Protein AF-A0A2P2CFD2-F1 (afdb_monomer)

Secondary structure (DSSP, 8-state):
----------PPP-PPPEEEEEE--TT---HHHHHT-S-PEEEEE-SSSEEEE-SSPPTT----TTEEEEEEE-THHHH---STTHHHHHHGGGGGHHHHHHHHHHHT-TTTT--SHHHHHHHHHHHHHHHHHHHHHHHHHHIIIIIIIIIITTGGG-B--TTS-GGGGGGGGS-HHHHHHHHHHHHHHHHHHHHHHHHHHHHHHT------PPP-------S---GGG-GGGG--HHHHHHHHHHHHHHHHHHHHHHHHHHHHHH--STTTTHHHHHHHHHHHHHHHHHHHS-TTTTT---S-SS-STTSHHHHHHHHHHHHHHHHHHHHHHHHHH-SSSSS-S-TTSPPTTHHHHHHHHHHHHHHHHHHHHHTTTS-HHHHHHHHHHHHHHHHHHHHHTS-TTSGGGSTT-HHHHHHHHHHHHHHHTT--HHHHHHHHHHHHHHHHHHHHHHHTTTSTTSGGGGTHHHHHHHHHHHHHHHHHHHHHHHHHHHHT-TT--GGG-BSS--GGGGGSSS-S-SEEE--S--EEEEEEEE--TTS--EEEEEEEEESS-EETT----TT--S--BEEESEEEEE-SSSEEEEEEEEEE---TT-PPPSS--TTSTTEEEEEEEE-TTSEEEEE-TT--EEEEETTPPPP--B--HHHHHHHHHHHHHHHHHHHHHHHHHHHHHHHHHHHHHHHHHH-TTS-GGGHHHHHHHHHHHHHHTTHHHHHHHHHHHHHHHHHHHHHHHTTS--HHHHHHHTT-HHHHHHHHHHHHHHHHHHHHHHHHHHHHHHHTTS-HHHHHHHHHHHHHHHSS--SS-TTSPP-SHHHHHHHHHHHHHHHHHS-TT-EEEEEEETHHHHHHHHHHHTS-HHHHTTEEEEEES--IIIIIHHH-HHHHSHHHH-PPPP-SPPPTT--TTTS--TTPPPP-PPPTTSHHHHH-GGGEEEEE-TT-SS---SS-SS--SSEEEPPSS--S-S-SSPPPPP-SS--TTSHHHHHHHHHHHT---PPPPTTGGGGS------

Foldseek 3Di:
DDDDDDDDPPPDPPAFQAEAEEEEAFDFCDQCNRQVHDDWDFPDDDVQKTKTFDPDDGPLFDFDPRYTYIYITNHCLVQDDDDPCSLVVLLCVLVLLLVLLLLLLLLLAPQQLPPDPLLLLLLLLSLVLLLLLLLLVLLLLCCLQQAVPLQACCFLLFGQQPLDDPVCNCSSVFFSLLSNLVSLVRSLVVLVVLLVVLVVQCVPFQPDDLPDDDDDDPDPDDDRAFLLQDLLQLHFNLVLVLQSLLSSLSSLLSSQLQSLQQQVVQDPDPCSSVSNVLSVVLVVLSSVLSSVPRSNVSPDDDPDDQCDCPHPSVCSSVVSSVSSVVSSVVSSCCSRPDPVSRYRGLSLDHRPCQQVSVLVSLLSLVLSLLLSQCRPQPDPVVSVVLSCVSSVLSVVLSVLLDDLPPVPVPPPDVVSVVSVVVCVVCVVVVNQLLNVLLVVLVVSLVVSVVSLVVLCQVQFLFFSSSSLSSLSSLVSSLSSLLVSLLSNQVSLQSSQDPLDFLLLAAQDAPPCSVCSRDQAPFEKEQEPDKEWEQWEWEDEPPDAIETAATEIEGAAIDTPPDDDPPQHRHAGKHQHAKYKYAYPAFKYKYAQYFYDYDDPPDDRDPGRDPPDPRTDRIDIDGHPVRIHIYHYNSSNYIYHHNHHNRRRDHHHLLSLCSLLLVVVLVVVLVVLLVVLLVLLCVQALVVLLVVLVPPPLADPVCSVVLSVLLSVLVSLLQVSVSSSVSSSSSSSSSSSSSSSSSSNTHQLRVCVVVVVVVCNVVSSVSSRVSSVVSNCVSSVSSCLSNVPLPDPVSSVVVSVSVLSSQCGHSSNHSSGHHNNLSPLLSVVLVVLVVQCVVDVSYAYEYEAAENRLVSVLSNLLNDDLSSLQRYAYEYELYQLASHCCNSSVSNRHQQAAFADRDSRRDGSNDNPLLDADPPWDDQDGGHPSHSCNSNDVLRAAYEYESSASRTDQDHTSHDDPRYHYFRQAPDALQDPPGGDGDYRDDPCVGLVVCVSVCVSSVTDRRDDDRNVNPPPPPPPSD

Mean predicted aligned error: 12.22 Å

Solvent-accessible surface area (backbone atoms only — not comparable to full-atom values): 54354 Å² total; per-residue (Å²): 140,82,86,90,80,89,78,79,77,74,74,70,80,84,74,60,42,31,39,37,43,35,28,52,33,74,85,39,64,46,54,33,68,73,54,56,41,94,72,53,46,76,79,45,74,80,81,50,37,33,37,26,36,60,88,66,80,42,69,74,46,65,71,54,96,53,43,46,63,33,24,47,37,52,31,41,74,81,66,64,56,86,62,96,60,34,52,59,60,40,18,52,48,52,75,34,42,31,42,22,29,42,36,45,16,55,56,19,29,86,44,45,75,41,99,42,74,61,21,36,53,49,43,31,40,48,35,52,42,40,48,46,51,45,42,52,57,40,48,44,38,39,44,50,34,27,41,48,50,34,41,60,27,32,35,68,38,15,56,36,32,76,76,55,62,77,85,58,57,65,54,38,79,44,28,68,39,37,30,39,36,58,24,49,48,52,38,51,46,51,53,51,51,55,50,52,55,37,52,56,51,42,71,75,49,38,69,64,75,82,85,82,73,77,78,86,71,94,65,78,90,70,75,86,74,58,55,68,53,42,69,43,52,42,50,44,50,67,60,35,52,47,42,38,34,46,51,51,21,46,39,44,24,46,56,37,26,57,54,16,46,38,38,38,75,65,40,91,53,96,62,58,30,50,45,20,55,51,22,49,54,49,46,51,51,50,54,50,50,51,59,70,45,60,58,44,67,48,70,70,95,72,99,77,68,78,65,46,91,85,25,68,72,59,47,41,42,59,52,48,30,52,50,26,54,52,50,44,52,49,47,39,49,48,34,62,63,46,79,78,47,51,82,69,62,71,52,62,54,70,74,62,58,56,40,54,57,57,51,48,46,52,50,50,45,49,47,36,33,51,45,44,45,31,53,90,73,46,60,70,67,67,34,50,52,54,46,50,54,50,46,49,53,52,48,53,44,52,57,69,39,51,73,75,87,61,59,66,81,52,70,95,43,72,65,54,55,50,50,52,52,51,52,50,57,31,54,78,67,74,43,51,70,51,58,56,42,47,51,54,40,49,52,53,50,52,52,53,51,56,50,51,63,60,36,43,69,82,27,16,50,28,31,72,39,56,30,33,21,22,54,30,35,47,49,14,54,53,51,43,49,48,50,45,29,38,51,51,53,50,49,48,37,57,44,43,42,94,90,47,51,68,52,64,47,33,55,60,82,69,85,71,38,73,69,68,71,52,74,41,86,47,54,31,35,29,44,62,76,37,35,35,35,52,18,34,33,39,46,48,96,95,54,69,38,34,37,42,31,23,33,40,33,20,46,49,26,34,54,75,96,60,88,58,64,102,84,42,78,24,44,46,25,31,49,40,36,34,32,39,36,38,42,74,48,42,69,34,40,33,28,55,17,22,60,41,68,87,51,104,85,62,82,84,78,94,71,65,48,88,87,42,98,44,46,35,71,66,47,78,46,82,34,90,83,25,43,39,37,37,58,14,98,82,35,56,24,32,40,44,33,73,53,41,37,56,63,78,54,67,50,39,38,57,50,69,51,41,30,47,46,50,46,54,48,50,56,50,46,52,50,51,52,51,53,46,51,52,46,26,52,71,58,40,48,63,59,49,48,54,52,49,73,70,35,86,77,51,56,79,89,48,38,68,60,50,49,53,36,30,52,51,12,51,55,48,62,27,46,70,52,52,51,50,54,47,48,53,51,48,52,55,44,50,45,49,48,56,32,51,39,32,64,61,53,41,73,53,60,48,34,60,75,66,69,38,69,85,47,52,83,44,41,45,61,46,42,40,51,14,44,55,49,38,39,51,50,50,50,46,47,24,42,48,51,53,65,46,86,81,42,73,70,61,44,54,59,54,41,52,58,50,50,66,32,20,53,41,61,56,76,46,43,48,66,22,46,66,25,56,40,41,43,52,33,58,54,52,43,51,52,52,52,54,55,47,66,76,35,98,69,22,38,37,38,42,35,13,29,27,56,12,26,49,50,48,51,51,29,57,59,54,52,53,62,84,58,27,68,37,38,34,40,38,32,25,26,24,36,49,43,81,46,45,15,19,38,23,43,57,68,40,12,38,66,46,42,21,33,52,71,55,72,49,81,39,50,55,86,48,57,48,81,82,44,75,54,95,85,47,62,62,63,63,85,43,35,84,84,1,44,36,45,55,40,35,72,91,33,42,41,34,34,25,31,75,36,14,53,59,18,39,58,54,41,29,81,29,84,47,92,42,44,35,80,48,76,43,50,69,74,89,58,43,59,86,75,69,62,71,75,46,42,72,64,73,60,81,76,34,68,70,44,40,54,55,55,22,65,76,69,74,37,70,75,52,76,84,60,88,60,60,57,74,71,62,59,72,74,75,82,127

pLDDT: mean 79.39, std 16.51, range [25.95, 98.38]

InterPro domains:
  IPR029058 Alpha/Beta hydrolase fold [SSF53474] (816-895)

Radius of gyration: 35.43 Å; Cα contacts (8 Å, |Δi|>4): 1747; chains: 1; bounding box: 123×64×116 Å

Sequence (1022 aa):
MGIVMRKRFRAAPVTTPALELRIHGVHGTSPESMLGTSKPDQVAGDGLTGVFRSKDPLPLRRPRPEVAVEAYSWGALTSGVKGVLGWVQRALWMLLLPFALINLAYWARLHAGEDSLKGQRGATAIRWAAVLLTMLFVLTSCVIAMDLVGWQCYRGGTKSCEVLPGVLDFMMRLAPSQRMALTSLAPLAVVGILWSLSRQSLSRYEETKDTEAPRQVKAAAPAPEQLLRQQKFWTGSVRTGRLQRLHVAAGIAVVVAYSGFQVDDLSDQRWAGWSWWAAAALLVVIFASLWGSHPADVEHPGDGTNLSPDGLWWKLDRIVLGAALLLAAADVGWLFGDPLASGGWPQTQGWYGQSSWFVGVFVALTVLNTTVFVAGRMRTVPAVVTIVLFAASAVTIAIMSTDPTRAAKGGEDGLTEFRHRLATWLDERGMASVWWGLAVAAIYFVYLYQWHRRQGKQHASHAWSGGGAAVLLGASAWVALLFTTATVTASAEYLNGPEQSVADLSSTYPAVSGYLESGFDRTIDVGDDVVLVDAVVKVRPGSDPVLLQGRIRSKAPTVEGISLPAHRDALPDSTLRSAELTLDGTEVVLIDSCLYYPTPKRDTPTLCVPESDTYAPRVVLDVPEQRIIVESEAGQVRLDAAEATQATLVIPQVLIWTPIAQLVWLAGAVLVVLLCYRQLRRRLRTALRTQVKWDARVPLDSKRAVLGKRLNAAFAHRAERIVELLGGLTVAVVLVLLVLTSSGEAPAALVERSNWGWLANIARPLATLSLYAVLGLSAGLVMLGSYFRRSESTRKAVGVIWDLTTFWPRAVHPLAPPCYAERVVPEITTRIRWALRQSGRSIVVVSGHSQGSLIAAATLIRLKDEELDRVRFITYGSQIRALYGRVFPRAFGEDVVGYRKTPRAPRFKETFPDLARHSTPAPGRPSVGSLRDRLGTEHWVNLFRRTDPLGYRVFSDADSVWDRPVPEVPDAAAGEPGPPIMTHSGYQHTPVYRQVVGGWLDEKVVPPVPGSIDEFRPLPLP

Organism: NCBI:txid256318

Structure (mmCIF, N/CA/C/O backbone):
data_AF-A0A2P2CFD2-F1
#
_entry.id   AF-A0A2P2CFD2-F1
#
loop_
_atom_site.group_PDB
_atom_site.id
_atom_site.type_symbol
_atom_site.label_atom_id
_atom_site.label_alt_id
_atom_site.label_comp_id
_atom_site.label_asym_id
_atom_site.label_entity_id
_atom_site.label_seq_id
_atom_site.pdbx_PDB_ins_code
_atom_site.Cartn_x
_atom_site.Cartn_y
_atom_site.Cartn_z
_atom_site.occupancy
_atom_site.B_iso_or_equiv
_atom_site.auth_seq_id
_atom_site.auth_comp_id
_atom_site.auth_asym_id
_atom_site.auth_atom_id
_atom_site.pdbx_PDB_model_num
ATOM 1 N N . MET A 1 1 ? -80.575 5.287 46.921 1.00 32.28 1 MET A N 1
ATOM 2 C CA . MET A 1 1 ? -80.634 4.131 45.994 1.00 32.28 1 MET A CA 1
ATOM 3 C C . MET A 1 1 ? -79.578 4.389 44.922 1.00 32.28 1 MET A C 1
ATOM 5 O O . MET A 1 1 ? -79.796 5.267 44.110 1.00 32.28 1 MET A O 1
ATOM 9 N N . GLY A 1 2 ? -78.315 3.980 45.060 1.00 28.89 2 GLY A N 1
ATOM 10 C CA . GLY A 1 2 ? -77.746 2.621 44.965 1.00 28.89 2 GLY A CA 1
ATOM 11 C C . GLY A 1 2 ? -76.668 2.687 43.855 1.00 28.89 2 GLY A C 1
ATOM 12 O O . GLY A 1 2 ? -77.018 2.981 42.724 1.00 28.89 2 GLY A O 1
ATOM 13 N N . ILE A 1 3 ? -75.366 2.815 44.150 1.00 29.66 3 ILE A N 1
ATOM 14 C CA . ILE A 1 3 ? -74.369 1.765 44.467 1.00 29.66 3 ILE A CA 1
ATOM 15 C C . ILE A 1 3 ? -73.913 0.946 43.227 1.00 29.66 3 ILE A C 1
ATOM 17 O O . ILE A 1 3 ? -74.644 0.087 42.758 1.00 29.66 3 ILE A O 1
ATOM 21 N N . VAL A 1 4 ? -72.629 1.167 42.844 1.00 28.91 4 VAL A N 1
ATOM 22 C CA . VAL A 1 4 ? -71.611 0.184 42.348 1.00 28.91 4 VAL A CA 1
ATOM 23 C C . VAL A 1 4 ? -71.699 -0.207 40.848 1.00 28.91 4 VAL A C 1
ATOM 25 O O . VAL A 1 4 ? -72.776 -0.382 40.318 1.00 28.91 4 VAL A O 1
ATOM 28 N N . MET A 1 5 ? -70.636 -0.324 40.029 1.00 26.27 5 MET A N 1
ATOM 29 C CA . MET A 1 5 ? -69.246 -0.748 40.249 1.00 26.27 5 MET A CA 1
ATOM 30 C C . MET A 1 5 ? -68.294 -0.193 39.167 1.00 26.27 5 MET A C 1
ATOM 32 O O . MET A 1 5 ? -68.583 -0.225 37.974 1.00 26.27 5 MET A O 1
ATOM 36 N N . ARG A 1 6 ? -67.089 0.209 39.590 1.00 36.41 6 ARG A N 1
ATOM 37 C CA . ARG A 1 6 ? -65.897 0.379 38.747 1.00 36.41 6 ARG A CA 1
ATOM 38 C C . ARG A 1 6 ? -65.568 -0.932 38.015 1.00 36.41 6 ARG A C 1
ATOM 40 O O . ARG A 1 6 ? -65.282 -1.927 38.678 1.00 36.41 6 ARG A O 1
ATOM 47 N N . LYS A 1 7 ? -65.415 -0.901 36.689 1.00 27.17 7 LYS A N 1
ATOM 48 C CA . LYS A 1 7 ? -64.475 -1.791 35.986 1.00 27.17 7 LYS A CA 1
ATOM 49 C C . LYS A 1 7 ? -63.259 -0.975 35.563 1.00 27.17 7 LYS A C 1
ATOM 51 O O . LYS A 1 7 ? -63.276 -0.243 34.581 1.00 27.17 7 LYS A O 1
ATOM 56 N N . ARG A 1 8 ? -62.193 -1.107 36.359 1.00 27.80 8 ARG A N 1
ATOM 57 C CA . ARG A 1 8 ? -60.818 -0.813 35.951 1.00 27.80 8 ARG A CA 1
ATOM 58 C C . ARG A 1 8 ? -60.538 -1.601 34.668 1.00 27.80 8 ARG A C 1
ATOM 60 O O . ARG A 1 8 ? -60.329 -2.810 34.744 1.00 27.80 8 ARG A O 1
ATOM 67 N N . PHE A 1 9 ? -60.465 -0.933 33.521 1.00 28.73 9 PHE A N 1
ATOM 68 C CA . PHE A 1 9 ? -59.573 -1.413 32.475 1.00 28.73 9 PHE A CA 1
ATOM 69 C C . PHE A 1 9 ? -58.163 -1.289 33.050 1.00 28.73 9 PHE A C 1
ATOM 71 O O . PHE A 1 9 ? -57.631 -0.191 33.212 1.00 28.73 9 PHE A O 1
ATOM 78 N N . ARG A 1 10 ? -57.583 -2.422 33.457 1.00 28.02 10 ARG A N 1
ATOM 79 C CA . ARG A 1 10 ? -56.131 -2.528 33.567 1.00 28.02 10 ARG A CA 1
ATOM 80 C C . ARG A 1 10 ? -55.608 -2.177 32.179 1.00 28.02 10 ARG A C 1
ATOM 82 O O . ARG A 1 10 ? -55.761 -2.976 31.261 1.00 28.02 10 ARG A O 1
ATOM 89 N N . ALA A 1 11 ? -55.037 -0.985 32.027 1.00 29.50 11 ALA A N 1
ATOM 90 C CA . ALA A 1 11 ? -54.089 -0.755 30.955 1.00 29.50 11 ALA A CA 1
ATOM 91 C C . ALA A 1 11 ? -53.086 -1.911 31.035 1.00 29.50 11 ALA A C 1
ATOM 93 O O . ALA A 1 11 ? -52.460 -2.116 32.081 1.00 29.50 11 ALA A O 1
ATOM 94 N N . ALA A 1 12 ? -53.014 -2.724 29.980 1.00 31.16 12 ALA A N 1
ATOM 95 C CA . ALA A 1 12 ? -51.894 -3.630 29.811 1.00 31.16 12 ALA A CA 1
ATOM 96 C C . ALA A 1 12 ? -50.615 -2.792 29.979 1.00 31.16 12 ALA A C 1
ATOM 98 O O . ALA A 1 12 ? -50.601 -1.638 29.531 1.00 31.16 12 ALA A O 1
ATOM 99 N N . PRO A 1 13 ? -49.573 -3.294 30.665 1.00 34.66 13 PRO A N 1
ATOM 100 C CA . PRO A 1 13 ? -48.307 -2.582 30.695 1.00 34.66 13 PRO A CA 1
ATOM 101 C C . PRO A 1 13 ? -47.918 -2.334 29.239 1.00 34.66 13 PRO A C 1
ATOM 103 O O . PRO A 1 13 ? -47.816 -3.282 28.467 1.00 34.66 13 PRO A O 1
ATOM 106 N N . VAL A 1 14 ? -47.807 -1.064 28.842 1.00 42.59 14 VAL A N 1
ATOM 107 C CA . VAL A 1 14 ? -47.326 -0.701 27.509 1.00 42.59 14 VAL A CA 1
ATOM 108 C C . VAL A 1 14 ? -45.870 -1.136 27.484 1.00 42.59 14 VAL A C 1
ATOM 110 O O . VAL A 1 14 ? -44.993 -0.422 27.968 1.00 42.59 14 VAL A O 1
ATOM 113 N N . THR A 1 15 ? -45.637 -2.361 27.032 1.00 58.16 15 THR A N 1
ATOM 114 C CA . THR A 1 15 ? -44.315 -2.937 26.867 1.00 58.16 15 THR A CA 1
ATOM 115 C C . THR A 1 15 ? -43.619 -2.147 25.771 1.00 58.16 15 THR A C 1
ATOM 117 O O . THR A 1 15 ? -44.130 -1.958 24.669 1.00 58.16 15 THR A O 1
ATOM 120 N N . THR A 1 16 ? -42.479 -1.568 26.120 1.00 64.69 16 THR A N 1
ATOM 121 C CA . THR A 1 16 ? -41.688 -0.759 25.202 1.00 64.69 16 THR A CA 1
ATOM 122 C C . THR A 1 16 ? -41.083 -1.669 24.128 1.00 64.69 16 THR A C 1
ATOM 124 O O . THR A 1 16 ? -40.310 -2.554 24.497 1.00 64.69 16 THR A O 1
ATOM 127 N N . PRO A 1 17 ? -41.380 -1.471 22.826 1.00 82.81 17 PRO A N 1
ATOM 128 C CA . PRO A 1 17 ? -40.732 -2.228 21.760 1.00 82.81 17 PRO A CA 1
ATOM 129 C C . PRO A 1 17 ? -39.219 -2.024 21.820 1.00 82.81 17 PRO A C 1
ATOM 131 O O . PRO A 1 17 ? -38.758 -0.892 21.998 1.00 82.81 17 PRO A O 1
ATOM 134 N N . ALA A 1 18 ? -38.436 -3.087 21.670 1.00 87.88 18 ALA A N 1
ATOM 135 C CA . ALA A 1 18 ? -36.986 -2.965 21.675 1.00 87.88 18 ALA A CA 1
ATOM 136 C C . ALA A 1 18 ? -36.325 -3.772 20.561 1.00 87.88 18 ALA A C 1
ATOM 138 O O . ALA A 1 18 ? -36.814 -4.820 20.146 1.00 87.88 18 ALA A O 1
ATOM 139 N N . LEU A 1 19 ? -35.189 -3.273 20.082 1.00 92.56 19 LEU A N 1
ATOM 140 C CA . LEU A 1 19 ? -34.369 -3.939 19.077 1.00 92.56 19 LEU A CA 1
ATOM 141 C C . LEU A 1 19 ? -32.940 -4.075 19.585 1.00 92.56 19 LEU A C 1
ATOM 143 O O . LEU A 1 19 ? -32.293 -3.080 19.887 1.00 92.56 19 LEU A O 1
ATOM 147 N N . GLU A 1 20 ? -32.406 -5.286 19.589 1.00 93.75 20 GLU A N 1
ATOM 148 C CA . GLU A 1 20 ? -30.972 -5.521 19.675 1.00 93.75 20 GLU A CA 1
ATOM 149 C C . GLU A 1 20 ? -30.401 -5.781 18.285 1.00 93.75 20 GLU A C 1
ATOM 151 O O . GLU A 1 20 ? -30.772 -6.752 17.631 1.00 93.75 20 GLU A O 1
ATOM 156 N N . LEU A 1 21 ? -29.466 -4.941 17.850 1.00 95.88 21 LEU A N 1
ATOM 157 C CA . LEU A 1 21 ? -28.770 -5.078 16.577 1.00 95.88 21 LEU A CA 1
ATOM 158 C C . LEU A 1 21 ? -27.320 -5.514 16.817 1.00 95.88 21 LEU A C 1
ATOM 160 O O . LEU A 1 21 ? -26.504 -4.745 17.332 1.00 95.88 21 LEU A O 1
ATOM 164 N N . ARG A 1 22 ? -26.990 -6.750 16.438 1.00 94.69 22 ARG A N 1
ATOM 165 C CA . ARG A 1 22 ? -25.644 -7.330 16.527 1.00 94.69 22 ARG A CA 1
ATOM 166 C C . ARG A 1 22 ? -24.867 -7.095 15.241 1.00 94.69 22 ARG A C 1
ATOM 168 O O . ARG A 1 22 ? -25.336 -7.429 14.158 1.00 94.69 22 ARG A O 1
ATOM 175 N N . ILE A 1 23 ? -23.663 -6.555 15.377 1.00 94.88 23 ILE A N 1
ATOM 176 C CA . ILE A 1 23 ? -22.749 -6.248 14.279 1.00 94.88 23 ILE A CA 1
ATOM 177 C C . ILE A 1 23 ? -21.440 -6.986 14.559 1.00 94.88 23 ILE A C 1
ATOM 179 O O . ILE A 1 23 ? -20.733 -6.692 15.529 1.00 94.88 23 ILE A O 1
ATOM 183 N N . HIS A 1 24 ? -21.128 -7.970 13.717 1.00 89.69 24 HIS A N 1
ATOM 184 C CA . HIS A 1 24 ? -19.891 -8.745 13.825 1.00 89.69 24 HIS A CA 1
ATOM 185 C C . HIS A 1 24 ? -18.657 -7.968 13.339 1.00 89.69 24 HIS A C 1
ATOM 187 O O . HIS A 1 24 ? -18.768 -6.926 12.686 1.00 89.69 24 HIS A O 1
ATOM 193 N N . GLY A 1 25 ? -17.479 -8.484 13.702 1.00 82.81 25 GLY A N 1
ATOM 194 C CA . GLY A 1 25 ? -16.178 -7.957 13.300 1.00 82.81 25 GLY A CA 1
ATOM 195 C C . GLY A 1 25 ? -15.696 -8.445 11.935 1.00 82.81 25 GLY A C 1
ATOM 196 O O . GLY A 1 25 ? -16.474 -8.783 11.053 1.00 82.81 25 GLY A O 1
ATOM 197 N N . VAL A 1 26 ? -14.377 -8.492 11.767 1.00 65.88 26 VAL A N 1
ATOM 198 C CA . VAL A 1 26 ? -13.753 -9.070 10.571 1.00 65.88 26 VAL A CA 1
ATOM 199 C C . VAL A 1 26 ? -14.067 -10.577 10.499 1.00 65.88 26 VAL A C 1
ATOM 201 O O . VAL A 1 26 ? -14.328 -11.187 11.535 1.00 65.88 26 VAL A O 1
ATOM 204 N N . HIS A 1 27 ? -14.015 -11.180 9.302 1.00 62.50 27 HIS A N 1
ATOM 205 C CA . HIS A 1 27 ? -14.172 -12.629 9.004 1.00 62.50 27 HIS A CA 1
ATOM 206 C C . HIS A 1 27 ? -15.564 -13.133 8.633 1.00 62.50 27 HIS A C 1
ATOM 208 O O . HIS A 1 27 ? -15.712 -14.331 8.404 1.00 62.50 27 HIS A O 1
ATOM 214 N N . GLY A 1 28 ? -16.553 -12.249 8.493 1.00 62.53 28 GLY A N 1
ATOM 215 C CA . GLY A 1 28 ? -17.868 -12.654 7.993 1.00 62.53 28 GLY A CA 1
ATOM 216 C C . GLY A 1 28 ? -18.541 -13.670 8.906 1.00 62.53 28 GLY A C 1
ATOM 217 O O . GLY A 1 28 ? -19.042 -14.683 8.423 1.00 62.53 28 GLY A O 1
ATOM 218 N N . THR A 1 29 ? -18.514 -13.402 10.219 1.00 75.31 29 THR A N 1
ATOM 219 C CA . THR A 1 29 ? -19.231 -14.223 11.201 1.00 75.31 29 THR A CA 1
ATOM 220 C C . THR A 1 29 ? -20.661 -14.362 10.719 1.00 75.31 29 THR A C 1
ATOM 222 O O . THR A 1 29 ? -21.340 -13.362 10.473 1.00 75.31 29 THR A O 1
ATOM 225 N N . SER A 1 30 ? -21.091 -15.601 10.523 1.00 81.31 30 SER A N 1
ATOM 226 C CA . SER A 1 30 ? -22.360 -15.847 9.870 1.00 81.31 30 SER A CA 1
ATOM 227 C C . SER A 1 30 ? -23.523 -15.373 10.761 1.00 81.31 30 SER A C 1
ATOM 229 O O . SER A 1 30 ? -23.385 -15.338 11.995 1.00 81.31 30 SER A O 1
ATOM 231 N N . PRO A 1 31 ? -24.671 -14.988 10.177 1.00 86.00 31 PRO A N 1
ATOM 232 C CA . PRO A 1 31 ? -25.888 -14.697 10.933 1.00 86.00 31 PRO A CA 1
ATOM 233 C C . PRO A 1 31 ? -26.242 -15.781 11.958 1.00 86.00 31 PRO A C 1
ATOM 235 O O . PRO A 1 31 ? -26.613 -15.459 13.087 1.00 86.00 31 PRO A O 1
ATOM 238 N N . GLU A 1 32 ? -26.038 -17.049 11.596 1.00 84.19 32 GLU A N 1
ATOM 239 C CA . GLU A 1 32 ? -26.231 -18.233 12.440 1.00 84.19 32 GLU A CA 1
ATOM 240 C C . GLU A 1 32 ? -25.370 -18.149 13.699 1.00 84.19 32 GLU A C 1
ATOM 242 O O . GLU A 1 32 ? -25.864 -18.351 14.802 1.00 84.19 32 GLU A O 1
ATOM 247 N N . SER A 1 33 ? -24.090 -17.793 13.566 1.00 81.00 33 SER A N 1
ATOM 248 C CA . SER A 1 33 ? -23.178 -17.666 14.706 1.00 81.00 33 SER A CA 1
ATOM 249 C C . SER A 1 33 ? -23.480 -16.432 15.565 1.00 81.00 33 SER A C 1
ATOM 251 O O . SER A 1 33 ? -23.403 -16.503 16.794 1.00 81.00 33 SER A O 1
ATOM 253 N N . MET A 1 34 ? -23.860 -15.304 14.951 1.00 84.50 34 MET A N 1
ATOM 254 C CA . MET A 1 34 ? -24.240 -14.089 15.685 1.00 84.50 34 MET A CA 1
ATOM 255 C C . MET A 1 34 ? -25.502 -14.285 16.530 1.00 84.50 34 MET A C 1
ATOM 257 O O . MET A 1 34 ? -25.575 -13.778 17.655 1.00 84.50 34 MET A O 1
ATOM 261 N N . LEU A 1 35 ? -26.499 -14.989 15.990 1.00 85.25 35 LEU A N 1
ATOM 262 C CA . LEU A 1 35 ? -27.772 -15.261 16.662 1.00 85.25 35 LEU A CA 1
ATOM 263 C C . LEU A 1 35 ? -27.713 -16.533 17.518 1.00 85.25 35 LEU A C 1
ATOM 265 O O . LEU A 1 35 ? -28.421 -16.619 18.518 1.00 85.25 35 LEU A O 1
ATOM 269 N N . GLY A 1 36 ? -26.815 -17.462 17.190 1.00 77.94 36 GLY A N 1
ATOM 270 C CA . GLY A 1 36 ? -26.700 -18.777 17.813 1.00 77.94 36 GLY A CA 1
ATOM 271 C C . GLY A 1 36 ? -27.783 -19.754 17.345 1.00 77.94 36 GLY A C 1
ATOM 272 O O . GLY A 1 36 ? -28.240 -20.578 18.127 1.00 77.94 36 GLY A O 1
ATOM 273 N N . THR A 1 37 ? -28.242 -19.634 16.101 1.00 79.88 37 THR A N 1
ATOM 274 C CA . THR A 1 37 ? -29.411 -20.356 15.571 1.00 79.88 37 THR A CA 1
ATOM 275 C C . THR A 1 37 ? -29.082 -21.000 14.233 1.00 79.88 37 THR A C 1
ATOM 277 O O . THR A 1 37 ? -28.212 -20.517 13.516 1.00 79.88 37 THR A O 1
ATOM 280 N N . SER A 1 38 ? -29.773 -22.081 13.870 1.00 77.62 38 SER A N 1
ATOM 281 C CA . SER A 1 38 ? -29.399 -22.871 12.686 1.00 77.62 38 SER A CA 1
ATOM 282 C C . SER A 1 38 ? -29.843 -22.266 11.347 1.00 77.62 38 SER A C 1
ATOM 284 O O . SER A 1 38 ? -29.166 -22.480 10.344 1.00 77.62 38 SER A O 1
ATOM 286 N N . LYS A 1 39 ? -30.962 -21.526 11.315 1.00 82.69 39 LYS A N 1
ATOM 287 C CA . LYS A 1 39 ? -31.563 -20.984 10.081 1.00 82.69 39 LYS A CA 1
ATOM 288 C C . LYS A 1 39 ? -32.213 -19.610 10.311 1.00 82.69 39 LYS A C 1
ATOM 290 O O . LYS A 1 39 ? -33.427 -19.529 10.486 1.00 82.69 39 LYS A O 1
ATOM 295 N N . PRO A 1 40 ? -31.435 -18.520 10.369 1.00 88.62 40 PRO A N 1
ATOM 296 C CA . PRO A 1 40 ? -32.002 -17.184 10.474 1.00 88.62 40 PRO A CA 1
ATOM 297 C C . PRO A 1 40 ? -32.585 -16.715 9.132 1.00 88.62 40 PRO A C 1
ATOM 299 O O . PRO A 1 40 ? -31.988 -16.915 8.077 1.00 88.62 40 PRO A O 1
ATOM 302 N N . ASP A 1 41 ? -33.726 -16.033 9.187 1.00 90.19 41 ASP A N 1
ATOM 303 C CA . ASP A 1 41 ? -34.382 -15.438 8.024 1.00 90.19 41 ASP A CA 1
ATOM 304 C C . ASP A 1 41 ? -33.776 -14.060 7.727 1.00 90.19 41 ASP A C 1
ATOM 306 O O . ASP A 1 41 ? -33.606 -13.232 8.631 1.00 90.19 41 ASP A O 1
ATOM 310 N N . GLN A 1 42 ? -33.484 -13.774 6.457 1.00 91.88 42 GLN A N 1
ATOM 311 C CA . GLN A 1 42 ? -33.112 -12.425 6.035 1.00 91.88 42 GLN A CA 1
ATOM 312 C C . GLN A 1 42 ? -34.364 -11.541 5.972 1.00 91.88 42 GLN A C 1
ATOM 314 O O . GLN A 1 42 ? -35.289 -11.814 5.213 1.00 91.88 42 GLN A O 1
ATOM 319 N N . VAL A 1 43 ? -34.391 -10.468 6.764 1.00 91.62 43 VAL A N 1
ATOM 320 C CA . VAL A 1 43 ? -35.529 -9.534 6.855 1.00 91.62 43 VAL A CA 1
ATOM 321 C C . VAL A 1 43 ? -35.303 -8.229 6.089 1.00 91.62 43 VAL A C 1
ATOM 323 O O . VAL A 1 43 ? -36.257 -7.499 5.837 1.00 91.62 43 VAL A O 1
ATOM 326 N N . ALA A 1 44 ? -34.052 -7.911 5.741 1.00 89.00 44 ALA A N 1
ATOM 327 C CA . ALA A 1 44 ? -33.689 -6.782 4.882 1.00 89.00 44 ALA A CA 1
ATOM 328 C C . ALA A 1 44 ? -32.315 -7.004 4.217 1.00 89.00 44 ALA A C 1
ATOM 330 O O . ALA A 1 44 ? -31.492 -7.769 4.727 1.00 89.00 44 ALA A O 1
ATOM 331 N N . GLY A 1 45 ? -32.042 -6.300 3.115 1.00 86.06 45 GLY A N 1
ATOM 332 C CA . GLY A 1 45 ? -30.767 -6.331 2.381 1.00 86.06 45 GLY A CA 1
ATOM 333 C C . GLY A 1 45 ? -30.855 -7.021 1.018 1.00 86.06 45 GLY A C 1
ATOM 334 O O . GLY A 1 45 ? -31.943 -7.360 0.564 1.00 86.06 45 GLY A O 1
ATOM 335 N N . ASP A 1 46 ? -29.704 -7.215 0.374 1.00 82.19 46 ASP A N 1
ATOM 336 C CA . ASP A 1 46 ? -29.582 -7.645 -1.033 1.00 82.19 46 ASP A CA 1
ATOM 337 C C . ASP A 1 46 ? -28.694 -8.892 -1.231 1.00 82.19 46 ASP A C 1
ATOM 339 O O . ASP A 1 46 ? -28.402 -9.287 -2.357 1.00 82.19 46 ASP A O 1
ATOM 343 N N . GLY A 1 47 ? -28.222 -9.499 -0.138 1.00 75.19 47 GLY A N 1
ATOM 344 C CA . GLY A 1 47 ? -27.356 -10.682 -0.164 1.00 75.19 47 GLY A CA 1
ATOM 345 C C . GLY A 1 47 ? -25.853 -10.372 -0.159 1.00 75.19 47 GLY A C 1
ATOM 346 O O . GLY A 1 47 ? -25.062 -11.267 0.148 1.00 75.19 47 GLY A O 1
ATOM 347 N N . LEU A 1 48 ? -25.442 -9.121 -0.410 1.00 76.88 48 LEU A N 1
ATOM 348 C CA . LEU A 1 48 ? -24.089 -8.623 -0.106 1.00 76.88 48 LEU A CA 1
ATOM 349 C C . LEU A 1 48 ? -24.017 -8.092 1.330 1.00 76.88 48 LEU A C 1
ATOM 351 O O . LEU A 1 48 ? -23.073 -8.382 2.072 1.00 76.88 48 LEU A O 1
ATOM 355 N N . THR A 1 49 ? -25.044 -7.352 1.733 1.00 87.94 49 THR A N 1
ATOM 356 C CA . THR A 1 49 ? -25.325 -7.020 3.131 1.00 87.94 49 THR A CA 1
ATOM 357 C C . THR A 1 49 ? -26.742 -7.458 3.478 1.00 87.94 49 THR A C 1
ATOM 359 O O . THR A 1 49 ? -27.598 -7.638 2.604 1.00 87.94 49 THR A O 1
ATOM 362 N N . GLY A 1 50 ? -27.008 -7.680 4.764 1.00 90.44 50 GLY A N 1
ATOM 363 C CA . GLY A 1 50 ? -28.347 -8.053 5.192 1.00 90.44 50 GLY A CA 1
ATOM 364 C C . GLY A 1 50 ? -28.573 -8.011 6.690 1.00 90.44 50 GLY A C 1
ATOM 365 O O . GLY A 1 50 ? -27.657 -8.203 7.489 1.00 90.44 50 GLY A O 1
ATOM 366 N N . VAL A 1 51 ? -29.830 -7.779 7.055 1.00 93.69 51 VAL A N 1
ATOM 367 C CA . VAL A 1 51 ? -30.338 -7.911 8.419 1.00 93.69 51 VAL A CA 1
ATOM 368 C C . VAL A 1 51 ? -31.035 -9.257 8.524 1.00 93.69 51 VAL A C 1
ATOM 370 O O . VAL A 1 51 ? -31.912 -9.571 7.721 1.00 93.69 51 VAL A O 1
ATOM 373 N N . PHE A 1 52 ? -30.659 -10.030 9.530 1.00 92.88 52 PHE A N 1
ATOM 374 C CA . PHE A 1 52 ? -31.138 -11.381 9.766 1.00 92.88 52 PHE A CA 1
ATOM 375 C C . PHE A 1 52 ? -31.803 -11.475 11.130 1.00 92.88 52 PHE A C 1
ATOM 377 O O . PHE A 1 52 ? -31.357 -10.844 12.091 1.00 92.88 52 PHE A O 1
ATOM 384 N N . ARG A 1 53 ? -32.851 -12.287 11.227 1.00 91.25 53 ARG A N 1
ATOM 385 C CA . ARG A 1 53 ? -33.598 -12.526 12.461 1.00 91.25 53 ARG A CA 1
ATOM 386 C C . ARG A 1 53 ? -33.930 -14.010 12.570 1.00 91.25 53 ARG A C 1
ATOM 388 O O . ARG A 1 53 ? -34.281 -14.638 11.579 1.00 91.25 53 ARG A O 1
ATOM 395 N N . SER A 1 54 ? -33.842 -14.568 13.771 1.00 83.81 54 SER A N 1
ATOM 396 C CA . SER A 1 54 ? -34.257 -15.951 14.018 1.00 83.81 54 SER A CA 1
ATOM 397 C C . SER A 1 54 ? -35.704 -16.018 14.504 1.00 83.81 54 SER A C 1
ATOM 399 O O . SER A 1 54 ? -36.120 -15.182 15.309 1.00 83.81 54 SER A O 1
ATOM 401 N N . LYS A 1 55 ? -36.443 -17.035 14.047 1.00 76.06 55 LYS A N 1
ATOM 402 C CA . LYS A 1 55 ? -37.706 -17.478 14.662 1.00 76.06 55 LYS A CA 1
ATOM 403 C C . LYS A 1 55 ? -37.477 -18.515 15.770 1.00 76.06 55 LYS A C 1
ATOM 405 O O . LYS A 1 55 ? -38.316 -18.641 16.656 1.00 76.06 55 LYS A O 1
ATOM 410 N N . ASP A 1 56 ? -36.342 -19.215 15.737 1.00 75.12 56 ASP A N 1
ATOM 411 C CA . ASP A 1 56 ? -35.943 -20.183 16.761 1.00 75.12 56 ASP A CA 1
ATOM 412 C C . ASP A 1 56 ? -35.568 -19.478 18.079 1.00 75.12 56 ASP A C 1
ATOM 414 O O . ASP A 1 56 ? -35.032 -18.360 18.038 1.00 75.12 56 ASP A O 1
ATOM 418 N N . PRO A 1 57 ? -35.769 -20.131 19.243 1.00 73.19 57 PRO A N 1
ATOM 419 C CA . PRO A 1 57 ? -35.294 -19.630 20.528 1.00 73.19 57 PRO A CA 1
ATOM 420 C C . PRO A 1 57 ? -33.791 -19.325 20.510 1.00 73.19 57 PRO A C 1
ATOM 422 O O . PRO A 1 57 ? -32.981 -20.131 20.055 1.00 73.19 57 PRO A O 1
ATOM 425 N N . LEU A 1 58 ? -33.405 -18.166 21.049 1.00 76.62 58 LEU A N 1
ATOM 426 C CA . LEU A 1 58 ? -31.998 -17.778 21.141 1.00 76.62 58 LEU A CA 1
ATOM 427 C C . LEU A 1 58 ? -31.286 -18.573 22.248 1.00 76.62 58 LEU A C 1
ATOM 429 O O . LEU A 1 58 ? -31.843 -18.737 23.340 1.00 76.62 58 LEU A O 1
ATOM 433 N N . PRO A 1 59 ? -30.027 -19.000 22.050 1.00 69.94 59 PRO A N 1
ATOM 434 C CA . PRO A 1 59 ? -29.294 -19.707 23.089 1.00 69.94 59 PRO A CA 1
ATOM 435 C C . PRO A 1 59 ? -29.166 -18.870 24.354 1.00 69.94 59 PRO A C 1
ATOM 437 O O . PRO A 1 59 ? -28.702 -17.725 24.329 1.00 69.94 59 PRO A O 1
ATOM 440 N N . LEU A 1 60 ? -29.544 -19.474 25.481 1.00 68.00 60 LEU A N 1
ATOM 441 C CA . LEU A 1 60 ? -29.379 -18.904 26.819 1.00 68.00 60 LEU A CA 1
ATOM 442 C C . LEU A 1 60 ? -30.062 -17.530 27.012 1.00 68.00 60 LEU A C 1
ATOM 444 O O . LEU A 1 60 ? -29.718 -16.798 27.947 1.00 68.00 60 LEU A O 1
ATOM 448 N N . ARG A 1 61 ? -31.028 -17.179 26.148 1.00 74.44 61 ARG A N 1
ATOM 449 C CA . ARG A 1 61 ? -31.877 -15.983 26.251 1.00 74.44 61 ARG A CA 1
ATOM 450 C C . ARG A 1 61 ? -33.318 -16.290 25.871 1.00 74.44 61 ARG A C 1
ATOM 452 O O . ARG A 1 61 ? -33.590 -17.061 24.963 1.00 74.44 61 ARG A O 1
ATOM 459 N N . ARG A 1 62 ? -34.250 -15.643 26.565 1.00 76.31 62 ARG A N 1
ATOM 460 C CA . ARG A 1 62 ? -35.687 -15.698 26.277 1.00 76.31 62 ARG A CA 1
ATOM 461 C C . ARG A 1 62 ? -36.206 -14.259 26.192 1.00 76.31 62 ARG A C 1
ATOM 463 O O . ARG A 1 62 ? -36.694 -13.756 27.206 1.00 76.31 62 ARG A O 1
ATOM 470 N N . PRO A 1 63 ? -36.003 -13.572 25.049 1.00 77.75 63 PRO A N 1
ATOM 471 C CA . PRO A 1 63 ? -36.478 -12.203 24.875 1.00 77.75 63 PRO A CA 1
ATOM 472 C C . PRO A 1 63 ? -38.002 -12.145 25.024 1.00 77.75 63 PRO A C 1
ATOM 474 O O . PRO A 1 63 ? -38.703 -13.119 24.741 1.00 77.75 63 PRO A O 1
ATOM 477 N N . ARG A 1 64 ? -38.518 -11.007 25.497 1.00 81.69 64 ARG A N 1
ATOM 478 C CA . ARG A 1 64 ? -39.969 -10.759 25.533 1.00 81.69 64 ARG A CA 1
ATOM 479 C C . ARG A 1 64 ? -40.508 -10.641 24.096 1.00 81.69 64 ARG A C 1
ATOM 481 O O . ARG A 1 64 ? -39.726 -10.305 23.207 1.00 81.69 64 ARG A O 1
ATOM 488 N N . PRO A 1 65 ? -41.811 -10.866 23.847 1.00 80.12 65 PRO A N 1
ATOM 489 C CA . PRO A 1 65 ? -42.390 -10.771 22.502 1.00 80.12 65 PRO A CA 1
ATOM 490 C C . PRO A 1 65 ? -42.131 -9.434 21.788 1.00 80.12 65 PRO A C 1
ATOM 492 O O . PRO A 1 65 ? -42.073 -9.390 20.563 1.00 80.12 65 PRO A O 1
ATOM 495 N N . GLU A 1 66 ? -41.953 -8.348 22.541 1.00 82.38 66 GLU A N 1
ATOM 496 C CA . GLU A 1 66 ? -41.707 -6.999 22.023 1.00 82.38 66 GLU A CA 1
ATOM 497 C C . GLU A 1 66 ? -40.224 -6.696 21.755 1.00 82.38 66 GLU A C 1
ATOM 499 O O . GLU A 1 66 ? -39.898 -5.608 21.272 1.00 82.38 66 GLU A O 1
ATOM 504 N N . VAL A 1 67 ? -39.324 -7.635 22.068 1.00 86.50 67 VAL A N 1
ATOM 505 C CA . VAL A 1 67 ? -37.881 -7.508 21.850 1.00 86.50 67 VAL A CA 1
ATOM 506 C C . VAL A 1 67 ? -37.466 -8.309 20.617 1.00 86.50 67 VAL A C 1
ATOM 508 O O . VAL A 1 67 ? -37.490 -9.539 20.610 1.00 86.50 67 VAL A O 1
ATOM 511 N N . ALA A 1 68 ? -37.014 -7.610 19.580 1.00 88.69 68 ALA A N 1
ATOM 512 C CA . ALA A 1 68 ? -36.393 -8.219 18.411 1.00 88.69 68 ALA A CA 1
ATOM 513 C C . ALA A 1 68 ? -34.870 -8.301 18.587 1.00 88.69 68 ALA A C 1
ATOM 515 O O . ALA A 1 68 ? -34.239 -7.334 19.007 1.00 88.69 68 ALA A O 1
ATOM 516 N N . VAL A 1 69 ? -34.265 -9.428 18.207 1.00 90.81 69 VAL A N 1
ATOM 517 C CA . VAL A 1 69 ? -32.804 -9.575 18.122 1.00 90.81 69 VAL A CA 1
ATOM 518 C C . VAL A 1 69 ? -32.423 -9.837 16.675 1.00 90.81 69 VAL A C 1
ATOM 520 O O . VAL A 1 69 ? -32.875 -10.808 16.066 1.00 90.81 69 VAL A O 1
ATOM 523 N N . GLU A 1 70 ? -31.592 -8.962 16.128 1.00 94.19 70 GLU A N 1
ATOM 524 C CA . GLU A 1 70 ? -31.187 -8.970 14.731 1.00 94.19 70 GLU A CA 1
ATOM 525 C C . GLU A 1 70 ? -29.675 -9.024 14.594 1.00 94.19 70 GLU A C 1
ATOM 527 O O . GLU A 1 70 ? -28.933 -8.438 15.381 1.00 94.19 70 GLU A O 1
ATOM 532 N N . ALA A 1 71 ? -29.216 -9.705 13.555 1.00 93.31 71 ALA A N 1
ATOM 533 C CA . ALA A 1 71 ? -27.825 -9.745 13.154 1.00 93.31 71 ALA A CA 1
ATOM 534 C C . ALA A 1 71 ? -27.659 -9.004 11.830 1.00 93.31 71 ALA A C 1
ATOM 536 O O . ALA A 1 71 ? -28.264 -9.369 10.824 1.00 93.31 71 ALA A O 1
ATOM 537 N N . TYR A 1 72 ? -26.825 -7.973 11.822 1.00 94.44 72 TYR A N 1
ATOM 538 C CA . TYR A 1 72 ? -26.419 -7.294 10.603 1.00 94.44 72 TYR A CA 1
ATOM 539 C C . TYR A 1 72 ? -25.143 -7.940 10.060 1.00 94.44 72 TYR A C 1
ATOM 541 O O . TYR A 1 72 ? -24.069 -7.862 10.668 1.00 94.44 72 TYR A O 1
ATOM 549 N N . SER A 1 73 ? -25.265 -8.593 8.908 1.00 90.81 73 SER A N 1
ATOM 550 C CA . SER A 1 73 ? -24.164 -9.241 8.207 1.00 90.81 73 SER A CA 1
ATOM 551 C C . SER A 1 73 ? -23.696 -8.391 7.035 1.00 90.81 73 SER A C 1
ATOM 553 O O . SER A 1 73 ? -24.474 -7.972 6.185 1.00 90.81 73 SER A O 1
ATOM 555 N N . TRP A 1 74 ? -22.387 -8.175 6.992 1.00 87.88 74 TRP A N 1
ATOM 556 C CA . TRP A 1 74 ? -21.677 -7.429 5.950 1.00 87.88 74 TRP A CA 1
ATOM 557 C C . TRP A 1 74 ? -20.455 -8.191 5.424 1.00 87.88 74 TRP A C 1
ATOM 559 O O . TRP A 1 74 ? -19.685 -7.676 4.617 1.00 87.88 74 TRP A O 1
ATOM 569 N N . GLY A 1 75 ? -20.263 -9.434 5.880 1.00 75.06 75 GLY A N 1
ATOM 570 C CA . GLY A 1 75 ? -19.062 -10.221 5.605 1.00 75.06 75 GLY A CA 1
ATOM 571 C C . GLY A 1 75 ? -18.815 -10.490 4.123 1.00 75.06 75 GLY A C 1
ATOM 572 O O . GLY A 1 75 ? -17.666 -10.661 3.720 1.00 75.06 75 GLY A O 1
ATOM 573 N N . ALA A 1 76 ? -19.859 -10.504 3.290 1.00 75.25 76 ALA A N 1
ATOM 574 C CA . ALA A 1 76 ? -19.703 -10.712 1.854 1.00 75.25 76 ALA A CA 1
ATOM 575 C C . ALA A 1 76 ? -19.015 -9.524 1.154 1.00 75.25 76 ALA A C 1
ATOM 577 O O . ALA A 1 76 ? -18.407 -9.730 0.110 1.00 75.25 76 ALA A O 1
ATOM 578 N N . LEU A 1 77 ? -18.990 -8.321 1.744 1.00 73.19 77 LEU A N 1
ATOM 579 C CA . LEU A 1 77 ? -18.253 -7.182 1.180 1.00 73.19 77 LEU A CA 1
ATOM 580 C C . LEU A 1 77 ? -16.730 -7.384 1.214 1.00 73.19 77 LEU A C 1
ATOM 582 O O . LEU A 1 77 ? -16.038 -6.895 0.322 1.00 73.19 77 LEU A O 1
ATOM 586 N N . THR A 1 78 ? -16.215 -8.128 2.200 1.00 62.78 78 THR A N 1
ATOM 587 C CA . THR A 1 78 ? -14.774 -8.394 2.376 1.00 62.78 78 THR A CA 1
ATOM 588 C C . THR A 1 78 ? -14.360 -9.813 1.979 1.00 62.78 78 THR A C 1
ATOM 590 O O . THR A 1 78 ? -13.195 -10.047 1.663 1.00 62.78 78 THR A O 1
ATOM 593 N N . SER A 1 79 ? -15.299 -10.764 1.946 1.00 57.22 79 SER A N 1
ATOM 594 C CA . SER A 1 79 ? -15.051 -12.173 1.581 1.00 57.22 79 SER A CA 1
ATOM 595 C C . SER A 1 79 ? -15.597 -12.582 0.202 1.00 57.22 79 SER A C 1
ATOM 597 O O . SER A 1 79 ? -15.277 -13.667 -0.299 1.00 57.22 79 SER A O 1
ATOM 599 N N . GLY A 1 80 ? -16.421 -11.734 -0.421 1.00 49.56 80 GLY A N 1
ATOM 600 C CA . GLY A 1 80 ? -17.245 -12.059 -1.582 1.00 49.56 80 GLY A CA 1
ATOM 601 C C . GLY A 1 80 ? -16.556 -11.865 -2.925 1.00 49.56 80 GLY A C 1
ATOM 602 O O . GLY A 1 80 ? -16.841 -10.924 -3.654 1.00 49.56 80 GLY A O 1
ATOM 603 N N . VAL A 1 81 ? -15.747 -12.846 -3.316 1.00 48.00 81 VAL A N 1
ATOM 604 C CA . VAL A 1 81 ? -15.699 -13.249 -4.730 1.00 48.00 81 VAL A CA 1
ATOM 605 C C . VAL A 1 81 ? -15.892 -14.758 -4.771 1.00 48.00 81 VAL A C 1
ATOM 607 O O . VAL A 1 81 ? -14.982 -15.510 -4.414 1.00 48.00 81 VAL A O 1
ATOM 610 N N . LYS A 1 82 ? -17.101 -15.201 -5.130 1.00 44.66 82 LYS A N 1
ATOM 611 C CA . LYS A 1 82 ? -17.403 -16.599 -5.470 1.00 44.66 82 LYS A CA 1
ATOM 612 C C . LYS A 1 82 ? -17.156 -16.775 -6.978 1.00 44.66 82 LYS A C 1
ATOM 614 O O . LYS A 1 82 ? -17.596 -15.934 -7.753 1.00 44.66 82 LYS A O 1
ATOM 619 N N . GLY A 1 83 ? -16.432 -17.823 -7.379 1.00 46.31 83 GLY A N 1
ATOM 620 C CA . GLY A 1 83 ? -16.119 -18.133 -8.786 1.00 46.31 83 GLY A CA 1
ATOM 621 C C . GLY A 1 83 ? -14.716 -18.726 -8.993 1.00 46.31 83 GLY A C 1
ATOM 622 O O . GLY A 1 83 ? -13.862 -18.623 -8.111 1.00 46.31 83 GLY A O 1
ATOM 623 N N . VAL A 1 84 ? -14.471 -19.324 -10.168 1.00 42.75 84 VAL A N 1
ATOM 624 C CA . VAL A 1 84 ? -13.221 -20.036 -10.536 1.00 42.75 84 VAL A CA 1
ATOM 625 C C . VAL A 1 84 ? -11.979 -19.124 -10.496 1.00 42.75 84 VAL A C 1
ATOM 627 O O . VAL A 1 84 ? -10.895 -19.578 -10.148 1.00 42.75 84 VAL A O 1
ATOM 630 N N . LEU A 1 85 ? -12.146 -17.817 -10.734 1.00 42.72 85 LEU A N 1
ATOM 631 C CA . LEU A 1 85 ? -11.092 -16.786 -10.667 1.00 42.72 85 LEU A CA 1
ATOM 632 C C . LEU A 1 85 ? -10.983 -16.080 -9.300 1.00 42.72 85 LEU A C 1
ATOM 634 O O . LEU A 1 85 ? -10.108 -15.236 -9.099 1.00 42.72 85 LEU A O 1
ATOM 638 N N . GLY A 1 86 ? -11.836 -16.423 -8.327 1.00 49.81 86 GLY A N 1
ATOM 639 C CA . GLY A 1 86 ? -11.888 -15.743 -7.027 1.00 49.81 86 GLY A CA 1
ATOM 640 C C . GLY A 1 86 ? -10.618 -15.899 -6.183 1.00 49.81 86 GLY A C 1
ATOM 641 O O . GLY A 1 86 ? -10.372 -15.088 -5.292 1.00 49.81 86 GLY A O 1
ATOM 642 N N . TRP A 1 87 ? -9.790 -16.911 -6.463 1.00 47.88 87 TRP A N 1
ATOM 643 C CA . TRP A 1 87 ? -8.487 -17.092 -5.817 1.00 47.88 87 TRP A CA 1
ATOM 644 C C . TRP A 1 87 ? -7.398 -16.205 -6.437 1.00 47.88 87 TRP A C 1
ATOM 646 O O . TRP A 1 87 ? -6.590 -15.666 -5.687 1.00 47.88 87 TRP A O 1
ATOM 656 N N . VAL A 1 88 ? -7.417 -15.991 -7.760 1.00 50.28 88 VAL A N 1
ATOM 657 C CA . VAL A 1 88 ? -6.490 -15.090 -8.472 1.00 50.28 88 VAL A CA 1
ATOM 658 C C . VAL A 1 88 ? -6.731 -13.653 -8.027 1.00 50.28 88 VAL A C 1
ATOM 660 O O . VAL A 1 88 ? -5.797 -12.942 -7.672 1.00 50.28 88 VAL A O 1
ATOM 663 N N . GLN A 1 89 ? -8.001 -13.250 -7.937 1.00 54.25 89 GLN A N 1
ATOM 664 C CA . GLN A 1 89 ? -8.367 -11.906 -7.498 1.00 54.25 89 GLN A CA 1
ATOM 665 C C . GLN A 1 89 ? -7.927 -11.633 -6.049 1.00 54.25 89 GLN A C 1
ATOM 667 O O . GLN A 1 89 ? -7.433 -10.548 -5.770 1.00 54.25 89 GLN A O 1
ATOM 672 N N . ARG A 1 90 ? -8.019 -12.622 -5.145 1.00 58.47 90 ARG A N 1
ATOM 673 C CA . ARG A 1 90 ? -7.540 -12.505 -3.751 1.00 58.47 90 ARG A CA 1
ATOM 674 C C . ARG A 1 90 ? -6.018 -12.593 -3.617 1.00 58.47 90 ARG A C 1
ATOM 676 O O . ARG A 1 90 ? -5.462 -11.937 -2.743 1.00 58.47 90 ARG A O 1
ATOM 683 N N . ALA A 1 91 ? -5.347 -13.372 -4.466 1.00 56.28 91 ALA A N 1
ATOM 684 C CA . ALA A 1 91 ? -3.885 -13.425 -4.519 1.00 56.28 91 ALA A CA 1
ATOM 685 C C . ALA A 1 91 ? -3.304 -12.073 -4.975 1.00 56.28 91 ALA A C 1
ATOM 687 O O . ALA A 1 91 ? -2.367 -11.554 -4.371 1.00 56.28 91 ALA A O 1
ATOM 688 N N . LEU A 1 92 ? -3.936 -11.439 -5.967 1.00 64.38 92 LEU A N 1
ATOM 689 C CA . LEU A 1 92 ? -3.558 -10.115 -6.468 1.00 64.38 92 LEU A CA 1
ATOM 690 C C . LEU A 1 92 ? -3.885 -8.963 -5.499 1.00 64.38 92 LEU A C 1
ATOM 692 O O . LEU A 1 92 ? -3.398 -7.855 -5.694 1.00 64.38 92 LEU A O 1
ATOM 696 N N . TRP A 1 93 ? -4.652 -9.172 -4.422 1.00 69.06 93 TRP A N 1
ATOM 697 C CA . TRP A 1 93 ? -4.946 -8.096 -3.459 1.00 69.06 93 TRP A CA 1
ATOM 698 C C . TRP A 1 93 ? -3.727 -7.629 -2.671 1.00 69.06 93 TRP A C 1
ATOM 700 O O . TRP A 1 93 ? -3.664 -6.462 -2.287 1.00 69.06 93 TRP A O 1
ATOM 710 N N . MET A 1 94 ? -2.738 -8.498 -2.459 1.00 77.00 94 MET A N 1
ATOM 711 C CA . MET A 1 94 ? -1.505 -8.096 -1.778 1.00 77.00 94 MET A CA 1
ATOM 712 C C . MET A 1 94 ? -0.622 -7.210 -2.667 1.00 77.00 94 MET A C 1
ATOM 714 O O . MET A 1 94 ? 0.109 -6.379 -2.135 1.00 77.00 94 MET A O 1
ATOM 718 N N . LEU A 1 95 ? -0.787 -7.269 -3.996 1.00 80.56 95 LEU A N 1
ATOM 719 C CA . LEU A 1 95 ? -0.209 -6.289 -4.925 1.00 80.56 95 LEU A CA 1
ATOM 720 C C . LEU A 1 95 ? -0.801 -4.883 -4.712 1.00 80.56 95 LEU A C 1
ATOM 722 O O . LEU A 1 95 ? -0.132 -3.885 -4.960 1.00 80.56 95 LEU A O 1
ATOM 726 N N . LEU A 1 96 ? -2.038 -4.788 -4.205 1.00 85.81 96 LEU A N 1
ATOM 727 C CA . LEU A 1 96 ? -2.706 -3.514 -3.911 1.00 85.81 96 LEU A CA 1
ATOM 728 C C . LEU A 1 96 ? -2.348 -2.937 -2.532 1.00 85.81 96 LEU A C 1
ATOM 730 O O . LEU A 1 96 ? -2.761 -1.820 -2.205 1.00 85.81 96 LEU A O 1
ATOM 734 N N . LEU A 1 97 ? -1.578 -3.667 -1.716 1.00 88.94 97 LEU A N 1
ATOM 735 C CA . LEU A 1 97 ? -1.209 -3.256 -0.361 1.00 88.94 97 LEU A CA 1
ATOM 736 C C . LEU A 1 97 ? -0.530 -1.872 -0.295 1.00 88.94 97 LEU A C 1
ATOM 738 O O . LEU A 1 97 ? -0.894 -1.105 0.599 1.00 88.94 97 LEU A O 1
ATOM 742 N N . PRO A 1 98 ? 0.378 -1.480 -1.215 1.00 94.06 98 PRO A N 1
ATOM 743 C CA . PRO A 1 98 ? 0.911 -0.117 -1.239 1.00 94.06 98 PRO A CA 1
ATOM 744 C C . PRO A 1 98 ? -0.194 0.946 -1.318 1.00 94.06 98 PRO A C 1
ATOM 746 O O . PRO A 1 98 ? -0.252 1.860 -0.496 1.00 94.06 98 PRO A O 1
ATOM 749 N N . PHE A 1 99 ? -1.156 0.776 -2.230 1.00 93.56 99 PHE A N 1
ATOM 750 C CA . PHE A 1 99 ? -2.268 1.715 -2.405 1.00 93.56 99 PHE A CA 1
ATOM 751 C C . PHE A 1 99 ? -3.201 1.759 -1.184 1.00 93.56 99 PHE A C 1
ATOM 753 O O . PHE A 1 99 ? -3.737 2.815 -0.840 1.00 93.56 99 PHE A O 1
ATOM 760 N N . ALA A 1 100 ? -3.361 0.632 -0.491 1.00 91.75 100 ALA A N 1
ATOM 761 C CA . ALA A 1 100 ? -4.101 0.553 0.764 1.00 91.75 100 ALA A CA 1
ATOM 762 C C . ALA A 1 100 ? -3.413 1.347 1.891 1.00 91.75 100 ALA A C 1
ATOM 764 O O . ALA A 1 100 ? -4.053 2.138 2.591 1.00 91.75 100 ALA A O 1
ATOM 765 N N . LEU A 1 101 ? -2.097 1.179 2.040 1.00 95.19 101 LEU A N 1
ATOM 766 C CA . LEU A 1 101 ? -1.298 1.830 3.080 1.00 95.19 101 LEU A CA 1
ATOM 767 C C . LEU A 1 101 ? -1.180 3.341 2.868 1.00 95.19 101 LEU A C 1
ATOM 769 O O . LEU A 1 101 ? -1.308 4.097 3.832 1.00 95.19 101 LEU A O 1
ATOM 773 N N . ILE A 1 102 ? -0.989 3.803 1.630 1.00 95.94 102 ILE A N 1
ATOM 774 C CA . ILE A 1 102 ? -0.934 5.243 1.345 1.00 95.94 102 ILE A CA 1
ATOM 775 C C . ILE A 1 102 ? -2.295 5.927 1.540 1.00 95.94 102 ILE A C 1
ATOM 777 O O . ILE A 1 102 ? -2.350 7.059 2.024 1.00 95.94 102 ILE A O 1
ATOM 781 N N . ASN A 1 103 ? -3.406 5.231 1.266 1.00 94.38 103 ASN A N 1
ATOM 782 C CA . ASN A 1 103 ? -4.738 5.733 1.611 1.00 94.38 103 ASN A CA 1
ATOM 783 C C . ASN A 1 103 ? -4.919 5.844 3.128 1.00 94.38 103 ASN A C 1
ATOM 785 O O . ASN A 1 103 ? -5.432 6.843 3.628 1.00 94.38 103 ASN A O 1
ATOM 789 N N . LEU A 1 104 ? -4.419 4.864 3.879 1.00 94.44 104 LEU A N 1
ATOM 790 C CA . LEU A 1 104 ? -4.435 4.906 5.336 1.00 94.44 104 LEU A CA 1
ATOM 791 C C . LEU A 1 104 ? -3.574 6.051 5.893 1.00 94.44 104 LEU A C 1
ATOM 793 O O . LEU A 1 104 ? -3.973 6.722 6.847 1.00 94.44 104 LEU A O 1
ATOM 797 N N . ALA A 1 105 ? -2.424 6.317 5.266 1.00 95.12 105 ALA A N 1
ATOM 798 C CA . ALA A 1 105 ? -1.547 7.428 5.620 1.00 95.12 105 ALA A CA 1
ATOM 799 C C . ALA A 1 105 ? -2.275 8.780 5.545 1.00 95.12 105 ALA A C 1
ATOM 801 O O . ALA A 1 105 ? -2.067 9.631 6.413 1.00 95.12 105 ALA A O 1
ATOM 802 N N . TYR A 1 106 ? -3.164 8.965 4.559 1.00 93.25 106 TYR A N 1
ATOM 803 C CA . TYR A 1 106 ? -3.968 10.182 4.412 1.00 93.25 106 TYR A CA 1
ATOM 804 C C . TYR A 1 106 ? -4.850 10.459 5.631 1.00 93.25 106 TYR A C 1
ATOM 806 O O . TYR A 1 106 ? -4.914 11.599 6.104 1.00 93.25 106 TYR A O 1
ATOM 814 N N . TRP A 1 107 ? -5.501 9.423 6.158 1.00 92.44 107 TRP A N 1
ATOM 815 C CA . TRP A 1 107 ? -6.405 9.529 7.303 1.00 92.44 107 TRP A CA 1
ATOM 816 C C . TRP A 1 107 ? -5.671 9.535 8.648 1.00 92.44 107 TRP A C 1
ATOM 818 O O . TRP A 1 107 ? -6.165 10.112 9.615 1.00 92.44 107 TRP A O 1
ATOM 828 N N . ALA A 1 108 ? -4.464 8.967 8.710 1.00 93.81 108 ALA A N 1
ATOM 829 C CA . ALA A 1 108 ? -3.618 8.953 9.907 1.00 93.81 108 ALA A CA 1
ATOM 830 C C . ALA A 1 108 ? -2.924 10.301 10.207 1.00 93.81 108 ALA A C 1
ATOM 832 O O . ALA A 1 108 ? -2.131 10.413 11.148 1.00 93.81 108 ALA A O 1
ATOM 833 N N . ARG A 1 109 ? -3.178 11.343 9.404 1.00 92.62 109 ARG A N 1
ATOM 834 C CA . ARG A 1 109 ? -2.631 12.687 9.629 1.00 92.62 109 ARG A CA 1
ATOM 835 C C . ARG A 1 109 ? -3.209 13.309 10.901 1.00 92.62 109 ARG A C 1
ATOM 837 O O . ARG A 1 109 ? -4.409 13.260 11.150 1.00 92.62 109 ARG A O 1
ATOM 844 N N . LEU A 1 110 ? -2.357 14.011 11.651 1.00 89.56 110 LEU A N 1
ATOM 845 C CA . LEU A 1 110 ? -2.762 14.731 12.867 1.00 89.56 110 LEU A CA 1
ATOM 846 C C . LEU A 1 110 ? -3.819 15.817 12.608 1.00 89.56 110 LEU A C 1
ATOM 848 O O . LEU A 1 110 ? -4.660 16.049 13.465 1.00 89.56 110 LEU A O 1
ATOM 852 N N . HIS A 1 111 ? -3.782 16.432 11.424 1.00 86.38 111 HIS A N 1
ATOM 853 C CA . HIS A 1 111 ? -4.638 17.557 11.025 1.00 86.38 111 HIS A CA 1
ATOM 854 C C . HIS A 1 111 ? -5.610 17.135 9.900 1.00 86.38 111 HIS A C 1
ATOM 856 O O . HIS A 1 111 ? -5.892 17.900 8.978 1.00 86.38 111 HIS A O 1
ATOM 862 N N . ALA A 1 112 ? -6.048 15.868 9.895 1.00 85.69 112 ALA A N 1
ATOM 863 C CA . ALA A 1 112 ? -7.033 15.375 8.931 1.00 85.69 112 ALA A CA 1
ATOM 864 C C . ALA A 1 112 ? -8.391 16.079 9.122 1.00 85.69 112 ALA A C 1
ATOM 866 O O . ALA A 1 112 ? -8.886 16.196 10.245 1.00 85.69 112 ALA A O 1
ATOM 867 N N . GLY A 1 113 ? -8.986 16.544 8.018 1.00 75.50 113 GLY A N 1
ATOM 868 C CA . GLY A 1 113 ? -10.266 17.262 8.017 1.00 75.50 113 GLY A CA 1
ATOM 869 C C . GLY A 1 113 ? -10.211 18.697 8.558 1.00 75.50 113 GLY A C 1
ATOM 870 O O . GLY A 1 113 ? -11.257 19.320 8.690 1.00 75.50 113 GLY A O 1
ATOM 871 N N . GLU A 1 114 ? -9.029 19.226 8.885 1.00 76.75 114 GLU A N 1
ATOM 872 C CA . GLU A 1 114 ? -8.870 20.621 9.305 1.00 76.75 114 GLU A CA 1
ATOM 873 C C . GLU A 1 114 ? -8.638 21.535 8.102 1.00 76.75 114 GLU A C 1
ATOM 875 O O . GLU A 1 114 ? -7.748 21.278 7.283 1.00 76.75 114 GLU A O 1
ATOM 880 N N . ASP A 1 115 ? -9.377 22.641 8.039 1.00 73.38 115 ASP A N 1
ATOM 881 C CA . ASP A 1 115 ? -9.152 23.693 7.051 1.00 73.38 115 ASP A CA 1
ATOM 882 C C . ASP A 1 115 ? -8.020 24.634 7.494 1.00 73.38 115 ASP A C 1
ATOM 884 O O . ASP A 1 115 ? -8.216 25.772 7.913 1.00 73.38 115 ASP A O 1
ATOM 888 N N . SER A 1 116 ? -6.798 24.101 7.512 1.00 77.38 116 SER A N 1
ATOM 889 C CA . SER A 1 116 ? -5.587 24.831 7.893 1.00 77.38 116 SER A CA 1
ATOM 890 C C . SER A 1 116 ? -4.456 24.529 6.922 1.00 77.38 116 SER A C 1
ATOM 892 O O . SER A 1 116 ? -4.326 23.390 6.478 1.00 77.38 116 SER A O 1
ATOM 894 N N . LEU A 1 117 ? -3.561 25.492 6.652 1.00 79.38 117 LEU A N 1
ATOM 895 C CA . LEU A 1 117 ? -2.391 25.305 5.766 1.00 79.38 117 LEU A CA 1
ATOM 896 C C . LEU A 1 117 ? -1.568 24.044 6.093 1.00 79.38 117 LEU A C 1
ATOM 898 O O . LEU A 1 117 ? -1.000 23.416 5.200 1.00 79.38 117 LEU A O 1
ATOM 902 N N . LYS A 1 118 ? -1.508 23.647 7.371 1.00 81.06 118 LYS A N 1
ATOM 903 C CA . LYS A 1 118 ? -0.847 22.408 7.812 1.00 81.06 118 LYS A CA 1
ATOM 904 C C . LYS A 1 118 ? -1.612 21.161 7.361 1.00 81.06 118 LYS A C 1
ATOM 906 O O . LYS A 1 118 ? -0.994 20.236 6.831 1.00 81.06 118 LYS A O 1
ATOM 911 N N . GLY A 1 119 ? -2.933 21.148 7.546 1.00 80.44 119 GLY A N 1
ATOM 912 C CA . GLY A 1 119 ? -3.824 20.124 7.000 1.00 80.44 119 GLY A CA 1
ATOM 913 C C . GLY A 1 119 ? -3.734 20.057 5.474 1.00 80.44 119 GLY A C 1
ATOM 914 O O . GLY A 1 119 ? -3.635 18.964 4.919 1.00 80.44 119 GLY A O 1
ATOM 915 N N . GLN A 1 120 ? -3.646 21.207 4.804 1.00 80.19 120 GLN A N 1
ATOM 916 C CA . GLN A 1 120 ? -3.521 21.303 3.350 1.00 80.19 120 GLN A CA 1
ATOM 917 C C . GLN A 1 120 ? -2.247 20.640 2.827 1.00 80.19 120 GLN A C 1
ATOM 919 O O . GLN A 1 120 ? -2.303 19.651 2.098 1.00 80.19 120 GLN A O 1
ATOM 924 N N . ARG A 1 121 ? -1.089 21.100 3.305 1.00 84.00 121 ARG A N 1
ATOM 925 C CA . ARG A 1 121 ? 0.222 20.586 2.884 1.00 84.00 121 ARG A CA 1
ATOM 926 C C . ARG A 1 121 ? 0.372 19.085 3.121 1.00 84.00 121 ARG A C 1
ATOM 928 O O . ARG A 1 121 ? 0.898 18.382 2.266 1.00 84.00 121 ARG A O 1
ATOM 935 N N . GLY A 1 122 ? -0.108 18.583 4.262 1.00 86.62 122 GLY A N 1
ATOM 936 C CA . GLY A 1 122 ? -0.048 17.154 4.571 1.00 86.62 122 GLY A CA 1
ATOM 937 C C . GLY A 1 122 ? -0.929 16.298 3.655 1.00 86.62 122 GLY A C 1
ATOM 938 O O . GLY A 1 122 ? -0.527 15.197 3.294 1.00 86.62 122 GLY A O 1
ATOM 939 N N . ALA A 1 123 ? -2.116 16.785 3.272 1.00 87.62 123 ALA A N 1
ATOM 940 C CA . ALA A 1 123 ? -2.992 16.092 2.322 1.00 87.62 123 ALA A CA 1
ATOM 941 C C . ALA A 1 123 ? -2.329 16.010 0.944 1.00 87.62 123 ALA A C 1
ATOM 943 O O . ALA A 1 123 ? -2.250 14.932 0.350 1.00 87.62 123 ALA A O 1
ATOM 944 N N . THR A 1 124 ? -1.814 17.145 0.473 1.00 89.31 124 THR A N 1
ATOM 945 C CA . THR A 1 124 ? -1.190 17.250 -0.841 1.00 89.31 124 THR A CA 1
ATOM 946 C C . THR A 1 124 ? 0.079 16.417 -0.941 1.00 89.31 124 THR A C 1
ATOM 948 O O . THR A 1 124 ? 0.233 15.683 -1.909 1.00 89.31 124 THR A O 1
ATOM 951 N N . ALA A 1 125 ? 0.942 16.433 0.080 1.00 92.12 125 ALA A N 1
ATOM 952 C CA . ALA A 1 125 ? 2.162 15.627 0.084 1.00 92.12 125 ALA A CA 1
ATOM 953 C C . ALA A 1 125 ? 1.875 14.122 -0.080 1.00 92.12 125 ALA A C 1
ATOM 955 O O . ALA A 1 125 ? 2.590 13.434 -0.803 1.00 92.12 125 ALA A O 1
ATOM 956 N N . ILE A 1 126 ? 0.805 13.606 0.536 1.00 94.38 126 ILE A N 1
ATOM 957 C CA . ILE A 1 126 ? 0.428 12.189 0.404 1.00 94.38 126 ILE A CA 1
ATOM 958 C C . ILE A 1 126 ? -0.189 11.904 -0.973 1.00 94.38 126 ILE A C 1
ATOM 960 O O . ILE A 1 126 ? 0.087 10.856 -1.551 1.00 94.38 126 ILE A O 1
ATOM 964 N N . ARG A 1 127 ? -0.971 12.831 -1.541 1.00 93.38 127 ARG A N 1
ATOM 965 C CA . ARG A 1 127 ? -1.494 12.705 -2.916 1.00 93.38 127 ARG A CA 1
ATOM 966 C C . ARG A 1 127 ? -0.379 12.714 -3.958 1.00 93.38 127 ARG A C 1
ATOM 968 O O . ARG A 1 127 ? -0.375 11.883 -4.857 1.00 93.38 127 ARG A O 1
ATOM 975 N N . TRP A 1 128 ? 0.598 13.603 -3.804 1.00 95.75 128 TRP A N 1
ATOM 976 C CA . TRP A 1 128 ? 1.803 13.624 -4.631 1.00 95.75 128 TRP A CA 1
ATOM 977 C C . TRP A 1 128 ? 2.578 12.313 -4.517 1.00 95.75 128 TRP A C 1
ATOM 979 O O . TRP A 1 128 ? 2.965 11.742 -5.532 1.00 95.75 128 TRP A O 1
ATOM 989 N N . ALA A 1 129 ? 2.717 11.772 -3.305 1.00 97.12 129 ALA A N 1
ATOM 990 C CA . ALA A 1 129 ? 3.351 10.473 -3.116 1.00 97.12 129 ALA A CA 1
ATOM 991 C C . ALA A 1 129 ? 2.555 9.329 -3.772 1.00 97.12 129 ALA A C 1
ATOM 993 O O . ALA A 1 129 ? 3.152 8.382 -4.273 1.00 97.12 129 ALA A O 1
ATOM 994 N N . ALA A 1 130 ? 1.223 9.421 -3.828 1.00 96.56 130 ALA A N 1
ATOM 995 C CA . ALA A 1 130 ? 0.386 8.447 -4.527 1.00 96.56 130 ALA A CA 1
ATOM 996 C C . ALA A 1 130 ? 0.559 8.508 -6.051 1.00 96.56 130 ALA A C 1
ATOM 998 O O . ALA A 1 130 ? 0.541 7.463 -6.704 1.00 96.56 130 ALA A O 1
ATOM 999 N N . VAL A 1 131 ? 0.767 9.697 -6.625 1.00 96.81 131 VAL A N 1
ATOM 1000 C CA . VAL A 1 131 ? 1.139 9.827 -8.043 1.00 96.81 131 VAL A CA 1
ATOM 1001 C C . VAL A 1 131 ? 2.527 9.256 -8.288 1.00 96.81 131 VAL A C 1
ATOM 1003 O O . VAL A 1 131 ? 2.674 8.451 -9.196 1.00 96.81 131 VAL A O 1
ATOM 1006 N N . LEU A 1 132 ? 3.522 9.563 -7.451 1.00 97.50 132 LEU A N 1
ATOM 1007 C CA . LEU A 1 132 ? 4.857 8.957 -7.568 1.00 97.50 132 LEU A CA 1
ATOM 1008 C C . LEU A 1 132 ? 4.814 7.426 -7.472 1.00 97.50 132 LEU A C 1
ATOM 1010 O O . LEU A 1 132 ? 5.560 6.742 -8.165 1.00 97.50 132 LEU A O 1
ATOM 1014 N N . LEU A 1 133 ? 3.909 6.876 -6.660 1.00 96.44 133 LEU A N 1
ATOM 1015 C CA . LEU A 1 133 ? 3.660 5.438 -6.610 1.00 96.44 133 LEU A CA 1
ATOM 1016 C C . LEU A 1 133 ? 3.102 4.914 -7.941 1.00 96.44 133 LEU A C 1
ATOM 1018 O O . LEU A 1 133 ? 3.537 3.872 -8.414 1.00 96.44 133 LEU A O 1
ATOM 1022 N N . THR A 1 134 ? 2.186 5.652 -8.577 1.00 96.25 134 THR A N 1
ATOM 1023 C CA . THR A 1 134 ? 1.709 5.333 -9.937 1.00 96.25 134 THR A CA 1
ATOM 1024 C C . THR A 1 134 ? 2.862 5.359 -10.934 1.00 96.25 134 THR A C 1
ATOM 1026 O O . THR A 1 134 ? 3.017 4.413 -11.700 1.00 96.25 134 THR A O 1
ATOM 1029 N N . MET A 1 135 ? 3.704 6.396 -10.876 1.00 96.38 135 MET A N 1
ATOM 1030 C CA . MET A 1 135 ? 4.885 6.514 -11.730 1.00 96.38 135 MET A CA 1
ATOM 1031 C C . MET A 1 135 ? 5.816 5.315 -11.545 1.00 96.38 135 MET A C 1
ATOM 1033 O O . MET A 1 135 ? 6.213 4.722 -12.535 1.00 96.38 135 MET A O 1
ATOM 1037 N N . LEU A 1 136 ? 6.102 4.895 -10.308 1.00 95.25 136 LEU A N 1
ATOM 1038 C CA . LEU A 1 136 ? 6.959 3.739 -10.023 1.00 95.25 136 LEU A CA 1
ATOM 1039 C C . LEU A 1 136 ? 6.434 2.443 -10.665 1.00 95.25 136 LEU A C 1
ATOM 1041 O O . LEU A 1 136 ? 7.192 1.716 -11.308 1.00 95.25 136 LEU A O 1
ATOM 1045 N N . PHE A 1 137 ? 5.138 2.154 -10.515 1.00 94.19 137 PHE A N 1
ATOM 1046 C CA . PHE A 1 137 ? 4.529 0.953 -11.097 1.00 94.19 137 PHE A CA 1
ATOM 1047 C C . PHE A 1 137 ? 4.493 1.004 -12.630 1.00 94.19 137 PHE A C 1
ATOM 1049 O O . PHE A 1 137 ? 4.757 -0.007 -13.273 1.00 94.19 137 PHE A O 1
ATOM 1056 N N . VAL A 1 138 ? 4.219 2.167 -13.228 1.00 96.88 138 VAL A N 1
ATOM 1057 C CA . VAL A 1 138 ? 4.232 2.314 -14.693 1.00 96.88 138 VAL A CA 1
ATOM 1058 C C . VAL A 1 138 ? 5.657 2.234 -15.240 1.00 96.88 138 VAL A C 1
ATOM 1060 O O . VAL A 1 138 ? 5.890 1.493 -16.191 1.00 96.88 138 VAL A O 1
ATOM 1063 N N . LEU A 1 139 ? 6.629 2.879 -14.589 1.00 95.88 139 LEU A N 1
ATOM 1064 C CA . LEU A 1 139 ? 8.052 2.753 -14.919 1.00 95.88 139 LEU A CA 1
ATOM 1065 C C . LEU A 1 139 ? 8.521 1.297 -14.855 1.00 95.88 139 LEU A C 1
ATOM 1067 O O . LEU A 1 139 ? 9.311 0.888 -15.694 1.00 95.88 139 LEU A O 1
ATOM 1071 N N . THR A 1 140 ? 8.007 0.499 -13.912 1.00 95.38 140 THR A N 1
ATOM 1072 C CA . THR A 1 140 ? 8.287 -0.948 -13.841 1.00 95.38 140 THR A CA 1
ATOM 1073 C C . THR A 1 140 ? 7.907 -1.634 -15.159 1.00 95.38 140 THR A C 1
ATOM 1075 O O . THR A 1 140 ? 8.720 -2.351 -15.736 1.00 95.38 140 THR A O 1
ATOM 1078 N N . SER A 1 141 ? 6.697 -1.381 -15.675 1.00 96.06 141 SER A N 1
ATOM 1079 C CA . SER A 1 141 ? 6.269 -1.926 -16.971 1.00 96.06 141 SER A CA 1
ATOM 1080 C C . SER A 1 141 ? 7.001 -1.310 -18.165 1.00 96.06 141 SER A C 1
ATOM 1082 O O . SER A 1 141 ? 7.254 -2.027 -19.128 1.00 96.06 141 SER A O 1
ATOM 1084 N N . CYS A 1 142 ? 7.377 -0.027 -18.108 1.00 96.38 142 CYS A N 1
ATOM 1085 C CA . CYS A 1 142 ? 8.161 0.614 -19.162 1.00 96.38 142 CYS A CA 1
ATOM 1086 C C . CYS A 1 142 ? 9.565 0.008 -19.267 1.00 96.38 142 CYS A C 1
ATOM 1088 O O . CYS A 1 142 ? 9.983 -0.331 -20.367 1.00 96.38 142 CYS A O 1
ATOM 1090 N N . VAL A 1 143 ? 10.255 -0.206 -18.139 1.00 95.00 143 VAL A N 1
ATOM 1091 C CA . VAL A 1 143 ? 11.571 -0.863 -18.132 1.00 95.00 143 VAL A CA 1
ATOM 1092 C C . VAL A 1 143 ? 11.476 -2.251 -18.740 1.00 95.00 143 VAL A C 1
ATOM 1094 O O . VAL A 1 143 ? 12.274 -2.602 -19.592 1.00 95.00 143 VAL A O 1
ATOM 1097 N N . ILE A 1 144 ? 10.485 -3.048 -18.349 1.00 95.25 144 ILE A N 1
ATOM 1098 C CA . ILE A 1 144 ? 10.379 -4.419 -18.858 1.00 95.25 144 ILE A CA 1
ATOM 1099 C C . ILE A 1 144 ? 10.036 -4.422 -20.351 1.00 95.25 144 ILE A C 1
ATOM 1101 O O . ILE A 1 144 ? 10.698 -5.096 -21.132 1.00 95.25 144 ILE A O 1
ATOM 1105 N N . ALA A 1 145 ? 9.003 -3.684 -20.759 1.00 96.25 145 ALA A N 1
ATOM 1106 C CA . ALA A 1 145 ? 8.501 -3.760 -22.125 1.00 96.25 145 ALA A CA 1
ATOM 1107 C C . ALA A 1 145 ? 9.358 -2.969 -23.120 1.00 96.25 145 ALA A C 1
ATOM 1109 O O . ALA A 1 145 ? 9.691 -3.491 -24.179 1.00 96.25 145 ALA A O 1
ATOM 1110 N N . MET A 1 146 ? 9.690 -1.718 -22.805 1.00 94.56 146 MET A N 1
ATOM 1111 C CA . MET A 1 146 ? 10.325 -0.797 -23.752 1.00 94.56 146 MET A CA 1
ATOM 1112 C C . MET A 1 146 ? 11.848 -0.905 -23.714 1.00 94.56 146 MET A C 1
ATOM 1114 O O . MET A 1 146 ? 12.466 -0.974 -24.769 1.00 94.56 146 MET A O 1
ATOM 1118 N N . ASP A 1 147 ? 12.441 -0.963 -22.522 1.00 92.88 147 ASP A N 1
ATOM 1119 C CA . ASP A 1 147 ? 13.897 -1.012 -22.350 1.00 92.88 147 ASP A CA 1
ATOM 1120 C C . ASP A 1 147 ? 14.437 -2.447 -22.476 1.00 92.88 147 ASP A C 1
ATOM 1122 O O . ASP A 1 147 ? 15.121 -2.756 -23.446 1.00 92.88 147 ASP A O 1
ATOM 1126 N N . LEU A 1 148 ? 14.063 -3.374 -21.590 1.00 91.69 148 LEU A N 1
ATOM 1127 C CA . LEU A 1 148 ? 14.568 -4.752 -21.640 1.00 91.69 148 LEU A CA 1
ATOM 1128 C C . LEU A 1 148 ? 14.137 -5.468 -22.926 1.00 91.69 148 LEU A C 1
ATOM 1130 O O . LEU A 1 148 ? 14.984 -5.906 -23.701 1.00 91.69 148 LEU A O 1
ATOM 1134 N N . VAL A 1 149 ? 12.829 -5.564 -23.184 1.00 92.19 149 VAL A N 1
ATOM 1135 C CA . VAL A 1 149 ? 12.317 -6.298 -24.351 1.00 92.19 149 VAL A CA 1
ATOM 1136 C C . VAL A 1 149 ? 12.483 -5.493 -25.639 1.00 92.19 149 VAL A C 1
ATOM 1138 O O . VAL A 1 149 ? 13.035 -6.011 -26.600 1.00 92.19 149 VAL A O 1
ATOM 1141 N N . GLY A 1 150 ? 12.004 -4.250 -25.694 1.00 90.00 150 GLY A N 1
ATOM 1142 C CA . GLY A 1 150 ? 11.979 -3.457 -26.928 1.00 90.00 150 GLY A CA 1
ATOM 1143 C C . GLY A 1 150 ? 13.345 -2.974 -27.412 1.00 90.00 150 GLY A C 1
ATOM 1144 O O . GLY A 1 150 ? 13.572 -2.942 -28.625 1.00 90.00 150 GLY A O 1
ATOM 1145 N N . TRP A 1 151 ? 14.237 -2.615 -26.485 1.00 88.12 151 TRP A N 1
ATOM 1146 C CA . TRP A 1 151 ? 15.523 -1.986 -26.786 1.00 88.12 151 TRP A CA 1
ATOM 1147 C C . TRP A 1 151 ? 16.697 -2.963 -26.672 1.00 88.12 151 TRP A C 1
ATOM 1149 O O . TRP A 1 151 ? 17.423 -3.161 -27.645 1.00 88.12 151 TRP A O 1
ATOM 1159 N N . GLN A 1 152 ? 16.882 -3.605 -25.515 1.00 87.00 152 GLN A N 1
ATOM 1160 C CA . GLN A 1 152 ? 18.070 -4.421 -25.237 1.00 87.00 152 GLN A CA 1
ATOM 1161 C C . GLN A 1 152 ? 18.021 -5.805 -25.901 1.00 87.00 152 GLN A C 1
ATOM 1163 O O . GLN A 1 152 ? 19.011 -6.207 -26.517 1.00 87.00 152 GLN A O 1
ATOM 1168 N N . CYS A 1 153 ? 16.878 -6.502 -25.847 1.00 85.12 153 CYS A N 1
ATOM 1169 C CA . CYS A 1 153 ? 16.726 -7.824 -26.467 1.00 85.12 153 CYS A CA 1
ATOM 1170 C C . CYS A 1 153 ? 16.758 -7.795 -28.004 1.00 85.12 153 CYS A C 1
ATOM 1172 O O . CYS A 1 153 ? 17.041 -8.829 -28.604 1.00 85.12 153 CYS A O 1
ATOM 1174 N N . TYR A 1 154 ? 16.462 -6.644 -28.633 1.00 82.06 154 TYR A N 1
ATOM 1175 C CA . TYR A 1 154 ? 16.449 -6.488 -30.098 1.00 82.06 154 TYR A CA 1
ATOM 1176 C C . TYR A 1 154 ? 17.574 -5.601 -30.667 1.00 82.06 154 TYR A C 1
ATOM 1178 O O . TYR A 1 154 ? 17.516 -5.134 -31.810 1.00 82.06 154 TYR A O 1
ATOM 1186 N N . ARG A 1 155 ? 18.581 -5.276 -29.855 1.00 76.06 155 ARG A N 1
ATOM 1187 C CA . ARG A 1 155 ? 19.631 -4.304 -30.189 1.00 76.06 155 ARG A CA 1
ATOM 1188 C C . ARG A 1 155 ? 20.282 -4.582 -31.548 1.00 76.06 155 ARG A C 1
ATOM 1190 O O . ARG A 1 155 ? 20.637 -5.703 -31.852 1.00 76.06 155 ARG A O 1
ATOM 1197 N N . GLY A 1 156 ? 20.505 -3.554 -32.363 1.00 68.50 156 GLY A N 1
ATOM 1198 C CA . GLY A 1 156 ? 21.209 -3.711 -33.645 1.00 68.50 156 GLY A CA 1
ATOM 1199 C C . GLY A 1 156 ? 20.456 -4.568 -34.671 1.00 68.50 156 GLY A C 1
ATOM 1200 O O . GLY A 1 156 ? 21.060 -5.025 -35.631 1.00 68.50 156 GLY A O 1
ATOM 1201 N N . GLY A 1 157 ? 19.152 -4.801 -34.468 1.00 68.38 157 GLY A N 1
ATOM 1202 C CA . GLY A 1 157 ? 18.365 -5.712 -35.308 1.00 68.38 157 GLY A CA 1
ATOM 1203 C C . GLY A 1 157 ? 18.596 -7.191 -34.993 1.00 68.38 157 GLY A C 1
ATOM 1204 O O . GLY A 1 157 ? 18.119 -8.038 -35.740 1.00 68.38 157 GLY A O 1
ATOM 1205 N N . THR A 1 158 ? 19.302 -7.495 -33.900 1.00 68.81 158 THR A N 1
ATOM 1206 C CA . THR A 1 158 ? 19.607 -8.854 -33.443 1.00 68.81 158 THR A CA 1
ATOM 1207 C C . THR A 1 158 ? 18.552 -9.356 -32.463 1.00 68.81 158 THR A C 1
ATOM 1209 O O . THR A 1 158 ? 17.775 -8.546 -31.969 1.00 68.81 158 THR A O 1
ATOM 1212 N N . LYS A 1 159 ? 18.491 -10.655 -32.151 1.00 76.94 159 LYS A N 1
ATOM 1213 C CA . LYS A 1 159 ? 17.703 -11.168 -31.013 1.00 76.94 159 LYS A CA 1
ATOM 1214 C C . LYS A 1 159 ? 18.641 -11.787 -29.982 1.00 76.94 159 LYS A C 1
ATOM 1216 O O . LYS A 1 159 ? 19.093 -12.909 -30.147 1.00 76.94 159 LYS A O 1
ATOM 1221 N N . SER A 1 160 ? 18.913 -11.064 -28.898 1.00 75.00 160 SER A N 1
ATOM 1222 C CA . SER A 1 160 ? 19.873 -11.490 -27.866 1.00 75.00 160 SER A CA 1
ATOM 1223 C C . SER A 1 160 ? 19.250 -12.274 -26.704 1.00 75.00 160 SER A C 1
ATOM 1225 O O . SER A 1 160 ? 19.970 -12.932 -25.961 1.00 75.00 160 SER A O 1
ATOM 1227 N N . CYS A 1 161 ? 17.923 -12.212 -26.544 1.00 81.00 161 CYS A N 1
ATOM 1228 C CA . CYS A 1 161 ? 17.182 -12.918 -25.496 1.00 81.00 161 CYS A CA 1
ATOM 1229 C C . CYS A 1 161 ? 16.486 -14.158 -26.082 1.00 81.00 161 CYS A C 1
ATOM 1231 O O . CYS A 1 161 ? 15.359 -14.068 -26.586 1.00 81.00 161 CYS A O 1
ATOM 1233 N N . GLU A 1 162 ? 17.136 -15.319 -26.012 1.00 75.75 162 GLU A N 1
ATOM 1234 C CA . GLU A 1 162 ? 16.657 -16.577 -26.619 1.00 75.75 162 GLU A CA 1
ATOM 1235 C C . GLU A 1 162 ? 15.321 -17.062 -26.045 1.00 75.75 162 GLU A C 1
ATOM 1237 O O . GLU A 1 162 ? 14.502 -17.655 -26.745 1.00 75.75 162 GLU A O 1
ATOM 1242 N N . VAL A 1 163 ? 15.062 -16.752 -24.771 1.00 83.19 163 VAL A N 1
ATOM 1243 C CA . VAL A 1 163 ? 13.851 -17.157 -24.040 1.00 83.19 163 VAL A CA 1
ATOM 1244 C C . VAL A 1 163 ? 12.575 -16.526 -24.628 1.00 83.19 163 VAL A C 1
ATOM 1246 O O . VAL A 1 163 ? 11.457 -16.987 -24.370 1.00 83.19 163 VAL A O 1
ATOM 1249 N N . LEU A 1 164 ? 12.705 -15.470 -25.440 1.00 86.12 164 LEU A N 1
ATOM 1250 C CA . LEU A 1 164 ? 11.566 -14.850 -26.110 1.00 86.12 164 LEU A CA 1
ATOM 1251 C C . LEU A 1 164 ? 10.993 -15.768 -27.206 1.00 86.12 164 LEU A C 1
ATOM 1253 O O . LEU A 1 164 ? 11.733 -16.259 -28.061 1.00 86.12 164 LEU A O 1
ATOM 1257 N N . PRO A 1 165 ? 9.660 -15.951 -27.267 1.00 86.56 165 PRO A N 1
ATOM 1258 C CA . PRO A 1 165 ? 9.039 -16.831 -28.253 1.00 86.56 165 PRO A CA 1
ATOM 1259 C C . PRO A 1 165 ? 9.284 -16.340 -29.686 1.00 86.56 165 PRO A C 1
ATOM 1261 O O . PRO A 1 165 ? 9.256 -15.137 -29.943 1.00 86.56 165 PRO A O 1
ATOM 1264 N N . GLY A 1 166 ? 9.431 -17.271 -30.638 1.00 79.69 166 GLY A N 1
ATOM 1265 C CA . GLY A 1 166 ? 9.686 -16.966 -32.059 1.00 79.69 166 GLY A CA 1
ATOM 1266 C C . GLY A 1 166 ? 8.614 -16.101 -32.740 1.00 79.69 166 GLY A C 1
ATOM 1267 O O . GLY A 1 166 ? 8.881 -15.450 -33.743 1.00 79.69 166 GLY A O 1
ATOM 1268 N N . VAL A 1 167 ? 7.409 -16.006 -32.161 1.00 86.31 167 VAL A N 1
ATOM 1269 C CA . VAL A 1 167 ? 6.375 -15.041 -32.583 1.00 86.31 167 VAL A CA 1
ATOM 1270 C C . VAL A 1 167 ? 6.868 -13.597 -32.516 1.00 86.31 167 VAL A C 1
ATOM 1272 O O . VAL A 1 167 ? 6.364 -12.776 -33.269 1.00 86.31 167 VAL A O 1
ATOM 1275 N N . LEU A 1 168 ? 7.826 -13.264 -31.649 1.00 89.69 168 LEU A N 1
ATOM 1276 C CA . LEU A 1 168 ? 8.350 -11.903 -31.523 1.00 89.69 168 LEU A CA 1
ATOM 1277 C C . LEU A 1 168 ? 9.493 -11.595 -32.503 1.00 89.69 168 LEU A C 1
ATOM 1279 O O . LEU A 1 168 ? 9.934 -10.452 -32.565 1.00 89.69 168 LEU A O 1
ATOM 1283 N N . ASP A 1 169 ? 9.917 -12.549 -33.338 1.00 83.81 169 ASP A N 1
ATOM 1284 C CA . ASP A 1 169 ? 11.020 -12.359 -34.289 1.00 83.81 169 ASP A CA 1
ATOM 1285 C C . ASP A 1 169 ? 10.735 -11.278 -35.352 1.00 83.81 169 ASP A C 1
ATOM 1287 O O . ASP A 1 169 ? 11.655 -10.730 -35.958 1.00 83.81 169 ASP A O 1
ATOM 1291 N N . PHE A 1 170 ? 9.470 -10.899 -35.577 1.00 85.19 170 PHE A N 1
ATOM 1292 C CA . PHE A 1 170 ? 9.157 -9.758 -36.449 1.00 85.19 170 PHE A CA 1
ATOM 1293 C C . PHE A 1 170 ? 9.741 -8.434 -35.928 1.00 85.19 170 PHE A C 1
ATOM 1295 O O . PHE A 1 170 ? 9.946 -7.525 -36.728 1.00 85.19 170 PHE A O 1
ATOM 1302 N N . MET A 1 171 ? 10.043 -8.325 -34.629 1.00 86.88 171 MET A N 1
ATOM 1303 C CA . MET A 1 171 ? 10.631 -7.131 -34.014 1.00 86.88 171 MET A CA 1
ATOM 1304 C C . MET A 1 171 ? 12.002 -6.775 -34.598 1.00 86.88 171 MET A C 1
ATOM 1306 O O . MET A 1 171 ? 12.309 -5.590 -34.703 1.00 86.88 171 MET A O 1
ATOM 1310 N N . MET A 1 172 ? 12.792 -7.760 -35.043 1.00 80.50 172 MET A N 1
ATOM 1311 C CA . MET A 1 172 ? 14.081 -7.513 -35.713 1.00 80.50 172 MET A CA 1
ATOM 1312 C C . MET A 1 172 ? 13.916 -6.718 -37.013 1.00 80.50 172 MET A C 1
ATOM 1314 O O . MET A 1 172 ? 14.783 -5.926 -37.368 1.00 80.50 172 MET A O 1
ATOM 1318 N N . ARG A 1 173 ? 12.772 -6.878 -37.694 1.00 79.06 173 ARG A N 1
ATOM 1319 C CA . ARG A 1 173 ? 12.449 -6.184 -38.952 1.00 79.06 173 ARG A CA 1
ATOM 1320 C C . ARG A 1 173 ? 11.903 -4.771 -38.745 1.00 79.06 173 ARG A C 1
ATOM 1322 O O . ARG A 1 173 ? 11.768 -4.029 -39.712 1.00 79.06 173 ARG A O 1
ATOM 1329 N N . LEU A 1 174 ? 11.549 -4.410 -37.514 1.00 83.31 174 LEU A N 1
ATOM 1330 C CA . LEU A 1 174 ? 11.053 -3.079 -37.191 1.00 83.31 174 LEU A CA 1
ATOM 1331 C C . LEU A 1 174 ? 12.214 -2.118 -36.943 1.00 83.31 174 LEU A C 1
ATOM 1333 O O . LEU A 1 174 ? 13.231 -2.483 -36.340 1.00 83.31 174 LEU A O 1
ATOM 1337 N N . ALA A 1 175 ? 12.016 -0.860 -37.328 1.00 81.56 175 ALA A N 1
ATOM 1338 C CA . ALA A 1 175 ? 12.899 0.222 -36.922 1.00 81.56 175 ALA A CA 1
ATOM 1339 C C . ALA A 1 175 ? 12.912 0.386 -35.388 1.00 81.56 175 ALA A C 1
ATOM 1341 O O . ALA A 1 175 ? 11.915 0.068 -34.730 1.00 81.56 175 ALA A O 1
ATOM 1342 N N . PRO A 1 176 ? 13.985 0.937 -34.791 1.00 82.75 176 PRO A N 1
ATOM 1343 C CA . PRO A 1 176 ? 14.059 1.156 -33.341 1.00 82.75 176 PRO A CA 1
ATOM 1344 C C . PRO A 1 176 ? 12.884 1.973 -32.793 1.00 82.75 176 PRO A C 1
ATOM 1346 O O . PRO A 1 176 ? 12.286 1.602 -31.782 1.00 82.75 176 PRO A O 1
ATOM 1349 N N . SER A 1 177 ? 12.491 3.030 -33.507 1.00 85.38 177 SER A N 1
ATOM 1350 C CA . SER A 1 177 ? 11.334 3.862 -33.164 1.00 85.38 177 SER A CA 1
ATOM 1351 C C . SER A 1 177 ? 10.024 3.064 -33.166 1.00 85.38 177 SER A C 1
ATOM 1353 O O . SER A 1 177 ? 9.243 3.145 -32.219 1.00 85.38 177 SER A O 1
ATOM 1355 N N . GLN A 1 178 ? 9.817 2.205 -34.166 1.00 89.00 178 GLN A N 1
ATOM 1356 C CA . GLN A 1 178 ? 8.636 1.344 -34.283 1.00 89.00 178 GLN A CA 1
ATOM 1357 C C . GLN A 1 178 ? 8.582 0.279 -33.180 1.00 89.00 178 GLN A C 1
ATOM 1359 O O . GLN A 1 178 ? 7.504 -0.012 -32.656 1.00 89.00 178 GLN A O 1
ATOM 1364 N N . ARG A 1 179 ? 9.731 -0.281 -32.774 1.00 90.00 179 ARG A N 1
ATOM 1365 C CA . ARG A 1 179 ? 9.807 -1.207 -31.629 1.00 90.00 179 ARG A CA 1
ATOM 1366 C C . ARG A 1 179 ? 9.423 -0.516 -30.330 1.00 90.00 179 ARG A C 1
ATOM 1368 O O . ARG A 1 179 ? 8.652 -1.080 -29.555 1.00 90.00 179 ARG A O 1
ATOM 1375 N N . MET A 1 180 ? 9.905 0.706 -30.104 1.00 89.56 180 MET A N 1
ATOM 1376 C CA . MET A 1 180 ? 9.504 1.516 -28.949 1.00 89.56 180 MET A CA 1
ATOM 1377 C C . MET A 1 180 ? 8.005 1.837 -28.980 1.00 89.56 180 MET A C 1
ATOM 1379 O O . MET A 1 180 ? 7.331 1.706 -27.959 1.00 89.56 180 MET A O 1
ATOM 1383 N N . ALA A 1 181 ? 7.462 2.189 -30.148 1.00 92.19 181 ALA A N 1
ATOM 1384 C CA . ALA A 1 181 ? 6.037 2.465 -30.319 1.00 92.19 181 ALA A CA 1
ATOM 1385 C C . ALA A 1 181 ? 5.167 1.239 -30.009 1.00 92.19 181 ALA A C 1
ATOM 1387 O O . ALA A 1 181 ? 4.155 1.347 -29.322 1.00 92.19 181 ALA A O 1
ATOM 1388 N N . LEU A 1 182 ? 5.566 0.057 -30.485 1.00 94.75 182 LEU A N 1
ATOM 1389 C CA . LEU A 1 182 ? 4.831 -1.176 -30.231 1.00 94.75 182 LEU A CA 1
ATOM 1390 C C . LEU A 1 182 ? 4.926 -1.602 -28.762 1.00 94.75 182 LEU A C 1
ATOM 1392 O O . LEU A 1 182 ? 3.928 -1.986 -28.153 1.00 94.75 182 LEU A O 1
ATOM 1396 N N . THR A 1 183 ? 6.119 -1.527 -28.177 1.00 95.25 183 THR A N 1
ATOM 1397 C CA . THR A 1 183 ? 6.343 -1.947 -26.788 1.00 95.25 183 THR A CA 1
ATOM 1398 C C . THR A 1 183 ? 5.760 -0.982 -25.764 1.00 95.25 183 THR A C 1
ATOM 1400 O O . THR A 1 183 ? 5.410 -1.430 -24.672 1.00 95.25 183 THR A O 1
ATOM 1403 N N . SER A 1 184 ? 5.542 0.293 -26.106 1.00 95.75 184 SER A N 1
ATOM 1404 C CA . SER A 1 184 ? 4.806 1.247 -25.261 1.00 95.75 184 SER A CA 1
ATOM 1405 C C . SER A 1 184 ? 3.311 0.912 -25.133 1.00 95.75 184 SER A C 1
ATOM 1407 O O . SER A 1 184 ? 2.667 1.293 -24.151 1.00 95.75 184 SER A O 1
ATOM 1409 N N . LEU A 1 185 ? 2.751 0.107 -26.047 1.00 96.12 185 LEU A N 1
ATOM 1410 C CA . LEU A 1 185 ? 1.373 -0.377 -25.928 1.00 96.12 185 LEU A CA 1
ATOM 1411 C C . LEU A 1 185 ? 1.185 -1.297 -24.716 1.00 96.12 185 LEU A C 1
ATOM 1413 O O . LEU A 1 185 ? 0.098 -1.324 -24.143 1.00 96.12 185 LEU A O 1
ATOM 1417 N N . ALA A 1 186 ? 2.224 -2.020 -24.286 1.00 96.06 186 ALA A N 1
ATOM 1418 C CA . ALA A 1 186 ? 2.152 -2.896 -23.119 1.00 96.06 186 ALA A CA 1
ATOM 1419 C C . ALA A 1 186 ? 1.913 -2.127 -21.797 1.00 96.06 186 ALA A C 1
ATOM 1421 O O . ALA A 1 186 ? 0.923 -2.428 -21.122 1.00 96.06 186 ALA A O 1
ATOM 1422 N N . PRO A 1 187 ? 2.717 -1.113 -21.405 1.00 97.19 187 PRO A N 1
ATOM 1423 C CA . PRO A 1 187 ? 2.425 -0.311 -20.218 1.00 97.19 187 PRO A CA 1
ATOM 1424 C C . PRO A 1 187 ? 1.111 0.480 -20.349 1.00 97.19 187 PRO A C 1
ATOM 1426 O O . PRO A 1 187 ? 0.372 0.586 -19.366 1.00 97.19 187 PRO A O 1
ATOM 1429 N N . LEU A 1 188 ? 0.737 0.959 -21.546 1.00 97.44 188 LEU A N 1
ATOM 1430 C CA . LEU A 1 188 ? -0.576 1.587 -21.772 1.00 97.44 188 LEU A CA 1
ATOM 1431 C C . LEU A 1 188 ? -1.737 0.604 -21.546 1.00 97.44 188 LEU A C 1
ATOM 1433 O O . LEU A 1 188 ? -2.734 0.956 -20.907 1.00 97.44 188 LEU A O 1
ATOM 1437 N N . ALA A 1 189 ? -1.600 -0.644 -22.001 1.00 96.44 189 ALA A N 1
ATOM 1438 C CA . ALA A 1 189 ? -2.573 -1.703 -21.756 1.00 96.44 189 ALA A CA 1
ATOM 1439 C C . ALA A 1 189 ? -2.682 -2.031 -20.260 1.00 96.44 189 ALA A C 1
ATOM 1441 O O . ALA A 1 189 ? -3.795 -2.160 -19.748 1.00 96.44 189 ALA A O 1
ATOM 1442 N N . VAL A 1 190 ? -1.561 -2.085 -19.530 1.00 93.38 190 VAL A N 1
ATOM 1443 C CA . VAL A 1 190 ? -1.559 -2.252 -18.065 1.00 93.38 190 VAL A CA 1
ATOM 1444 C C . VAL A 1 190 ? -2.341 -1.123 -17.386 1.00 93.38 190 VAL A C 1
ATOM 1446 O O . VAL A 1 190 ? -3.213 -1.399 -16.557 1.00 93.38 190 VAL A O 1
ATOM 1449 N N . VAL A 1 191 ? -2.108 0.138 -17.769 1.00 95.25 191 VAL A N 1
ATOM 1450 C CA . VAL A 1 191 ? -2.875 1.290 -17.255 1.00 95.25 191 VAL A CA 1
ATOM 1451 C C . VAL A 1 191 ? -4.372 1.143 -17.567 1.00 95.25 191 VAL A C 1
ATOM 1453 O O . VAL A 1 191 ? -5.205 1.342 -16.677 1.00 95.25 191 VAL A O 1
ATOM 1456 N N . GLY A 1 192 ? -4.729 0.735 -18.788 1.00 94.38 192 GLY A N 1
ATOM 1457 C CA . GLY A 1 192 ? -6.116 0.492 -19.203 1.00 94.38 192 GLY A CA 1
ATOM 1458 C C . GLY A 1 192 ? -6.809 -0.635 -18.424 1.00 94.38 192 GLY A C 1
ATOM 1459 O O . GLY A 1 192 ? -7.956 -0.482 -17.991 1.00 94.38 192 GLY A O 1
ATOM 1460 N N . ILE A 1 193 ? -6.108 -1.744 -18.169 1.00 90.50 193 ILE A N 1
ATOM 1461 C CA . ILE A 1 193 ? -6.606 -2.870 -17.364 1.00 90.50 193 ILE A CA 1
ATOM 1462 C C . ILE A 1 193 ? -6.852 -2.421 -15.919 1.00 90.50 193 ILE A C 1
ATOM 1464 O O . ILE A 1 193 ? -7.934 -2.658 -15.374 1.00 90.50 193 ILE A O 1
ATOM 1468 N N . LEU A 1 194 ? -5.892 -1.725 -15.302 1.00 89.19 194 LEU A N 1
ATOM 1469 C CA . LEU A 1 194 ? -6.028 -1.212 -13.934 1.00 89.19 194 LEU A CA 1
ATOM 1470 C C . LEU A 1 194 ? -7.174 -0.198 -13.813 1.00 89.19 194 LEU A C 1
ATOM 1472 O O . LEU A 1 194 ? -7.929 -0.225 -12.835 1.00 89.19 194 LEU A O 1
ATOM 1476 N N . TRP A 1 195 ? -7.356 0.657 -14.822 1.00 90.81 195 TRP A N 1
ATOM 1477 C CA . TRP A 1 195 ? -8.503 1.558 -14.910 1.00 90.81 195 TRP A CA 1
ATOM 1478 C C . TRP A 1 195 ? -9.832 0.796 -14.951 1.00 90.81 195 TRP A C 1
ATOM 1480 O O . TRP A 1 195 ? -10.744 1.129 -14.187 1.00 90.81 195 TRP A O 1
ATOM 1490 N N . SER A 1 196 ? -9.931 -0.238 -15.790 1.00 86.19 196 SER A N 1
ATOM 1491 C CA . SER A 1 196 ? -11.129 -1.077 -15.915 1.00 86.19 196 SER A CA 1
ATOM 1492 C C . SER A 1 196 ? -11.473 -1.767 -14.590 1.00 86.19 196 SER A C 1
ATOM 1494 O O . SER A 1 196 ? -12.608 -1.673 -14.114 1.00 86.19 196 SER A O 1
ATOM 1496 N N . LEU A 1 197 ? -10.478 -2.363 -13.923 1.00 81.44 197 LEU A N 1
ATOM 1497 C CA . LEU A 1 197 ? -10.645 -2.997 -12.611 1.00 81.44 197 LEU A CA 1
ATOM 1498 C C . LEU A 1 197 ? -11.110 -1.999 -11.537 1.00 81.44 197 LEU A C 1
ATOM 1500 O O . LEU A 1 197 ? -12.023 -2.298 -10.761 1.00 81.44 197 LEU A O 1
ATOM 1504 N N . SER A 1 198 ? -10.533 -0.794 -11.513 1.00 81.88 198 SER A N 1
ATOM 1505 C CA . SER A 1 198 ? -10.957 0.278 -10.601 1.00 81.88 198 SER A CA 1
ATOM 1506 C C . SER A 1 198 ? -12.407 0.712 -10.864 1.00 81.88 198 SER A C 1
ATOM 1508 O O . SER A 1 198 ? -13.196 0.847 -9.926 1.00 81.88 198 SER A O 1
ATOM 1510 N N . ARG A 1 199 ? -12.804 0.840 -12.139 1.00 82.06 199 ARG A N 1
ATOM 1511 C CA . ARG A 1 199 ? -14.169 1.218 -12.538 1.00 82.06 199 ARG A CA 1
ATOM 1512 C C . ARG A 1 199 ? -15.209 0.165 -12.151 1.00 82.06 199 ARG A C 1
ATOM 1514 O O . ARG A 1 199 ? -16.278 0.517 -11.658 1.00 82.06 199 ARG A O 1
ATOM 1521 N N . GLN A 1 200 ? -14.891 -1.118 -12.312 1.00 74.94 200 GLN A N 1
ATOM 1522 C CA . GLN A 1 200 ? -15.767 -2.202 -11.856 1.00 74.94 200 GLN A CA 1
ATOM 1523 C C . GLN A 1 200 ? -15.958 -2.163 -10.333 1.00 74.94 200 GLN A C 1
ATOM 1525 O O . GLN A 1 200 ? -17.079 -2.312 -9.845 1.00 74.94 200 GLN A O 1
ATOM 1530 N N . SER A 1 201 ? -14.886 -1.900 -9.576 1.00 70.56 201 SER A N 1
ATOM 1531 C CA . SER A 1 201 ? -14.962 -1.753 -8.118 1.00 70.56 201 SER A CA 1
ATOM 1532 C C . SER A 1 201 ? -15.849 -0.582 -7.685 1.00 70.56 201 SER A C 1
ATOM 1534 O O . SER A 1 201 ? -16.544 -0.717 -6.681 1.00 70.56 201 SER A O 1
ATOM 1536 N N . LEU A 1 202 ? -15.843 0.537 -8.414 1.00 70.19 202 LEU A N 1
ATOM 1537 C CA . LEU A 1 202 ? -16.684 1.701 -8.118 1.00 70.19 202 LEU A CA 1
ATOM 1538 C C . LEU A 1 202 ? -18.177 1.368 -8.178 1.00 70.19 202 LEU A C 1
ATOM 1540 O O . LEU A 1 202 ? -18.891 1.587 -7.200 1.00 70.19 202 LEU A O 1
ATOM 1544 N N . SER A 1 203 ? -18.611 0.755 -9.283 1.00 62.78 203 SER A N 1
ATOM 1545 C CA . SER A 1 203 ? -20.024 0.418 -9.520 1.00 62.78 203 SER A CA 1
ATOM 1546 C C . SER A 1 203 ? -20.632 -0.512 -8.460 1.00 62.78 203 SER A C 1
ATOM 1548 O O . SER A 1 203 ? -21.827 -0.462 -8.199 1.00 62.78 203 SER A O 1
ATOM 1550 N N . ARG A 1 204 ? -19.815 -1.358 -7.812 1.00 64.12 204 ARG A N 1
ATOM 1551 C CA . ARG A 1 204 ? -20.294 -2.343 -6.825 1.00 64.12 204 ARG A CA 1
ATOM 1552 C C . ARG A 1 204 ? -20.368 -1.833 -5.386 1.00 64.12 204 ARG A C 1
ATOM 1554 O O . ARG A 1 204 ? -21.143 -2.383 -4.609 1.00 64.12 204 ARG A O 1
ATOM 1561 N N . TYR A 1 205 ? -19.542 -0.856 -5.009 1.00 60.22 205 TYR A N 1
ATOM 1562 C CA . TYR A 1 205 ? -19.358 -0.469 -3.602 1.00 60.22 205 TYR A CA 1
ATOM 1563 C C . TYR A 1 205 ? -19.717 0.995 -3.308 1.00 60.22 205 TYR A C 1
ATOM 1565 O O . TYR A 1 205 ? -20.173 1.283 -2.205 1.00 60.22 205 TYR A O 1
ATOM 1573 N N . GLU A 1 206 ? -19.532 1.912 -4.265 1.00 63.41 206 GLU A N 1
ATOM 1574 C CA . GLU A 1 206 ? -19.518 3.364 -4.001 1.00 63.41 206 GLU A CA 1
ATOM 1575 C C . GLU A 1 206 ? -20.700 4.127 -4.644 1.00 63.41 206 GLU A C 1
ATOM 1577 O O . GLU A 1 206 ? -20.831 5.333 -4.441 1.00 63.41 206 GLU A O 1
ATOM 1582 N N . GLU A 1 207 ? -21.590 3.458 -5.391 1.00 59.12 207 GLU A N 1
ATOM 1583 C CA . GLU A 1 207 ? -22.782 4.076 -6.017 1.00 59.12 207 GLU A CA 1
ATOM 1584 C C . GLU A 1 207 ? -24.007 4.196 -5.086 1.00 59.12 207 GLU A C 1
ATOM 1586 O O . GLU A 1 207 ? -25.055 4.710 -5.487 1.00 59.12 207 GLU A O 1
ATOM 1591 N N . THR A 1 208 ? -23.895 3.772 -3.826 1.00 55.31 208 THR A N 1
ATOM 1592 C CA . THR A 1 208 ? -24.991 3.864 -2.851 1.00 55.31 208 THR A CA 1
ATOM 1593 C C . THR A 1 208 ? -25.288 5.326 -2.494 1.00 55.31 208 THR A C 1
ATOM 1595 O O . THR A 1 208 ? -24.431 6.038 -1.973 1.00 55.31 208 THR A O 1
ATOM 1598 N N . LYS A 1 209 ? -26.515 5.793 -2.760 1.00 54.47 209 LYS A N 1
ATOM 1599 C CA . LYS A 1 209 ? -26.967 7.146 -2.397 1.00 54.47 209 LYS A CA 1
ATOM 1600 C C . LYS A 1 209 ? -27.564 7.150 -0.989 1.00 54.47 209 LYS A C 1
ATOM 1602 O O . LYS A 1 209 ? -28.514 6.421 -0.724 1.00 54.47 209 LYS A O 1
ATOM 1607 N N . ASP A 1 210 ? -27.049 8.010 -0.111 1.00 53.06 210 ASP A N 1
ATOM 1608 C CA . ASP A 1 210 ? -27.681 8.306 1.181 1.00 53.06 210 ASP A CA 1
ATOM 1609 C C . ASP A 1 210 ? -28.929 9.181 0.939 1.00 53.06 210 ASP A C 1
ATOM 1611 O O . ASP A 1 210 ? -28.817 10.341 0.536 1.00 53.06 210 ASP A O 1
ATOM 1615 N N . THR A 1 211 ? -30.124 8.603 1.094 1.00 47.34 211 THR A N 1
ATOM 1616 C CA . THR A 1 211 ? -31.414 9.215 0.716 1.00 47.34 211 THR A CA 1
ATOM 1617 C C . THR A 1 211 ? -31.969 10.219 1.731 1.00 47.34 211 THR A C 1
ATOM 1619 O O . THR A 1 211 ? -32.905 10.946 1.402 1.00 47.34 211 THR A O 1
ATOM 1622 N N . GLU A 1 212 ? -31.427 10.302 2.950 1.00 50.47 212 GLU A N 1
ATOM 1623 C CA . GLU A 1 212 ? -31.897 11.245 3.978 1.00 50.47 212 GLU A CA 1
ATOM 1624 C C . GLU A 1 212 ? -30.966 12.468 4.079 1.00 50.47 212 GLU A C 1
ATOM 1626 O O . GLU A 1 212 ? -30.206 12.616 5.035 1.00 50.47 212 GLU A O 1
ATOM 1631 N N . ALA A 1 213 ? -31.034 13.375 3.099 1.00 44.91 213 ALA A N 1
ATOM 1632 C CA . ALA A 1 213 ? -30.401 14.690 3.200 1.00 44.91 213 ALA A CA 1
ATOM 1633 C C . ALA A 1 213 ? -31.155 15.568 4.224 1.00 44.91 213 ALA A C 1
ATOM 1635 O O . ALA A 1 213 ? -32.348 15.833 4.035 1.00 44.91 213 ALA A O 1
ATOM 1636 N N . PRO A 1 214 ? -30.515 16.085 5.289 1.00 43.38 214 PRO A N 1
ATOM 1637 C CA . PRO A 1 214 ? -31.084 17.201 6.028 1.00 43.38 214 PRO A CA 1
ATOM 1638 C C . PRO A 1 214 ? -31.145 18.412 5.088 1.00 43.38 214 PRO A C 1
ATOM 1640 O O . PRO A 1 214 ? -30.140 18.767 4.472 1.00 43.38 214 PRO A O 1
ATOM 1643 N N . ARG A 1 215 ? -32.304 19.077 4.985 1.00 38.78 215 ARG A N 1
ATOM 1644 C CA . ARG A 1 215 ? -32.369 20.440 4.431 1.00 38.78 215 ARG A CA 1
ATOM 1645 C C . ARG A 1 215 ? -31.310 21.274 5.156 1.00 38.78 215 ARG A C 1
ATOM 1647 O O . ARG A 1 215 ? -31.338 21.321 6.383 1.00 38.78 215 ARG A O 1
ATOM 1654 N N . GLN A 1 216 ? -30.390 21.894 4.414 1.00 39.06 216 GLN A N 1
ATOM 1655 C CA . GLN A 1 216 ? -29.402 22.822 4.963 1.00 39.06 216 GLN A CA 1
ATOM 1656 C C . GLN A 1 216 ? -30.136 23.933 5.722 1.00 39.06 216 GLN A C 1
ATOM 1658 O O . GLN A 1 216 ? -30.667 24.871 5.129 1.00 39.06 216 GLN A O 1
ATOM 1663 N N . VAL A 1 217 ? -30.207 23.813 7.044 1.00 35.44 217 VAL A N 1
ATOM 1664 C CA . VAL A 1 217 ? -30.600 24.923 7.903 1.00 35.44 217 VAL A CA 1
ATOM 1665 C C . VAL A 1 217 ? -29.346 25.767 8.069 1.00 35.44 217 VAL A C 1
ATOM 1667 O O . VAL A 1 217 ? -28.338 25.274 8.573 1.00 35.44 217 VAL A O 1
ATOM 1670 N N . LYS A 1 218 ? -29.399 27.027 7.623 1.00 33.06 218 LYS A N 1
ATOM 1671 C CA . LYS A 1 218 ? -28.391 28.051 7.923 1.00 33.06 218 LYS A CA 1
ATOM 1672 C C . LYS A 1 218 ? -28.359 28.275 9.439 1.00 33.06 218 LYS A C 1
ATOM 1674 O O . LYS A 1 218 ? -29.040 29.157 9.949 1.00 33.06 218 LYS A O 1
ATOM 1679 N N . ALA A 1 219 ? -27.627 27.441 10.166 1.00 35.31 219 ALA A N 1
ATOM 1680 C CA . ALA A 1 219 ? -27.345 27.641 11.579 1.00 35.31 219 ALA A CA 1
ATOM 1681 C C . ALA A 1 219 ? -25.958 28.276 11.733 1.00 35.31 219 ALA A C 1
ATOM 1683 O O . ALA A 1 219 ? -25.024 27.935 11.007 1.00 35.31 219 ALA A O 1
ATOM 1684 N N . ALA A 1 220 ? -25.857 29.230 12.662 1.00 35.00 220 ALA A N 1
ATOM 1685 C CA . ALA A 1 220 ? -24.643 29.968 12.992 1.00 35.00 220 ALA A CA 1
ATOM 1686 C C . ALA A 1 220 ? -23.444 29.038 13.266 1.00 35.00 220 ALA A C 1
ATOM 1688 O O . ALA A 1 220 ? -23.616 27.934 13.782 1.00 35.00 220 ALA A O 1
ATOM 1689 N N . ALA A 1 221 ? -22.244 29.506 12.902 1.00 36.88 221 ALA A N 1
ATOM 1690 C CA . ALA A 1 221 ? -20.995 28.742 12.844 1.00 36.88 221 ALA A CA 1
ATOM 1691 C C . ALA A 1 221 ? -20.781 27.802 14.055 1.00 36.88 221 ALA A C 1
ATOM 1693 O O . ALA A 1 221 ? -20.513 28.286 15.159 1.00 36.88 221 ALA A O 1
ATOM 1694 N N . PRO A 1 222 ? -20.855 26.468 13.875 1.00 40.94 222 PRO A N 1
ATOM 1695 C CA . PRO A 1 222 ? -20.537 25.526 14.934 1.00 40.94 222 PRO A CA 1
ATOM 1696 C C . PRO A 1 222 ? -19.024 25.269 15.002 1.00 40.94 222 PRO A C 1
ATOM 1698 O O . PRO A 1 222 ? -18.284 25.489 14.042 1.00 40.94 222 PRO A O 1
ATOM 1701 N N . ALA A 1 223 ? -18.565 24.749 16.144 1.00 43.28 223 ALA A N 1
ATOM 1702 C CA . ALA A 1 223 ? -17.260 24.098 16.276 1.00 43.28 223 ALA A CA 1
ATOM 1703 C C . ALA A 1 223 ? -17.008 23.130 15.095 1.00 43.28 223 ALA A C 1
ATOM 1705 O O . ALA A 1 223 ? -17.975 22.555 14.590 1.00 43.28 223 ALA A O 1
ATOM 1706 N N . PRO A 1 224 ? -15.749 22.922 14.652 1.00 51.72 224 PRO A N 1
ATOM 1707 C CA . PRO A 1 224 ? -15.460 22.134 13.455 1.00 51.72 224 PRO A CA 1
ATOM 1708 C C . PRO A 1 224 ? -16.141 20.764 13.536 1.00 51.72 224 PRO A C 1
ATOM 1710 O O . PRO A 1 224 ? -15.852 19.967 14.431 1.00 51.72 224 PRO A O 1
ATOM 1713 N N . GLU A 1 225 ? -17.081 20.526 12.620 1.00 62.44 225 GLU A N 1
ATOM 1714 C CA . GLU A 1 225 ? -17.928 19.339 12.607 1.00 62.44 225 GLU A CA 1
ATOM 1715 C C . GLU A 1 225 ? -17.063 18.069 12.588 1.00 62.44 225 GLU A C 1
ATOM 1717 O O . GLU A 1 225 ? -16.135 17.942 11.784 1.00 62.44 225 GLU A O 1
ATOM 1722 N N . GLN A 1 226 ? -17.346 17.128 13.498 1.00 76.12 226 GLN A N 1
ATOM 1723 C CA . GLN A 1 226 ? -16.632 15.851 13.591 1.00 76.12 226 GLN A CA 1
ATOM 1724 C C . GLN A 1 226 ? -16.637 15.143 12.226 1.00 76.12 226 GLN A C 1
ATOM 1726 O O . GLN A 1 226 ? -17.695 14.966 11.629 1.00 76.12 226 GLN A O 1
ATOM 1731 N N . LEU A 1 227 ? -15.466 14.681 11.766 1.00 83.94 227 LEU A N 1
ATOM 1732 C CA . LEU A 1 227 ? -15.253 14.102 10.429 1.00 83.94 227 LEU A CA 1
ATOM 1733 C C . LEU A 1 227 ? -16.320 13.063 10.035 1.00 83.94 227 LEU A C 1
ATOM 1735 O O . LEU A 1 227 ? -16.852 13.105 8.935 1.00 83.94 227 LEU A O 1
ATOM 1739 N N . LEU A 1 228 ? -16.657 12.158 10.960 1.00 87.06 228 LEU A N 1
ATOM 1740 C CA . LEU A 1 228 ? -17.586 11.047 10.724 1.00 87.06 228 LEU A CA 1
ATOM 1741 C C . LEU A 1 228 ? -19.065 11.470 10.653 1.00 87.06 228 LEU A C 1
ATOM 1743 O O . LEU A 1 228 ? -19.893 10.680 10.196 1.00 87.06 228 LEU A O 1
ATOM 1747 N N . ARG A 1 229 ? -19.415 12.688 11.096 1.00 83.25 229 ARG A N 1
ATOM 1748 C CA . ARG A 1 229 ? -20.779 13.234 10.966 1.00 83.25 229 ARG A CA 1
ATOM 1749 C C . ARG A 1 229 ? -21.061 13.764 9.566 1.00 83.25 229 ARG A C 1
ATOM 1751 O O . ARG A 1 229 ? -22.210 13.722 9.133 1.00 83.25 229 ARG A O 1
ATOM 1758 N N . GLN A 1 230 ? -20.021 14.200 8.858 1.00 77.62 230 GLN A N 1
ATOM 1759 C CA . GLN A 1 230 ? -20.145 14.784 7.530 1.00 77.62 230 GLN A CA 1
ATOM 1760 C C . GLN A 1 230 ? -20.706 13.741 6.560 1.00 77.62 230 GLN A C 1
ATOM 1762 O O . GLN A 1 230 ? -20.084 12.709 6.318 1.00 77.62 230 GLN A O 1
ATOM 1767 N N . GLN A 1 231 ? -21.875 14.005 5.972 1.00 72.25 231 GLN A N 1
ATOM 1768 C CA . GLN A 1 231 ? -22.518 13.075 5.034 1.00 72.25 231 GLN A CA 1
ATOM 1769 C C . GLN A 1 231 ? -21.599 12.732 3.858 1.00 72.25 231 GLN A C 1
ATOM 1771 O O . GLN A 1 231 ? -21.481 11.569 3.483 1.00 72.25 231 GLN A O 1
ATOM 1776 N N . LYS A 1 232 ? -20.888 13.738 3.338 1.00 74.56 232 LYS A N 1
ATOM 1777 C CA . LYS A 1 232 ? -20.001 13.583 2.186 1.00 74.56 232 LYS A CA 1
ATOM 1778 C C . LYS A 1 232 ? -18.800 12.660 2.459 1.00 74.56 232 LYS A C 1
ATOM 1780 O O . LYS A 1 232 ? -18.209 12.108 1.537 1.00 74.56 232 LYS A O 1
ATOM 1785 N N . PHE A 1 233 ? -18.491 12.398 3.735 1.00 80.44 233 PHE A N 1
ATOM 1786 C CA . PHE A 1 233 ? -17.488 11.400 4.119 1.00 80.44 233 PHE A CA 1
ATOM 1787 C C . PHE A 1 233 ? -17.869 10.001 3.669 1.00 80.44 233 PHE A C 1
ATOM 1789 O O . PHE A 1 233 ? -16.991 9.211 3.337 1.00 80.44 233 PHE A O 1
ATOM 1796 N N . TRP A 1 234 ? -19.169 9.728 3.618 1.00 80.88 234 TRP A N 1
ATOM 1797 C CA . TRP A 1 234 ? -19.715 8.429 3.266 1.00 80.88 234 TRP A CA 1
ATOM 1798 C C . TRP A 1 234 ? -20.136 8.338 1.790 1.00 80.88 234 TRP A C 1
ATOM 1800 O O . TRP A 1 234 ? -20.737 7.343 1.401 1.00 80.88 234 TRP A O 1
ATOM 1810 N N . THR A 1 235 ? -19.834 9.354 0.968 1.00 75.00 235 THR A N 1
ATOM 1811 C CA . THR A 1 235 ? -20.133 9.377 -0.474 1.00 75.00 235 THR A CA 1
ATOM 1812 C C . THR A 1 235 ? -18.868 9.679 -1.284 1.00 75.00 235 THR A C 1
ATOM 1814 O O . THR A 1 235 ? -18.465 10.836 -1.406 1.00 75.00 235 THR A O 1
ATOM 1817 N N . GLY A 1 236 ? -18.224 8.646 -1.833 1.00 75.31 236 GLY A N 1
ATOM 1818 C CA . GLY A 1 236 ? -16.908 8.760 -2.475 1.00 75.31 236 GLY A CA 1
ATOM 1819 C C . GLY A 1 236 ? -16.873 8.734 -4.004 1.00 75.31 236 GLY A C 1
ATOM 1820 O O . GLY A 1 236 ? -15.817 9.003 -4.575 1.00 75.31 236 GLY A O 1
ATOM 1821 N N . SER A 1 237 ? -17.984 8.438 -4.685 1.00 76.00 237 SER A N 1
ATOM 1822 C CA . SER A 1 237 ? -17.980 8.122 -6.126 1.00 76.00 237 SER A CA 1
ATOM 1823 C C . SER A 1 237 ? -17.417 9.236 -7.020 1.00 76.00 237 SER A C 1
ATOM 1825 O O . SER A 1 237 ? -16.646 8.962 -7.946 1.00 76.00 237 SER A O 1
ATOM 1827 N N . VAL A 1 238 ? -17.745 10.499 -6.734 1.00 77.50 238 VAL A N 1
ATOM 1828 C CA . VAL A 1 238 ? -17.262 11.659 -7.500 1.00 77.50 238 VAL A CA 1
ATOM 1829 C C . VAL A 1 238 ? -15.756 11.847 -7.302 1.00 77.50 238 VAL A C 1
ATOM 1831 O O . VAL A 1 238 ? -15.005 11.866 -8.286 1.00 77.50 238 VAL A O 1
ATOM 1834 N N . ARG A 1 239 ? -15.295 11.896 -6.048 1.00 80.50 239 ARG A N 1
ATOM 1835 C CA . ARG A 1 239 ? -13.877 11.939 -5.668 1.00 80.50 239 ARG A CA 1
ATOM 1836 C C . ARG A 1 239 ? -13.067 10.824 -6.308 1.00 80.50 239 ARG A C 1
ATOM 1838 O O . ARG A 1 239 ? -12.039 11.108 -6.928 1.00 80.50 239 ARG A O 1
ATOM 1845 N N . THR A 1 240 ? -13.509 9.573 -6.193 1.00 83.62 240 THR A N 1
ATOM 1846 C CA . THR A 1 240 ? -12.773 8.442 -6.766 1.00 83.62 240 THR A CA 1
ATOM 1847 C C . THR A 1 240 ? -12.705 8.555 -8.289 1.00 83.62 240 THR A C 1
ATOM 1849 O O . THR A 1 240 ? -11.640 8.331 -8.861 1.00 83.62 240 THR A O 1
ATOM 1852 N N . GLY A 1 241 ? -13.780 8.996 -8.952 1.00 85.44 241 GLY A N 1
ATOM 1853 C CA . GLY A 1 241 ? -13.777 9.245 -10.396 1.00 85.44 241 GLY A CA 1
ATOM 1854 C C . GLY A 1 241 ? -12.783 10.330 -10.836 1.00 85.44 241 GLY A C 1
ATOM 1855 O O . GLY A 1 241 ? -12.141 10.184 -11.877 1.00 85.44 241 GLY A O 1
ATOM 1856 N N . ARG A 1 242 ? -12.612 11.404 -10.051 1.00 86.25 242 ARG A N 1
ATOM 1857 C CA . ARG A 1 242 ? -11.607 12.456 -10.322 1.00 86.25 242 ARG A CA 1
ATOM 1858 C C . ARG A 1 242 ? -10.182 11.931 -10.139 1.00 86.25 242 ARG A C 1
ATOM 1860 O O . ARG A 1 242 ? -9.347 12.108 -11.024 1.00 86.25 242 ARG A O 1
ATOM 1867 N N . LEU A 1 243 ? -9.922 11.227 -9.033 1.00 88.25 243 LEU A N 1
ATOM 1868 C CA . LEU A 1 243 ? -8.631 10.577 -8.783 1.00 88.25 243 LEU A CA 1
ATOM 1869 C C . LEU A 1 243 ? -8.288 9.583 -9.897 1.00 88.25 243 LEU A C 1
ATOM 1871 O O . LEU A 1 243 ? -7.165 9.574 -10.389 1.00 88.25 243 LEU A O 1
ATOM 1875 N N . GLN A 1 244 ? -9.259 8.791 -10.350 1.00 90.75 244 GLN A N 1
ATOM 1876 C CA . GLN A 1 244 ? -9.070 7.844 -11.443 1.00 90.75 244 GLN A CA 1
ATOM 1877 C C . GLN A 1 244 ? -8.568 8.536 -12.716 1.00 90.75 244 GLN A C 1
ATOM 1879 O O . GLN A 1 244 ? -7.592 8.078 -13.304 1.00 90.75 244 GLN A O 1
ATOM 1884 N N . ARG A 1 245 ? -9.183 9.655 -13.120 1.00 92.88 245 ARG A N 1
ATOM 1885 C CA . ARG A 1 245 ? -8.772 10.395 -14.325 1.00 92.88 245 ARG A CA 1
ATOM 1886 C C . ARG A 1 245 ? -7.360 10.969 -14.202 1.00 92.88 245 ARG A C 1
ATOM 1888 O O . ARG A 1 245 ? -6.572 10.804 -15.127 1.00 92.88 245 ARG A O 1
ATOM 1895 N N . LEU A 1 246 ? -7.020 11.563 -13.057 1.00 93.56 246 LEU A N 1
ATOM 1896 C CA . LEU A 1 246 ? -5.685 12.128 -12.820 1.00 93.56 246 LEU A CA 1
ATOM 1897 C C . LEU A 1 246 ? -4.584 11.058 -12.782 1.00 93.56 246 LEU A C 1
ATOM 1899 O O . LEU A 1 246 ? -3.519 11.265 -13.353 1.00 93.56 246 LEU A O 1
ATOM 1903 N N . HIS A 1 247 ? -4.832 9.905 -12.154 1.00 95.56 247 HIS A N 1
ATOM 1904 C CA . HIS A 1 247 ? -3.849 8.818 -12.089 1.00 95.56 247 HIS A CA 1
ATOM 1905 C C . HIS A 1 247 ? -3.671 8.095 -13.429 1.00 95.56 247 HIS A C 1
ATOM 1907 O O . HIS A 1 247 ? -2.547 7.735 -13.770 1.00 95.56 247 HIS A O 1
ATOM 1913 N N . VAL A 1 248 ? -4.741 7.919 -14.214 1.00 97.12 248 VAL A N 1
ATOM 1914 C CA . VAL A 1 248 ? -4.626 7.399 -15.588 1.00 97.12 248 VAL A CA 1
ATOM 1915 C C . VAL A 1 248 ? -3.837 8.368 -16.458 1.00 97.12 248 VAL A C 1
ATOM 1917 O O . VAL A 1 248 ? -2.911 7.942 -17.141 1.00 97.12 248 VAL A O 1
ATOM 1920 N N . ALA A 1 249 ? -4.144 9.666 -16.386 1.00 97.81 249 ALA A N 1
ATOM 1921 C CA . ALA A 1 249 ? -3.389 10.684 -17.104 1.00 97.81 249 ALA A CA 1
ATOM 1922 C C . ALA A 1 249 ? -1.906 10.674 -16.708 1.00 97.81 249 ALA A C 1
ATOM 1924 O O . ALA A 1 249 ? -1.054 10.698 -17.586 1.00 97.81 249 ALA A O 1
ATOM 1925 N N . ALA A 1 250 ? -1.594 10.559 -15.411 1.00 97.69 250 ALA A N 1
ATOM 1926 C CA . ALA A 1 250 ? -0.218 10.448 -14.927 1.00 97.69 250 ALA A CA 1
ATOM 1927 C C . ALA A 1 250 ? 0.487 9.195 -15.458 1.00 97.69 250 ALA A C 1
ATOM 1929 O O . ALA A 1 250 ? 1.630 9.285 -15.891 1.00 97.69 250 ALA A O 1
ATOM 1930 N N . GLY A 1 251 ? -0.186 8.039 -15.458 1.00 97.88 251 GLY A N 1
ATOM 1931 C CA . GLY A 1 251 ? 0.371 6.804 -16.007 1.00 97.88 251 GLY A CA 1
ATOM 1932 C C . GLY A 1 251 ? 0.686 6.925 -17.497 1.00 97.88 251 GLY A C 1
ATOM 1933 O O . GLY A 1 251 ? 1.783 6.583 -17.916 1.00 97.88 251 GLY A O 1
ATOM 1934 N N . ILE A 1 252 ? -0.231 7.494 -18.281 1.00 98.38 252 ILE A N 1
ATOM 1935 C CA . ILE A 1 252 ? -0.007 7.756 -19.707 1.00 98.38 252 ILE A CA 1
ATOM 1936 C C . ILE A 1 252 ? 1.158 8.738 -19.909 1.00 98.38 252 ILE A C 1
ATOM 1938 O O . ILE A 1 252 ? 2.045 8.471 -20.715 1.00 98.38 252 ILE A O 1
ATOM 1942 N N . ALA A 1 253 ? 1.199 9.835 -19.143 1.00 98.06 253 ALA A N 1
ATOM 1943 C CA . ALA A 1 253 ? 2.285 10.811 -19.229 1.00 98.06 253 ALA A CA 1
ATOM 1944 C C . ALA A 1 253 ? 3.645 10.180 -18.907 1.00 98.06 253 ALA A C 1
ATOM 1946 O O . ALA A 1 253 ? 4.627 10.537 -19.535 1.00 98.06 253 ALA A O 1
ATOM 1947 N N . VAL A 1 254 ? 3.722 9.231 -17.967 1.00 97.50 254 VAL A N 1
ATOM 1948 C CA . VAL A 1 254 ? 4.972 8.513 -17.659 1.00 97.50 254 VAL A CA 1
ATOM 1949 C C . VAL A 1 254 ? 5.440 7.666 -18.834 1.00 97.50 254 VAL A C 1
ATOM 1951 O O . VAL A 1 254 ? 6.633 7.671 -19.111 1.00 97.50 254 VAL A O 1
ATOM 1954 N N . VAL A 1 255 ? 4.536 6.963 -19.526 1.00 97.31 255 VAL A N 1
ATOM 1955 C CA . VAL A 1 255 ? 4.907 6.179 -20.718 1.00 97.31 255 VAL A CA 1
ATOM 1956 C C . VAL A 1 255 ? 5.497 7.096 -21.787 1.00 97.31 255 VAL A C 1
ATOM 1958 O O . VAL A 1 255 ? 6.599 6.832 -22.255 1.00 97.31 255 VAL A O 1
ATOM 1961 N N . VAL A 1 256 ? 4.807 8.202 -22.092 1.00 96.75 256 VAL A N 1
ATOM 1962 C CA . VAL A 1 256 ? 5.259 9.182 -23.093 1.00 96.75 256 VAL A CA 1
ATOM 1963 C C . VAL A 1 256 ? 6.549 9.880 -22.668 1.00 96.75 256 VAL A C 1
ATOM 1965 O O . VAL A 1 256 ? 7.446 10.091 -23.473 1.00 96.75 256 VAL A O 1
ATOM 1968 N N . ALA A 1 257 ? 6.675 10.241 -21.392 1.00 94.56 257 ALA A N 1
ATOM 1969 C CA . ALA A 1 257 ? 7.885 10.867 -20.886 1.00 94.56 257 ALA A CA 1
ATOM 1970 C C . ALA A 1 257 ? 9.073 9.897 -20.958 1.00 94.56 257 ALA A C 1
ATOM 1972 O O . ALA A 1 257 ? 10.180 10.324 -21.255 1.00 94.56 257 ALA A O 1
ATOM 1973 N N . TYR A 1 258 ? 8.850 8.602 -20.714 1.00 93.62 258 TYR A N 1
ATOM 1974 C CA . TYR A 1 258 ? 9.891 7.580 -20.772 1.00 93.62 258 TYR A CA 1
ATOM 1975 C C . TYR A 1 258 ? 10.399 7.355 -22.205 1.00 93.62 258 TYR A C 1
ATOM 1977 O O . TYR A 1 258 ? 11.612 7.384 -22.403 1.00 93.62 258 TYR A O 1
ATOM 1985 N N . SER A 1 259 ? 9.511 7.209 -23.203 1.00 91.50 259 SER A N 1
ATOM 1986 C CA . SER A 1 259 ? 9.908 7.165 -24.625 1.00 91.50 259 SER A CA 1
ATOM 1987 C C . SER A 1 259 ? 10.538 8.479 -25.078 1.00 91.50 259 SER A C 1
ATOM 1989 O O . SER A 1 259 ? 11.629 8.467 -25.641 1.00 91.50 259 SER A O 1
ATOM 1991 N N . GLY A 1 260 ? 9.884 9.608 -24.807 1.00 89.38 260 GLY A N 1
ATOM 1992 C CA . GLY A 1 260 ? 10.325 10.932 -25.243 1.00 89.38 260 GLY A CA 1
ATOM 1993 C C . GLY A 1 260 ? 11.695 11.329 -24.699 1.00 89.38 260 GLY A C 1
ATOM 1994 O O . GLY A 1 260 ? 12.457 11.994 -25.391 1.00 89.38 260 GLY A O 1
ATOM 1995 N N . PHE A 1 261 ? 12.041 10.892 -23.486 1.00 86.69 261 PHE A N 1
ATOM 1996 C CA . PHE A 1 261 ? 13.353 11.154 -22.893 1.00 86.69 261 PHE A CA 1
ATOM 1997 C C . PHE A 1 261 ? 14.475 10.374 -23.586 1.00 86.69 261 PHE A C 1
ATOM 1999 O O . PHE A 1 261 ? 15.574 10.895 -23.738 1.00 86.69 261 PHE A O 1
ATOM 2006 N N . GLN A 1 262 ? 14.193 9.150 -24.045 1.00 86.62 262 GLN A N 1
ATOM 2007 C CA . GLN A 1 262 ? 15.126 8.389 -24.880 1.00 86.62 262 GLN A CA 1
ATOM 2008 C C . GLN A 1 262 ? 15.298 9.053 -26.249 1.00 86.62 262 GLN A C 1
ATOM 2010 O O . GLN A 1 262 ? 16.406 9.163 -26.761 1.00 86.62 262 GLN A O 1
ATOM 2015 N N . VAL A 1 263 ? 14.196 9.512 -26.837 1.00 85.06 263 VAL A N 1
ATOM 2016 C CA . VAL A 1 263 ? 14.192 10.190 -28.137 1.00 85.06 263 VAL A CA 1
ATOM 2017 C C . VAL A 1 263 ? 15.009 11.482 -28.111 1.00 85.06 263 VAL A C 1
ATOM 2019 O O . VAL A 1 263 ? 15.760 11.735 -29.050 1.00 85.06 263 VAL A O 1
ATOM 2022 N N . ASP A 1 264 ? 14.863 12.291 -27.059 1.00 82.56 264 ASP A N 1
ATOM 2023 C CA . ASP A 1 264 ? 15.579 13.564 -26.901 1.00 82.56 264 ASP A CA 1
ATOM 2024 C C . ASP A 1 264 ? 17.105 13.370 -26.866 1.00 82.56 264 ASP A C 1
ATOM 2026 O O . ASP A 1 264 ? 17.832 14.167 -27.448 1.00 82.56 264 ASP A O 1
ATOM 2030 N N . ASP A 1 265 ? 17.592 12.282 -26.256 1.00 78.94 265 ASP A N 1
ATOM 2031 C CA . ASP A 1 265 ? 19.029 11.952 -26.216 1.00 78.94 265 ASP A CA 1
ATOM 2032 C C . ASP A 1 265 ? 19.557 11.407 -27.555 1.00 78.94 265 ASP A C 1
ATOM 2034 O O . ASP A 1 265 ? 20.706 11.656 -27.931 1.00 78.94 265 ASP A O 1
ATOM 2038 N N . LEU A 1 266 ? 18.723 10.664 -28.289 1.00 78.06 266 LEU A N 1
ATOM 2039 C CA . LEU A 1 266 ? 19.113 10.014 -29.543 1.00 78.06 266 LEU A CA 1
ATOM 2040 C C . LEU A 1 266 ? 19.030 10.924 -30.772 1.00 78.06 266 LEU A C 1
ATOM 2042 O O . LEU A 1 266 ? 19.691 10.643 -31.771 1.00 78.06 266 LEU A O 1
ATOM 2046 N N . SER A 1 267 ? 18.184 11.953 -30.747 1.00 74.88 267 SER A N 1
ATOM 2047 C CA . SER A 1 267 ? 17.902 12.778 -31.919 1.00 74.88 267 SER A CA 1
ATOM 2048 C C . SER A 1 267 ? 18.647 14.109 -31.886 1.00 74.88 267 SER A C 1
ATOM 2050 O O . SER A 1 267 ? 18.408 14.946 -31.024 1.00 74.88 267 SER A O 1
ATOM 2052 N N . ASP A 1 268 ? 19.415 14.388 -32.940 1.00 67.88 268 ASP A N 1
ATOM 2053 C CA . ASP A 1 268 ? 20.058 15.694 -33.143 1.00 67.88 268 ASP A CA 1
ATOM 2054 C C . ASP A 1 268 ? 19.061 16.809 -33.540 1.00 67.88 268 ASP A C 1
ATOM 2056 O O . ASP A 1 268 ? 19.408 17.992 -33.613 1.00 67.88 268 ASP A O 1
ATOM 2060 N N . GLN A 1 269 ? 17.794 16.465 -33.802 1.00 68.19 269 GLN A N 1
ATOM 2061 C CA . GLN A 1 269 ? 16.755 17.449 -34.096 1.00 68.19 269 GLN A CA 1
ATOM 2062 C C . GLN A 1 269 ? 16.262 18.154 -32.831 1.00 68.19 269 GLN A C 1
ATOM 2064 O O . GLN A 1 269 ? 15.712 17.540 -31.919 1.00 68.19 269 GLN A O 1
ATOM 2069 N N . ARG A 1 270 ? 16.309 19.488 -32.866 1.00 60.31 270 ARG A N 1
ATOM 2070 C CA . ARG A 1 270 ? 15.969 20.412 -31.768 1.00 60.31 270 ARG A CA 1
ATOM 2071 C C . ARG A 1 270 ? 14.536 20.289 -31.203 1.00 60.31 270 ARG A C 1
ATOM 2073 O O . ARG A 1 270 ? 14.231 20.948 -30.216 1.00 60.31 270 ARG A O 1
ATOM 2080 N N . TRP A 1 271 ? 13.654 19.518 -31.847 1.00 64.38 271 TRP A N 1
ATOM 2081 C CA . TRP A 1 271 ? 12.236 19.353 -31.487 1.00 64.38 271 TRP A CA 1
ATOM 2082 C C . TRP A 1 271 ? 11.837 17.894 -31.234 1.00 64.38 271 TRP A C 1
ATOM 2084 O O . TRP A 1 271 ? 10.679 17.647 -30.913 1.00 64.38 271 TRP A O 1
ATOM 2094 N N . ALA A 1 272 ? 12.746 16.924 -31.358 1.00 69.44 272 ALA A N 1
ATOM 2095 C CA . ALA A 1 272 ? 12.392 15.510 -31.220 1.00 69.44 272 ALA A CA 1
ATOM 2096 C C . ALA A 1 272 ? 11.955 15.131 -29.793 1.00 69.44 272 ALA A C 1
ATOM 2098 O O . ALA A 1 272 ? 11.044 14.326 -29.633 1.00 69.44 272 ALA A O 1
ATOM 2099 N N . GLY A 1 273 ? 12.490 15.789 -28.759 1.00 72.62 273 GLY A N 1
ATOM 2100 C CA . GLY A 1 273 ? 12.049 15.630 -27.368 1.00 72.62 273 GLY A CA 1
ATOM 2101 C C . GLY A 1 273 ? 10.759 16.368 -26.990 1.00 72.62 273 GLY A C 1
ATOM 2102 O O . GLY A 1 273 ? 10.493 16.572 -25.802 1.00 72.62 273 GLY A O 1
ATOM 2103 N N . TRP A 1 274 ? 9.941 16.813 -27.954 1.00 87.62 274 TRP A N 1
ATOM 2104 C CA . TRP A 1 274 ? 8.681 17.512 -27.662 1.00 87.62 274 TRP A CA 1
ATOM 2105 C C . TRP A 1 274 ? 7.764 16.695 -26.740 1.00 87.62 274 TRP A C 1
ATOM 2107 O O . TRP A 1 274 ? 7.106 17.268 -25.868 1.00 87.62 274 TRP A O 1
ATOM 2117 N N . SER A 1 275 ? 7.741 15.366 -26.901 1.00 89.25 275 SER A N 1
ATOM 2118 C CA . SER A 1 275 ? 6.872 14.480 -26.127 1.00 89.25 275 SER A CA 1
ATOM 2119 C C . SER A 1 275 ? 7.317 14.378 -24.665 1.00 89.25 275 SER A C 1
ATOM 2121 O O . SER A 1 275 ? 6.463 14.390 -23.775 1.00 89.25 275 SER A O 1
ATOM 2123 N N . TRP A 1 276 ? 8.628 14.436 -24.388 1.00 89.88 276 TRP A N 1
ATOM 2124 C CA . TRP A 1 276 ? 9.171 14.580 -23.032 1.00 89.88 276 TRP A CA 1
ATOM 2125 C C . TRP A 1 276 ? 8.703 15.878 -22.369 1.00 89.88 276 TRP A C 1
ATOM 2127 O O . TRP A 1 276 ? 8.102 15.838 -21.292 1.00 89.88 276 TRP A O 1
ATOM 2137 N N . TRP A 1 277 ? 8.917 17.029 -23.012 1.00 91.31 277 TRP A N 1
ATOM 2138 C CA . TRP A 1 277 ? 8.543 18.327 -22.438 1.00 91.31 277 TRP A CA 1
ATOM 2139 C C . TRP A 1 277 ? 7.029 18.465 -22.254 1.00 91.31 277 TRP A C 1
ATOM 2141 O O . TRP A 1 277 ? 6.574 18.954 -21.216 1.00 91.31 277 TRP A O 1
ATOM 2151 N N . ALA A 1 278 ? 6.239 17.986 -23.217 1.00 95.31 278 ALA A N 1
ATOM 2152 C CA . ALA A 1 278 ? 4.783 17.964 -23.123 1.00 95.31 278 ALA A CA 1
ATOM 2153 C C . ALA A 1 278 ? 4.302 17.063 -21.975 1.00 95.31 278 ALA A C 1
ATOM 2155 O O . ALA A 1 278 ? 3.433 17.466 -21.195 1.00 95.31 278 ALA A O 1
ATOM 2156 N N . ALA A 1 279 ? 4.889 15.874 -21.817 1.00 95.50 279 ALA A N 1
ATOM 2157 C CA . ALA A 1 279 ? 4.558 14.970 -20.723 1.00 95.50 279 ALA A CA 1
ATOM 2158 C C . ALA A 1 279 ? 4.991 15.526 -19.357 1.00 95.50 279 ALA A C 1
ATOM 2160 O O . ALA A 1 279 ? 4.231 15.439 -18.390 1.00 95.50 279 ALA A O 1
ATOM 2161 N N . ALA A 1 280 ? 6.160 16.166 -19.270 1.00 93.56 280 ALA A N 1
ATOM 2162 C CA . ALA A 1 280 ? 6.631 16.838 -18.063 1.00 93.56 280 ALA A CA 1
ATOM 2163 C C . ALA A 1 280 ? 5.704 17.999 -17.664 1.00 93.56 280 ALA A C 1
ATOM 2165 O O . ALA A 1 280 ? 5.297 18.095 -16.503 1.00 93.56 280 ALA A O 1
ATOM 2166 N N . ALA A 1 281 ? 5.295 18.836 -18.622 1.00 96.19 281 ALA A N 1
ATOM 2167 C CA . ALA A 1 281 ? 4.321 19.900 -18.391 1.00 96.19 281 ALA A CA 1
ATOM 2168 C C . ALA A 1 281 ? 2.971 19.337 -17.917 1.00 96.19 281 ALA A C 1
ATOM 2170 O O . ALA A 1 281 ? 2.383 19.847 -16.958 1.00 96.19 281 ALA A O 1
ATOM 2171 N N . LEU A 1 282 ? 2.503 18.243 -18.523 1.00 96.75 282 LEU A N 1
ATOM 2172 C CA . LEU A 1 282 ? 1.277 17.562 -18.114 1.00 96.75 282 LEU A CA 1
ATOM 2173 C C . LEU A 1 282 ? 1.373 17.007 -16.685 1.00 96.75 282 LEU A C 1
ATOM 2175 O O . LEU A 1 282 ? 0.438 17.180 -15.900 1.00 96.75 282 LEU A O 1
ATOM 2179 N N . LEU A 1 283 ? 2.505 16.402 -16.309 1.00 96.12 283 LEU A N 1
ATOM 2180 C CA . LEU A 1 283 ? 2.761 15.967 -14.935 1.00 96.12 283 LEU A CA 1
ATOM 2181 C C . LEU A 1 283 ? 2.720 17.154 -13.969 1.00 96.12 283 LEU A C 1
ATOM 2183 O O . LEU A 1 283 ? 2.033 17.071 -12.951 1.00 96.12 283 LEU A O 1
ATOM 2187 N N . VAL A 1 284 ? 3.361 18.282 -14.291 1.00 95.56 284 VAL A N 1
ATOM 2188 C CA . VAL A 1 284 ? 3.295 19.507 -13.470 1.00 95.56 284 VAL A CA 1
ATOM 2189 C C . VAL A 1 284 ? 1.848 19.968 -13.279 1.00 95.56 284 VAL A C 1
ATOM 2191 O O . VAL A 1 284 ? 1.446 20.258 -12.149 1.00 95.56 284 VAL A O 1
ATOM 2194 N N . VAL A 1 285 ? 1.034 19.965 -14.339 1.00 94.19 285 VAL A N 1
ATOM 2195 C CA . VAL A 1 285 ? -0.398 20.293 -14.251 1.00 94.19 285 VAL A CA 1
ATOM 2196 C C . VAL A 1 285 ? -1.146 19.293 -13.365 1.00 94.19 285 VAL A C 1
ATOM 2198 O O . VAL A 1 285 ? -1.989 19.710 -12.570 1.00 94.19 285 VAL A O 1
ATOM 2201 N N . ILE A 1 286 ? -0.834 17.995 -13.421 1.00 94.06 286 ILE A N 1
ATOM 2202 C CA . ILE A 1 286 ? -1.422 16.974 -12.534 1.00 94.06 286 ILE A CA 1
ATOM 2203 C C . ILE A 1 286 ? -1.045 17.236 -11.067 1.00 94.06 286 ILE A C 1
ATOM 2205 O O . ILE A 1 286 ? -1.926 17.266 -10.201 1.00 94.06 286 ILE A O 1
ATOM 2209 N N . PHE A 1 287 ? 0.235 17.478 -10.772 1.00 92.81 287 PHE A N 1
ATOM 2210 C CA . PHE A 1 287 ? 0.706 17.809 -9.422 1.00 92.81 287 PHE A CA 1
ATOM 2211 C C . PHE A 1 287 ? 0.046 19.096 -8.898 1.00 92.81 287 PHE A C 1
ATOM 2213 O O . PHE A 1 287 ? -0.423 19.121 -7.753 1.00 92.81 287 PHE A O 1
ATOM 2220 N N . ALA A 1 288 ? -0.072 20.129 -9.736 1.00 89.25 288 ALA A N 1
ATOM 2221 C CA . ALA A 1 288 ? -0.765 21.375 -9.414 1.00 89.25 288 ALA A CA 1
ATOM 2222 C C . ALA A 1 288 ? -2.275 21.165 -9.201 1.00 89.25 288 ALA A C 1
ATOM 2224 O O . ALA A 1 288 ? -2.848 21.708 -8.256 1.00 89.25 288 ALA A O 1
ATOM 2225 N N . SER A 1 289 ? -2.915 20.315 -10.009 1.00 85.69 289 SER A N 1
ATOM 2226 C CA . SER A 1 289 ? -4.332 19.950 -9.864 1.00 85.69 289 SER A CA 1
ATOM 2227 C C . SER A 1 289 ? -4.598 19.271 -8.522 1.00 85.69 289 SER A C 1
ATOM 2229 O O . SER A 1 289 ? -5.575 19.587 -7.844 1.00 85.69 289 SER A O 1
ATOM 2231 N N . LEU A 1 290 ? -3.710 18.369 -8.092 1.00 85.00 290 LEU A N 1
ATOM 2232 C CA . LEU A 1 290 ? -3.803 17.697 -6.791 1.00 85.00 290 LEU A CA 1
ATOM 2233 C C . LEU A 1 290 ? -3.514 18.627 -5.612 1.00 85.00 290 LEU A C 1
ATOM 2235 O O . LEU A 1 290 ? -4.049 18.404 -4.524 1.00 85.00 290 LEU A O 1
ATOM 2239 N N . TRP A 1 291 ? -2.696 19.660 -5.825 1.00 81.25 291 TRP A N 1
ATOM 2240 C CA . TRP A 1 291 ? -2.480 20.728 -4.852 1.00 81.25 291 TRP A CA 1
ATOM 2241 C C . TRP A 1 291 ? -3.708 21.626 -4.702 1.00 81.25 291 TRP A C 1
ATOM 2243 O O . TRP A 1 291 ? -4.103 21.924 -3.577 1.00 81.25 291 TRP A O 1
ATOM 2253 N N . GLY A 1 292 ? -4.330 22.015 -5.818 1.00 67.44 292 GLY A N 1
ATOM 2254 C CA . GLY A 1 292 ? -5.574 22.791 -5.841 1.00 67.44 292 GLY A CA 1
ATOM 2255 C C . GLY A 1 292 ? -6.817 21.993 -5.430 1.00 67.44 292 GLY A C 1
ATOM 2256 O O . GLY A 1 292 ? -7.853 22.579 -5.123 1.00 67.44 292 GLY A O 1
ATOM 2257 N N . SER A 1 293 ? -6.729 20.660 -5.390 1.00 65.19 293 SER A N 1
ATOM 2258 C CA . SER A 1 293 ? -7.793 19.788 -4.881 1.00 65.19 293 SER A CA 1
ATOM 2259 C C . SER A 1 293 ? -7.927 19.979 -3.369 1.00 65.19 293 SER A C 1
ATOM 2261 O O . SER A 1 293 ? -6.968 19.742 -2.631 1.00 65.19 293 SER A O 1
ATOM 2263 N N . HIS A 1 294 ? -9.101 20.399 -2.883 1.00 57.62 294 HIS A N 1
ATOM 2264 C CA . HIS A 1 294 ? -9.225 20.857 -1.501 1.00 57.62 294 HIS A CA 1
ATOM 2265 C C . HIS A 1 294 ? -8.804 19.765 -0.493 1.00 57.62 294 HIS A C 1
ATOM 2267 O O . HIS A 1 294 ? -9.204 18.604 -0.608 1.00 57.62 294 HIS A O 1
ATOM 2273 N N . PRO A 1 295 ? -8.071 20.108 0.576 1.00 50.38 295 PRO A N 1
ATOM 2274 C CA . PRO A 1 295 ? -7.710 19.186 1.665 1.00 50.38 295 PRO A CA 1
ATOM 2275 C C . PRO A 1 295 ? -8.886 18.595 2.447 1.00 50.38 295 PRO A C 1
ATOM 2277 O O . PRO A 1 295 ? -8.688 17.704 3.273 1.00 50.38 295 PRO A O 1
ATOM 2280 N N . ALA A 1 296 ? -10.085 19.106 2.171 1.00 49.91 296 ALA A N 1
ATOM 2281 C CA . ALA A 1 296 ? -11.374 18.689 2.702 1.00 49.91 296 ALA A CA 1
ATOM 2282 C C . ALA A 1 296 ? -12.247 18.078 1.593 1.00 49.91 296 ALA A C 1
ATOM 2284 O O . ALA A 1 296 ? -13.472 18.104 1.696 1.00 49.91 296 ALA A O 1
ATOM 2285 N N . ASP A 1 297 ? -11.639 17.476 0.563 1.00 53.72 297 ASP A N 1
ATOM 2286 C CA . ASP A 1 297 ? -12.233 16.479 -0.356 1.00 53.72 297 ASP A CA 1
ATOM 2287 C C . ASP A 1 297 ? -12.725 15.216 0.388 1.00 53.72 297 ASP A C 1
ATOM 2289 O O . ASP A 1 297 ? -12.623 14.075 -0.041 1.00 53.72 297 ASP A O 1
ATOM 2293 N N . VAL A 1 298 ? -13.296 15.414 1.559 1.00 55.84 298 VAL A N 1
ATOM 2294 C CA . VAL A 1 298 ? -14.518 14.747 1.954 1.00 55.84 298 VAL A CA 1
ATOM 2295 C C . VAL A 1 298 ? -15.700 15.288 1.106 1.00 55.84 298 VAL A C 1
ATOM 2297 O O . VAL A 1 298 ? -16.730 14.653 1.077 1.00 55.84 298 VAL A O 1
ATOM 2300 N N . GLU A 1 299 ? -15.490 16.376 0.337 1.00 50.72 299 GLU A N 1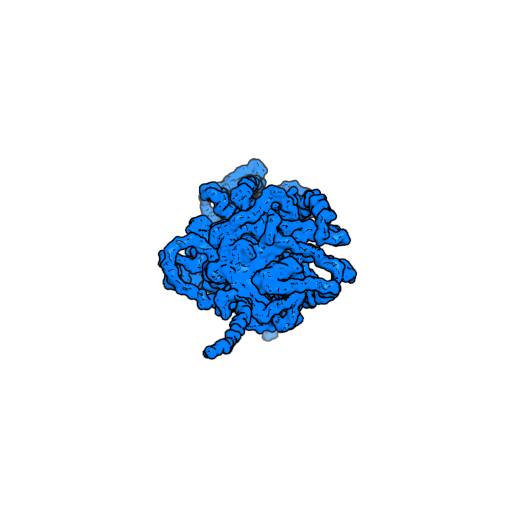
ATOM 2301 C CA . GLU A 1 299 ? -16.333 17.070 -0.673 1.00 50.72 299 GLU A CA 1
ATOM 2302 C C . GLU A 1 299 ? -17.074 18.351 -0.214 1.00 50.72 299 GLU A C 1
ATOM 2304 O O . GLU A 1 299 ? -18.072 18.757 -0.800 1.00 50.72 299 GLU A O 1
ATOM 2309 N N . HIS A 1 300 ? -16.498 19.077 0.750 1.00 51.41 300 HIS A N 1
ATOM 2310 C CA . HIS A 1 300 ? -16.678 20.525 1.009 1.00 51.41 300 HIS A CA 1
ATOM 2311 C C . HIS A 1 300 ? -17.956 21.063 1.720 1.00 51.41 300 HIS A C 1
ATOM 2313 O O . HIS A 1 300 ? -19.061 20.852 1.222 1.00 51.41 300 HIS A O 1
ATOM 2319 N N . PRO A 1 301 ? -17.824 21.835 2.832 1.00 45.50 301 PRO A N 1
ATOM 2320 C CA . PRO A 1 301 ? -18.923 22.547 3.509 1.00 45.50 301 PRO A CA 1
ATOM 2321 C C . PRO A 1 301 ? -18.997 24.077 3.258 1.00 45.50 301 PRO A C 1
ATOM 2323 O O . PRO A 1 301 ? -19.761 24.749 3.940 1.00 45.50 301 PRO A O 1
ATOM 2326 N N . GLY A 1 302 ? -18.217 24.656 2.334 1.00 45.22 302 GLY A N 1
ATOM 2327 C CA . GLY A 1 302 ? -18.157 26.117 2.136 1.00 45.22 302 GLY A CA 1
ATOM 2328 C C . GLY A 1 302 ? -18.820 26.614 0.845 1.00 45.22 302 GLY A C 1
ATOM 2329 O O . GLY A 1 302 ? -18.417 26.205 -0.240 1.00 45.22 302 GLY A O 1
ATOM 2330 N N . ASP A 1 303 ? -19.757 27.558 0.962 1.00 42.44 303 ASP A N 1
ATOM 2331 C CA . ASP A 1 303 ? -20.525 28.186 -0.134 1.00 42.44 303 ASP A CA 1
ATOM 2332 C C . ASP A 1 303 ? -19.724 29.199 -1.002 1.00 42.44 303 ASP A C 1
ATOM 2334 O O . ASP A 1 303 ? -20.316 30.053 -1.656 1.00 42.44 303 ASP A O 1
ATOM 2338 N N . GLY A 1 304 ? -18.381 29.174 -1.007 1.00 46.00 304 GLY A N 1
ATOM 2339 C CA . GLY A 1 304 ? -17.606 30.397 -1.298 1.00 46.00 304 GLY A CA 1
ATOM 2340 C C . GLY A 1 304 ? -16.407 30.369 -2.255 1.00 46.00 304 GLY A C 1
ATOM 2341 O O . GLY A 1 304 ? -15.762 31.407 -2.366 1.00 46.00 304 GLY A O 1
ATOM 2342 N N . THR A 1 305 ? -16.038 29.276 -2.937 1.00 46.72 305 THR A N 1
ATOM 2343 C CA . THR A 1 305 ? -14.864 29.310 -3.853 1.00 46.72 305 THR A CA 1
ATOM 2344 C C . THR A 1 305 ? -15.089 28.607 -5.199 1.00 46.72 305 THR A C 1
ATOM 2346 O O . THR A 1 305 ? -15.979 27.771 -5.318 1.00 46.72 305 THR A O 1
ATOM 2349 N N . ASN A 1 306 ? -14.273 28.987 -6.201 1.00 42.84 306 ASN A N 1
ATOM 2350 C CA . ASN A 1 306 ? -14.238 28.708 -7.662 1.00 42.84 306 ASN A CA 1
ATOM 2351 C C . ASN A 1 306 ? -14.379 27.240 -8.167 1.00 42.84 306 ASN A C 1
ATOM 2353 O O . ASN A 1 306 ? -13.950 26.918 -9.277 1.00 42.84 306 ASN A O 1
ATOM 2357 N N . LEU A 1 307 ? -14.952 26.335 -7.378 1.00 49.75 307 LEU A N 1
ATOM 2358 C CA . LEU A 1 307 ? -15.130 24.903 -7.646 1.00 49.75 307 LEU A CA 1
ATOM 2359 C C . LEU A 1 307 ? -16.614 24.535 -7.832 1.00 49.75 307 LEU A C 1
ATOM 2361 O O . LEU A 1 307 ? -17.021 23.419 -7.509 1.00 49.75 307 LEU A O 1
ATOM 2365 N N . SER A 1 308 ? -17.435 25.460 -8.349 1.00 55.69 308 SER A N 1
ATOM 2366 C CA . SER A 1 308 ? -18.775 25.108 -8.831 1.00 55.69 308 SER A CA 1
ATOM 2367 C C . SER A 1 308 ? -18.667 24.013 -9.907 1.00 55.69 308 SER A C 1
ATOM 2369 O O . SER A 1 308 ? -17.638 23.938 -10.590 1.00 55.69 308 SER A O 1
ATOM 2371 N N . PRO A 1 309 ? -19.703 23.174 -10.108 1.00 58.38 309 PRO A N 1
ATOM 2372 C CA . PRO A 1 309 ? -19.719 22.169 -11.179 1.00 58.38 309 PRO A CA 1
ATOM 2373 C C . PRO A 1 309 ? -19.400 22.735 -12.577 1.00 58.38 309 PRO A C 1
ATOM 2375 O O . PRO A 1 309 ? -18.970 22.000 -13.467 1.00 58.38 309 PRO A O 1
ATOM 2378 N N . ASP A 1 310 ? -19.559 24.047 -12.755 1.00 60.12 310 ASP A N 1
ATOM 2379 C CA . ASP A 1 310 ? -19.301 24.765 -14.001 1.00 60.12 310 ASP A CA 1
ATOM 2380 C C . ASP A 1 310 ? -17.891 25.380 -14.097 1.00 60.12 310 ASP A C 1
ATOM 2382 O O . ASP A 1 310 ? -17.472 25.782 -15.187 1.00 60.12 310 ASP A O 1
ATOM 2386 N N . GLY A 1 311 ? -17.133 25.418 -12.996 1.00 66.62 311 GLY A N 1
ATOM 2387 C CA . GLY A 1 311 ? -15.799 26.017 -12.913 1.00 66.62 311 GLY A CA 1
ATOM 2388 C C . GLY A 1 311 ? -14.705 25.231 -13.650 1.00 66.62 311 GLY A C 1
ATOM 2389 O O . GLY A 1 311 ? -14.737 24.002 -13.743 1.00 66.62 311 GLY A O 1
ATOM 2390 N N . LEU A 1 312 ? -13.677 25.939 -14.138 1.00 69.81 312 LEU A N 1
ATOM 2391 C CA . LEU A 1 312 ? -12.535 25.355 -14.867 1.00 69.81 312 LEU A CA 1
ATOM 2392 C C . LEU A 1 312 ? -11.847 24.225 -14.078 1.00 69.81 312 LEU A C 1
ATOM 2394 O O . LEU A 1 312 ? -11.545 23.172 -14.635 1.00 69.81 312 LEU A O 1
ATOM 2398 N N . TRP A 1 313 ? -11.672 24.402 -12.766 1.00 67.19 313 TRP A N 1
ATOM 2399 C CA . TRP A 1 313 ? -11.059 23.412 -11.872 1.00 67.19 313 TRP A CA 1
ATOM 2400 C C . TRP A 1 313 ? -11.858 22.107 -11.744 1.00 67.19 313 TRP A C 1
ATOM 2402 O O . TRP A 1 313 ? -11.278 21.056 -11.465 1.00 67.19 313 TRP A O 1
ATOM 2412 N N . TRP A 1 314 ? -13.175 22.154 -11.965 1.00 69.50 314 TRP A N 1
ATOM 2413 C CA . TRP A 1 314 ? -14.035 20.969 -11.972 1.00 69.50 314 TRP A CA 1
ATOM 2414 C C . TRP A 1 314 ? -13.912 20.159 -13.268 1.00 69.50 314 TRP A C 1
ATOM 2416 O O . TRP A 1 314 ? -14.131 18.951 -13.264 1.00 69.50 314 TRP A O 1
ATOM 2426 N N . LYS A 1 315 ? -13.550 20.819 -14.376 1.00 81.50 315 LYS A N 1
ATOM 242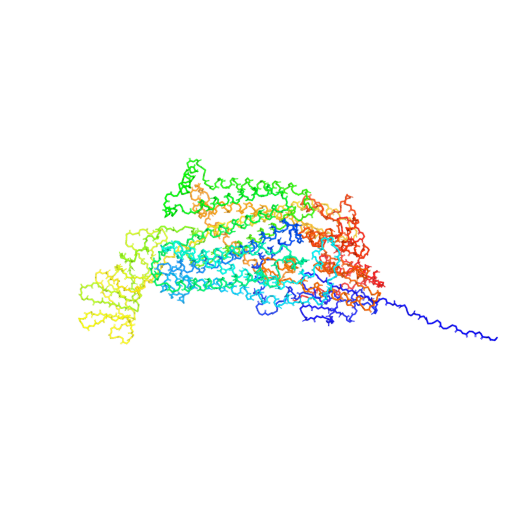7 C CA . LYS A 1 315 ? -13.344 20.193 -15.694 1.00 81.50 315 LYS A CA 1
ATOM 2428 C C . LYS A 1 315 ? -11.885 19.784 -15.934 1.00 81.50 315 LYS A C 1
ATOM 2430 O O . LYS A 1 315 ? -11.625 18.992 -16.840 1.00 81.50 315 LYS A O 1
ATOM 2435 N N . LEU A 1 316 ? -10.949 20.307 -15.138 1.00 84.88 316 LEU A N 1
ATOM 2436 C CA . LEU A 1 316 ? -9.505 20.161 -15.329 1.00 84.88 316 LEU A CA 1
ATOM 2437 C C . LEU A 1 316 ? -9.046 18.700 -15.401 1.00 84.88 316 LEU A C 1
ATOM 2439 O O . LEU A 1 316 ? -8.236 18.363 -16.252 1.00 84.88 316 LEU A O 1
ATOM 2443 N N . ASP A 1 317 ? -9.597 17.808 -14.583 1.00 87.25 317 ASP A N 1
ATOM 2444 C CA . ASP A 1 317 ? -9.260 16.379 -14.595 1.00 87.25 317 ASP A CA 1
ATOM 2445 C C . ASP A 1 317 ? -9.675 15.670 -15.898 1.00 87.25 317 ASP A C 1
ATOM 2447 O O . ASP A 1 317 ? -8.984 14.758 -16.354 1.00 87.25 317 ASP A O 1
ATOM 2451 N N . ARG A 1 318 ? -10.777 16.097 -16.529 1.00 91.25 318 ARG A N 1
ATOM 2452 C CA . ARG A 1 318 ? -11.189 15.597 -17.853 1.00 91.25 318 ARG A CA 1
ATOM 2453 C C . ARG A 1 318 ? -10.306 16.157 -18.963 1.00 91.25 318 ARG A C 1
ATOM 2455 O O . ARG A 1 318 ? -9.930 15.404 -19.855 1.00 91.25 318 ARG A O 1
ATOM 2462 N N . ILE A 1 319 ? -9.965 17.446 -18.889 1.00 93.12 319 ILE A N 1
ATOM 2463 C CA . ILE A 1 319 ? -9.063 18.109 -19.845 1.00 93.12 319 ILE A CA 1
ATOM 2464 C C . ILE A 1 319 ? -7.683 17.447 -19.803 1.00 93.12 319 ILE A C 1
ATOM 2466 O O . ILE A 1 319 ? -7.154 17.074 -20.842 1.00 93.12 319 ILE A O 1
ATOM 2470 N N . VAL A 1 320 ? -7.141 17.232 -18.604 1.00 94.69 320 VAL A N 1
ATOM 2471 C CA . VAL A 1 320 ? -5.852 16.569 -18.371 1.00 94.69 320 VAL A CA 1
ATOM 2472 C C . VAL A 1 320 ? -5.842 15.143 -18.922 1.00 94.69 320 VAL A C 1
ATOM 2474 O O . VAL A 1 320 ? -4.883 14.757 -19.582 1.00 94.69 320 VAL A O 1
ATOM 2477 N N . LEU A 1 321 ? -6.911 14.364 -18.718 1.00 96.25 321 LEU A N 1
ATOM 2478 C CA . LEU A 1 321 ? -7.013 13.027 -19.310 1.00 96.25 321 LEU A CA 1
ATOM 2479 C C . LEU A 1 321 ? -7.098 13.072 -20.842 1.00 96.25 321 LEU A C 1
ATOM 2481 O O . LEU A 1 321 ? -6.432 12.284 -21.507 1.00 96.25 321 LEU A O 1
ATOM 2485 N N . GLY A 1 322 ? -7.892 13.990 -21.402 1.00 97.31 322 GLY A N 1
ATOM 2486 C CA . GLY A 1 322 ? -7.972 14.189 -22.851 1.00 97.31 322 GLY A CA 1
ATOM 2487 C C . GLY A 1 322 ? -6.614 14.556 -23.454 1.00 97.31 322 GLY A C 1
ATOM 2488 O O . GLY A 1 322 ? -6.201 13.950 -24.437 1.00 97.31 322 GLY A O 1
ATOM 2489 N N . ALA A 1 323 ? -5.886 15.473 -22.812 1.00 97.25 323 ALA A N 1
ATOM 2490 C CA . ALA A 1 323 ? -4.533 15.856 -23.203 1.00 97.25 323 ALA A CA 1
ATOM 2491 C C . ALA A 1 323 ? -3.554 14.674 -23.128 1.00 97.25 323 ALA A C 1
ATOM 2493 O O . ALA A 1 323 ? -2.778 14.487 -24.056 1.00 97.25 323 ALA A O 1
ATOM 2494 N N . ALA A 1 324 ? -3.625 13.843 -22.082 1.00 97.88 324 ALA A N 1
ATOM 2495 C CA . ALA A 1 324 ? -2.789 12.648 -21.956 1.00 97.88 324 ALA A CA 1
ATOM 2496 C C . ALA A 1 324 ? -3.021 11.650 -23.102 1.00 97.88 324 ALA A C 1
ATOM 2498 O O . ALA A 1 324 ? -2.067 11.140 -23.681 1.00 97.88 324 ALA A O 1
ATOM 2499 N N . LEU A 1 325 ? -4.287 11.386 -23.444 1.00 97.75 325 LEU A N 1
ATOM 2500 C CA . LEU A 1 325 ? -4.654 10.466 -24.525 1.00 97.75 325 LEU A CA 1
ATOM 2501 C C . LEU A 1 325 ? -4.200 10.983 -25.894 1.00 97.75 325 LEU A C 1
ATOM 2503 O O . LEU A 1 325 ? -3.648 10.216 -26.679 1.00 97.75 325 LEU A O 1
ATOM 2507 N N . LEU A 1 326 ? -4.402 12.276 -26.164 1.00 97.50 326 LEU A N 1
ATOM 2508 C CA . LEU A 1 326 ? -3.925 12.915 -27.392 1.00 97.50 326 LEU A CA 1
ATOM 2509 C C . LEU A 1 326 ? -2.398 12.885 -27.479 1.00 97.50 326 LEU A C 1
ATOM 2511 O O . LEU A 1 326 ? -1.857 12.554 -28.528 1.00 97.50 326 LEU A O 1
ATOM 2515 N N . LEU A 1 327 ? -1.717 13.178 -26.371 1.00 96.12 327 LEU A N 1
ATOM 2516 C CA . LEU A 1 327 ? -0.263 13.151 -26.281 1.00 96.12 327 LEU A CA 1
ATOM 2517 C C . LEU A 1 327 ? 0.294 11.745 -26.550 1.00 96.12 327 LEU A C 1
ATOM 2519 O O . LEU A 1 327 ? 1.233 11.614 -27.323 1.00 96.12 327 LEU A O 1
ATOM 2523 N N . ALA A 1 328 ? -0.308 10.693 -25.988 1.00 96.50 328 ALA A N 1
ATOM 2524 C CA . ALA A 1 328 ? 0.108 9.317 -26.261 1.00 96.50 328 ALA A CA 1
ATOM 2525 C C . ALA A 1 328 ? -0.163 8.880 -27.703 1.00 96.50 328 ALA A C 1
ATOM 2527 O O . ALA A 1 328 ? 0.679 8.223 -28.305 1.00 96.50 328 ALA A O 1
ATOM 2528 N N . ALA A 1 329 ? -1.308 9.260 -28.277 1.00 95.88 329 ALA A N 1
ATOM 2529 C CA . ALA A 1 329 ? -1.595 8.984 -29.683 1.00 95.88 329 ALA A CA 1
ATOM 2530 C C . ALA A 1 329 ? -0.599 9.695 -30.614 1.00 95.88 329 ALA A C 1
ATOM 2532 O O . ALA A 1 329 ? -0.152 9.105 -31.594 1.00 95.88 329 ALA A O 1
ATOM 2533 N N . ALA A 1 330 ? -0.228 10.936 -30.287 1.00 93.75 330 ALA A N 1
ATOM 2534 C CA . ALA A 1 330 ? 0.763 11.703 -31.029 1.00 93.75 330 ALA A CA 1
ATOM 2535 C C . ALA A 1 330 ? 2.183 11.126 -30.878 1.00 93.75 330 ALA A C 1
ATOM 2537 O O . ALA A 1 330 ? 2.873 11.011 -31.882 1.00 93.75 330 ALA A O 1
ATOM 2538 N N . ASP A 1 331 ? 2.597 10.708 -29.675 1.00 91.69 331 ASP A N 1
ATOM 2539 C CA . ASP A 1 331 ? 3.899 10.057 -29.437 1.00 91.69 331 ASP A CA 1
ATOM 2540 C C . ASP A 1 331 ? 4.008 8.731 -30.203 1.00 91.69 331 ASP A C 1
ATOM 2542 O O . ASP A 1 331 ? 4.936 8.537 -30.984 1.00 91.69 331 ASP A O 1
ATOM 2546 N N . VAL A 1 332 ? 3.005 7.853 -30.078 1.00 92.06 332 VAL A N 1
ATOM 2547 C CA . VAL A 1 332 ? 2.956 6.575 -30.807 1.00 92.06 332 VAL A CA 1
ATOM 2548 C C . VAL A 1 332 ? 2.929 6.809 -32.319 1.00 92.06 332 VAL A C 1
ATOM 2550 O O . VAL A 1 332 ? 3.686 6.173 -33.049 1.00 92.06 332 VAL A O 1
ATOM 2553 N N . GLY A 1 333 ? 2.094 7.733 -32.801 1.00 90.25 333 GLY A N 1
ATOM 2554 C CA . GLY A 1 333 ? 2.013 8.073 -34.222 1.00 90.25 333 GLY A CA 1
ATOM 2555 C C . GLY A 1 333 ? 3.324 8.636 -34.775 1.00 90.25 333 GLY A C 1
ATOM 2556 O O . GLY A 1 333 ? 3.727 8.262 -35.873 1.00 90.25 333 GLY A O 1
ATOM 2557 N N . TRP A 1 334 ? 4.013 9.477 -34.002 1.00 86.88 334 TRP A N 1
ATOM 2558 C CA . TRP A 1 334 ? 5.315 10.034 -34.365 1.00 86.88 334 TRP A CA 1
ATOM 2559 C C . TRP A 1 334 ? 6.397 8.946 -34.429 1.00 86.88 334 TRP A C 1
ATOM 2561 O O . TRP A 1 334 ? 7.091 8.837 -35.437 1.00 86.88 334 TRP A O 1
ATOM 2571 N N . LEU A 1 335 ? 6.464 8.065 -33.424 1.00 87.38 335 LEU A N 1
ATOM 2572 C CA . LEU A 1 335 ? 7.406 6.941 -33.398 1.00 87.38 335 LEU A CA 1
ATOM 2573 C C . LEU A 1 335 ? 7.180 5.936 -34.547 1.00 87.38 335 LEU A C 1
ATOM 2575 O O . LEU A 1 335 ? 8.143 5.360 -35.053 1.00 87.38 335 LEU A O 1
ATOM 2579 N N . PHE A 1 336 ? 5.929 5.721 -34.973 1.00 86.06 336 PHE A N 1
ATOM 2580 C CA . PHE A 1 336 ? 5.610 4.863 -36.124 1.00 86.06 336 PHE A CA 1
ATOM 2581 C C . PHE A 1 336 ? 5.858 5.535 -37.478 1.00 86.06 336 PHE A C 1
ATOM 2583 O O . PHE A 1 336 ? 6.220 4.846 -38.434 1.00 86.06 336 PHE A O 1
ATOM 2590 N N . GLY A 1 337 ? 5.587 6.838 -37.573 1.00 76.75 337 GLY A N 1
ATOM 2591 C CA . GLY A 1 337 ? 5.478 7.562 -38.836 1.00 76.75 337 GLY A CA 1
ATOM 2592 C C . GLY A 1 337 ? 6.756 8.233 -39.329 1.00 76.75 337 GLY A C 1
ATOM 2593 O O . GLY A 1 337 ? 6.790 8.589 -40.502 1.00 76.75 337 GLY A O 1
ATOM 2594 N N . ASP A 1 338 ? 7.775 8.429 -38.486 1.00 65.69 338 ASP A N 1
ATOM 2595 C CA . ASP A 1 338 ? 8.978 9.177 -38.873 1.00 65.69 338 ASP A CA 1
ATOM 2596 C C . ASP A 1 338 ? 9.879 8.389 -39.858 1.00 65.69 338 ASP A C 1
ATOM 2598 O O . ASP A 1 338 ? 10.516 7.404 -39.462 1.00 65.69 338 ASP A O 1
ATOM 2602 N N . PRO A 1 339 ? 9.996 8.819 -41.133 1.00 49.28 339 PRO A N 1
ATOM 2603 C CA . PRO A 1 339 ? 10.853 8.172 -42.124 1.00 49.28 339 PRO A CA 1
ATOM 2604 C C . PRO A 1 339 ? 12.349 8.336 -41.809 1.00 49.28 339 PRO A C 1
ATOM 2606 O O . PRO A 1 339 ? 13.143 7.477 -42.196 1.00 49.28 339 PRO A O 1
ATOM 2609 N N . LEU A 1 340 ? 12.741 9.393 -41.080 1.00 51.44 340 LEU A N 1
ATOM 2610 C CA . LEU A 1 340 ? 14.136 9.693 -40.720 1.00 51.44 340 LEU A CA 1
ATOM 2611 C C . LEU A 1 340 ? 14.637 8.843 -39.535 1.00 51.44 340 LEU A C 1
ATOM 2613 O O . LEU A 1 340 ? 15.837 8.605 -39.413 1.00 51.44 340 LEU A O 1
ATOM 2617 N N . ALA A 1 341 ? 13.730 8.327 -38.697 1.00 54.78 341 ALA A N 1
ATOM 2618 C CA . ALA A 1 341 ? 14.042 7.467 -37.548 1.00 54.78 341 ALA A CA 1
ATOM 2619 C C . ALA A 1 341 ? 14.189 5.973 -37.908 1.00 54.78 341 ALA A C 1
ATOM 2621 O O . ALA A 1 341 ? 14.637 5.171 -37.084 1.00 54.78 341 ALA A O 1
ATOM 2622 N N . SER A 1 342 ? 13.838 5.582 -39.139 1.00 52.22 342 SER A N 1
ATOM 2623 C CA . SER A 1 342 ? 13.682 4.175 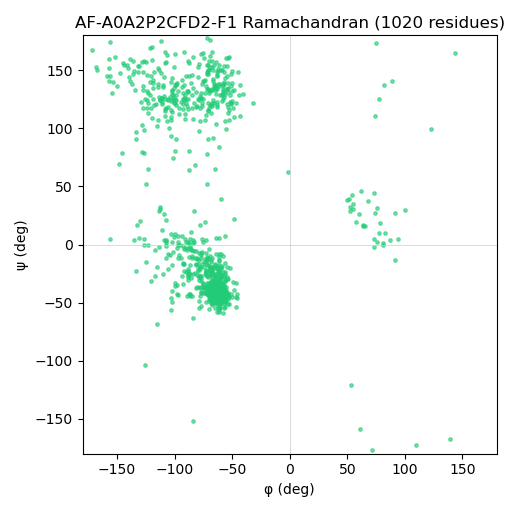-39.529 1.00 52.22 342 SER A CA 1
ATOM 2624 C C . SER A 1 342 ? 14.985 3.348 -39.567 1.00 52.22 342 SER A C 1
ATOM 2626 O O . SER A 1 342 ? 14.928 2.118 -39.564 1.00 52.22 342 SER A O 1
ATOM 2628 N N . GLY A 1 343 ? 16.164 3.986 -39.515 1.00 52.44 343 GLY A N 1
ATOM 2629 C CA . GLY A 1 343 ? 17.453 3.277 -39.501 1.00 52.44 343 GLY A CA 1
ATOM 2630 C C . GLY A 1 343 ? 18.654 4.009 -38.889 1.00 52.44 343 GLY A C 1
ATOM 2631 O O . GLY A 1 343 ? 19.753 3.473 -38.965 1.00 52.44 343 GLY A O 1
ATOM 2632 N N . GLY A 1 344 ? 18.474 5.205 -38.308 1.00 61.28 344 GLY A N 1
ATOM 2633 C CA . GLY A 1 344 ? 19.585 6.087 -37.909 1.00 61.28 344 GLY A CA 1
ATOM 2634 C C . GLY A 1 344 ? 19.896 6.177 -36.409 1.00 61.28 344 GLY A C 1
ATOM 2635 O O . GLY A 1 344 ? 20.889 6.798 -36.045 1.00 61.28 344 GLY A O 1
ATOM 2636 N N . TRP A 1 345 ? 19.074 5.605 -35.519 1.00 75.38 345 TRP A N 1
ATOM 2637 C CA . TRP A 1 345 ? 19.333 5.707 -34.077 1.00 75.38 345 TRP A CA 1
ATOM 2638 C C . TRP A 1 345 ? 20.443 4.745 -33.632 1.00 75.38 345 TRP A C 1
ATOM 2640 O O . TRP A 1 345 ? 20.352 3.547 -33.925 1.00 75.38 345 TRP A O 1
ATOM 2650 N N . PRO A 1 346 ? 21.456 5.220 -32.882 1.00 69.12 346 PRO A N 1
ATOM 2651 C CA . PRO A 1 346 ? 22.553 4.384 -32.405 1.00 69.12 346 PRO A CA 1
ATOM 2652 C C . PRO A 1 346 ? 22.066 3.421 -31.307 1.00 69.12 346 PRO A C 1
ATOM 2654 O O . PRO A 1 346 ? 22.073 3.730 -30.117 1.00 69.12 346 PRO A O 1
ATOM 2657 N N . GLN A 1 347 ? 21.631 2.224 -31.713 1.00 67.12 347 GLN A N 1
ATOM 2658 C CA . GLN A 1 347 ? 21.083 1.173 -30.832 1.00 67.12 347 GLN A CA 1
ATOM 2659 C C . GLN A 1 347 ? 22.119 0.564 -29.868 1.00 67.12 347 GLN A C 1
ATOM 2661 O O . GLN A 1 347 ? 21.778 -0.170 -28.937 1.00 67.12 347 GLN A O 1
ATOM 2666 N N . THR A 1 348 ? 23.394 0.860 -30.094 1.00 63.03 348 THR A N 1
ATOM 2667 C CA . THR A 1 348 ? 24.521 0.540 -29.212 1.00 63.03 348 THR A CA 1
ATOM 2668 C C . THR A 1 348 ? 24.465 1.328 -27.909 1.00 63.03 348 THR A C 1
ATOM 2670 O O . THR A 1 348 ? 24.995 0.876 -26.892 1.00 63.03 348 THR A O 1
ATOM 2673 N N . GLN A 1 349 ? 23.778 2.473 -27.910 1.00 71.06 349 GLN A N 1
ATOM 2674 C CA . GLN A 1 349 ? 23.588 3.270 -26.715 1.00 71.06 349 GLN A CA 1
ATOM 2675 C C . GLN A 1 349 ? 22.614 2.600 -25.750 1.00 71.06 349 GLN A C 1
ATOM 2677 O O . GLN A 1 349 ? 21.668 1.890 -26.114 1.00 71.06 349 GLN A O 1
ATOM 2682 N N . GLY A 1 350 ? 22.891 2.824 -24.474 1.00 73.50 350 GLY A N 1
ATOM 2683 C CA . GLY A 1 350 ? 21.997 2.427 -23.414 1.00 73.50 350 GLY A CA 1
ATOM 2684 C C . GLY A 1 350 ? 20.693 3.199 -23.414 1.00 73.50 350 GLY A C 1
ATOM 2685 O O . GLY A 1 350 ? 20.586 4.265 -24.018 1.00 73.50 350 GLY A O 1
ATOM 2686 N N . TRP A 1 351 ? 19.719 2.683 -22.670 1.00 81.88 351 TRP A N 1
ATOM 2687 C CA . TRP A 1 351 ? 18.562 3.489 -22.322 1.00 81.88 351 TRP A CA 1
ATOM 2688 C C . TRP A 1 351 ? 18.993 4.689 -21.464 1.00 81.88 351 TRP A C 1
ATOM 2690 O O . TRP A 1 351 ? 19.549 4.550 -20.370 1.00 81.88 351 TRP A O 1
ATOM 2700 N N . TYR A 1 352 ? 18.734 5.888 -21.961 1.00 76.25 352 TYR A N 1
ATOM 2701 C CA . TYR A 1 352 ? 19.078 7.152 -21.350 1.00 76.25 352 TYR A CA 1
ATOM 2702 C C . TYR A 1 352 ? 18.255 7.403 -20.084 1.00 76.25 352 TYR A C 1
ATOM 2704 O O . TYR A 1 352 ? 17.038 7.211 -20.015 1.00 76.25 352 TYR A O 1
ATOM 2712 N N . GLY A 1 353 ? 18.949 7.805 -19.018 1.00 70.31 353 GLY A N 1
ATOM 2713 C CA . GLY A 1 353 ? 18.342 8.056 -17.711 1.00 70.31 353 GLY A CA 1
ATOM 2714 C C . GLY A 1 353 ? 17.716 6.838 -17.037 1.00 70.31 353 GLY A C 1
ATOM 2715 O O . GLY A 1 353 ? 16.965 7.025 -16.080 1.00 70.31 353 GLY A O 1
ATOM 2716 N N . GLN A 1 354 ? 18.029 5.613 -17.476 1.00 73.44 354 GLN A N 1
ATOM 2717 C CA . GLN A 1 354 ? 17.483 4.365 -16.927 1.00 73.44 354 GLN A CA 1
ATOM 2718 C C . GLN A 1 354 ? 17.501 4.335 -15.385 1.00 73.44 354 GLN A C 1
ATOM 2720 O O . GLN A 1 354 ? 16.509 3.985 -14.745 1.00 73.44 354 GLN A O 1
ATOM 2725 N N . SER A 1 355 ? 18.594 4.801 -14.771 1.00 77.50 355 SER A N 1
ATOM 2726 C CA . SER A 1 355 ? 18.708 4.936 -13.311 1.00 77.50 355 SER A CA 1
ATOM 2727 C C . SER A 1 355 ? 18.049 6.205 -12.753 1.00 77.50 355 SER A C 1
ATOM 2729 O O . SER A 1 355 ? 17.417 6.153 -11.695 1.00 77.50 355 SER A O 1
ATOM 2731 N N . SER A 1 356 ? 18.134 7.331 -13.465 1.00 79.31 356 SER A N 1
ATOM 2732 C CA . SER A 1 356 ? 17.617 8.640 -13.042 1.00 79.31 356 SER A CA 1
ATOM 2733 C C . SER A 1 356 ? 16.116 8.627 -12.751 1.00 79.31 356 SER A C 1
ATOM 2735 O O . SER A 1 356 ? 15.678 9.257 -11.789 1.00 79.31 356 SER A O 1
ATOM 2737 N N . TRP A 1 357 ? 15.329 7.866 -13.517 1.00 85.06 357 TRP A N 1
ATOM 2738 C CA . TRP A 1 357 ? 13.887 7.725 -13.296 1.00 85.06 357 TRP A CA 1
ATOM 2739 C C . TRP A 1 357 ? 13.555 7.140 -11.922 1.00 85.06 357 TRP A C 1
ATOM 2741 O O . TRP A 1 357 ? 12.810 7.737 -11.141 1.00 85.06 357 TRP A O 1
ATOM 2751 N N . PHE A 1 358 ? 14.133 5.983 -11.596 1.00 87.00 358 PHE A N 1
ATOM 2752 C CA . PHE A 1 358 ? 13.836 5.287 -10.345 1.00 87.00 358 PHE A CA 1
ATOM 2753 C C . PHE A 1 358 ? 14.490 5.969 -9.148 1.00 87.00 358 PHE A C 1
ATOM 2755 O O . PHE A 1 358 ? 13.852 6.099 -8.102 1.00 87.00 358 PHE A O 1
ATOM 2762 N N . VAL A 1 359 ? 15.725 6.459 -9.304 1.00 83.50 359 VAL A N 1
ATOM 2763 C CA . VAL A 1 359 ? 16.402 7.258 -8.275 1.00 83.50 359 VAL A CA 1
ATOM 2764 C C . VAL A 1 359 ? 15.602 8.525 -7.989 1.00 83.50 359 VAL A C 1
ATOM 2766 O O . VAL A 1 359 ? 15.310 8.804 -6.829 1.00 83.50 359 VAL A O 1
ATOM 2769 N N . GLY A 1 360 ? 15.164 9.248 -9.022 1.00 86.00 360 GLY A N 1
ATOM 2770 C CA . GLY A 1 360 ? 14.367 10.466 -8.894 1.00 86.00 360 GLY A CA 1
ATOM 2771 C C . GLY A 1 360 ? 13.033 10.227 -8.187 1.00 86.00 360 GLY A C 1
ATOM 2772 O O . GLY A 1 360 ? 12.717 10.922 -7.219 1.00 86.00 360 GLY A O 1
ATOM 2773 N N . VAL A 1 361 ? 12.278 9.201 -8.597 1.00 91.00 361 VAL A N 1
ATOM 2774 C CA . VAL A 1 361 ? 11.016 8.821 -7.936 1.00 91.00 361 VAL A CA 1
ATOM 2775 C C . VAL A 1 361 ? 11.251 8.418 -6.480 1.00 91.00 361 VAL A C 1
ATOM 2777 O O . VAL A 1 361 ? 10.500 8.838 -5.597 1.00 91.00 361 VAL A O 1
ATOM 2780 N N . PHE A 1 362 ? 12.299 7.646 -6.194 1.00 88.44 362 PHE A N 1
ATOM 2781 C CA . PHE A 1 362 ? 12.594 7.180 -4.841 1.00 88.44 362 PHE A CA 1
ATOM 2782 C C . PHE A 1 362 ? 13.084 8.305 -3.916 1.00 88.44 362 PHE A C 1
ATOM 2784 O O . PHE A 1 362 ? 12.638 8.410 -2.766 1.00 88.44 362 PHE A O 1
ATOM 2791 N N . VAL A 1 363 ? 13.929 9.205 -4.423 1.00 88.81 363 VAL A N 1
ATOM 2792 C CA . VAL A 1 363 ? 14.322 10.442 -3.736 1.00 88.81 363 VAL A CA 1
ATOM 2793 C C . VAL A 1 363 ? 13.090 11.298 -3.462 1.00 88.81 363 VAL A C 1
ATOM 2795 O O . VAL A 1 363 ? 12.875 11.687 -2.315 1.00 88.81 363 VAL A O 1
ATOM 2798 N N . ALA A 1 364 ? 12.232 11.527 -4.458 1.00 93.25 364 ALA A N 1
ATOM 2799 C CA . ALA A 1 364 ? 11.012 12.312 -4.297 1.00 93.25 364 ALA A CA 1
ATOM 2800 C C . ALA A 1 364 ? 10.050 11.687 -3.269 1.00 93.25 364 ALA A C 1
ATOM 2802 O O . ALA A 1 364 ? 9.551 12.390 -2.387 1.00 93.25 364 ALA A O 1
ATOM 2803 N N . LEU A 1 365 ? 9.850 10.364 -3.289 1.00 94.44 365 LEU A N 1
ATOM 2804 C CA . LEU A 1 365 ? 9.074 9.647 -2.270 1.00 94.44 365 LEU A CA 1
ATOM 2805 C C . LEU A 1 365 ? 9.677 9.814 -0.871 1.00 94.44 365 LEU A C 1
ATOM 2807 O O . LEU A 1 365 ? 8.938 10.005 0.097 1.00 94.44 365 LEU A O 1
ATOM 2811 N N . THR A 1 366 ? 11.004 9.792 -0.751 1.00 92.50 366 THR A N 1
ATOM 2812 C CA . THR A 1 366 ? 11.691 9.973 0.534 1.00 92.50 366 THR A CA 1
ATOM 2813 C C . THR A 1 366 ? 11.594 11.420 1.025 1.00 92.50 366 THR A C 1
ATOM 2815 O O . THR A 1 366 ? 11.321 11.645 2.205 1.00 92.50 366 THR A O 1
ATOM 2818 N N . VAL A 1 367 ? 11.706 12.410 0.133 1.00 93.56 367 VAL A N 1
ATOM 2819 C CA . VAL A 1 367 ? 11.461 13.833 0.430 1.00 93.56 367 VAL A CA 1
ATOM 2820 C C . VAL A 1 367 ? 10.021 14.042 0.907 1.00 93.56 367 VAL A C 1
ATOM 2822 O O . VAL A 1 367 ? 9.799 14.714 1.918 1.00 93.56 367 VAL A O 1
ATOM 2825 N N . LEU A 1 368 ? 9.031 13.446 0.235 1.00 95.50 368 LEU A N 1
ATOM 2826 C CA . LEU A 1 368 ? 7.625 13.540 0.640 1.00 95.50 368 LEU A CA 1
ATOM 2827 C C . LEU A 1 368 ? 7.362 12.823 1.963 1.00 95.50 368 LEU A C 1
ATOM 2829 O O . LEU A 1 368 ? 6.652 13.362 2.811 1.00 95.50 368 LEU A O 1
ATOM 2833 N N . ASN A 1 369 ? 7.971 11.660 2.193 1.00 95.25 369 ASN A N 1
ATOM 2834 C CA . ASN A 1 369 ? 7.863 10.964 3.470 1.00 95.25 369 ASN A CA 1
ATOM 2835 C C . ASN A 1 369 ? 8.461 11.791 4.616 1.00 95.25 369 ASN A C 1
ATOM 2837 O O . ASN A 1 369 ? 7.819 11.973 5.651 1.00 95.25 369 ASN A O 1
ATOM 2841 N N . THR A 1 370 ? 9.639 12.383 4.409 1.00 93.12 370 THR A N 1
ATOM 2842 C CA . THR A 1 370 ? 10.250 13.337 5.343 1.00 93.12 370 THR A CA 1
ATOM 2843 C C . THR A 1 370 ? 9.337 14.538 5.574 1.00 93.12 370 THR A C 1
ATOM 2845 O O . THR A 1 370 ? 9.105 14.919 6.721 1.00 93.12 370 THR A O 1
ATOM 2848 N N . THR A 1 371 ? 8.749 15.092 4.512 1.00 93.38 371 THR A N 1
ATOM 2849 C CA . THR A 1 371 ? 7.797 16.208 4.591 1.00 93.38 371 THR A CA 1
ATOM 2850 C C . THR A 1 371 ? 6.600 15.846 5.465 1.00 93.38 371 THR A C 1
ATOM 2852 O O . THR A 1 371 ? 6.269 16.588 6.387 1.00 93.38 371 THR A O 1
ATOM 2855 N N . VAL A 1 372 ? 5.990 14.678 5.251 1.00 93.88 372 VAL A N 1
ATOM 2856 C CA . VAL A 1 372 ? 4.877 14.163 6.066 1.00 93.88 372 VAL A CA 1
ATOM 2857 C C . VAL A 1 372 ? 5.323 13.869 7.503 1.00 93.88 372 VAL A C 1
ATOM 2859 O O . VAL A 1 372 ? 4.567 14.114 8.444 1.00 93.88 372 VAL A O 1
ATOM 2862 N N . PHE A 1 373 ? 6.554 13.397 7.705 1.00 93.12 373 PHE A N 1
ATOM 2863 C CA . PHE A 1 373 ? 7.113 13.102 9.024 1.00 93.12 373 PHE A CA 1
ATOM 2864 C C . PHE A 1 373 ? 7.324 14.355 9.875 1.00 93.12 373 PHE A C 1
ATOM 2866 O O . PHE A 1 373 ? 7.134 14.294 11.095 1.00 93.12 373 PHE A O 1
ATOM 2873 N N . VAL A 1 374 ? 7.731 15.471 9.267 1.00 91.00 374 VAL A N 1
ATOM 2874 C CA . VAL A 1 374 ? 7.922 16.749 9.970 1.00 91.00 374 VAL A CA 1
ATOM 2875 C C . VAL A 1 374 ? 6.640 17.585 10.016 1.00 91.00 374 VAL A C 1
ATOM 2877 O O . VAL A 1 374 ? 6.458 18.378 10.949 1.00 91.00 374 VAL A O 1
ATOM 2880 N N . ALA A 1 375 ? 5.724 17.391 9.061 1.00 84.38 375 ALA A N 1
ATOM 2881 C CA . ALA A 1 375 ? 4.462 18.117 8.965 1.00 84.38 375 ALA A CA 1
ATOM 2882 C C . ALA A 1 375 ? 3.617 17.952 10.234 1.00 84.38 375 ALA A C 1
ATOM 2884 O O . ALA A 1 375 ? 3.319 16.852 10.692 1.00 84.38 375 ALA A O 1
ATOM 2885 N N . GLY A 1 376 ? 3.232 19.082 10.832 1.00 79.50 376 GLY A N 1
ATOM 2886 C CA . GLY A 1 376 ? 2.439 19.100 12.062 1.00 79.50 376 GLY A CA 1
ATOM 2887 C C . GLY A 1 376 ? 3.202 18.709 13.335 1.00 79.50 376 GLY A C 1
ATOM 2888 O O . GLY A 1 376 ? 2.614 18.785 14.408 1.00 79.50 376 GLY A O 1
ATOM 2889 N N . ARG A 1 377 ? 4.489 18.337 13.242 1.00 88.94 377 ARG A N 1
ATOM 2890 C CA . ARG A 1 377 ? 5.334 17.901 14.377 1.00 88.94 377 ARG A CA 1
ATOM 2891 C C . ARG A 1 377 ? 6.523 18.827 14.634 1.00 88.94 377 ARG A C 1
ATOM 2893 O O . ARG A 1 377 ? 6.997 18.924 15.763 1.00 88.94 377 ARG A O 1
ATOM 2900 N N . MET A 1 378 ? 7.004 19.514 13.600 1.00 89.88 378 MET A N 1
ATOM 2901 C CA . MET A 1 378 ? 8.027 20.559 13.683 1.00 89.88 378 MET A CA 1
ATOM 2902 C C . MET A 1 378 ? 7.420 21.946 13.434 1.00 89.88 378 MET A C 1
ATOM 2904 O O . MET A 1 378 ? 6.382 22.090 12.784 1.00 89.88 378 MET A O 1
ATOM 2908 N N . ARG A 1 379 ? 8.089 22.992 13.939 1.00 87.81 379 ARG A N 1
ATOM 2909 C CA . ARG A 1 379 ? 7.810 24.375 13.518 1.00 87.81 379 ARG A CA 1
ATOM 2910 C C . ARG A 1 379 ? 8.192 24.548 12.042 1.00 87.81 379 ARG A C 1
ATOM 2912 O O . ARG A 1 379 ? 9.063 23.840 11.548 1.00 87.81 379 ARG A O 1
ATOM 2919 N N . THR A 1 380 ? 7.568 25.503 11.354 1.00 87.00 380 THR A N 1
ATOM 2920 C CA . THR A 1 380 ? 7.695 25.668 9.896 1.00 87.00 380 THR A CA 1
ATOM 2921 C C . THR A 1 380 ? 9.143 25.827 9.428 1.00 87.00 380 THR A C 1
ATOM 2923 O O . THR A 1 380 ? 9.563 25.097 8.543 1.00 87.00 380 THR A O 1
ATOM 2926 N N . VAL A 1 381 ? 9.923 26.720 10.048 1.00 89.81 381 VAL A N 1
ATOM 2927 C CA . VAL A 1 381 ? 11.320 26.982 9.651 1.00 89.81 381 VAL A CA 1
ATOM 2928 C C . VAL A 1 381 ? 12.217 25.739 9.776 1.00 89.81 381 VAL A C 1
ATOM 2930 O O . VAL A 1 381 ? 12.766 25.322 8.759 1.00 89.81 381 VAL A O 1
ATOM 2933 N N . PRO A 1 382 ? 12.346 25.075 10.947 1.00 90.19 382 PRO A N 1
ATOM 2934 C CA . PRO A 1 382 ? 13.188 23.881 11.050 1.00 90.19 382 PRO A CA 1
ATOM 2935 C C . PRO A 1 382 ? 12.682 22.715 10.190 1.00 90.19 382 PRO A C 1
ATOM 2937 O O . PRO A 1 382 ? 13.494 21.925 9.715 1.00 90.19 382 PRO A O 1
ATOM 2940 N N . ALA A 1 383 ? 11.368 22.618 9.947 1.00 89.75 383 ALA A N 1
ATOM 2941 C CA . ALA A 1 383 ? 10.818 21.642 9.009 1.00 89.75 383 ALA A CA 1
ATOM 2942 C C . ALA A 1 383 ? 11.324 21.893 7.582 1.00 89.75 383 ALA A C 1
ATOM 2944 O O . ALA A 1 383 ? 11.837 20.973 6.954 1.00 89.75 383 ALA A O 1
ATOM 2945 N N . VAL A 1 384 ? 11.225 23.136 7.095 1.00 91.12 384 VAL A N 1
ATOM 2946 C CA . VAL A 1 384 ? 11.706 23.525 5.760 1.00 91.12 384 VAL A CA 1
ATOM 2947 C C . VAL A 1 384 ? 13.206 23.284 5.639 1.00 91.12 384 VAL A C 1
ATOM 2949 O O . VAL A 1 384 ? 13.620 22.643 4.684 1.00 91.12 384 VAL A O 1
ATOM 2952 N N . VAL A 1 385 ? 14.007 23.694 6.627 1.00 92.31 385 VAL A N 1
ATOM 2953 C CA . VAL A 1 385 ? 15.459 23.441 6.633 1.00 92.31 385 VAL A CA 1
ATOM 2954 C C . VAL A 1 385 ? 15.759 21.942 6.557 1.00 92.31 385 VAL A C 1
ATOM 2956 O O . VAL A 1 385 ? 16.562 21.521 5.736 1.00 92.31 385 VAL A O 1
ATOM 2959 N N . THR A 1 386 ? 15.073 21.116 7.352 1.00 91.69 386 THR A N 1
ATOM 2960 C CA . THR A 1 386 ? 15.261 19.653 7.345 1.00 91.69 386 THR A CA 1
ATOM 2961 C C . THR A 1 386 ? 14.922 19.025 5.990 1.00 91.69 386 THR A C 1
ATOM 2963 O O . THR A 1 386 ? 15.618 18.110 5.549 1.00 91.69 386 THR A O 1
ATOM 2966 N N . ILE A 1 387 ? 13.853 19.498 5.340 1.00 91.81 387 ILE A N 1
ATOM 2967 C CA . ILE A 1 387 ? 13.422 19.021 4.019 1.00 91.81 387 ILE A CA 1
ATOM 2968 C C . ILE A 1 387 ? 14.407 19.478 2.942 1.00 91.81 387 ILE A C 1
ATOM 2970 O O . ILE A 1 387 ? 14.836 18.657 2.141 1.00 91.81 387 ILE A O 1
ATOM 2974 N N . VAL A 1 388 ? 14.780 20.761 2.933 1.00 92.69 388 VAL A N 1
ATOM 2975 C CA . VAL A 1 388 ? 15.687 21.349 1.936 1.00 92.69 388 VAL A CA 1
ATOM 2976 C C . VAL A 1 388 ? 17.075 20.737 2.038 1.00 92.69 388 VAL A C 1
ATOM 2978 O O . VAL A 1 388 ? 17.626 20.375 1.010 1.00 92.69 388 VAL A O 1
ATOM 2981 N N . LEU A 1 389 ? 17.619 20.551 3.245 1.00 89.50 389 LEU A N 1
ATOM 2982 C CA . LEU A 1 389 ? 18.913 19.886 3.424 1.00 89.50 389 LEU A CA 1
ATOM 2983 C C . LEU A 1 389 ? 18.879 18.453 2.886 1.00 89.50 389 LEU A C 1
ATOM 2985 O O . LEU A 1 389 ? 19.773 18.066 2.146 1.00 89.50 389 LEU A O 1
ATOM 2989 N N . PHE A 1 390 ? 17.828 17.687 3.198 1.00 88.38 390 PHE A N 1
ATOM 2990 C CA . PHE A 1 390 ? 17.683 16.329 2.674 1.00 88.38 390 PHE A CA 1
ATOM 2991 C C . PHE A 1 390 ? 17.543 16.309 1.149 1.00 88.38 390 PHE A C 1
ATOM 2993 O O . PHE A 1 390 ? 18.237 15.548 0.482 1.00 88.38 390 PHE A O 1
ATOM 3000 N N . ALA A 1 391 ? 16.667 17.154 0.598 1.00 88.44 391 ALA A N 1
ATOM 3001 C CA . ALA A 1 391 ? 16.441 17.250 -0.837 1.00 88.44 391 ALA A CA 1
ATOM 3002 C C . ALA A 1 391 ? 17.714 17.686 -1.571 1.00 88.44 391 ALA A C 1
ATOM 3004 O O . ALA A 1 391 ? 18.076 17.056 -2.554 1.00 88.44 391 ALA A O 1
ATOM 3005 N N . ALA A 1 392 ? 18.425 18.697 -1.067 1.00 84.25 392 ALA A N 1
ATOM 3006 C CA . ALA A 1 392 ? 19.687 19.157 -1.631 1.00 84.25 392 ALA A CA 1
ATOM 3007 C C . ALA A 1 392 ? 20.742 18.047 -1.602 1.00 84.25 392 ALA A C 1
ATOM 3009 O O . ALA A 1 392 ? 21.322 17.755 -2.637 1.00 84.25 392 ALA A O 1
ATOM 3010 N N . SER A 1 393 ? 20.937 17.362 -0.467 1.00 79.31 393 SER A N 1
ATOM 3011 C CA . SER A 1 393 ? 21.871 16.231 -0.394 1.00 79.31 393 SER A CA 1
ATOM 3012 C C . SER A 1 393 ? 21.499 15.115 -1.369 1.00 79.31 393 SER A C 1
ATOM 3014 O O . SER A 1 393 ? 22.365 14.625 -2.083 1.00 79.31 393 SER A O 1
ATOM 3016 N N . ALA A 1 394 ? 20.222 14.734 -1.439 1.00 77.44 394 ALA A N 1
ATOM 3017 C CA . ALA A 1 394 ? 19.762 13.678 -2.334 1.00 77.44 394 ALA A CA 1
ATOM 3018 C C . ALA A 1 394 ? 19.885 14.064 -3.819 1.00 77.44 394 ALA A C 1
ATOM 3020 O O . ALA A 1 394 ? 20.269 13.227 -4.629 1.00 77.44 394 ALA A O 1
ATOM 3021 N N . VAL A 1 395 ? 19.607 15.324 -4.173 1.00 74.19 395 VAL A N 1
ATOM 3022 C CA . VAL A 1 395 ? 19.784 15.855 -5.533 1.00 74.19 395 VAL A CA 1
ATOM 3023 C C . VAL A 1 395 ? 21.260 15.922 -5.899 1.00 74.19 395 VAL A C 1
ATOM 3025 O O . VAL A 1 395 ? 21.617 15.462 -6.974 1.00 74.19 395 VAL A O 1
ATOM 3028 N N . THR A 1 396 ? 22.132 16.419 -5.019 1.00 72.38 396 THR A N 1
ATOM 3029 C CA . THR A 1 396 ? 23.582 16.424 -5.260 1.00 72.38 396 THR A CA 1
ATOM 3030 C C . THR A 1 396 ? 24.093 15.006 -5.498 1.00 72.38 396 THR A C 1
ATOM 3032 O O . THR A 1 396 ? 24.790 14.767 -6.475 1.00 72.38 396 THR A O 1
ATOM 3035 N N . ILE A 1 397 ? 23.685 14.054 -4.657 1.00 67.88 397 ILE A N 1
ATOM 3036 C CA . ILE A 1 397 ? 24.025 12.635 -4.794 1.00 67.88 397 ILE A CA 1
ATOM 3037 C C . ILE A 1 397 ? 23.518 12.066 -6.136 1.00 67.88 397 ILE A C 1
ATOM 3039 O O . ILE A 1 397 ? 24.273 11.411 -6.850 1.00 67.88 397 ILE A O 1
ATOM 3043 N N . ALA A 1 398 ? 22.270 12.354 -6.520 1.00 66.81 398 ALA A N 1
ATOM 3044 C CA . ALA A 1 398 ? 21.702 11.911 -7.794 1.00 66.81 398 ALA A CA 1
ATOM 3045 C C . ALA A 1 398 ? 22.414 12.540 -9.004 1.00 66.81 398 ALA A C 1
ATOM 3047 O O . ALA A 1 398 ? 22.709 11.840 -9.971 1.00 66.81 398 ALA A O 1
ATOM 3048 N N . ILE A 1 399 ? 22.751 13.833 -8.944 1.00 64.38 399 ILE A N 1
ATOM 3049 C CA . ILE A 1 399 ? 23.536 14.509 -9.984 1.00 64.38 399 ILE A CA 1
ATOM 3050 C C . ILE A 1 399 ? 24.896 13.830 -10.108 1.00 64.38 399 ILE A C 1
ATOM 3052 O O . ILE A 1 399 ? 25.268 13.469 -11.216 1.00 64.38 399 ILE A O 1
ATOM 3056 N N . MET A 1 400 ? 25.601 13.581 -9.001 1.00 59.16 400 MET A N 1
ATOM 3057 C CA . MET A 1 400 ? 26.913 12.920 -9.015 1.00 59.16 400 MET A CA 1
ATOM 3058 C C . MET A 1 400 ? 26.874 11.495 -9.586 1.00 59.16 400 MET A C 1
ATOM 3060 O O . MET A 1 400 ? 27.887 11.046 -10.106 1.00 59.16 400 MET A O 1
ATOM 3064 N N . SER A 1 401 ? 25.719 10.824 -9.554 1.00 55.88 401 SER A N 1
ATOM 3065 C CA . SER A 1 401 ? 25.537 9.475 -10.111 1.00 55.88 401 SER A CA 1
ATOM 3066 C C . SER A 1 401 ? 25.301 9.416 -11.629 1.00 55.88 401 SER A C 1
ATOM 3068 O O . SER A 1 401 ? 25.229 8.324 -12.187 1.00 55.88 401 SER A O 1
ATOM 3070 N N . THR A 1 402 ? 25.159 10.559 -12.316 1.00 56.09 402 THR A N 1
ATOM 3071 C CA . THR A 1 402 ? 25.019 10.580 -13.788 1.00 56.09 402 THR A CA 1
ATOM 3072 C C . THR A 1 402 ? 26.387 10.569 -14.478 1.00 56.09 402 THR A C 1
ATOM 3074 O O . THR A 1 402 ? 27.304 11.248 -14.019 1.00 56.09 402 THR A O 1
ATOM 3077 N N . ASP A 1 403 ? 26.516 9.799 -15.565 1.00 51.06 403 ASP A N 1
ATOM 3078 C CA . ASP A 1 403 ? 27.777 9.537 -16.277 1.00 51.06 403 ASP A CA 1
ATOM 3079 C C . ASP A 1 403 ? 28.495 10.841 -16.706 1.00 51.06 403 ASP A C 1
ATOM 3081 O O . ASP A 1 403 ? 27.914 11.653 -17.438 1.00 51.06 403 ASP A O 1
ATOM 3085 N N . PRO A 1 404 ? 29.741 11.079 -16.252 1.00 42.97 404 PRO A N 1
ATOM 3086 C CA . PRO A 1 404 ? 30.492 12.295 -16.555 1.00 42.97 404 PRO A CA 1
ATOM 3087 C C . PRO A 1 404 ? 30.912 12.421 -18.028 1.00 42.97 404 PRO A C 1
ATOM 3089 O O . PRO A 1 404 ? 31.168 13.536 -18.479 1.00 42.97 404 PRO A O 1
ATOM 3092 N N . THR A 1 405 ? 30.958 11.328 -18.797 1.00 43.81 405 THR A N 1
ATOM 3093 C CA . THR A 1 405 ? 31.529 11.322 -20.160 1.00 43.81 405 THR A CA 1
ATOM 3094 C C . THR A 1 405 ? 30.668 12.027 -21.215 1.00 43.81 405 THR A C 1
ATOM 3096 O O . THR A 1 405 ? 31.175 12.387 -22.275 1.00 43.81 405 THR A O 1
ATOM 3099 N N . ARG A 1 406 ? 29.381 12.284 -20.942 1.00 46.38 406 ARG A N 1
ATOM 3100 C CA . ARG A 1 406 ? 28.447 12.894 -21.914 1.00 46.38 406 ARG A CA 1
ATOM 3101 C C . ARG A 1 406 ? 27.869 14.252 -21.521 1.00 46.38 406 ARG A C 1
ATOM 3103 O O . ARG A 1 406 ? 27.254 14.900 -22.363 1.00 46.38 406 ARG A O 1
ATOM 3110 N N . ALA A 1 407 ? 28.159 14.752 -20.316 1.00 40.50 407 ALA A N 1
ATOM 3111 C CA . ALA A 1 407 ? 27.934 16.164 -19.974 1.00 40.50 407 ALA A CA 1
ATOM 3112 C C . ALA A 1 407 ? 28.767 17.128 -20.854 1.00 40.50 407 ALA A C 1
ATOM 3114 O O . ALA A 1 407 ? 28.515 18.324 -20.860 1.00 40.50 407 ALA A O 1
ATOM 3115 N N . ALA A 1 408 ? 29.719 16.593 -21.629 1.00 38.56 408 ALA A N 1
ATOM 3116 C CA . ALA A 1 408 ? 30.534 17.303 -22.610 1.00 38.56 408 ALA A CA 1
ATOM 3117 C C . ALA A 1 408 ? 29.820 17.619 -23.946 1.00 38.56 408 ALA A C 1
ATOM 3119 O O . ALA A 1 408 ? 30.393 18.326 -24.771 1.00 38.56 408 ALA A O 1
ATOM 3120 N N . LYS A 1 409 ? 28.591 17.122 -24.194 1.00 41.75 409 LYS A N 1
ATOM 3121 C CA . LYS A 1 409 ? 27.812 17.499 -25.399 1.00 41.75 409 LYS A CA 1
ATOM 3122 C C . LYS A 1 409 ? 27.211 18.914 -25.318 1.00 41.75 409 LYS A C 1
ATOM 3124 O O . LYS A 1 409 ? 26.898 19.491 -26.355 1.00 41.75 409 LYS A O 1
ATOM 3129 N N . GLY A 1 410 ? 27.080 19.487 -24.120 1.00 39.66 410 GLY A N 1
ATOM 3130 C CA . GLY A 1 410 ? 26.892 20.927 -23.923 1.00 39.66 410 GLY A CA 1
ATOM 3131 C C . GLY A 1 410 ? 28.257 21.534 -23.623 1.00 39.66 410 GLY A C 1
ATOM 3132 O O . GLY A 1 410 ? 28.897 21.108 -22.664 1.00 39.66 410 GLY A O 1
ATOM 3133 N N . GLY A 1 411 ? 28.746 22.431 -24.484 1.00 43.12 411 GLY A N 1
ATOM 3134 C CA . GLY A 1 411 ? 30.090 23.011 -24.365 1.00 43.12 411 GLY A CA 1
ATOM 3135 C C . GLY A 1 411 ? 30.381 23.546 -22.961 1.00 43.12 411 GLY A C 1
ATOM 3136 O O . GLY A 1 411 ? 29.450 23.956 -22.291 1.00 43.12 411 GLY A O 1
ATOM 3137 N N . GLU A 1 412 ? 31.654 23.501 -22.548 1.00 46.50 412 GLU A N 1
ATOM 3138 C CA . GLU A 1 412 ? 32.257 23.996 -21.289 1.00 46.50 412 GLU A CA 1
ATOM 3139 C C . GLU A 1 412 ? 31.318 24.705 -20.286 1.00 46.50 412 GLU A C 1
ATOM 3141 O O . GLU A 1 412 ? 31.488 25.874 -19.938 1.00 46.50 412 GLU A O 1
ATOM 3146 N N . ASP A 1 413 ? 30.321 23.986 -19.773 1.00 52.91 413 ASP A N 1
ATOM 3147 C CA . ASP A 1 413 ? 29.396 24.529 -18.792 1.00 52.91 413 ASP A CA 1
ATOM 3148 C C . ASP A 1 413 ? 30.066 24.460 -17.416 1.00 52.91 413 ASP A C 1
ATOM 3150 O O . ASP A 1 413 ? 30.556 23.410 -16.988 1.00 52.91 413 ASP A O 1
ATOM 3154 N N . GLY A 1 414 ? 30.046 25.565 -16.663 1.00 52.59 414 GLY A N 1
ATOM 3155 C CA . GLY A 1 414 ? 30.676 25.652 -15.335 1.00 52.59 414 GLY A CA 1
ATOM 3156 C C . GLY A 1 414 ? 30.203 24.592 -14.322 1.00 52.59 414 GLY A C 1
ATOM 3157 O O . GLY A 1 414 ? 30.872 24.348 -13.319 1.00 52.59 414 GLY A O 1
ATOM 3158 N N . LEU A 1 415 ? 29.077 23.922 -14.588 1.00 49.06 415 LEU A N 1
ATOM 3159 C CA . LEU A 1 415 ? 28.554 22.792 -13.815 1.00 49.06 415 LEU A CA 1
ATOM 3160 C C . LEU A 1 415 ? 29.329 21.486 -14.066 1.00 49.06 415 LEU A C 1
ATOM 3162 O O . LEU A 1 415 ? 29.531 20.715 -13.127 1.00 49.06 415 LEU A O 1
ATOM 3166 N N . THR A 1 416 ? 29.786 21.244 -15.294 1.00 55.44 416 THR A N 1
ATOM 3167 C CA . THR A 1 416 ? 30.585 20.068 -15.677 1.00 55.44 416 THR A CA 1
ATOM 3168 C C . THR A 1 416 ? 31.997 20.179 -15.101 1.00 55.44 416 THR A C 1
ATOM 3170 O O . THR A 1 416 ? 32.483 19.238 -14.472 1.00 55.44 416 THR A O 1
ATOM 3173 N N . GLU A 1 417 ? 32.589 21.373 -15.179 1.00 59.41 417 GLU A N 1
ATOM 3174 C CA . GLU A 1 417 ? 33.876 21.700 -14.551 1.00 59.41 417 GLU A CA 1
ATOM 3175 C C . GLU A 1 417 ? 33.809 21.596 -13.017 1.00 59.41 417 GLU A C 1
ATOM 3177 O O . GLU A 1 417 ? 34.671 20.984 -12.384 1.00 59.41 417 GLU A O 1
ATOM 3182 N N . PHE A 1 418 ? 32.745 22.119 -12.391 1.00 60.16 418 PHE A N 1
ATOM 3183 C CA . PHE A 1 418 ? 32.529 21.971 -10.947 1.00 60.16 418 PHE A CA 1
ATOM 3184 C C . PHE A 1 418 ? 32.411 20.499 -10.522 1.00 60.16 418 PHE A C 1
ATOM 3186 O O . PHE A 1 418 ? 32.985 20.104 -9.506 1.00 60.16 418 PHE A O 1
ATOM 3193 N N . ARG A 1 419 ? 31.694 19.672 -11.297 1.00 60.16 419 ARG A N 1
ATOM 3194 C CA . ARG A 1 419 ? 31.543 18.233 -11.027 1.00 60.16 419 ARG A CA 1
ATOM 3195 C C . ARG A 1 419 ? 32.867 17.490 -11.146 1.00 60.16 419 ARG A C 1
ATOM 3197 O O . ARG A 1 419 ? 33.171 16.698 -10.255 1.00 60.16 419 ARG A O 1
ATOM 3204 N N . HIS A 1 420 ? 33.643 17.756 -12.197 1.00 62.53 420 HIS A N 1
ATOM 3205 C CA . HIS A 1 420 ? 34.950 17.134 -12.388 1.00 62.53 420 HIS A CA 1
ATOM 3206 C C . HIS A 1 420 ? 35.903 17.508 -11.246 1.00 62.53 420 HIS A C 1
ATOM 3208 O O . HIS A 1 420 ? 36.440 16.611 -10.602 1.00 62.53 420 HIS A O 1
ATOM 3214 N N . ARG A 1 421 ? 35.994 18.802 -10.890 1.00 63.12 421 ARG A N 1
ATOM 3215 C CA . ARG A 1 421 ? 36.800 19.289 -9.753 1.00 63.12 421 ARG A CA 1
ATOM 3216 C C . ARG A 1 421 ? 36.382 18.707 -8.410 1.00 63.12 421 ARG A C 1
ATOM 3218 O O . ARG A 1 421 ? 37.233 18.438 -7.571 1.00 63.12 421 ARG A O 1
ATOM 3225 N N . LEU A 1 422 ? 35.082 18.552 -8.164 1.00 59.66 422 LEU A N 1
ATOM 3226 C CA . LEU A 1 422 ? 34.597 17.979 -6.910 1.00 59.66 422 LEU A CA 1
ATOM 3227 C C . LEU A 1 422 ? 34.880 16.473 -6.838 1.00 59.66 422 LEU A C 1
ATOM 3229 O O . LEU A 1 422 ? 35.243 15.981 -5.772 1.00 59.66 422 LEU A O 1
ATOM 3233 N N . ALA A 1 423 ? 34.721 15.751 -7.951 1.00 59.97 423 ALA A N 1
ATOM 3234 C CA . ALA A 1 423 ? 35.014 14.323 -8.032 1.00 59.97 423 ALA A CA 1
ATOM 3235 C C . ALA A 1 423 ? 36.510 14.043 -7.824 1.00 59.97 423 ALA A C 1
ATOM 3237 O O . ALA A 1 423 ? 36.847 13.215 -6.981 1.00 59.97 423 ALA A O 1
ATOM 3238 N N . THR A 1 424 ? 37.393 14.780 -8.503 1.00 62.81 424 THR A N 1
ATOM 3239 C CA . THR A 1 424 ? 38.849 14.661 -8.321 1.00 62.81 424 THR A CA 1
ATOM 3240 C C . THR A 1 424 ? 39.284 15.078 -6.916 1.00 62.81 424 THR A C 1
ATOM 3242 O O . THR A 1 424 ? 40.023 14.345 -6.270 1.00 62.81 424 THR A O 1
ATOM 3245 N N . TRP A 1 425 ? 38.743 16.173 -6.368 1.00 60.19 425 TRP A N 1
ATOM 3246 C CA . TRP A 1 425 ? 39.034 16.611 -4.994 1.00 60.19 425 TRP A CA 1
ATOM 3247 C C . TRP A 1 425 ? 38.632 15.585 -3.917 1.00 60.19 425 TRP A C 1
ATOM 3249 O O . TRP A 1 425 ? 39.287 15.488 -2.876 1.00 60.19 425 TRP A O 1
ATOM 3259 N N . LEU A 1 426 ? 37.543 14.835 -4.131 1.00 56.03 426 LEU A N 1
ATOM 3260 C CA . LEU A 1 426 ? 37.106 13.765 -3.224 1.00 56.03 426 LEU A CA 1
ATOM 3261 C C . LEU A 1 426 ? 38.014 12.532 -3.318 1.00 56.03 426 LEU A C 1
ATOM 3263 O O . LEU A 1 426 ? 38.377 11.964 -2.283 1.00 56.03 426 LEU A O 1
ATOM 3267 N N . ASP A 1 427 ? 38.398 12.158 -4.538 1.00 60.44 427 ASP A N 1
ATOM 3268 C CA . ASP A 1 427 ? 39.259 11.007 -4.820 1.00 60.44 427 ASP A CA 1
ATOM 3269 C C . ASP A 1 427 ? 40.687 11.223 -4.278 1.00 60.44 427 ASP A C 1
ATOM 3271 O O . ASP A 1 427 ? 41.209 10.394 -3.529 1.00 60.44 427 ASP A O 1
ATOM 3275 N N . GLU A 1 428 ? 41.264 12.411 -4.498 1.00 57.25 428 GLU A N 1
ATOM 3276 C CA . GLU A 1 428 ? 42.596 12.816 -4.009 1.00 57.25 428 GLU A CA 1
ATOM 3277 C C . GLU A 1 428 ? 42.734 12.792 -2.476 1.00 57.25 428 GLU A C 1
ATOM 3279 O O . GLU A 1 428 ? 43.835 12.643 -1.943 1.00 57.25 428 GLU A O 1
ATOM 3284 N N . ARG A 1 429 ? 41.629 12.933 -1.732 1.00 53.81 429 ARG A N 1
ATOM 3285 C CA . ARG A 1 429 ? 41.623 12.916 -0.256 1.00 53.81 429 ARG A CA 1
ATOM 3286 C C . ARG A 1 429 ? 41.340 11.538 0.341 1.00 53.81 429 ARG A C 1
ATOM 3288 O O . ARG A 1 429 ? 41.138 11.440 1.553 1.00 53.81 429 ARG A O 1
ATOM 3295 N N . GLY A 1 430 ? 41.283 10.488 -0.482 1.00 48.88 430 GLY A N 1
ATOM 3296 C CA . GLY A 1 430 ? 40.949 9.129 -0.043 1.00 48.88 430 GLY A CA 1
ATOM 3297 C C . GLY A 1 430 ? 39.528 9.006 0.522 1.00 48.88 430 GLY A C 1
ATOM 3298 O O . GLY A 1 430 ? 39.211 8.043 1.222 1.00 48.88 430 GLY A O 1
ATOM 3299 N N . MET A 1 431 ? 38.664 9.989 0.251 1.00 52.00 431 MET A N 1
ATOM 3300 C CA . MET A 1 431 ? 37.268 9.997 0.671 1.00 52.00 431 MET A CA 1
ATOM 3301 C C . MET A 1 431 ? 36.412 9.556 -0.510 1.00 52.00 431 MET A C 1
ATOM 3303 O O . MET A 1 431 ? 35.815 10.390 -1.188 1.00 52.00 431 MET A O 1
ATOM 3307 N N . ALA A 1 432 ? 36.322 8.243 -0.745 1.00 61.31 432 ALA A N 1
ATOM 3308 C CA . ALA A 1 432 ? 35.398 7.730 -1.755 1.00 61.31 432 ALA A CA 1
ATOM 3309 C C . ALA A 1 432 ? 34.001 8.341 -1.520 1.00 61.31 432 ALA A C 1
ATOM 3311 O O . ALA A 1 432 ? 33.513 8.356 -0.383 1.00 61.31 432 ALA A O 1
ATOM 3312 N N . SER A 1 433 ? 33.370 8.857 -2.579 1.00 66.06 433 SER A N 1
ATOM 3313 C CA . SER A 1 433 ? 32.074 9.566 -2.551 1.00 66.06 433 SER A CA 1
ATOM 3314 C C . SER A 1 433 ? 31.000 8.843 -1.718 1.00 66.06 433 SER A C 1
ATOM 3316 O O . SER A 1 433 ? 30.196 9.470 -1.021 1.00 66.06 433 SER A O 1
ATOM 3318 N N . VAL A 1 434 ? 31.058 7.510 -1.710 1.00 71.69 434 VAL A N 1
ATOM 3319 C CA . VAL A 1 434 ? 30.224 6.606 -0.914 1.00 71.69 434 VAL A CA 1
ATOM 3320 C C . VAL A 1 434 ? 30.381 6.831 0.598 1.00 71.69 434 VAL A C 1
ATOM 3322 O O . VAL A 1 434 ? 29.378 6.945 1.299 1.00 71.69 434 VAL A O 1
ATOM 3325 N N . TRP A 1 435 ? 31.600 6.946 1.135 1.00 76.12 435 TRP A N 1
ATOM 3326 C CA . TRP A 1 435 ? 31.832 7.098 2.582 1.00 76.12 435 TRP A CA 1
ATOM 3327 C C . TRP A 1 435 ? 31.306 8.420 3.125 1.00 76.12 435 TRP A C 1
ATOM 3329 O O . TRP A 1 435 ? 30.698 8.459 4.198 1.00 76.12 435 TRP A O 1
ATOM 3339 N N . TRP A 1 436 ? 31.487 9.495 2.361 1.00 76.50 436 TRP A N 1
ATOM 3340 C CA . TRP A 1 436 ? 30.909 10.790 2.693 1.00 76.50 436 TRP A CA 1
ATOM 3341 C C . TRP A 1 436 ? 29.377 10.730 2.693 1.00 76.50 436 TRP A C 1
ATOM 3343 O O . TRP A 1 436 ? 28.740 11.153 3.662 1.00 76.50 436 TRP A O 1
ATOM 3353 N N . GLY A 1 437 ? 28.780 10.125 1.659 1.00 79.56 437 GLY A N 1
ATOM 3354 C CA . GLY A 1 437 ? 27.336 9.899 1.590 1.00 79.56 437 GLY A CA 1
ATOM 3355 C C . GLY A 1 437 ? 26.808 9.109 2.791 1.00 79.56 437 GLY A C 1
ATOM 3356 O O . GLY A 1 437 ? 25.812 9.507 3.402 1.00 79.56 437 GLY A O 1
ATOM 3357 N N . LEU A 1 438 ? 27.506 8.040 3.193 1.00 84.75 438 LEU A N 1
ATOM 3358 C CA . LEU A 1 438 ? 27.155 7.223 4.359 1.00 84.75 438 LEU A CA 1
ATOM 3359 C C . LEU A 1 438 ? 27.246 8.019 5.668 1.00 84.75 438 LEU A C 1
ATOM 3361 O O . LEU A 1 438 ? 26.363 7.893 6.521 1.00 84.75 438 LEU A O 1
ATOM 3365 N N . ALA A 1 439 ? 28.263 8.868 5.830 1.00 85.69 439 ALA A N 1
ATOM 3366 C CA . ALA A 1 439 ? 28.400 9.732 7.000 1.00 85.69 439 ALA A CA 1
ATOM 3367 C C . ALA A 1 439 ? 27.256 10.759 7.087 1.00 85.69 439 ALA A C 1
ATOM 3369 O O . ALA A 1 439 ? 26.630 10.898 8.142 1.00 85.69 439 ALA A O 1
ATOM 3370 N N . VAL A 1 440 ? 26.921 11.426 5.976 1.00 84.69 440 VAL A N 1
ATOM 3371 C CA . VAL A 1 440 ? 25.797 12.378 5.900 1.00 84.69 440 VAL A CA 1
ATOM 3372 C C . VAL A 1 440 ? 24.469 11.682 6.206 1.00 84.69 440 VAL A C 1
ATOM 3374 O O . VAL A 1 440 ? 23.693 12.166 7.035 1.00 84.69 440 VAL A O 1
ATOM 3377 N N . ALA A 1 441 ? 24.230 10.514 5.607 1.00 87.94 441 ALA A N 1
ATOM 3378 C CA . ALA A 1 441 ? 23.069 9.673 5.883 1.00 87.94 441 ALA A CA 1
ATOM 3379 C C . ALA A 1 441 ? 22.961 9.303 7.372 1.00 87.94 441 ALA A C 1
ATOM 3381 O O . ALA A 1 441 ? 21.890 9.443 7.974 1.00 87.94 441 ALA A O 1
ATOM 3382 N N . ALA A 1 442 ? 24.064 8.876 7.992 1.00 91.56 442 ALA A N 1
ATOM 3383 C CA . ALA A 1 442 ? 24.105 8.519 9.406 1.00 91.56 442 ALA A CA 1
ATOM 3384 C C . ALA A 1 442 ? 23.806 9.724 10.313 1.00 91.56 442 ALA A C 1
ATOM 3386 O O . ALA A 1 442 ? 22.987 9.614 11.230 1.00 91.56 442 ALA A O 1
ATOM 3387 N N . ILE A 1 443 ? 24.403 10.887 10.036 1.00 92.06 443 ILE A N 1
ATOM 3388 C CA . ILE A 1 443 ? 24.147 12.132 10.779 1.00 92.06 443 ILE A CA 1
ATOM 3389 C C . ILE A 1 443 ? 22.670 12.526 10.664 1.00 92.06 443 ILE A C 1
ATOM 3391 O O . ILE A 1 443 ? 22.024 12.809 11.679 1.00 92.06 443 ILE A O 1
ATOM 3395 N N . TYR A 1 444 ? 22.112 12.486 9.453 1.00 90.88 444 TYR A N 1
ATOM 3396 C CA . TYR A 1 444 ? 20.710 12.812 9.199 1.00 90.88 444 TYR A CA 1
ATOM 3397 C C . TYR A 1 444 ? 19.754 11.864 9.940 1.00 90.88 444 TYR A C 1
ATOM 3399 O O . TYR A 1 444 ? 18.818 12.311 10.615 1.00 90.88 444 TYR A O 1
ATOM 3407 N N . PHE A 1 445 ? 20.023 10.554 9.893 1.00 92.38 445 PHE A N 1
ATOM 3408 C CA . PHE A 1 445 ? 19.260 9.549 10.632 1.00 92.38 445 PHE A CA 1
ATOM 3409 C C . PHE A 1 445 ? 19.306 9.794 12.142 1.00 92.38 445 PHE A C 1
ATOM 3411 O O . PHE A 1 445 ? 18.263 9.815 12.802 1.00 92.38 445 PHE A O 1
ATOM 3418 N N . VAL A 1 446 ? 20.500 10.015 12.699 1.00 94.75 446 VAL A N 1
ATOM 3419 C CA . VAL A 1 446 ? 20.682 10.268 14.133 1.00 94.75 446 VAL A CA 1
ATOM 3420 C C . VAL A 1 446 ? 19.945 11.540 14.554 1.00 94.75 446 VAL A C 1
ATOM 3422 O O . VAL A 1 446 ? 19.250 11.518 15.574 1.00 94.75 446 VAL A O 1
ATOM 3425 N N . TYR A 1 447 ? 20.021 12.615 13.764 1.00 93.50 447 TYR A N 1
ATOM 3426 C CA . TYR A 1 447 ? 19.283 13.858 14.000 1.00 93.50 447 TYR A CA 1
ATOM 3427 C C . TYR A 1 447 ? 17.766 13.619 14.078 1.00 93.50 447 TYR A C 1
ATOM 3429 O O . TYR A 1 447 ? 17.135 13.939 15.096 1.00 93.50 447 TYR A O 1
ATOM 3437 N N . LEU A 1 448 ? 17.179 12.997 13.049 1.00 92.06 448 LEU A N 1
ATOM 3438 C CA . LEU A 1 448 ? 15.740 12.720 13.008 1.00 92.06 448 LEU A CA 1
ATOM 3439 C C . LEU A 1 448 ? 15.303 11.755 14.113 1.00 92.06 448 LEU A C 1
ATOM 3441 O O . LEU A 1 448 ? 14.247 11.954 14.722 1.00 92.06 448 LEU A O 1
ATOM 3445 N N . TYR A 1 449 ? 16.106 10.735 14.412 1.00 91.94 449 TYR A N 1
ATOM 3446 C CA . TYR A 1 449 ? 15.817 9.774 15.472 1.00 91.94 449 TYR A CA 1
ATOM 3447 C C . TYR A 1 449 ? 15.831 10.439 16.853 1.00 91.94 449 TYR A C 1
ATOM 3449 O O . TYR A 1 449 ? 14.893 10.265 17.639 1.00 91.94 449 TYR A O 1
ATOM 3457 N N . GLN A 1 450 ? 16.846 11.253 17.157 1.00 91.81 450 GLN A N 1
ATOM 3458 C CA . GLN A 1 450 ? 16.896 12.004 18.412 1.00 91.81 450 GLN A CA 1
ATOM 3459 C C . GLN A 1 450 ? 15.708 12.965 18.537 1.00 91.81 450 GLN A C 1
ATOM 3461 O O . GLN A 1 450 ? 15.079 13.027 19.601 1.00 91.81 450 GLN A O 1
ATOM 3466 N N . TRP A 1 451 ? 15.350 13.661 17.454 1.00 92.12 451 TRP A N 1
ATOM 3467 C CA . TRP A 1 451 ? 14.163 14.512 17.417 1.00 92.12 451 TRP A CA 1
ATOM 3468 C C . TRP A 1 451 ? 12.876 13.718 17.677 1.00 92.12 451 TRP A C 1
ATOM 3470 O O . TRP A 1 451 ? 12.090 14.085 18.554 1.00 92.12 451 TRP A O 1
ATOM 3480 N N . HIS A 1 452 ? 12.682 12.591 16.986 1.00 91.56 452 HIS A N 1
ATOM 3481 C CA . HIS A 1 452 ? 11.533 11.701 17.170 1.00 91.56 452 HIS A CA 1
ATOM 3482 C C . HIS A 1 452 ? 11.369 11.283 18.634 1.00 91.56 452 HIS A C 1
ATOM 3484 O O . HIS A 1 452 ? 10.269 11.334 19.189 1.00 91.56 452 HIS A O 1
ATOM 3490 N N . ARG A 1 453 ? 12.472 10.925 19.303 1.00 88.38 453 ARG A N 1
ATOM 3491 C CA . ARG A 1 453 ? 12.440 10.542 20.721 1.00 88.38 453 ARG A CA 1
ATOM 3492 C C . ARG A 1 453 ? 12.009 11.689 21.634 1.00 88.38 453 ARG A C 1
ATOM 3494 O O . ARG A 1 453 ? 11.317 11.430 22.619 1.00 88.38 453 ARG A O 1
ATOM 3501 N N . ARG A 1 454 ? 12.378 12.936 21.320 1.00 88.88 454 ARG A N 1
ATOM 3502 C CA . ARG A 1 454 ? 11.924 14.130 22.061 1.00 88.88 454 ARG A CA 1
ATOM 3503 C C . ARG A 1 454 ? 10.429 14.393 21.840 1.00 88.88 454 ARG A C 1
ATOM 3505 O O . ARG A 1 454 ? 9.720 14.696 22.799 1.00 88.88 454 ARG A O 1
ATOM 3512 N N . GLN A 1 455 ? 9.937 14.183 20.617 1.00 85.00 455 GLN A N 1
ATOM 3513 C CA . GLN A 1 455 ? 8.515 14.307 20.258 1.00 85.00 455 GLN A CA 1
ATOM 3514 C C . GLN A 1 455 ? 7.602 13.321 20.998 1.00 85.00 455 GLN A C 1
ATOM 3516 O O . GLN A 1 455 ? 6.421 13.609 21.202 1.00 85.00 455 GLN A O 1
ATOM 3521 N N . GLY A 1 456 ? 8.152 12.204 21.481 1.00 78.88 456 GLY A N 1
ATOM 3522 C CA . GLY A 1 456 ? 7.436 11.228 22.305 1.00 78.88 456 GLY A CA 1
ATOM 3523 C C . GLY A 1 456 ? 6.876 11.766 23.626 1.00 78.88 456 GLY A C 1
ATOM 3524 O O . GLY A 1 456 ? 6.127 11.048 24.280 1.00 78.88 456 GLY A O 1
ATOM 3525 N N . LYS A 1 457 ? 7.207 13.003 24.028 1.00 82.50 457 LYS A N 1
ATOM 3526 C CA . LYS A 1 457 ? 6.544 13.699 25.146 1.00 82.50 457 LYS A CA 1
ATOM 3527 C C . LYS A 1 457 ? 5.284 14.451 24.707 1.00 82.50 457 LYS A C 1
ATOM 3529 O O . LYS A 1 457 ? 4.268 14.361 25.381 1.00 82.50 457 LYS A O 1
ATOM 3534 N N . GLN A 1 458 ? 5.349 15.171 23.587 1.00 87.00 458 GLN A N 1
ATOM 3535 C CA . GLN A 1 458 ? 4.265 16.039 23.114 1.00 87.00 458 GLN A CA 1
ATOM 3536 C C . GLN A 1 458 ? 3.125 15.243 22.471 1.00 87.00 458 GLN A C 1
ATOM 3538 O O . GLN A 1 458 ? 1.957 15.512 22.725 1.00 87.00 458 GLN A O 1
ATOM 3543 N N . HIS A 1 459 ? 3.463 14.233 21.670 1.00 89.31 459 HIS A N 1
ATOM 3544 C CA . HIS A 1 459 ? 2.498 13.457 20.889 1.00 89.31 459 HIS A CA 1
ATOM 3545 C C . HIS A 1 459 ? 2.324 12.034 21.433 1.00 89.31 459 HIS A C 1
ATOM 3547 O O . HIS A 1 459 ? 2.001 11.113 20.687 1.00 89.31 459 HIS A O 1
ATOM 3553 N N . ALA A 1 460 ? 2.570 11.835 22.729 1.00 87.56 460 ALA A N 1
ATOM 3554 C CA . ALA A 1 460 ? 2.609 10.518 23.361 1.00 87.56 460 ALA A CA 1
ATOM 3555 C C . ALA A 1 460 ? 1.286 9.737 23.185 1.00 87.56 460 ALA A C 1
ATOM 3557 O O . ALA A 1 460 ? 1.275 8.527 22.938 1.00 87.56 460 ALA A O 1
ATOM 3558 N N . SER A 1 461 ? 0.160 10.450 23.216 1.00 88.50 461 SER A N 1
ATOM 3559 C CA . SER A 1 461 ? -1.188 9.911 23.020 1.00 88.50 461 SER A CA 1
ATOM 3560 C C . SER A 1 461 ? -1.514 9.487 21.587 1.00 88.50 461 SER A C 1
ATOM 3562 O O . SER A 1 461 ? -2.483 8.757 21.391 1.00 88.50 461 SER A O 1
ATOM 3564 N N . HIS A 1 462 ? -0.702 9.879 20.607 1.00 92.75 462 HIS A N 1
ATOM 3565 C CA . HIS A 1 462 ? -0.869 9.531 19.199 1.00 92.75 462 HIS A CA 1
ATOM 3566 C C . HIS A 1 462 ? 0.064 8.384 18.806 1.00 92.75 462 HIS A C 1
ATOM 3568 O O . HIS A 1 462 ? 1.138 8.208 19.395 1.00 92.75 462 HIS A O 1
ATOM 3574 N N . ALA A 1 463 ? -0.333 7.605 17.800 1.00 92.38 463 ALA A N 1
ATOM 3575 C CA . ALA A 1 463 ? 0.474 6.494 17.316 1.00 92.38 463 ALA A CA 1
ATOM 3576 C C . ALA A 1 463 ? 1.830 6.988 16.782 1.00 92.38 463 ALA A C 1
ATOM 3578 O O . ALA A 1 463 ? 1.905 8.016 16.098 1.00 92.38 463 ALA A O 1
ATOM 3579 N N . TRP A 1 464 ? 2.908 6.279 17.125 1.00 93.19 464 TRP A N 1
ATOM 3580 C CA . TRP A 1 464 ? 4.289 6.593 16.731 1.00 93.19 464 TRP A CA 1
ATOM 3581 C C . TRP A 1 464 ? 4.696 8.041 17.029 1.00 93.19 464 TRP A C 1
ATOM 3583 O O . TRP A 1 464 ? 5.357 8.704 16.226 1.00 93.19 464 TRP A O 1
ATOM 3593 N N . SER A 1 465 ? 4.264 8.569 18.178 1.00 92.12 465 SER A N 1
ATOM 3594 C CA . SER A 1 465 ? 4.526 9.958 18.582 1.00 92.12 465 SER A CA 1
ATOM 3595 C C . SER A 1 465 ? 4.084 10.970 17.511 1.00 92.12 465 SER A C 1
ATOM 3597 O O . SER A 1 465 ? 4.827 11.898 17.162 1.00 92.12 465 SER A O 1
ATOM 3599 N N . GLY A 1 466 ? 2.901 10.733 16.936 1.00 92.06 466 GLY A N 1
ATOM 3600 C CA . GLY A 1 466 ? 2.293 11.540 15.876 1.00 92.06 466 GLY A CA 1
ATOM 3601 C C . GLY A 1 466 ? 2.811 11.258 14.462 1.00 92.06 466 GLY A C 1
ATOM 3602 O O . GLY A 1 466 ? 2.375 11.912 13.524 1.00 92.06 466 GLY A O 1
ATOM 3603 N N . GLY A 1 467 ? 3.731 10.304 14.287 1.00 92.94 467 GLY A N 1
ATOM 3604 C CA . GLY A 1 467 ? 4.344 9.965 12.997 1.00 92.94 467 GLY A CA 1
ATOM 3605 C C . GLY A 1 467 ? 3.564 8.966 12.134 1.00 92.94 467 GLY A C 1
ATOM 3606 O O . GLY A 1 467 ? 4.125 8.471 11.162 1.00 92.94 467 GLY A O 1
ATOM 3607 N N . GLY A 1 468 ? 2.313 8.634 12.475 1.00 93.12 468 GLY A N 1
ATOM 3608 C CA . GLY A 1 468 ? 1.582 7.530 11.837 1.00 93.12 468 GLY A CA 1
ATOM 3609 C C . GLY A 1 468 ? 1.420 7.639 10.325 1.00 93.12 468 GLY A C 1
ATOM 3610 O O . GLY A 1 468 ? 1.656 6.656 9.628 1.00 93.12 468 GLY A O 1
ATOM 3611 N N . ALA A 1 469 ? 1.127 8.831 9.802 1.00 94.62 469 ALA A N 1
ATOM 3612 C CA . ALA A 1 469 ? 1.053 9.050 8.358 1.00 94.62 469 ALA A CA 1
ATOM 3613 C C . ALA A 1 469 ? 2.379 8.721 7.640 1.00 94.62 469 ALA A C 1
ATOM 3615 O O . ALA A 1 469 ? 2.370 8.040 6.621 1.00 94.62 469 ALA A O 1
ATOM 3616 N N . ALA A 1 470 ? 3.522 9.133 8.198 1.00 95.38 470 ALA A N 1
ATOM 3617 C CA . ALA A 1 470 ? 4.840 8.863 7.617 1.00 95.38 470 ALA A CA 1
ATOM 3618 C C . ALA A 1 470 ? 5.242 7.383 7.725 1.00 95.38 470 ALA A C 1
ATOM 3620 O O . ALA A 1 470 ? 5.826 6.824 6.805 1.00 95.38 470 ALA A O 1
ATOM 3621 N N . VAL A 1 471 ? 4.893 6.713 8.829 1.00 95.19 471 VAL A N 1
ATOM 3622 C CA . VAL A 1 471 ? 5.135 5.268 8.981 1.00 95.19 471 VAL A CA 1
ATOM 3623 C C . VAL A 1 471 ? 4.371 4.476 7.917 1.00 95.19 471 VAL A C 1
ATOM 3625 O O . VAL A 1 471 ? 4.945 3.596 7.280 1.00 95.19 471 VAL A O 1
ATOM 3628 N N . LEU A 1 472 ? 3.098 4.810 7.691 1.00 95.75 472 LEU A N 1
ATOM 3629 C CA . LEU A 1 472 ? 2.257 4.148 6.691 1.00 95.75 472 LEU A CA 1
ATOM 3630 C C . LEU A 1 472 ? 2.694 4.469 5.255 1.00 95.75 472 LEU A C 1
ATOM 3632 O O . LEU A 1 472 ? 2.745 3.567 4.422 1.00 95.75 472 LEU A O 1
ATOM 3636 N N . LEU A 1 473 ? 3.069 5.721 4.977 1.00 96.50 473 LEU A N 1
ATOM 3637 C CA . LEU A 1 473 ? 3.622 6.125 3.684 1.00 96.50 473 LEU A CA 1
ATOM 3638 C C . LEU A 1 473 ? 4.966 5.433 3.399 1.00 96.50 473 LEU A C 1
ATOM 3640 O O . LEU A 1 473 ? 5.164 4.896 2.311 1.00 96.50 473 LEU A O 1
ATOM 3644 N N . GLY A 1 474 ? 5.868 5.383 4.381 1.00 95.81 474 GLY A N 1
ATOM 3645 C CA . GLY A 1 474 ? 7.137 4.665 4.271 1.00 95.81 474 GLY A CA 1
ATOM 3646 C C . GLY A 1 474 ? 6.940 3.165 4.041 1.00 95.81 474 GLY A C 1
ATOM 3647 O O . GLY A 1 474 ? 7.595 2.591 3.177 1.00 95.81 474 GLY A O 1
ATOM 3648 N N . ALA A 1 475 ? 5.991 2.539 4.746 1.00 95.19 475 ALA A N 1
ATOM 3649 C CA . ALA A 1 475 ? 5.627 1.141 4.517 1.00 95.19 475 ALA A CA 1
ATOM 3650 C C . ALA A 1 475 ? 5.056 0.918 3.106 1.00 95.19 475 ALA A C 1
ATOM 3652 O O . ALA A 1 475 ? 5.435 -0.046 2.447 1.00 95.19 475 ALA A O 1
ATOM 3653 N N . SER A 1 476 ? 4.205 1.827 2.614 1.00 96.19 476 SER A N 1
ATOM 3654 C CA . SER A 1 476 ? 3.701 1.797 1.236 1.00 96.19 476 SER A CA 1
ATOM 3655 C C . SER A 1 476 ? 4.838 1.824 0.214 1.00 96.19 476 SER A C 1
ATOM 3657 O O . SER A 1 476 ? 4.872 0.983 -0.681 1.00 96.19 476 SER A O 1
ATOM 3659 N N . ALA A 1 477 ? 5.769 2.773 0.345 1.00 96.06 477 ALA A N 1
ATOM 3660 C CA . ALA A 1 477 ? 6.903 2.905 -0.569 1.00 96.06 477 ALA A CA 1
ATOM 3661 C C . ALA A 1 477 ? 7.829 1.678 -0.512 1.00 96.06 477 ALA A C 1
ATOM 3663 O O . ALA A 1 477 ? 8.264 1.193 -1.550 1.00 96.06 477 ALA A O 1
ATOM 3664 N N . TRP A 1 478 ? 8.075 1.133 0.684 1.00 95.69 478 TRP A N 1
ATOM 3665 C CA . TRP A 1 478 ? 8.911 -0.055 0.874 1.00 95.69 478 TRP A CA 1
ATOM 3666 C C . TRP A 1 478 ? 8.314 -1.314 0.231 1.00 95.69 478 TRP A C 1
ATOM 3668 O O . TRP A 1 478 ? 9.022 -2.064 -0.436 1.00 95.69 478 TRP A O 1
ATOM 3678 N N . VAL A 1 479 ? 7.003 -1.532 0.387 1.00 94.00 479 VAL A N 1
ATOM 3679 C CA . VAL A 1 479 ? 6.299 -2.665 -0.240 1.00 94.00 479 VAL A CA 1
ATOM 3680 C C . VAL A 1 479 ? 6.215 -2.497 -1.760 1.00 94.00 479 VAL A C 1
ATOM 3682 O O . VAL A 1 479 ? 6.351 -3.471 -2.491 1.00 94.00 479 VAL A O 1
ATOM 3685 N N . ALA A 1 480 ? 6.023 -1.277 -2.261 1.00 95.06 480 ALA A N 1
ATOM 3686 C CA . ALA A 1 480 ? 6.050 -1.035 -3.702 1.00 95.06 480 ALA A CA 1
ATOM 3687 C C . ALA A 1 480 ? 7.433 -1.287 -4.301 1.00 95.06 480 ALA A C 1
ATOM 3689 O O . ALA A 1 480 ? 7.543 -1.957 -5.320 1.00 95.06 480 ALA A O 1
ATOM 3690 N N . LEU A 1 481 ? 8.484 -0.831 -3.618 1.00 93.88 481 LEU A N 1
ATOM 3691 C CA . LEU A 1 481 ? 9.861 -1.091 -4.012 1.00 93.88 481 LEU A CA 1
ATOM 3692 C C . LEU A 1 481 ? 10.170 -2.599 -4.035 1.00 93.88 481 LEU A C 1
ATOM 3694 O O . LEU A 1 481 ? 10.849 -3.055 -4.949 1.00 93.88 481 LEU A O 1
ATOM 3698 N N . LEU A 1 482 ? 9.640 -3.380 -3.083 1.00 94.06 482 LEU A N 1
ATOM 3699 C CA . LEU A 1 482 ? 9.705 -4.849 -3.093 1.00 94.06 482 LEU A CA 1
ATOM 3700 C C . LEU A 1 482 ? 9.111 -5.442 -4.373 1.00 94.06 482 LEU A C 1
ATOM 3702 O O . LEU A 1 482 ? 9.806 -6.186 -5.059 1.00 94.06 482 LEU A O 1
ATOM 3706 N N . PHE A 1 483 ? 7.874 -5.086 -4.727 1.00 93.50 483 PHE A N 1
ATOM 3707 C CA . PHE A 1 483 ? 7.234 -5.621 -5.931 1.00 93.50 483 PHE A CA 1
ATOM 3708 C C . PHE A 1 483 ? 7.915 -5.161 -7.222 1.00 93.50 483 PHE A C 1
ATOM 3710 O O . PHE A 1 483 ? 8.142 -5.984 -8.107 1.00 93.50 483 PHE A O 1
ATOM 3717 N N . THR A 1 484 ? 8.275 -3.880 -7.333 1.00 94.00 484 THR A N 1
ATOM 3718 C CA . THR A 1 484 ? 8.989 -3.346 -8.502 1.00 94.00 484 THR A CA 1
ATOM 3719 C C . THR A 1 484 ? 10.322 -4.054 -8.698 1.00 94.00 484 THR A C 1
ATOM 3721 O O . THR A 1 484 ? 10.607 -4.523 -9.795 1.00 94.00 484 THR A O 1
ATOM 3724 N N . THR A 1 485 ? 11.103 -4.192 -7.627 1.00 93.25 485 THR A N 1
ATOM 3725 C CA . THR A 1 485 ? 12.403 -4.866 -7.677 1.00 93.25 485 THR A CA 1
ATOM 3726 C C . THR A 1 485 ? 12.237 -6.320 -8.068 1.00 93.25 485 THR A C 1
ATOM 3728 O O . THR A 1 485 ? 12.798 -6.720 -9.076 1.00 93.25 485 THR A O 1
ATOM 3731 N N . ALA A 1 486 ? 11.398 -7.072 -7.346 1.00 92.75 486 ALA A N 1
ATOM 3732 C CA . ALA A 1 486 ? 11.106 -8.470 -7.646 1.00 92.75 486 ALA A CA 1
ATOM 3733 C C . ALA A 1 486 ? 10.719 -8.677 -9.116 1.00 92.75 486 ALA A C 1
ATOM 3735 O O . ALA A 1 486 ? 11.217 -9.593 -9.759 1.00 92.75 486 ALA A O 1
ATOM 3736 N N . THR A 1 487 ? 9.851 -7.815 -9.652 1.00 93.06 487 THR A N 1
ATOM 3737 C CA . THR A 1 487 ? 9.354 -7.945 -11.026 1.00 93.06 487 THR A CA 1
ATOM 3738 C C . THR A 1 487 ? 10.446 -7.643 -12.049 1.00 93.06 487 THR A C 1
ATOM 3740 O O . THR A 1 487 ? 10.623 -8.426 -12.978 1.00 93.06 487 THR A O 1
ATOM 3743 N N . VAL A 1 488 ? 11.198 -6.548 -11.888 1.00 93.12 488 VAL A N 1
ATOM 3744 C CA . VAL A 1 488 ? 12.254 -6.171 -12.846 1.00 93.12 488 VAL A CA 1
ATOM 3745 C C . VAL A 1 488 ? 13.417 -7.151 -12.792 1.00 93.12 488 VAL A C 1
ATOM 3747 O O . VAL A 1 488 ? 13.833 -7.630 -13.840 1.00 93.12 488 VAL A O 1
ATOM 3750 N N . THR A 1 489 ? 13.913 -7.497 -11.602 1.00 89.44 489 THR A N 1
ATOM 3751 C CA . THR A 1 489 ? 15.064 -8.400 -11.476 1.00 89.44 489 THR A CA 1
ATOM 3752 C C . THR A 1 489 ? 14.718 -9.820 -11.906 1.00 89.44 489 THR A C 1
ATOM 3754 O O . THR A 1 489 ? 15.544 -10.451 -12.547 1.00 89.44 489 THR A O 1
ATOM 3757 N N . ALA A 1 490 ? 13.502 -10.320 -11.634 1.00 89.50 490 ALA A N 1
ATOM 3758 C CA . ALA A 1 490 ? 13.074 -11.609 -12.187 1.00 89.50 490 ALA A CA 1
ATOM 3759 C C . ALA A 1 490 ? 12.883 -11.571 -13.700 1.00 89.50 490 ALA A C 1
ATOM 3761 O O . ALA A 1 490 ? 13.186 -12.557 -14.357 1.00 89.50 490 ALA A O 1
ATOM 3762 N N . SER A 1 491 ? 12.367 -10.468 -14.252 1.00 92.00 491 SER A N 1
ATOM 3763 C CA . SER A 1 491 ? 12.218 -10.345 -15.705 1.00 92.00 491 SER A CA 1
ATOM 3764 C C . SER A 1 491 ? 13.585 -10.313 -16.381 1.00 92.00 491 SER A C 1
ATOM 3766 O O . SER A 1 491 ? 13.776 -11.008 -17.367 1.00 92.00 491 SER A O 1
ATOM 3768 N N . ALA A 1 492 ? 14.540 -9.562 -15.828 1.00 88.94 492 ALA A N 1
ATOM 3769 C CA . ALA A 1 492 ? 15.908 -9.519 -16.332 1.00 88.94 492 ALA A CA 1
ATOM 3770 C C . ALA A 1 492 ? 16.601 -10.885 -16.215 1.00 88.94 492 ALA A C 1
ATOM 3772 O O . ALA A 1 492 ? 17.138 -11.360 -17.203 1.00 88.94 492 ALA A O 1
ATOM 3773 N N . GLU A 1 493 ? 16.506 -11.558 -15.062 1.00 85.50 493 GLU A N 1
ATOM 3774 C CA . GLU A 1 493 ? 17.037 -12.920 -14.882 1.00 85.50 493 GLU A CA 1
ATOM 3775 C C . GLU A 1 493 ? 16.430 -13.905 -15.886 1.00 85.50 493 GLU A C 1
ATOM 3777 O O . GLU A 1 493 ? 17.134 -14.675 -16.524 1.00 85.50 493 GLU A O 1
ATOM 3782 N N . TYR A 1 494 ? 15.108 -13.857 -16.064 1.00 87.94 494 TYR A N 1
ATOM 3783 C CA . TYR A 1 494 ? 14.410 -14.728 -17.004 1.00 87.94 494 TYR A CA 1
ATOM 3784 C C . TYR A 1 494 ? 14.834 -14.480 -18.457 1.00 87.94 494 TYR A C 1
ATOM 3786 O O . TYR A 1 494 ? 14.924 -15.423 -19.236 1.00 87.94 494 TYR A O 1
ATOM 3794 N N . LEU A 1 495 ? 15.082 -13.222 -18.828 1.00 87.31 495 LEU A N 1
ATOM 3795 C CA . LEU A 1 495 ? 15.507 -12.848 -20.177 1.00 87.31 495 LEU A CA 1
ATOM 3796 C C . LEU A 1 495 ? 16.997 -13.134 -20.443 1.00 87.31 495 LEU A C 1
ATOM 3798 O O . LEU A 1 495 ? 17.328 -13.375 -21.597 1.00 87.31 495 LEU A O 1
ATOM 3802 N N . ASN A 1 496 ? 17.840 -13.137 -19.401 1.00 79.19 496 ASN A N 1
ATOM 3803 C CA . ASN A 1 496 ? 19.282 -13.442 -19.429 1.00 79.19 496 ASN A CA 1
ATOM 3804 C C . ASN A 1 496 ? 19.625 -14.943 -19.545 1.00 79.19 496 ASN A C 1
ATOM 3806 O O . ASN A 1 496 ? 20.800 -15.295 -19.674 1.00 79.19 496 ASN A O 1
ATOM 3810 N N . GLY A 1 497 ? 18.629 -15.833 -19.483 1.00 75.06 497 GLY A N 1
ATOM 3811 C CA . GLY A 1 497 ? 18.834 -17.267 -19.685 1.00 75.06 497 GLY A CA 1
ATOM 3812 C C . GLY A 1 497 ? 19.582 -17.977 -18.541 1.00 75.06 497 GLY A C 1
ATOM 3813 O O . GLY A 1 497 ? 19.868 -17.386 -17.505 1.00 75.06 497 GLY A O 1
ATOM 3814 N N . PRO A 1 498 ? 19.862 -19.286 -18.684 1.00 71.06 498 PRO A N 1
ATOM 3815 C CA . PRO A 1 498 ? 20.434 -20.115 -17.614 1.00 71.06 498 PRO A CA 1
ATOM 3816 C C . PRO A 1 498 ? 21.938 -19.892 -17.368 1.00 71.06 498 PRO A C 1
ATOM 3818 O O . PRO A 1 498 ? 22.447 -20.304 -16.329 1.00 71.06 498 PRO A O 1
ATOM 3821 N N . GLU A 1 499 ? 22.636 -19.269 -18.319 1.00 66.25 499 GLU A N 1
ATOM 3822 C CA . GLU A 1 499 ? 24.090 -19.038 -18.310 1.00 66.25 499 GLU A CA 1
ATOM 3823 C C . GLU A 1 499 ? 24.498 -17.814 -17.462 1.00 66.25 499 GLU A C 1
ATOM 3825 O O . GLU A 1 499 ? 25.665 -17.662 -17.106 1.00 66.25 499 GLU A O 1
ATOM 3830 N N . GLN A 1 500 ? 23.552 -16.928 -17.128 1.00 69.19 500 GLN A N 1
ATOM 3831 C CA . GLN A 1 500 ? 23.796 -15.692 -16.378 1.00 69.19 500 GLN A CA 1
ATOM 3832 C C . GLN A 1 500 ? 22.870 -15.596 -15.164 1.00 69.19 500 GLN A C 1
ATOM 3834 O O . GLN A 1 500 ? 21.741 -16.080 -15.183 1.00 69.19 500 GLN A O 1
ATOM 3839 N N . SER A 1 501 ? 23.353 -14.957 -14.098 1.00 72.38 501 SER A N 1
ATOM 3840 C CA . SER A 1 501 ? 22.598 -14.760 -12.858 1.00 72.38 501 SER A CA 1
ATOM 3841 C C . SER A 1 501 ? 22.409 -13.283 -12.516 1.00 72.38 501 SER A C 1
ATOM 3843 O O . SER A 1 501 ? 23.088 -12.401 -13.045 1.00 72.38 501 SER A O 1
ATOM 3845 N N . VAL A 1 502 ? 21.568 -12.990 -11.520 1.00 75.00 502 VAL A N 1
ATOM 3846 C CA . VAL A 1 502 ? 21.376 -11.617 -11.012 1.00 75.00 502 VAL A CA 1
ATOM 3847 C C . VAL A 1 502 ? 22.669 -10.981 -10.505 1.00 75.00 502 VAL A C 1
ATOM 3849 O O . VAL A 1 502 ? 22.778 -9.755 -10.475 1.00 75.00 502 VAL A O 1
ATOM 3852 N N . ALA A 1 503 ? 23.662 -11.782 -10.115 1.00 73.75 503 ALA A N 1
ATOM 3853 C CA . ALA A 1 503 ? 24.972 -11.270 -9.731 1.00 73.75 503 ALA A CA 1
ATOM 3854 C C . ALA A 1 503 ? 25.779 -10.704 -10.914 1.00 73.75 503 ALA A C 1
ATOM 3856 O O . ALA A 1 503 ? 26.710 -9.932 -10.687 1.00 73.75 503 ALA A O 1
ATOM 3857 N N . ASP A 1 504 ? 25.405 -11.071 -12.139 1.00 74.69 504 ASP A N 1
ATOM 3858 C CA . ASP A 1 504 ? 26.047 -10.669 -13.390 1.00 74.69 504 ASP A CA 1
ATOM 3859 C C . ASP A 1 504 ? 25.318 -9.486 -14.057 1.00 74.69 504 ASP A C 1
ATOM 3861 O O . ASP A 1 504 ? 25.788 -8.952 -15.060 1.00 74.69 504 ASP A O 1
ATOM 3865 N N . LEU A 1 505 ? 24.194 -9.028 -13.482 1.00 76.25 505 LEU A N 1
ATOM 3866 C CA . LEU A 1 505 ? 23.491 -7.829 -13.938 1.00 76.25 505 LEU A CA 1
ATOM 3867 C C . LEU A 1 505 ? 24.357 -6.583 -13.761 1.00 76.25 505 LEU A C 1
ATOM 3869 O O . LEU A 1 505 ? 24.923 -6.328 -12.694 1.00 76.25 505 LEU A O 1
ATOM 3873 N N . SER A 1 506 ? 24.377 -5.758 -14.803 1.00 75.06 506 SER A N 1
ATOM 3874 C CA . SER A 1 506 ? 25.088 -4.486 -14.799 1.00 75.06 506 SER A CA 1
ATOM 3875 C C . SER A 1 506 ? 24.120 -3.310 -14.720 1.00 75.06 506 SER A C 1
ATOM 3877 O O . SER A 1 506 ? 22.950 -3.388 -15.089 1.00 75.06 506 SER A O 1
ATOM 3879 N N . SER A 1 507 ? 24.626 -2.182 -14.243 1.00 71.75 507 SER A N 1
ATOM 3880 C CA . SER A 1 507 ? 23.958 -0.881 -14.284 1.00 71.75 507 SER A CA 1
ATOM 3881 C C . SER A 1 507 ? 24.578 0.077 -15.302 1.00 71.75 507 SER A C 1
ATOM 3883 O O . SER A 1 507 ? 24.119 1.212 -15.444 1.00 71.75 507 SER A O 1
ATOM 3885 N N . THR A 1 508 ? 25.633 -0.368 -15.981 1.00 68.12 508 THR A N 1
ATOM 3886 C CA . THR A 1 508 ? 26.352 0.350 -17.033 1.00 68.12 508 THR A CA 1
ATOM 3887 C C . THR A 1 508 ? 26.554 -0.571 -18.230 1.00 68.12 508 THR A C 1
ATOM 3889 O O . THR A 1 508 ? 26.681 -1.790 -18.096 1.00 68.12 508 THR A O 1
ATOM 3892 N N . TYR A 1 509 ? 26.574 0.008 -19.424 1.00 63.25 509 TYR A N 1
ATOM 3893 C CA . TYR A 1 509 ? 26.825 -0.763 -20.633 1.00 63.25 509 TYR A CA 1
ATOM 3894 C C . TYR A 1 509 ? 28.329 -1.043 -20.751 1.00 63.25 509 TYR A C 1
ATOM 3896 O O . TYR A 1 509 ? 29.119 -0.101 -20.667 1.00 63.25 509 TYR A O 1
ATOM 3904 N N . PRO A 1 510 ? 28.755 -2.307 -20.929 1.00 52.59 510 PRO A N 1
ATOM 3905 C CA . PRO A 1 510 ? 30.154 -2.607 -21.201 1.00 52.59 510 PRO A CA 1
ATOM 3906 C C . PRO A 1 510 ? 30.557 -2.056 -22.578 1.00 52.59 510 PRO A C 1
ATOM 3908 O O . PRO A 1 510 ? 29.739 -2.014 -23.497 1.00 52.59 510 PRO A O 1
ATOM 3911 N N . ALA A 1 511 ? 31.834 -1.693 -22.741 1.00 44.88 511 ALA A N 1
ATOM 3912 C CA . ALA A 1 511 ? 32.413 -1.048 -23.933 1.00 44.88 511 ALA A CA 1
ATOM 3913 C C . ALA A 1 511 ? 32.338 -1.861 -25.252 1.00 44.88 511 ALA A C 1
ATOM 3915 O O . ALA A 1 511 ? 32.846 -1.428 -26.281 1.00 44.88 511 ALA A O 1
ATOM 3916 N N . VAL A 1 512 ? 31.660 -3.015 -25.251 1.00 45.44 512 VAL A N 1
ATOM 3917 C CA . VAL A 1 512 ? 31.369 -3.856 -26.430 1.00 45.44 512 VAL A CA 1
ATOM 3918 C C . VAL A 1 512 ? 30.464 -3.123 -27.449 1.00 45.44 512 VAL A C 1
ATOM 3920 O O . VAL A 1 512 ? 30.263 -3.587 -28.566 1.00 45.44 512 VAL A O 1
ATOM 3923 N N . SER A 1 513 ? 29.935 -1.945 -27.100 1.00 43.97 513 SER A N 1
ATOM 3924 C CA . SER A 1 513 ? 29.107 -1.096 -27.966 1.00 43.97 513 SER A CA 1
ATOM 3925 C C . SER A 1 513 ? 29.797 -0.650 -29.262 1.00 43.97 513 SER A C 1
ATOM 3927 O O . SER A 1 513 ? 29.103 -0.444 -30.250 1.00 43.97 513 SER A O 1
ATOM 3929 N N . GLY A 1 514 ? 31.131 -0.552 -29.298 1.00 44.88 514 GLY A N 1
ATOM 3930 C CA . GLY A 1 514 ? 31.861 -0.122 -30.499 1.00 44.88 514 GLY A CA 1
ATOM 3931 C C . GLY A 1 514 ? 31.812 -1.109 -31.677 1.00 44.88 514 GLY A C 1
ATOM 3932 O O . GLY A 1 514 ? 32.125 -0.725 -32.799 1.00 44.88 514 GLY A O 1
ATOM 3933 N N . TYR A 1 515 ? 31.413 -2.367 -31.450 1.00 49.44 515 TYR A N 1
ATOM 3934 C CA . TYR A 1 515 ? 31.472 -3.430 -32.465 1.00 49.44 515 TYR A CA 1
ATOM 3935 C C . TYR A 1 515 ? 30.203 -3.563 -33.322 1.00 49.44 515 TYR A C 1
ATOM 3937 O O . TYR A 1 515 ? 30.275 -4.067 -34.435 1.00 49.44 515 TYR A O 1
ATOM 3945 N N . LEU A 1 516 ? 29.052 -3.102 -32.818 1.00 49.88 516 LEU A N 1
ATOM 3946 C CA . LEU A 1 516 ? 27.742 -3.185 -33.492 1.00 49.88 516 LEU A CA 1
ATOM 3947 C C . LEU A 1 516 ? 27.365 -1.886 -34.237 1.00 49.88 516 LEU A C 1
ATOM 3949 O O . LEU A 1 516 ? 26.267 -1.778 -34.779 1.00 49.88 516 LEU A O 1
ATOM 3953 N N . GLU A 1 517 ? 28.232 -0.871 -34.188 1.00 43.97 517 GLU A N 1
ATOM 3954 C CA . GLU A 1 517 ? 27.971 0.499 -34.655 1.00 43.97 517 GLU A CA 1
ATOM 3955 C C . GLU A 1 517 ? 28.254 0.690 -36.153 1.00 43.97 517 GLU A C 1
ATOM 3957 O O . GLU A 1 517 ? 27.599 1.491 -36.818 1.00 43.97 517 GLU A O 1
ATOM 3962 N N . SER A 1 518 ? 29.185 -0.086 -36.706 1.00 43.75 518 SER A N 1
ATOM 3963 C CA . SER A 1 518 ? 29.388 -0.210 -38.145 1.00 43.75 518 SER A CA 1
ATOM 3964 C C . SER A 1 518 ? 28.565 -1.396 -38.628 1.00 43.75 518 SER A C 1
ATOM 3966 O O . SER A 1 518 ? 28.774 -2.499 -38.125 1.00 43.75 518 SER A O 1
ATOM 3968 N N . GLY A 1 519 ? 27.681 -1.222 -39.619 1.00 49.50 519 GLY A N 1
ATOM 3969 C CA . GLY A 1 519 ? 27.264 -2.369 -40.438 1.00 49.50 519 GLY A CA 1
ATOM 3970 C C . GLY A 1 519 ? 28.506 -3.202 -40.773 1.00 49.50 519 GLY A C 1
ATOM 3971 O O . GLY A 1 519 ? 29.568 -2.611 -40.954 1.00 49.50 519 GLY A O 1
ATOM 3972 N N . PHE A 1 520 ? 28.405 -4.529 -40.694 1.00 52.66 520 PHE A N 1
ATOM 3973 C CA . PHE A 1 520 ? 29.554 -5.434 -40.609 1.00 52.66 520 PHE A CA 1
ATOM 3974 C C . PHE A 1 520 ? 30.445 -5.437 -41.874 1.00 52.66 520 PHE A C 1
ATOM 3976 O O . PHE A 1 520 ? 30.613 -6.464 -42.496 1.00 52.66 520 PHE A O 1
ATOM 3983 N N . ASP A 1 521 ? 31.118 -4.342 -42.227 1.00 55.03 521 ASP A N 1
ATOM 3984 C CA . ASP A 1 521 ? 32.276 -4.324 -43.139 1.00 55.03 521 ASP A CA 1
ATOM 3985 C C . ASP A 1 521 ? 33.498 -4.946 -42.428 1.00 55.03 521 ASP A C 1
ATOM 3987 O O . ASP A 1 521 ? 34.553 -4.332 -42.261 1.00 55.03 521 ASP A O 1
ATOM 3991 N N . ARG A 1 522 ? 33.326 -6.150 -41.881 1.00 64.62 522 ARG A N 1
ATOM 3992 C CA . ARG A 1 522 ? 34.339 -6.912 -41.151 1.00 64.62 522 ARG A CA 1
ATOM 3993 C C . ARG A 1 522 ? 34.166 -8.400 -41.421 1.00 64.62 522 ARG A C 1
ATOM 3995 O O . ARG A 1 522 ? 33.067 -8.857 -41.730 1.00 64.62 522 ARG A O 1
ATOM 4002 N N . THR A 1 523 ? 35.261 -9.125 -41.249 1.00 76.88 523 THR A N 1
ATOM 4003 C CA . THR A 1 523 ? 35.333 -10.575 -41.398 1.00 76.88 523 THR A CA 1
ATOM 4004 C C . THR A 1 523 ? 34.713 -11.273 -40.186 1.00 76.88 523 THR A C 1
ATOM 4006 O O . THR A 1 523 ? 35.112 -11.023 -39.043 1.00 76.88 523 THR A O 1
ATOM 4009 N N . ILE A 1 524 ? 33.705 -12.105 -40.437 1.00 81.44 524 ILE A N 1
ATOM 4010 C CA . ILE A 1 524 ? 33.013 -12.933 -39.450 1.00 81.44 524 ILE A CA 1
ATOM 4011 C C . ILE A 1 524 ? 33.433 -14.377 -39.686 1.00 81.44 524 ILE A C 1
ATOM 4013 O O . ILE A 1 524 ? 33.137 -14.952 -40.730 1.00 81.44 524 ILE A O 1
ATOM 4017 N N . ASP A 1 525 ? 34.070 -14.970 -38.694 1.00 83.00 525 ASP A N 1
ATOM 4018 C CA . ASP A 1 525 ? 34.381 -16.387 -38.689 1.00 83.00 525 ASP A CA 1
ATOM 4019 C C . ASP A 1 525 ? 33.141 -17.165 -38.258 1.00 83.00 525 ASP A C 1
ATOM 4021 O O . ASP A 1 525 ? 32.604 -16.932 -37.182 1.00 83.00 525 ASP A O 1
ATOM 4025 N N . VAL A 1 526 ? 32.630 -18.041 -39.114 1.00 81.06 526 VAL A N 1
ATOM 4026 C CA . VAL A 1 526 ? 31.416 -18.829 -38.851 1.00 81.06 526 VAL A CA 1
ATOM 4027 C C . VAL A 1 526 ? 31.728 -20.306 -38.570 1.00 81.06 526 VAL A C 1
ATOM 4029 O O . VAL A 1 526 ? 30.785 -21.067 -38.327 1.00 81.06 526 VAL A O 1
ATOM 4032 N N . GLY A 1 527 ? 33.009 -20.691 -38.539 1.00 78.31 527 GLY A N 1
ATOM 4033 C CA . GLY A 1 527 ? 33.486 -22.043 -38.240 1.00 78.31 527 GLY A CA 1
ATOM 4034 C C . GLY A 1 527 ? 33.014 -23.133 -39.214 1.00 78.31 527 GLY A C 1
ATOM 4035 O O . GLY A 1 527 ? 32.614 -22.856 -40.349 1.00 78.31 527 GLY A O 1
ATOM 4036 N N . ASP A 1 528 ? 33.048 -24.387 -38.753 1.00 68.06 528 ASP A N 1
ATOM 4037 C CA . ASP A 1 528 ? 32.469 -25.554 -39.435 1.00 68.06 528 ASP A CA 1
ATOM 4038 C C . ASP A 1 528 ? 30.931 -25.635 -39.243 1.00 68.06 528 ASP A C 1
ATOM 4040 O O . ASP A 1 528 ? 30.379 -25.135 -38.261 1.00 68.06 528 ASP A O 1
ATOM 4044 N N . ASP A 1 529 ? 30.226 -26.304 -40.168 1.00 76.44 529 ASP A N 1
ATOM 4045 C CA . ASP A 1 529 ? 28.762 -26.533 -40.162 1.00 76.44 529 ASP A CA 1
ATOM 4046 C C . ASP A 1 529 ? 27.863 -25.318 -40.496 1.00 76.44 529 ASP A C 1
ATOM 4048 O O . ASP A 1 529 ? 26.811 -25.096 -39.883 1.00 76.44 529 ASP A O 1
ATOM 4052 N N . VAL A 1 530 ? 28.218 -24.549 -41.529 1.00 86.12 530 VAL A N 1
ATOM 4053 C CA . VAL A 1 530 ? 27.391 -23.429 -42.011 1.00 86.12 530 VAL A CA 1
ATOM 4054 C C . VAL A 1 530 ? 26.229 -23.911 -42.884 1.00 86.12 530 VAL A C 1
ATOM 4056 O O . VAL A 1 530 ? 26.415 -24.579 -43.907 1.00 86.12 530 VAL A O 1
ATOM 4059 N N . VAL A 1 531 ? 25.006 -23.516 -42.515 1.00 89.19 531 VAL A N 1
ATOM 4060 C CA . VAL A 1 531 ? 23.782 -23.840 -43.262 1.00 89.19 531 VAL A CA 1
ATOM 4061 C C . VAL A 1 531 ? 23.063 -22.571 -43.710 1.00 89.19 531 VAL A C 1
ATOM 4063 O O . VAL A 1 531 ? 22.566 -21.807 -42.887 1.00 89.19 531 VAL A O 1
ATOM 4066 N N . LEU A 1 532 ? 22.934 -22.366 -45.018 1.00 90.00 532 LEU A N 1
ATOM 4067 C CA . LEU A 1 532 ? 22.120 -21.304 -45.603 1.00 90.00 532 LEU A CA 1
ATOM 4068 C C . LEU A 1 532 ? 20.679 -21.797 -45.808 1.00 90.00 532 LEU A C 1
ATOM 4070 O O . LEU A 1 532 ? 20.465 -22.874 -46.353 1.00 90.00 532 LEU A O 1
ATOM 4074 N N . VAL A 1 533 ? 19.679 -21.031 -45.382 1.00 88.31 533 VAL A N 1
ATOM 4075 C CA . VAL A 1 533 ? 18.253 -21.395 -45.458 1.00 88.31 533 VAL A CA 1
ATOM 4076 C C . VAL A 1 533 ? 17.466 -20.278 -46.134 1.00 88.31 533 VAL A C 1
ATOM 4078 O O . VAL A 1 533 ? 17.679 -19.108 -45.810 1.00 88.31 533 VAL A O 1
ATOM 4081 N N . ASP A 1 534 ? 16.545 -20.620 -47.039 1.00 87.12 534 ASP A N 1
ATOM 4082 C CA . ASP A 1 534 ? 15.744 -19.657 -47.818 1.00 87.12 534 ASP A CA 1
ATOM 4083 C C . ASP A 1 534 ? 16.610 -18.607 -48.540 1.00 87.12 534 ASP A C 1
ATOM 4085 O O . ASP A 1 534 ? 16.244 -17.433 -48.662 1.00 87.12 534 ASP A O 1
ATOM 4089 N N . ALA A 1 535 ? 17.818 -19.003 -48.944 1.00 88.00 535 ALA A N 1
ATOM 4090 C CA . ALA A 1 535 ? 18.846 -18.084 -49.392 1.00 88.00 535 ALA A CA 1
ATOM 4091 C C . ALA A 1 535 ? 18.785 -17.816 -50.896 1.00 88.00 535 ALA A C 1
ATOM 4093 O O . ALA A 1 535 ? 18.513 -18.711 -51.691 1.00 88.00 535 ALA A O 1
ATOM 4094 N N . VAL A 1 536 ? 19.100 -16.587 -51.302 1.00 89.00 536 VAL A N 1
ATOM 4095 C CA . VAL A 1 536 ? 19.363 -16.216 -52.697 1.00 89.00 536 VAL A CA 1
ATOM 4096 C C . VAL A 1 536 ? 20.862 -15.985 -52.833 1.00 89.00 536 VAL A C 1
ATOM 4098 O O . VAL A 1 536 ? 21.387 -14.978 -52.350 1.00 89.00 536 VAL A O 1
ATOM 4101 N N . VAL A 1 537 ? 21.551 -16.927 -53.478 1.00 89.00 537 VAL A N 1
ATOM 4102 C CA . VAL A 1 537 ? 23.013 -16.908 -53.629 1.00 89.00 537 VAL A CA 1
ATOM 4103 C C . VAL A 1 537 ? 23.379 -16.697 -55.089 1.00 89.00 537 VAL A C 1
ATOM 4105 O O . VAL A 1 537 ? 22.971 -17.454 -55.967 1.00 89.00 537 VAL A O 1
ATOM 4108 N N . LYS A 1 538 ? 24.175 -15.667 -55.357 1.00 88.69 538 LYS A N 1
ATOM 4109 C CA . LYS A 1 538 ? 24.733 -15.361 -56.670 1.00 88.69 538 LYS A CA 1
ATOM 4110 C C . LYS A 1 538 ? 26.107 -16.010 -56.794 1.00 88.69 538 LYS A C 1
ATOM 4112 O O . LYS A 1 538 ? 27.039 -15.635 -56.089 1.00 88.69 538 LYS A O 1
ATOM 4117 N N . VAL A 1 539 ? 26.242 -16.948 -57.725 1.00 85.25 539 VAL A N 1
ATOM 4118 C CA . VAL A 1 539 ? 27.477 -17.708 -57.956 1.00 85.25 539 VAL A CA 1
ATOM 4119 C C . VAL A 1 539 ? 28.056 -17.337 -59.317 1.00 85.25 539 VAL A C 1
ATOM 4121 O O . VAL A 1 539 ? 27.379 -17.432 -60.343 1.00 85.25 539 VAL A O 1
ATOM 4124 N N . ARG A 1 540 ? 29.318 -16.903 -59.344 1.00 82.25 540 ARG A N 1
ATOM 4125 C CA . ARG A 1 540 ? 30.087 -16.671 -60.575 1.00 82.25 540 ARG A CA 1
ATOM 4126 C C . ARG A 1 540 ? 31.254 -17.668 -60.629 1.00 82.25 540 ARG A C 1
ATOM 4128 O O . ARG A 1 540 ? 31.902 -17.869 -59.607 1.00 82.25 540 ARG A O 1
ATOM 4135 N N . PRO A 1 541 ? 31.527 -18.306 -61.782 1.00 72.38 541 PRO A N 1
ATOM 4136 C CA . PRO A 1 541 ? 32.647 -19.239 -61.895 1.00 72.38 541 PRO A CA 1
ATOM 4137 C C . PRO A 1 541 ? 33.979 -18.552 -61.554 1.00 72.38 541 PRO A C 1
ATOM 4139 O O . PRO A 1 541 ? 34.318 -17.549 -62.181 1.00 72.38 541 PRO A O 1
ATOM 4142 N N . GLY A 1 542 ? 34.721 -19.092 -60.581 1.00 70.38 542 GLY A N 1
ATOM 4143 C CA . GLY A 1 542 ? 36.030 -18.574 -60.161 1.00 70.38 542 GLY A CA 1
ATOM 4144 C C . GLY A 1 542 ? 36.001 -17.331 -59.260 1.00 70.38 542 GLY A C 1
ATOM 4145 O O . GLY A 1 542 ? 37.004 -16.630 -59.194 1.00 70.38 542 GLY A O 1
ATOM 4146 N N . SER A 1 543 ? 34.875 -17.024 -58.607 1.00 81.00 543 SER A N 1
ATOM 4147 C CA . SER A 1 543 ? 34.764 -15.929 -57.629 1.00 81.00 543 SER A CA 1
ATOM 4148 C C . SER A 1 543 ? 33.926 -16.337 -56.419 1.00 81.00 543 SER A C 1
ATOM 4150 O O . SER A 1 543 ? 33.073 -17.217 -56.552 1.00 81.00 543 SER A O 1
ATOM 4152 N N . ASP A 1 544 ? 34.086 -15.626 -55.305 1.00 84.69 544 ASP A N 1
ATOM 4153 C CA . ASP A 1 544 ? 33.338 -15.877 -54.070 1.00 84.69 544 ASP A CA 1
ATOM 4154 C C . ASP A 1 544 ? 31.811 -15.802 -54.281 1.00 84.69 544 ASP A C 1
ATOM 4156 O O . ASP A 1 544 ? 31.315 -14.915 -54.995 1.00 84.69 544 ASP A O 1
ATOM 4160 N N . PRO A 1 545 ? 31.034 -16.724 -53.686 1.00 89.44 545 PRO A N 1
ATOM 4161 C CA . PRO A 1 545 ? 29.580 -16.658 -53.701 1.00 89.44 545 PRO A CA 1
ATOM 4162 C C . PRO A 1 545 ? 29.086 -15.416 -52.952 1.00 89.44 545 PRO A C 1
ATOM 4164 O O . PRO A 1 545 ? 29.547 -15.105 -51.854 1.00 89.44 545 PRO A O 1
ATOM 4167 N N . VAL A 1 546 ? 28.104 -14.728 -53.542 1.00 88.88 546 VAL A N 1
ATOM 4168 C CA . VAL A 1 546 ? 27.497 -13.523 -52.963 1.00 88.88 546 VAL A CA 1
ATOM 4169 C C . VAL A 1 546 ? 26.085 -13.833 -52.475 1.00 88.88 546 VAL A C 1
ATOM 4171 O O . VAL A 1 546 ? 25.204 -14.171 -53.267 1.00 88.88 546 VAL A O 1
ATOM 4174 N N . LEU A 1 547 ? 25.853 -13.708 -51.175 1.00 89.12 547 LEU A N 1
ATOM 4175 C CA . LEU A 1 547 ? 24.566 -13.906 -50.521 1.00 89.12 547 LEU A CA 1
ATOM 4176 C C . LEU A 1 547 ? 23.779 -12.589 -50.484 1.00 89.12 547 LEU A C 1
ATOM 4178 O O . LEU A 1 547 ? 24.213 -11.612 -49.876 1.00 89.12 547 LEU A O 1
ATOM 4182 N N . LEU A 1 548 ? 22.601 -12.576 -51.111 1.00 86.19 548 LEU A N 1
ATOM 4183 C CA . LEU A 1 548 ? 21.771 -11.369 -51.250 1.00 86.19 548 LEU A CA 1
ATOM 4184 C C . LEU A 1 548 ? 20.629 -11.314 -50.221 1.00 86.19 548 LEU A C 1
ATOM 4186 O O . LEU A 1 548 ? 20.227 -10.243 -49.754 1.00 86.19 548 LEU A O 1
ATOM 4190 N N . GLN A 1 549 ? 20.109 -12.487 -49.859 1.00 86.56 549 GLN A N 1
ATOM 4191 C CA . GLN A 1 549 ? 18.993 -12.686 -48.935 1.00 86.56 549 GLN A CA 1
ATOM 4192 C C . GLN A 1 549 ? 19.066 -14.099 -48.350 1.00 86.56 549 GLN A C 1
ATOM 4194 O O . GLN A 1 549 ? 19.573 -14.993 -49.021 1.00 86.56 549 GLN A O 1
ATOM 4199 N N . GLY A 1 550 ? 18.548 -14.318 -47.139 1.00 85.69 550 GLY A N 1
ATOM 4200 C CA . GLY A 1 550 ? 18.412 -15.657 -46.554 1.00 85.69 550 GLY A CA 1
ATOM 4201 C C . GLY A 1 550 ? 18.754 -15.703 -45.073 1.00 85.69 550 GLY A C 1
ATOM 4202 O O . GLY A 1 550 ? 18.899 -14.670 -44.420 1.00 85.69 550 GLY A O 1
ATOM 4203 N N . ARG A 1 551 ? 18.901 -16.911 -44.535 1.00 86.19 551 ARG A N 1
ATOM 4204 C CA . ARG A 1 551 ? 19.377 -17.148 -43.168 1.00 86.19 551 ARG A CA 1
ATOM 4205 C C . ARG A 1 551 ? 20.667 -17.955 -43.188 1.00 86.19 551 ARG A C 1
ATOM 4207 O O . ARG A 1 551 ? 20.732 -18.938 -43.907 1.00 86.19 551 ARG A O 1
ATOM 4214 N N . ILE A 1 552 ? 21.659 -17.568 -42.401 1.00 88.00 552 ILE A N 1
ATOM 4215 C CA . ILE A 1 552 ? 22.917 -18.278 -42.179 1.00 88.00 552 ILE A CA 1
ATOM 4216 C C . ILE A 1 552 ? 22.824 -18.898 -40.794 1.00 88.00 552 ILE A C 1
ATOM 4218 O O . ILE A 1 552 ? 22.709 -18.165 -39.825 1.00 88.00 552 ILE A O 1
ATOM 4222 N N . ARG A 1 553 ? 22.879 -20.217 -40.671 1.00 86.00 553 ARG A N 1
ATOM 4223 C CA . ARG A 1 553 ? 22.997 -20.904 -39.384 1.00 86.00 553 ARG A CA 1
ATOM 4224 C C . ARG A 1 553 ? 24.435 -21.336 -39.181 1.00 86.00 553 ARG A C 1
ATOM 4226 O O . ARG A 1 553 ? 24.976 -22.023 -40.040 1.00 86.00 553 ARG A O 1
ATOM 4233 N N . SER A 1 554 ? 25.020 -20.943 -38.059 1.00 84.75 554 SER A N 1
ATOM 4234 C CA . SER A 1 554 ? 26.382 -21.304 -37.651 1.00 84.75 554 SER A CA 1
ATOM 4235 C C . SER A 1 554 ? 26.399 -21.572 -36.150 1.00 84.75 554 SER A C 1
ATOM 4237 O O . SER A 1 554 ? 25.564 -21.043 -35.416 1.00 84.75 554 SER A O 1
ATOM 4239 N N . LYS A 1 555 ? 27.313 -22.421 -35.675 1.00 76.38 555 LYS A N 1
ATOM 4240 C CA . LYS A 1 555 ? 27.328 -22.835 -34.273 1.00 76.38 555 LYS A CA 1
ATOM 4241 C C . LYS A 1 555 ? 27.805 -21.729 -33.325 1.00 76.38 555 LYS A C 1
ATOM 4243 O O . LYS A 1 555 ? 27.101 -21.439 -32.365 1.00 76.38 555 LYS A O 1
ATOM 4248 N N . ALA A 1 556 ? 28.936 -21.086 -33.614 1.00 72.44 556 ALA A N 1
ATOM 4249 C CA . ALA A 1 556 ? 29.552 -20.084 -32.739 1.00 72.44 556 ALA A CA 1
ATOM 4250 C C . ALA A 1 556 ? 30.307 -19.006 -33.546 1.00 72.44 556 ALA A C 1
ATOM 4252 O O . ALA A 1 556 ? 31.535 -18.974 -33.529 1.00 72.44 556 ALA A O 1
ATOM 4253 N N . PRO A 1 557 ? 29.602 -18.132 -34.286 1.00 75.38 557 PRO A N 1
ATOM 4254 C CA . PRO A 1 557 ? 30.260 -17.172 -35.162 1.00 75.38 557 PRO A CA 1
ATOM 4255 C C . PRO A 1 557 ? 31.045 -16.109 -34.376 1.00 75.38 557 PRO A C 1
ATOM 4257 O O . PRO A 1 557 ? 30.505 -15.522 -33.443 1.00 75.38 557 PRO A O 1
ATOM 4260 N N . THR A 1 558 ? 32.288 -15.809 -34.748 1.00 72.69 558 THR A N 1
ATOM 4261 C CA . THR A 1 558 ? 33.181 -14.841 -34.085 1.00 72.69 558 THR A CA 1
ATOM 4262 C C . THR A 1 558 ? 33.631 -13.731 -35.041 1.00 72.69 558 THR A C 1
ATOM 4264 O O . THR A 1 558 ? 33.364 -13.782 -36.237 1.00 72.69 558 THR A O 1
ATOM 4267 N N . VAL A 1 559 ? 34.264 -12.670 -34.530 1.00 71.25 559 VAL A N 1
ATOM 4268 C CA . VAL A 1 559 ? 34.814 -11.587 -35.370 1.00 71.25 559 VAL A CA 1
ATOM 4269 C C . VAL A 1 559 ? 36.328 -11.598 -35.260 1.00 71.25 559 VAL A C 1
ATOM 4271 O O . VAL A 1 559 ? 36.873 -11.510 -34.155 1.00 71.25 559 VAL A O 1
ATOM 4274 N N . GLU A 1 560 ? 37.003 -11.651 -36.403 1.00 63.84 560 GLU A N 1
ATOM 4275 C CA . GLU A 1 560 ? 38.458 -11.732 -36.451 1.00 63.84 560 GLU A CA 1
ATOM 4276 C C . GLU A 1 560 ? 39.115 -10.476 -35.832 1.00 63.84 560 GLU A C 1
ATOM 4278 O O . GLU A 1 560 ? 38.716 -9.333 -36.085 1.00 63.84 560 GLU A O 1
ATOM 4283 N N . GLY A 1 561 ? 40.130 -10.680 -34.982 1.00 55.62 561 GLY A N 1
ATOM 4284 C CA . GLY A 1 561 ? 40.933 -9.601 -34.388 1.00 55.62 561 GLY A CA 1
ATOM 4285 C C . GLY A 1 561 ? 40.353 -8.913 -33.143 1.00 55.62 561 GLY A C 1
ATOM 4286 O O . GLY A 1 561 ? 40.903 -7.895 -32.713 1.00 55.62 561 GLY A O 1
ATOM 4287 N N . ILE A 1 562 ? 39.277 -9.433 -32.538 1.00 52.88 562 ILE A N 1
ATOM 4288 C CA . ILE A 1 562 ? 38.646 -8.848 -31.341 1.00 52.88 562 ILE A CA 1
ATOM 4289 C C . ILE A 1 562 ? 38.570 -9.873 -30.202 1.00 52.88 562 ILE A C 1
ATOM 4291 O O . ILE A 1 562 ? 37.867 -10.873 -30.290 1.00 52.88 562 ILE A O 1
ATOM 4295 N N . SER A 1 563 ? 39.239 -9.590 -29.079 1.00 47.28 563 SER A N 1
ATOM 4296 C CA . SER A 1 563 ? 39.068 -10.353 -27.836 1.00 47.28 563 SER A CA 1
ATOM 4297 C C . SER A 1 563 ? 37.773 -9.931 -27.139 1.00 47.28 563 SER A C 1
ATOM 4299 O O . SER A 1 563 ? 37.681 -8.841 -26.567 1.00 47.28 563 SER A O 1
ATOM 4301 N N . LEU A 1 564 ? 36.756 -10.784 -27.192 1.00 50.81 564 LEU A N 1
ATOM 4302 C CA . LEU A 1 564 ? 35.536 -10.618 -26.409 1.00 50.81 564 LEU A CA 1
ATOM 4303 C C . LEU A 1 564 ? 35.828 -10.884 -24.905 1.00 50.81 564 LEU A C 1
ATOM 4305 O O . LEU A 1 564 ? 36.808 -11.556 -24.576 1.00 50.81 564 LEU A O 1
ATOM 4309 N N . PRO A 1 565 ? 35.049 -10.324 -23.952 1.00 48.69 565 PRO A N 1
ATOM 4310 C CA . PRO A 1 565 ? 35.217 -10.618 -22.522 1.00 48.69 565 PRO A CA 1
ATOM 4311 C C . PRO A 1 565 ? 35.164 -12.130 -22.254 1.00 48.69 565 PRO A C 1
ATOM 4313 O O . PRO A 1 565 ? 34.467 -12.825 -22.978 1.00 48.69 565 PRO A O 1
ATOM 4316 N N . ALA A 1 566 ? 35.799 -12.615 -21.177 1.00 41.16 566 ALA A N 1
ATOM 4317 C CA . ALA A 1 566 ? 36.028 -14.039 -20.843 1.00 41.16 566 ALA A CA 1
ATOM 4318 C C . ALA A 1 566 ? 34.789 -14.977 -20.739 1.00 41.16 566 ALA A C 1
ATOM 4320 O O . ALA A 1 566 ? 34.917 -16.114 -20.297 1.00 41.16 566 ALA A O 1
ATOM 4321 N N . HIS A 1 567 ? 33.597 -14.500 -21.102 1.00 47.59 567 HIS A N 1
ATOM 4322 C CA . HIS A 1 567 ? 32.320 -15.220 -21.118 1.00 47.59 567 HIS A CA 1
ATOM 4323 C C . HIS A 1 567 ? 31.539 -15.017 -22.434 1.00 47.59 567 HIS A C 1
ATOM 4325 O O . HIS A 1 567 ? 30.323 -15.202 -22.458 1.00 47.59 567 HIS A O 1
ATOM 4331 N N . ARG A 1 568 ? 32.186 -14.538 -23.504 1.00 54.88 568 ARG A N 1
ATOM 4332 C CA . ARG A 1 568 ? 31.552 -14.286 -24.803 1.00 54.88 568 ARG A CA 1
ATOM 4333 C C . ARG A 1 568 ? 32.429 -14.850 -25.915 1.00 54.88 568 ARG A C 1
ATOM 4335 O O . ARG A 1 568 ? 33.337 -14.161 -26.343 1.00 54.88 568 ARG A O 1
ATOM 4342 N N . ASP A 1 569 ? 32.132 -16.052 -26.395 1.00 54.94 569 ASP A N 1
ATOM 4343 C CA . ASP A 1 569 ? 32.911 -16.672 -27.478 1.00 54.94 569 ASP A CA 1
ATOM 4344 C C . ASP A 1 569 ? 32.219 -16.578 -28.850 1.00 54.94 569 ASP A C 1
ATOM 4346 O O . ASP A 1 569 ? 32.845 -16.900 -29.845 1.00 54.94 569 ASP A O 1
ATOM 4350 N N . ALA A 1 570 ? 30.969 -16.092 -28.934 1.00 63.62 570 ALA A N 1
ATOM 4351 C CA . ALA A 1 570 ? 30.190 -16.023 -30.179 1.00 63.62 570 ALA A CA 1
ATOM 4352 C C . ALA A 1 570 ? 29.293 -14.771 -30.288 1.00 63.62 570 ALA A C 1
ATOM 4354 O O . ALA A 1 570 ? 28.849 -14.206 -29.281 1.00 63.62 570 ALA A O 1
ATOM 4355 N N . LEU A 1 571 ? 28.989 -14.359 -31.521 1.00 67.12 571 LEU A N 1
ATOM 4356 C CA . LEU A 1 571 ? 28.058 -13.294 -31.893 1.00 67.12 571 LEU A CA 1
ATOM 4357 C C . LEU A 1 571 ? 26.592 -13.711 -31.656 1.00 67.12 571 LEU A C 1
ATOM 4359 O O . LEU A 1 571 ? 26.250 -14.880 -31.824 1.00 67.12 571 LEU A O 1
ATOM 4363 N N . PRO A 1 572 ? 25.699 -12.763 -31.311 1.00 64.56 572 PRO A N 1
ATOM 4364 C CA . PRO A 1 572 ? 24.260 -13.015 -31.241 1.00 64.56 572 PRO A CA 1
ATOM 4365 C C . PRO A 1 572 ? 23.597 -13.052 -32.631 1.00 64.56 572 PRO A C 1
ATOM 4367 O O . PRO A 1 572 ? 24.143 -12.511 -33.597 1.00 64.56 572 PRO A O 1
ATOM 4370 N N . ASP A 1 573 ? 22.376 -13.602 -32.703 1.00 69.25 573 ASP A N 1
ATOM 4371 C CA . ASP A 1 573 ? 21.526 -13.639 -33.908 1.00 69.25 573 ASP A CA 1
ATOM 4372 C C . ASP A 1 573 ? 21.428 -12.269 -34.581 1.00 69.25 573 ASP A C 1
ATOM 4374 O O . ASP A 1 573 ? 20.747 -11.417 -34.033 1.00 69.25 573 ASP A O 1
ATOM 4378 N N . SER A 1 574 ? 22.015 -12.017 -35.750 1.00 70.19 574 SER A N 1
ATOM 4379 C CA . SER A 1 574 ? 22.144 -10.659 -36.306 1.00 70.19 574 SER A CA 1
ATOM 4380 C C . SER A 1 574 ? 21.645 -10.496 -37.739 1.00 70.19 574 SER A C 1
ATOM 4382 O O . SER A 1 574 ? 21.551 -11.453 -38.493 1.00 70.19 574 SER A O 1
ATOM 4384 N N . THR A 1 575 ? 21.295 -9.269 -38.142 1.00 72.88 575 THR A N 1
ATOM 4385 C CA . THR A 1 575 ? 20.974 -8.947 -39.545 1.00 72.88 575 THR A CA 1
ATOM 4386 C C . THR A 1 575 ? 22.177 -8.316 -40.233 1.00 72.88 575 THR A C 1
ATOM 4388 O O . THR A 1 575 ? 22.683 -7.289 -39.775 1.00 72.88 575 THR A O 1
ATOM 4391 N N . LEU A 1 576 ? 22.603 -8.899 -41.348 1.00 74.00 576 LEU A N 1
ATOM 4392 C CA . LEU A 1 576 ? 23.770 -8.487 -42.119 1.00 74.00 576 LEU A CA 1
ATOM 4393 C C . LEU A 1 576 ? 23.336 -7.695 -43.362 1.00 74.00 576 LEU A C 1
ATOM 4395 O O . LEU A 1 576 ? 22.435 -8.103 -44.099 1.00 74.00 576 LEU A O 1
ATOM 4399 N N . ARG A 1 577 ? 23.980 -6.542 -43.586 1.00 73.62 577 ARG A N 1
ATOM 4400 C CA . ARG A 1 577 ? 23.821 -5.713 -44.801 1.00 73.62 577 ARG A CA 1
ATOM 4401 C C . ARG A 1 577 ? 24.999 -5.877 -45.759 1.00 73.62 577 ARG A C 1
ATOM 4403 O O . ARG A 1 577 ? 24.793 -6.054 -46.948 1.00 73.62 577 ARG A O 1
ATOM 4410 N N . SER A 1 578 ? 26.206 -5.830 -45.212 1.00 77.19 578 SER A N 1
ATOM 4411 C CA . SER A 1 578 ? 27.487 -6.128 -45.853 1.00 77.19 578 SER A CA 1
ATOM 4412 C C . SER A 1 578 ? 28.277 -6.960 -44.843 1.00 77.19 578 SER A C 1
ATOM 4414 O O . SER A 1 578 ? 28.139 -6.653 -43.654 1.00 77.19 578 SER A O 1
ATOM 4416 N N . ALA A 1 579 ? 28.971 -8.021 -45.270 1.00 82.50 579 ALA A N 1
ATOM 4417 C CA . ALA A 1 579 ? 29.895 -8.819 -44.447 1.00 82.50 579 ALA A CA 1
ATOM 4418 C C . ALA A 1 579 ? 30.756 -9.768 -45.286 1.00 82.50 579 ALA A C 1
ATOM 4420 O O . ALA A 1 579 ? 30.309 -10.271 -46.316 1.00 82.50 579 ALA A O 1
ATOM 4421 N N . GLU A 1 580 ? 31.963 -10.060 -44.804 1.00 87.12 580 GLU A N 1
ATOM 4422 C CA . GLU A 1 580 ? 32.794 -11.158 -45.301 1.00 87.12 580 GLU A CA 1
ATOM 4423 C C . GLU A 1 580 ? 32.710 -12.310 -44.296 1.00 87.12 580 GLU A C 1
ATOM 4425 O O . GLU A 1 580 ? 32.978 -12.105 -43.117 1.00 87.12 580 GLU A O 1
ATOM 4430 N N . LEU A 1 581 ? 32.303 -13.500 -44.731 1.00 86.94 581 LEU A N 1
ATOM 4431 C CA . LEU A 1 581 ? 32.232 -14.686 -43.876 1.00 86.94 581 LEU A CA 1
ATOM 4432 C C . LEU A 1 581 ? 33.408 -15.608 -44.192 1.00 86.94 581 LEU A C 1
ATOM 4434 O O . LEU A 1 581 ? 33.567 -15.984 -45.355 1.00 86.94 581 LEU A O 1
ATOM 4438 N N . THR A 1 582 ? 34.182 -15.995 -43.181 1.00 87.56 582 THR A N 1
ATOM 4439 C CA . THR A 1 582 ? 35.247 -17.003 -43.286 1.00 87.56 582 THR A CA 1
ATOM 4440 C C . THR A 1 582 ? 34.775 -18.346 -42.744 1.00 87.56 582 THR A C 1
ATOM 4442 O O . THR A 1 582 ? 34.126 -18.408 -41.699 1.00 87.56 582 THR A O 1
ATOM 4445 N N . LEU A 1 583 ? 35.074 -19.408 -43.489 1.00 86.38 583 LEU A N 1
ATOM 4446 C CA . LEU A 1 583 ? 34.678 -20.789 -43.213 1.00 86.38 583 LEU A CA 1
ATOM 4447 C C . LEU A 1 583 ? 35.907 -21.613 -42.795 1.00 86.38 583 LEU A C 1
ATOM 4449 O O . LEU A 1 583 ? 36.973 -21.450 -43.386 1.00 86.38 583 LEU A O 1
ATOM 4453 N N . ASP A 1 584 ? 35.749 -22.556 -41.864 1.00 82.75 584 ASP A N 1
ATOM 4454 C CA . ASP A 1 584 ? 36.813 -23.527 -41.540 1.00 82.75 584 ASP A CA 1
ATOM 4455 C C . ASP A 1 584 ? 36.918 -24.645 -42.607 1.00 82.75 584 ASP A C 1
ATOM 4457 O O . ASP A 1 584 ? 38.004 -25.163 -42.889 1.00 82.75 584 ASP A O 1
ATOM 4461 N N . GLY A 1 585 ? 35.800 -24.966 -43.273 1.00 83.19 585 GLY A N 1
ATOM 4462 C CA . GLY A 1 585 ? 35.686 -25.935 -44.371 1.00 83.19 585 GLY A CA 1
ATOM 4463 C C . GLY A 1 585 ? 35.357 -25.300 -45.732 1.00 83.19 585 GLY A C 1
ATOM 4464 O O . GLY A 1 585 ? 35.125 -24.099 -45.834 1.00 83.19 585 GLY A O 1
ATOM 4465 N N . THR A 1 586 ? 35.337 -26.098 -46.808 1.00 85.00 586 THR A N 1
ATOM 4466 C CA . THR A 1 586 ? 34.962 -25.616 -48.158 1.00 85.00 586 THR A CA 1
ATOM 4467 C C . THR A 1 586 ? 33.499 -25.881 -48.512 1.00 85.00 586 THR A C 1
ATOM 4469 O O . THR A 1 586 ? 33.013 -25.367 -49.508 1.00 85.00 586 THR A O 1
ATOM 4472 N N . GLU A 1 587 ? 32.756 -26.654 -47.720 1.00 86.44 587 GLU A N 1
ATOM 4473 C CA . GLU A 1 587 ? 31.373 -27.018 -48.038 1.00 86.44 587 GLU A CA 1
ATOM 4474 C C . GLU A 1 587 ? 30.361 -26.198 -47.233 1.00 86.44 587 GLU A C 1
ATOM 4476 O O . GLU A 1 587 ? 30.444 -26.093 -46.011 1.00 86.44 587 GLU A O 1
ATOM 4481 N N . VAL A 1 588 ? 29.346 -25.672 -47.920 1.00 88.19 588 VAL A N 1
ATOM 4482 C CA . VAL A 1 588 ? 28.221 -24.956 -47.309 1.00 88.19 588 VAL A CA 1
ATOM 4483 C C . VAL A 1 588 ? 26.922 -25.632 -47.717 1.00 88.19 588 VAL A C 1
ATOM 4485 O O . VAL A 1 588 ? 26.671 -25.871 -48.900 1.00 88.19 588 VAL A O 1
ATOM 4488 N N . VAL A 1 589 ? 26.054 -25.929 -46.751 1.00 90.50 589 VAL A N 1
ATOM 4489 C CA . VAL A 1 589 ? 24.763 -26.568 -47.035 1.00 90.50 589 VAL A CA 1
ATOM 4490 C C . VAL A 1 589 ? 23.710 -25.497 -47.270 1.00 90.50 589 VAL A C 1
ATOM 4492 O O . VAL A 1 589 ? 23.419 -24.712 -46.378 1.00 90.50 589 VAL A O 1
ATOM 4495 N N . LEU A 1 590 ? 23.073 -25.494 -48.434 1.00 90.50 590 LEU A N 1
ATOM 4496 C CA . LEU A 1 590 ? 21.899 -24.677 -48.711 1.00 90.50 590 LEU A CA 1
ATOM 4497 C C . LEU A 1 590 ? 20.628 -25.519 -48.569 1.00 90.50 590 LEU A C 1
ATOM 4499 O O . LEU A 1 590 ? 20.579 -26.655 -49.044 1.00 90.50 590 LEU A O 1
ATOM 4503 N N . ILE A 1 591 ? 19.595 -24.962 -47.942 1.00 89.75 591 ILE A N 1
ATOM 4504 C CA . ILE A 1 591 ? 18.274 -25.568 -47.735 1.00 89.75 591 ILE A CA 1
ATOM 4505 C C . ILE A 1 591 ? 17.214 -24.592 -48.240 1.00 89.75 591 ILE A C 1
ATOM 4507 O O . ILE A 1 591 ? 17.286 -23.400 -47.939 1.00 89.75 591 ILE A O 1
ATOM 4511 N N . ASP A 1 592 ? 16.248 -25.078 -49.015 1.00 88.94 592 ASP A N 1
ATOM 4512 C CA . ASP A 1 592 ? 15.147 -24.273 -49.566 1.00 88.94 592 ASP A CA 1
ATOM 4513 C C . ASP A 1 592 ? 15.619 -22.974 -50.255 1.00 88.94 592 ASP A C 1
ATOM 4515 O O . ASP A 1 592 ? 15.013 -21.916 -50.127 1.00 88.94 592 ASP A O 1
ATOM 4519 N N . SER A 1 593 ? 16.746 -23.037 -50.966 1.00 90.12 593 SER A N 1
ATOM 4520 C CA . SER A 1 593 ? 17.493 -21.864 -51.441 1.00 90.12 593 SER A CA 1
ATOM 4521 C C . SER A 1 593 ? 17.609 -21.829 -52.965 1.00 90.12 593 SER A C 1
ATOM 4523 O O . SER A 1 593 ? 17.520 -22.854 -53.633 1.00 90.12 593 SER A O 1
ATOM 4525 N N . CYS A 1 594 ? 17.857 -20.648 -53.526 1.00 88.56 594 CYS A N 1
ATOM 4526 C CA . CYS A 1 594 ? 17.975 -20.400 -54.956 1.00 88.56 594 CYS A CA 1
ATOM 4527 C C . CYS A 1 594 ? 19.418 -20.040 -55.333 1.00 88.56 594 CYS A C 1
ATOM 4529 O O . CYS A 1 594 ? 19.970 -19.072 -54.802 1.00 88.56 594 CYS A O 1
ATOM 4531 N N . LEU A 1 595 ? 20.008 -20.756 -56.300 1.00 87.00 595 LEU A N 1
ATOM 4532 C CA . LEU A 1 595 ? 21.342 -20.438 -56.834 1.00 87.00 595 LEU A CA 1
ATOM 4533 C C . LEU A 1 595 ? 21.258 -19.753 -58.190 1.00 87.00 595 LEU A C 1
ATOM 4535 O O . LEU A 1 595 ? 20.813 -20.325 -59.184 1.00 87.00 595 LEU A O 1
ATOM 4539 N N . TYR A 1 596 ? 21.716 -18.512 -58.238 1.00 84.31 596 TYR A N 1
ATOM 4540 C CA . TYR A 1 596 ? 21.651 -17.678 -59.421 1.00 84.31 596 TYR A CA 1
ATOM 4541 C C . TYR A 1 596 ? 23.023 -17.524 -60.081 1.00 84.31 596 TYR A C 1
ATOM 4543 O O . TYR A 1 596 ? 23.970 -17.025 -59.475 1.00 84.31 596 TYR A O 1
ATOM 4551 N N . TYR A 1 597 ? 23.103 -17.880 -61.363 1.00 81.31 597 TYR A N 1
ATOM 4552 C CA . TYR A 1 597 ? 24.282 -17.663 -62.199 1.00 81.31 597 TYR A CA 1
ATOM 4553 C C . TYR A 1 597 ? 24.023 -16.455 -63.114 1.00 81.31 597 TYR A C 1
ATOM 4555 O O . TYR A 1 597 ? 23.172 -16.540 -64.007 1.00 81.31 597 TYR A O 1
ATOM 4563 N N . PRO A 1 598 ? 24.693 -15.307 -62.903 1.00 67.75 598 PRO A N 1
ATOM 4564 C CA . PRO A 1 598 ? 24.369 -14.082 -63.620 1.00 67.75 598 PRO A CA 1
ATOM 4565 C C . PRO A 1 598 ? 24.692 -14.202 -65.112 1.00 67.75 598 PRO A C 1
ATOM 4567 O O . PRO A 1 598 ? 25.829 -14.453 -65.505 1.00 67.75 598 PRO A O 1
ATOM 4570 N N . THR A 1 599 ? 23.681 -13.963 -65.947 1.00 67.69 599 THR A N 1
ATOM 4571 C CA . THR A 1 599 ? 23.815 -13.766 -67.398 1.00 67.69 599 THR A CA 1
ATOM 4572 C C . THR A 1 599 ? 23.414 -12.328 -67.745 1.00 67.69 599 THR A C 1
ATOM 4574 O O . THR A 1 599 ? 22.570 -11.761 -67.052 1.00 67.69 599 THR A O 1
ATOM 4577 N N . PRO A 1 600 ? 23.950 -11.712 -68.816 1.00 58.53 600 PRO A N 1
ATOM 4578 C CA . PRO A 1 600 ? 23.703 -10.299 -69.151 1.00 58.53 600 PRO A CA 1
ATOM 4579 C C . PRO A 1 600 ? 22.241 -9.936 -69.507 1.00 58.53 600 PRO A C 1
ATOM 4581 O O . PRO A 1 600 ? 21.987 -8.814 -69.929 1.00 58.53 600 PRO A O 1
ATOM 4584 N N . LYS A 1 601 ? 21.278 -10.862 -69.377 1.00 54.62 601 LYS A N 1
ATOM 4585 C CA . LYS A 1 601 ? 19.864 -10.695 -69.764 1.00 54.62 601 LYS A CA 1
ATOM 4586 C C . LYS A 1 601 ? 18.839 -11.004 -68.660 1.00 54.62 601 LYS A C 1
ATOM 4588 O O . LYS A 1 601 ? 17.647 -10.918 -68.943 1.00 54.62 601 LYS A O 1
ATOM 4593 N N . ARG A 1 602 ? 19.248 -11.395 -67.449 1.00 58.06 602 ARG A N 1
ATOM 4594 C CA . ARG A 1 602 ? 18.312 -11.692 -66.347 1.00 58.06 602 ARG A CA 1
ATOM 4595 C C . ARG A 1 602 ? 18.596 -10.795 -65.145 1.00 58.06 602 ARG A C 1
ATOM 4597 O O . ARG A 1 602 ? 19.731 -10.734 -64.668 1.00 58.06 602 ARG A O 1
ATOM 4604 N N . ASP A 1 603 ? 17.543 -10.154 -64.651 1.00 61.31 603 ASP A N 1
ATOM 4605 C CA . ASP A 1 603 ? 17.551 -9.469 -63.363 1.00 61.31 603 ASP A CA 1
ATOM 4606 C C . ASP A 1 603 ? 17.585 -10.495 -62.225 1.00 61.31 603 ASP A C 1
ATOM 4608 O O . ASP A 1 603 ? 17.043 -11.598 -62.338 1.00 61.31 603 ASP A O 1
ATOM 4612 N N . THR A 1 604 ? 18.257 -10.143 -61.129 1.00 64.38 604 THR A N 1
ATOM 4613 C CA . THR A 1 604 ? 18.373 -11.024 -59.963 1.00 64.38 604 THR A CA 1
ATOM 4614 C C . THR A 1 604 ? 17.041 -11.029 -59.205 1.00 64.38 604 THR A C 1
ATOM 4616 O O . THR A 1 604 ? 16.558 -9.952 -58.855 1.00 64.38 604 THR A O 1
ATOM 4619 N N . PRO A 1 605 ? 16.419 -12.194 -58.954 1.00 66.56 605 PRO A N 1
ATOM 4620 C CA . PRO A 1 605 ? 15.148 -12.248 -58.242 1.00 66.56 605 PRO A CA 1
ATOM 4621 C C . PRO A 1 605 ? 15.307 -11.795 -56.785 1.00 66.56 605 PRO A C 1
ATOM 4623 O O . PRO A 1 605 ? 16.296 -12.107 -56.128 1.00 66.56 605 PRO A O 1
ATOM 4626 N N . THR A 1 606 ? 14.303 -11.077 -56.281 1.00 60.50 606 THR A N 1
ATOM 4627 C CA . THR A 1 606 ? 14.249 -10.522 -54.916 1.00 60.50 606 THR A CA 1
ATOM 4628 C C . THR A 1 606 ? 13.611 -11.460 -53.887 1.00 60.50 606 THR A C 1
ATOM 4630 O O . THR A 1 606 ? 13.423 -11.061 -52.743 1.00 60.50 606 THR A O 1
ATOM 4633 N N . LEU A 1 607 ? 13.217 -12.676 -54.282 1.00 68.75 607 LEU A N 1
ATOM 4634 C CA . LEU A 1 607 ? 12.663 -13.691 -53.386 1.00 68.75 607 LEU A CA 1
ATOM 4635 C C . LEU A 1 607 ? 12.919 -15.093 -53.957 1.00 68.75 607 LEU A C 1
ATOM 4637 O O . LEU A 1 607 ? 12.767 -15.304 -55.162 1.00 68.75 607 LEU A O 1
ATOM 4641 N N . CYS A 1 608 ? 13.265 -16.053 -53.098 1.00 77.69 608 CYS A N 1
ATOM 4642 C CA . CYS A 1 608 ? 13.332 -17.464 -53.468 1.00 77.69 608 CYS A CA 1
ATOM 4643 C C . CYS A 1 608 ? 11.985 -18.146 -53.186 1.00 77.69 608 CYS A C 1
ATOM 4645 O O . CYS A 1 608 ? 11.481 -18.075 -52.067 1.00 77.69 608 CYS A O 1
ATOM 4647 N N . VAL A 1 609 ? 11.395 -18.780 -54.200 1.00 82.75 609 VAL A N 1
ATOM 4648 C CA . VAL A 1 609 ? 10.152 -19.557 -54.088 1.00 82.75 609 VAL A CA 1
ATOM 4649 C C . VAL A 1 609 ? 10.335 -20.920 -54.762 1.00 82.75 609 VAL A C 1
ATOM 4651 O O . VAL A 1 609 ? 11.154 -21.013 -55.681 1.00 82.75 609 VAL A O 1
ATOM 4654 N N . PRO A 1 610 ? 9.595 -21.967 -54.351 1.00 82.31 610 PRO A N 1
ATOM 4655 C CA . PRO A 1 610 ? 9.709 -23.303 -54.941 1.00 82.31 610 PRO A CA 1
ATOM 4656 C C . PRO A 1 610 ? 9.488 -23.352 -56.459 1.00 82.31 610 PRO A C 1
ATOM 4658 O O . PRO A 1 610 ? 9.992 -24.249 -57.129 1.00 82.31 610 PRO A O 1
ATOM 4661 N N . GLU A 1 611 ? 8.741 -22.393 -57.010 1.00 81.31 611 GLU A N 1
ATOM 4662 C CA . GLU A 1 611 ? 8.459 -22.268 -58.442 1.00 81.31 611 GLU A CA 1
ATOM 4663 C C . GLU A 1 611 ? 9.614 -21.654 -59.253 1.00 81.31 611 GLU A C 1
ATOM 4665 O O . GLU A 1 611 ? 9.539 -21.607 -60.481 1.00 81.31 611 GLU A O 1
ATOM 4670 N N . SER A 1 612 ? 10.673 -21.166 -58.601 1.00 81.06 612 SER A N 1
ATOM 4671 C CA . SER A 1 612 ? 11.841 -20.605 -59.282 1.00 81.06 612 SER A CA 1
ATOM 4672 C C . SER A 1 612 ? 12.662 -21.697 -59.970 1.00 81.06 612 SER A C 1
ATOM 4674 O O . SER A 1 612 ? 13.045 -22.679 -59.339 1.00 81.06 612 SER A O 1
ATOM 4676 N N . ASP A 1 613 ? 13.061 -21.467 -61.227 1.00 80.25 613 ASP A N 1
ATOM 4677 C CA . ASP A 1 613 ? 13.923 -22.377 -62.011 1.00 80.25 613 ASP A CA 1
ATOM 4678 C C . ASP A 1 613 ? 15.252 -22.746 -61.313 1.00 80.25 613 ASP A C 1
ATOM 4680 O O . ASP A 1 613 ? 15.924 -23.700 -61.698 1.00 80.25 613 ASP A O 1
ATOM 4684 N N . THR A 1 614 ? 15.673 -21.945 -60.332 1.00 83.44 614 THR A N 1
ATOM 4685 C CA . THR A 1 614 ? 16.937 -22.063 -59.597 1.00 83.44 614 THR A CA 1
ATOM 4686 C C . THR A 1 614 ? 16.775 -22.564 -58.160 1.00 83.44 614 THR A C 1
ATOM 4688 O O . THR A 1 614 ? 17.765 -22.594 -57.427 1.00 83.44 614 THR A O 1
ATOM 4691 N N . TYR A 1 615 ? 15.556 -22.924 -57.742 1.00 87.25 615 TYR A N 1
ATOM 4692 C CA . TYR A 1 615 ? 15.268 -23.414 -56.395 1.00 87.25 615 TYR A CA 1
ATOM 4693 C C . TYR A 1 615 ? 15.814 -24.831 -56.177 1.00 87.25 615 TYR A C 1
ATOM 4695 O O . TYR A 1 615 ? 15.610 -25.736 -56.989 1.00 87.25 615 TYR A O 1
ATOM 4703 N N . ALA A 1 616 ? 16.480 -25.028 -55.043 1.00 84.94 616 ALA A N 1
ATOM 4704 C CA . ALA A 1 616 ? 17.003 -26.303 -54.591 1.00 84.94 616 ALA A CA 1
ATOM 4705 C C . ALA A 1 616 ? 16.557 -26.562 -53.138 1.00 84.94 616 ALA A C 1
ATOM 4707 O O . ALA A 1 616 ? 16.886 -25.773 -52.247 1.00 84.94 616 ALA A O 1
ATOM 4708 N N . PRO A 1 617 ? 15.863 -27.684 -52.857 1.00 84.12 617 PRO A N 1
ATOM 4709 C CA . PRO A 1 617 ? 15.408 -28.006 -51.502 1.00 84.12 617 PRO A CA 1
ATOM 4710 C C . PRO A 1 617 ? 16.581 -28.316 -50.564 1.00 84.12 617 PRO A C 1
ATOM 4712 O O . PRO A 1 617 ? 16.545 -27.994 -49.380 1.00 84.12 617 PRO A O 1
ATOM 4715 N N . ARG A 1 618 ? 17.649 -28.924 -51.091 1.00 91.38 618 ARG A N 1
ATOM 4716 C CA . ARG A 1 618 ? 18.930 -29.082 -50.403 1.00 91.38 618 ARG A CA 1
ATOM 4717 C C . ARG A 1 618 ? 20.048 -29.221 -51.426 1.00 91.38 618 ARG A C 1
ATOM 4719 O O . ARG A 1 618 ? 19.947 -30.065 -52.315 1.00 91.38 618 ARG A O 1
ATOM 4726 N N . VAL A 1 619 ? 21.119 -28.455 -51.281 1.00 89.38 619 VAL A N 1
ATOM 4727 C CA . VAL A 1 619 ? 22.323 -28.586 -52.112 1.00 89.38 619 VAL A CA 1
ATOM 4728 C C . VAL A 1 619 ? 23.562 -28.233 -51.300 1.00 89.38 619 VAL A C 1
ATOM 4730 O O . VAL A 1 619 ? 23.491 -27.416 -50.390 1.00 89.38 619 VAL A O 1
ATOM 4733 N N . VAL A 1 620 ? 24.683 -28.881 -51.599 1.00 88.88 620 VAL A N 1
ATOM 4734 C CA . VAL A 1 620 ? 25.985 -28.547 -51.015 1.00 88.88 620 VAL A CA 1
ATOM 4735 C C . VAL A 1 620 ? 26.730 -27.697 -52.034 1.00 88.88 620 VAL A C 1
ATOM 4737 O O . VAL A 1 620 ? 26.883 -28.110 -53.184 1.00 88.88 620 VAL A O 1
ATOM 4740 N N . LEU A 1 621 ? 27.117 -26.493 -51.632 1.00 87.75 621 LEU A N 1
ATOM 4741 C CA . LEU A 1 621 ? 27.918 -25.577 -52.431 1.00 87.75 621 LEU A CA 1
ATOM 4742 C C . LEU A 1 621 ? 29.366 -25.667 -51.966 1.00 87.75 621 LEU A C 1
ATOM 4744 O O . LEU A 1 621 ? 29.641 -25.479 -50.785 1.00 87.75 621 LEU A O 1
ATOM 4748 N N . ASP A 1 622 ? 30.264 -25.933 -52.908 1.00 86.19 622 ASP A N 1
ATOM 4749 C CA . ASP A 1 622 ? 31.703 -25.901 -52.673 1.00 86.19 622 ASP A CA 1
ATOM 4750 C C . ASP A 1 622 ? 32.223 -24.465 -52.841 1.00 86.19 622 ASP A C 1
ATOM 4752 O O . ASP A 1 622 ? 31.938 -23.786 -53.835 1.00 86.19 622 ASP A O 1
ATOM 4756 N N . VAL A 1 623 ? 32.950 -23.999 -51.836 1.00 86.62 623 VAL A N 1
ATOM 4757 C CA . VAL A 1 623 ? 33.473 -22.646 -51.647 1.00 86.62 623 VAL A CA 1
ATOM 4758 C C . VAL A 1 623 ? 34.983 -22.780 -51.406 1.00 86.62 623 VAL A C 1
ATOM 4760 O O . VAL A 1 623 ? 35.441 -22.739 -50.265 1.00 86.62 623 VAL A O 1
ATOM 4763 N N . PRO A 1 624 ? 35.781 -22.987 -52.469 1.00 80.31 624 PRO A N 1
ATOM 4764 C CA . PRO A 1 624 ? 37.197 -23.350 -52.351 1.00 80.31 624 PRO A CA 1
ATOM 4765 C C . PRO A 1 624 ? 38.067 -22.260 -51.710 1.00 80.31 624 PRO A C 1
ATOM 4767 O O . PRO A 1 624 ? 39.076 -22.575 -51.091 1.00 80.31 624 PRO A O 1
ATOM 4770 N N . GLU A 1 625 ? 37.659 -20.994 -51.816 1.00 83.44 625 GLU A N 1
ATOM 4771 C CA . GLU A 1 625 ? 38.324 -19.847 -51.176 1.00 83.44 625 GLU A CA 1
ATOM 4772 C C . GLU A 1 625 ? 37.876 -19.637 -49.714 1.00 83.44 625 GLU A C 1
ATOM 4774 O O . GLU A 1 625 ? 38.260 -18.652 -49.086 1.00 83.44 625 GLU A O 1
ATOM 4779 N N . GLN A 1 626 ? 37.035 -20.536 -49.175 1.00 88.69 626 GLN A N 1
ATOM 4780 C CA . GLN A 1 626 ? 36.517 -20.513 -47.798 1.00 88.69 626 GLN A CA 1
ATOM 4781 C C . GLN A 1 626 ? 35.872 -19.175 -47.393 1.00 88.69 626 GLN A C 1
ATOM 4783 O O . GLN A 1 626 ? 35.876 -18.786 -46.224 1.00 88.69 626 GLN A O 1
ATOM 4788 N N . ARG A 1 627 ? 35.313 -18.459 -48.374 1.00 88.06 627 ARG A N 1
ATOM 4789 C CA . ARG A 1 627 ? 34.820 -17.091 -48.221 1.00 88.06 627 ARG A CA 1
ATOM 4790 C C . ARG A 1 627 ? 33.447 -16.910 -48.856 1.00 88.06 627 ARG A C 1
ATOM 4792 O O . ARG A 1 627 ? 33.232 -17.298 -50.002 1.00 88.06 627 ARG A O 1
ATOM 4799 N N . ILE A 1 628 ? 32.519 -16.283 -48.133 1.00 88.69 628 ILE A N 1
ATOM 4800 C CA . ILE A 1 628 ? 31.203 -15.874 -48.654 1.00 88.69 628 ILE A CA 1
ATOM 4801 C C . ILE A 1 628 ? 31.037 -14.374 -48.440 1.00 88.69 628 ILE A C 1
ATOM 4803 O O . ILE A 1 628 ? 31.238 -13.876 -47.333 1.00 88.69 628 ILE A O 1
ATOM 4807 N N . ILE A 1 629 ? 30.617 -13.657 -49.478 1.00 88.19 629 ILE A N 1
ATOM 4808 C CA . ILE A 1 629 ? 30.339 -12.223 -49.387 1.00 88.19 629 ILE A CA 1
ATOM 4809 C C . ILE A 1 629 ? 28.842 -12.013 -49.170 1.00 88.19 629 ILE A C 1
ATOM 4811 O O . ILE A 1 629 ? 28.015 -12.583 -49.876 1.00 88.19 629 ILE A O 1
ATOM 4815 N N . VAL A 1 630 ? 28.471 -11.180 -48.208 1.00 87.62 630 VAL A N 1
ATOM 4816 C CA . VAL A 1 630 ? 27.089 -10.755 -47.978 1.00 87.62 630 VAL A CA 1
ATOM 4817 C C . VAL A 1 630 ? 26.901 -9.368 -48.580 1.00 87.62 630 VAL A C 1
ATOM 4819 O O . VAL A 1 630 ? 27.576 -8.433 -48.170 1.00 87.62 630 VAL A O 1
ATOM 4822 N N . GLU A 1 631 ? 25.960 -9.220 -49.512 1.00 83.81 631 GLU A N 1
ATOM 4823 C CA . GLU A 1 631 ? 25.583 -7.935 -50.121 1.00 83.81 631 GLU A CA 1
ATOM 4824 C C . GLU A 1 631 ? 24.054 -7.822 -50.147 1.00 83.81 631 GLU A C 1
ATOM 4826 O O . GLU A 1 631 ? 23.388 -8.250 -51.088 1.00 83.81 631 GLU A O 1
ATOM 4831 N N . SER A 1 632 ? 23.466 -7.257 -49.094 1.00 77.00 632 SER A N 1
ATOM 4832 C CA . SER A 1 632 ? 22.016 -7.124 -48.950 1.00 77.00 632 SER A CA 1
ATOM 4833 C C . SER A 1 632 ? 21.597 -5.658 -48.843 1.00 77.00 632 SER A C 1
ATOM 4835 O O . SER A 1 632 ? 21.784 -5.022 -47.804 1.00 77.00 632 SER A O 1
ATOM 4837 N N . GLU A 1 633 ? 20.949 -5.127 -49.888 1.00 65.62 633 GLU A N 1
ATOM 4838 C CA . GLU A 1 633 ? 20.502 -3.720 -49.947 1.00 65.62 633 GLU A CA 1
ATOM 4839 C C . GLU A 1 633 ? 19.535 -3.342 -48.810 1.00 65.62 633 GLU A C 1
ATOM 4841 O O . GLU A 1 633 ? 19.561 -2.219 -48.308 1.00 65.62 633 GLU A O 1
ATOM 4846 N N . ALA A 1 634 ? 18.700 -4.289 -48.368 1.00 63.97 634 ALA A N 1
ATOM 4847 C CA . ALA A 1 634 ? 17.708 -4.082 -47.310 1.00 63.97 634 ALA A CA 1
ATOM 4848 C C . ALA A 1 634 ? 18.048 -4.792 -45.982 1.00 63.97 634 ALA A C 1
ATOM 4850 O O . ALA A 1 634 ? 17.247 -4.736 -45.047 1.00 63.97 634 ALA A O 1
ATOM 4851 N N . GLY A 1 635 ? 19.212 -5.450 -45.869 1.00 62.81 635 GLY A N 1
ATOM 4852 C CA . GLY A 1 635 ? 19.608 -6.203 -44.667 1.00 62.81 635 GLY A CA 1
ATOM 4853 C C . GLY A 1 635 ? 18.773 -7.462 -44.419 1.00 62.81 635 GLY A C 1
ATOM 4854 O O . GLY A 1 635 ? 18.423 -7.767 -43.282 1.00 62.81 635 GLY A O 1
ATOM 4855 N N . GLN A 1 636 ? 18.397 -8.163 -45.489 1.00 71.69 636 GLN A N 1
ATOM 4856 C CA . GLN A 1 636 ? 17.528 -9.344 -45.436 1.00 71.69 636 GLN A CA 1
ATOM 4857 C C . GLN A 1 636 ? 18.284 -10.656 -45.191 1.00 71.69 636 GLN A C 1
ATOM 4859 O O . GLN A 1 636 ? 17.678 -11.728 -45.233 1.00 71.69 636 GLN A O 1
ATOM 4864 N N . VAL A 1 637 ? 19.593 -10.587 -44.956 1.00 80.50 637 VAL A N 1
ATOM 4865 C CA . VAL A 1 637 ? 20.409 -11.735 -44.564 1.00 80.50 637 VAL A CA 1
ATOM 4866 C C . VAL A 1 637 ? 20.466 -11.794 -43.042 1.00 80.50 637 VAL A C 1
ATOM 4868 O O . VAL A 1 637 ? 20.898 -10.837 -42.404 1.00 80.50 637 VAL A O 1
ATOM 4871 N N . ARG A 1 638 ? 20.018 -12.900 -42.447 1.00 77.94 638 ARG A N 1
ATOM 4872 C CA . ARG A 1 638 ? 20.021 -13.103 -40.990 1.00 77.94 638 ARG A CA 1
ATOM 4873 C C . ARG A 1 638 ? 21.036 -14.176 -40.609 1.00 77.94 638 ARG A C 1
ATOM 4875 O O . ARG A 1 638 ? 20.961 -15.275 -41.129 1.00 77.94 638 ARG A O 1
ATOM 4882 N N . LEU A 1 639 ? 21.952 -13.871 -39.706 1.00 79.94 639 LEU A N 1
ATOM 4883 C CA . LEU A 1 639 ? 22.838 -14.822 -39.048 1.00 79.94 639 LEU A CA 1
ATOM 4884 C C . LEU A 1 639 ? 22.137 -15.352 -37.791 1.00 79.94 639 LEU A C 1
ATOM 4886 O O . LEU A 1 639 ? 21.839 -14.576 -36.894 1.00 79.94 639 LEU A O 1
ATOM 4890 N N . ASP A 1 640 ? 21.867 -16.649 -37.751 1.00 76.75 640 ASP A N 1
ATOM 4891 C CA . ASP A 1 640 ? 21.298 -17.412 -36.643 1.00 76.75 640 ASP A CA 1
ATOM 4892 C C . ASP A 1 640 ? 22.447 -18.192 -35.972 1.00 76.75 640 ASP A C 1
ATOM 4894 O O . ASP A 1 640 ? 22.970 -19.156 -36.546 1.00 76.75 640 ASP A O 1
ATOM 4898 N N . ALA A 1 641 ? 22.866 -17.779 -34.777 1.00 72.25 641 ALA A N 1
ATOM 4899 C CA . ALA A 1 641 ? 23.942 -18.441 -34.037 1.00 72.25 641 ALA A CA 1
ATOM 4900 C C . ALA A 1 641 ? 23.357 -19.535 -33.129 1.00 72.25 641 ALA A C 1
ATOM 4902 O O . ALA A 1 641 ? 22.464 -19.267 -32.328 1.00 72.25 641 ALA A O 1
ATOM 4903 N N . ALA A 1 642 ? 23.836 -20.777 -33.237 1.00 67.50 642 ALA A N 1
ATOM 4904 C CA . ALA A 1 642 ? 23.297 -21.892 -32.453 1.00 67.50 642 ALA A CA 1
ATOM 4905 C C . ALA A 1 642 ? 23.690 -21.825 -30.963 1.00 67.50 642 ALA A C 1
ATOM 4907 O O . ALA A 1 642 ? 22.960 -22.357 -30.130 1.00 67.50 642 ALA A O 1
ATOM 4908 N N . GLU A 1 643 ? 24.815 -21.177 -30.641 1.00 64.94 643 GLU A N 1
ATOM 4909 C CA . GLU A 1 643 ? 25.326 -20.912 -29.286 1.00 64.94 643 GLU A CA 1
ATOM 4910 C C . GLU A 1 643 ? 25.570 -19.396 -29.088 1.00 64.94 643 GLU A C 1
ATOM 4912 O O . GLU A 1 643 ? 26.659 -18.948 -28.724 1.00 64.94 643 GLU A O 1
ATOM 4917 N N . ALA A 1 644 ? 24.561 -18.568 -29.383 1.00 57.66 644 ALA A N 1
ATOM 4918 C CA . ALA A 1 644 ? 24.626 -17.111 -29.247 1.00 57.66 644 ALA A CA 1
ATOM 4919 C C . ALA A 1 644 ? 24.904 -16.666 -27.795 1.00 57.66 644 ALA A C 1
ATOM 4921 O O . ALA A 1 644 ? 24.173 -17.021 -26.869 1.00 57.66 644 ALA A O 1
ATOM 4922 N N . THR A 1 645 ? 25.901 -15.798 -27.566 1.00 51.91 645 THR A N 1
ATOM 4923 C CA . THR A 1 645 ? 26.114 -15.259 -26.210 1.00 51.91 645 THR A CA 1
ATOM 4924 C C . THR A 1 645 ? 25.091 -14.175 -25.872 1.00 51.91 645 THR A C 1
ATOM 4926 O O . THR A 1 645 ? 24.926 -13.179 -26.583 1.00 51.91 645 THR A O 1
ATOM 4929 N N . GLN A 1 646 ? 24.395 -14.354 -24.748 1.00 56.00 646 GLN A N 1
ATOM 4930 C CA . GLN A 1 646 ? 23.353 -13.425 -24.322 1.00 56.00 646 GLN A CA 1
ATOM 4931 C C . GLN A 1 646 ? 23.956 -12.086 -23.876 1.00 56.00 646 GLN A C 1
ATOM 4933 O O . GLN A 1 646 ? 24.904 -12.014 -23.082 1.00 56.00 646 GLN A O 1
ATOM 4938 N N . ALA A 1 647 ? 23.407 -10.989 -24.398 1.00 57.31 647 ALA A N 1
ATOM 4939 C CA . ALA A 1 647 ? 23.826 -9.652 -24.008 1.00 57.31 647 ALA A CA 1
ATOM 4940 C C . ALA A 1 647 ? 23.416 -9.394 -22.553 1.00 57.31 647 ALA A C 1
ATOM 4942 O O . ALA A 1 647 ? 22.234 -9.423 -22.233 1.00 57.31 647 ALA A O 1
ATOM 4943 N N . THR A 1 648 ? 24.389 -9.091 -21.690 1.00 68.12 648 THR A N 1
ATOM 4944 C CA . THR A 1 648 ? 24.139 -8.752 -20.283 1.00 68.12 648 THR A CA 1
ATOM 4945 C C . THR A 1 648 ? 23.126 -7.613 -20.185 1.00 68.12 648 THR A C 1
ATOM 4947 O O . THR A 1 648 ? 23.428 -6.484 -20.594 1.00 68.12 648 THR A O 1
ATOM 4950 N N . LEU A 1 649 ? 21.937 -7.905 -19.654 1.00 80.44 649 LEU A N 1
ATOM 4951 C CA . LEU A 1 649 ? 20.901 -6.895 -19.487 1.00 80.44 649 LEU A CA 1
ATOM 4952 C C . LEU A 1 649 ? 21.311 -5.865 -18.436 1.00 80.44 649 LEU A C 1
ATOM 4954 O O . LEU A 1 649 ? 21.774 -6.189 -17.337 1.00 80.44 649 LEU A O 1
ATOM 4958 N N . VAL A 1 650 ? 21.107 -4.601 -18.785 1.00 83.12 650 VAL A N 1
ATOM 4959 C CA . VAL A 1 650 ? 21.315 -3.471 -17.890 1.00 83.12 650 VAL A CA 1
ATOM 4960 C C . VAL A 1 650 ? 19.999 -3.160 -17.201 1.00 83.12 650 VAL A C 1
ATOM 4962 O O . VAL A 1 650 ? 18.977 -3.021 -17.873 1.00 83.12 650 VAL A O 1
ATOM 4965 N N . ILE A 1 651 ? 20.011 -3.023 -15.875 1.00 87.44 651 ILE A N 1
ATOM 4966 C CA . ILE A 1 651 ? 18.841 -2.608 -15.085 1.00 87.44 651 ILE A CA 1
ATOM 4967 C C . ILE A 1 651 ? 19.161 -1.398 -14.190 1.00 87.44 651 ILE A C 1
ATOM 4969 O O . ILE A 1 651 ? 20.325 -1.166 -13.851 1.00 87.44 651 ILE A O 1
ATOM 4973 N N . PRO A 1 652 ? 18.149 -0.613 -13.760 1.00 87.31 652 PRO A N 1
ATOM 4974 C CA . PRO A 1 652 ? 18.368 0.541 -12.890 1.00 87.31 652 PRO A CA 1
ATOM 4975 C C . PRO A 1 652 ? 19.133 0.189 -11.603 1.00 87.31 652 PRO A C 1
ATOM 4977 O O . PRO A 1 652 ? 18.751 -0.735 -10.881 1.00 87.31 652 PRO A O 1
ATOM 4980 N N . GLN A 1 653 ? 20.137 1.004 -11.254 1.00 81.31 653 GLN A N 1
ATOM 4981 C CA . GLN A 1 653 ? 21.030 0.820 -10.090 1.00 81.31 653 GLN A CA 1
ATOM 4982 C C . GLN A 1 653 ? 20.288 0.464 -8.797 1.00 81.31 653 GLN A C 1
ATOM 4984 O O . GLN A 1 653 ? 20.658 -0.452 -8.060 1.00 81.31 653 GLN A O 1
ATOM 4989 N N . VAL A 1 654 ? 19.207 1.200 -8.522 1.00 85.94 654 VAL A N 1
ATOM 4990 C CA . VAL A 1 654 ? 18.445 1.050 -7.280 1.00 85.94 654 VAL A CA 1
ATOM 4991 C C . VAL A 1 654 ? 17.835 -0.342 -7.172 1.00 85.94 654 VAL A C 1
ATOM 4993 O O . VAL A 1 654 ? 17.744 -0.885 -6.074 1.00 85.94 654 VAL A O 1
ATOM 4996 N N . LEU A 1 655 ? 17.463 -0.951 -8.299 1.00 89.69 655 LEU A N 1
ATOM 4997 C CA . LEU A 1 655 ? 16.843 -2.272 -8.349 1.00 89.69 655 LEU A CA 1
ATOM 4998 C C . LEU A 1 655 ? 17.875 -3.400 -8.209 1.00 89.69 655 LEU A C 1
ATOM 5000 O O . LEU A 1 655 ? 17.503 -4.476 -7.760 1.00 89.69 655 LEU A O 1
ATOM 5004 N N . ILE A 1 656 ? 19.162 -3.152 -8.482 1.00 86.75 656 ILE A N 1
ATOM 5005 C CA . ILE A 1 656 ? 20.249 -4.115 -8.211 1.00 86.75 656 ILE A CA 1
ATOM 5006 C C . ILE A 1 656 ? 20.570 -4.171 -6.711 1.00 86.75 656 ILE A C 1
ATOM 5008 O O . ILE A 1 656 ? 20.757 -5.243 -6.140 1.00 86.75 656 ILE A O 1
ATOM 5012 N N . TRP A 1 657 ? 20.613 -3.015 -6.041 1.00 87.56 657 TRP A N 1
ATOM 5013 C CA . TRP A 1 657 ? 20.945 -2.936 -4.612 1.00 87.56 657 TRP A CA 1
ATOM 5014 C C . TRP A 1 657 ? 19.773 -3.271 -3.686 1.00 87.56 657 TRP A C 1
ATOM 5016 O O . TRP A 1 657 ? 19.970 -3.699 -2.541 1.00 87.56 657 TRP A O 1
ATOM 5026 N N . THR A 1 658 ? 18.542 -3.073 -4.156 1.00 91.88 658 THR A N 1
ATOM 5027 C CA . THR A 1 658 ? 17.343 -3.263 -3.335 1.00 91.88 658 THR A CA 1
ATOM 5028 C C . THR A 1 658 ? 17.183 -4.687 -2.784 1.00 91.88 658 THR A C 1
ATOM 5030 O O . THR A 1 658 ? 16.854 -4.790 -1.600 1.00 91.88 658 THR A O 1
ATOM 5033 N N . PRO A 1 659 ? 17.420 -5.783 -3.535 1.00 92.38 659 PRO A N 1
ATOM 5034 C CA . PRO A 1 659 ? 17.301 -7.135 -3.000 1.00 92.38 659 PRO A CA 1
ATOM 5035 C C . PRO A 1 659 ? 18.184 -7.371 -1.778 1.00 92.38 659 PRO A C 1
ATOM 5037 O O . PRO A 1 659 ? 17.708 -7.855 -0.747 1.00 92.38 659 PRO A O 1
ATOM 5040 N N . ILE A 1 660 ? 19.441 -6.928 -1.842 1.00 92.06 660 ILE A N 1
ATOM 5041 C CA . ILE A 1 660 ? 20.386 -7.006 -0.724 1.00 92.06 660 ILE A CA 1
ATOM 5042 C C . ILE A 1 660 ? 19.873 -6.168 0.452 1.00 92.06 660 ILE A C 1
ATOM 5044 O O . ILE A 1 660 ? 19.809 -6.656 1.583 1.00 92.06 660 ILE A O 1
ATOM 5048 N N . ALA A 1 661 ? 19.436 -4.931 0.195 1.00 93.62 661 ALA A N 1
ATOM 5049 C CA . ALA A 1 661 ? 18.872 -4.055 1.220 1.00 93.62 661 ALA A CA 1
ATOM 5050 C C . ALA A 1 661 ? 17.638 -4.679 1.906 1.00 93.62 661 ALA A C 1
ATOM 5052 O O . ALA A 1 661 ? 17.488 -4.593 3.128 1.00 93.62 661 ALA A O 1
ATOM 5053 N N . GLN A 1 662 ? 16.773 -5.355 1.150 1.00 93.88 662 GLN A N 1
ATOM 5054 C CA . GLN A 1 662 ? 15.581 -6.033 1.660 1.00 93.88 662 GLN A CA 1
ATOM 5055 C C . GLN A 1 662 ? 15.907 -7.307 2.436 1.00 93.88 662 GLN A C 1
ATOM 5057 O O . GLN A 1 662 ? 15.273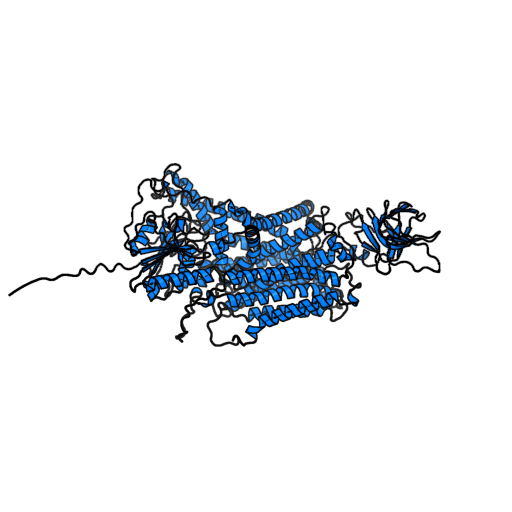 -7.554 3.464 1.00 93.88 662 GLN A O 1
ATOM 5062 N N . LEU A 1 663 ? 16.919 -8.070 2.021 1.00 93.81 663 LEU A N 1
ATOM 5063 C CA . LEU A 1 663 ? 17.420 -9.218 2.776 1.00 93.81 663 LEU A CA 1
ATOM 5064 C C . LEU A 1 663 ? 18.011 -8.778 4.124 1.00 93.81 663 LEU A C 1
ATOM 5066 O O . LEU A 1 663 ? 17.663 -9.340 5.167 1.00 93.81 663 LEU A O 1
ATOM 5070 N N . VAL A 1 664 ? 18.838 -7.726 4.125 1.00 94.62 664 VAL A N 1
ATOM 5071 C CA . VAL A 1 664 ? 19.393 -7.118 5.348 1.00 94.62 664 VAL A CA 1
ATOM 5072 C C . VAL A 1 664 ? 18.271 -6.610 6.254 1.00 94.62 664 VAL A C 1
ATOM 5074 O O . VAL A 1 664 ? 18.273 -6.870 7.461 1.00 94.62 664 VAL A O 1
ATOM 5077 N N . TRP A 1 665 ? 17.276 -5.931 5.682 1.00 96.19 665 TRP A N 1
ATOM 5078 C CA . TRP A 1 665 ? 16.107 -5.474 6.423 1.00 96.19 665 TRP A CA 1
ATOM 5079 C C . TRP A 1 665 ? 15.310 -6.639 7.018 1.00 96.19 665 TRP A C 1
ATOM 5081 O O . TRP A 1 665 ? 14.934 -6.570 8.186 1.00 96.19 665 TRP A O 1
ATOM 5091 N N . LEU A 1 666 ? 15.083 -7.719 6.265 1.00 94.19 666 LEU A N 1
ATOM 5092 C CA . LEU A 1 666 ? 14.341 -8.896 6.722 1.00 94.19 666 LEU A CA 1
ATOM 5093 C C . LEU A 1 666 ? 15.060 -9.584 7.887 1.00 94.19 666 LEU A C 1
ATOM 5095 O O . LEU A 1 666 ? 14.443 -9.846 8.924 1.00 94.19 666 LEU A O 1
ATOM 5099 N N . ALA A 1 667 ? 16.367 -9.818 7.756 1.00 95.12 667 ALA A N 1
ATOM 5100 C CA . ALA A 1 667 ? 17.190 -10.380 8.824 1.00 95.12 667 ALA A CA 1
ATOM 5101 C C . ALA A 1 667 ? 17.165 -9.486 10.078 1.00 95.12 667 ALA A C 1
ATOM 5103 O O . ALA A 1 667 ? 16.930 -9.965 11.194 1.00 95.12 667 ALA A O 1
ATOM 5104 N N . GLY A 1 668 ? 17.316 -8.171 9.894 1.00 96.88 668 GLY A N 1
ATOM 5105 C CA . GLY A 1 668 ? 17.208 -7.187 10.969 1.00 96.88 668 GLY A CA 1
ATOM 5106 C C . GLY A 1 668 ? 15.821 -7.166 11.620 1.00 96.88 668 GLY A C 1
ATOM 5107 O O . GLY A 1 668 ? 15.716 -7.103 12.845 1.00 96.88 668 GLY A O 1
ATOM 5108 N N . ALA A 1 669 ? 14.750 -7.286 10.837 1.00 95.62 669 ALA A N 1
ATOM 5109 C CA . ALA A 1 669 ? 13.375 -7.307 11.322 1.00 95.62 669 ALA A CA 1
ATOM 5110 C C . ALA A 1 669 ? 13.097 -8.547 12.180 1.00 95.62 669 ALA A C 1
ATOM 5112 O O . ALA A 1 669 ? 12.558 -8.423 13.285 1.00 95.62 669 ALA A O 1
ATOM 5113 N N . VAL A 1 670 ? 13.522 -9.730 11.721 1.00 95.75 670 VAL A N 1
ATOM 5114 C CA . VAL A 1 670 ? 13.430 -10.983 12.486 1.00 95.75 670 VAL A CA 1
ATOM 5115 C C . VAL A 1 670 ? 14.194 -10.856 13.802 1.00 95.75 670 VAL A C 1
ATOM 5117 O O . VAL A 1 670 ? 13.642 -11.154 14.866 1.00 95.75 670 VAL A O 1
ATOM 5120 N N . LEU A 1 671 ? 15.424 -10.338 13.766 1.00 97.25 671 LEU A N 1
ATOM 5121 C CA . LEU A 1 671 ? 16.225 -10.110 14.968 1.00 97.25 671 LEU A CA 1
ATOM 5122 C C . LEU A 1 671 ? 15.531 -9.146 15.943 1.00 97.25 671 LEU A C 1
ATOM 5124 O O . 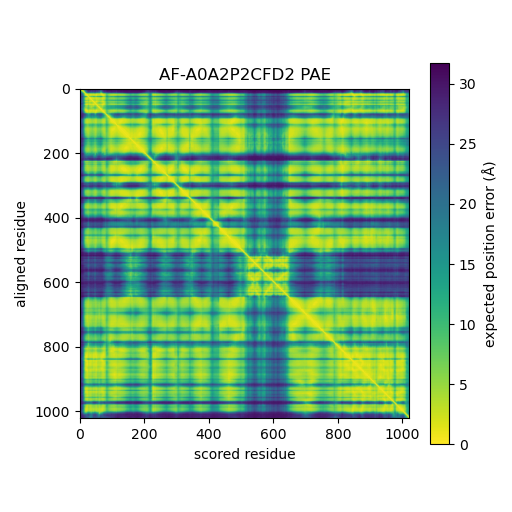LEU A 1 671 ? 15.422 -9.450 17.134 1.00 97.25 671 LEU A O 1
ATOM 5128 N N . VAL A 1 672 ? 15.007 -8.016 15.460 1.00 96.19 672 VAL A N 1
ATOM 5129 C CA . VAL A 1 672 ? 14.258 -7.043 16.274 1.00 96.19 672 VAL A CA 1
ATOM 5130 C C . VAL A 1 672 ? 13.053 -7.707 16.943 1.00 96.19 672 VAL A C 1
ATOM 5132 O O . VAL A 1 672 ? 12.872 -7.556 18.155 1.00 96.19 672 VAL A O 1
ATOM 5135 N N . VAL A 1 673 ? 12.254 -8.475 16.197 1.00 94.38 673 VAL A N 1
ATOM 5136 C CA . VAL A 1 673 ? 11.070 -9.180 16.716 1.00 94.38 673 VAL A CA 1
ATOM 5137 C C . VAL A 1 673 ? 11.465 -10.209 17.780 1.00 94.38 673 VAL A C 1
ATOM 5139 O O . VAL A 1 673 ? 10.876 -10.217 18.867 1.00 94.38 673 VAL A O 1
ATOM 5142 N N . LEU A 1 674 ? 12.498 -11.022 17.530 1.00 95.56 674 LEU A N 1
ATOM 5143 C CA . LEU A 1 674 ? 13.005 -12.020 18.479 1.00 95.56 674 LEU A CA 1
ATOM 5144 C C . LEU A 1 674 ? 13.539 -11.374 19.764 1.00 95.56 674 LEU A C 1
ATOM 5146 O O . LEU A 1 674 ? 13.211 -11.819 20.871 1.00 95.56 674 LEU A O 1
ATOM 5150 N N . LEU A 1 675 ? 14.321 -10.298 19.647 1.00 95.88 675 LEU A N 1
ATOM 5151 C CA . LEU A 1 675 ? 14.848 -9.555 20.794 1.00 95.88 675 LEU A CA 1
ATOM 5152 C C . LEU A 1 675 ? 13.725 -8.913 21.615 1.00 95.88 675 LEU A C 1
ATOM 5154 O O . LEU A 1 675 ? 13.750 -8.995 22.848 1.00 95.88 675 LEU A O 1
ATOM 5158 N N . CYS A 1 676 ? 12.719 -8.335 20.955 1.00 94.94 676 CYS A N 1
ATOM 5159 C CA . CYS A 1 676 ? 11.538 -7.766 21.603 1.00 94.94 676 CYS A CA 1
ATOM 5160 C C . CYS A 1 676 ? 10.727 -8.837 22.342 1.00 94.94 676 CYS A C 1
ATOM 5162 O O . CYS A 1 676 ? 10.388 -8.655 23.516 1.00 94.94 676 CYS A O 1
ATOM 5164 N N . TYR A 1 677 ? 10.477 -9.983 21.701 1.00 93.38 677 TYR A N 1
ATOM 5165 C CA . TYR A 1 677 ? 9.772 -11.111 22.312 1.00 93.38 677 TYR A CA 1
ATOM 5166 C C . TYR A 1 677 ? 10.531 -11.648 23.530 1.00 93.38 677 TYR A C 1
ATOM 5168 O O . TYR A 1 677 ? 9.958 -11.817 24.612 1.00 93.38 677 TYR A O 1
ATOM 5176 N N . ARG A 1 678 ? 11.851 -11.838 23.403 1.00 94.19 678 ARG A N 1
ATOM 5177 C CA . ARG A 1 678 ? 12.714 -12.290 24.502 1.00 94.19 678 ARG A CA 1
ATOM 5178 C C . ARG A 1 678 ? 12.722 -11.293 25.661 1.00 94.19 678 ARG A C 1
ATOM 5180 O O . ARG A 1 678 ? 12.642 -11.707 26.819 1.00 94.19 678 ARG A O 1
ATOM 5187 N N . GLN A 1 679 ? 12.796 -9.993 25.373 1.00 93.31 679 GLN A N 1
ATOM 5188 C CA . GLN A 1 679 ? 12.772 -8.937 26.386 1.00 93.31 679 GLN A CA 1
ATOM 5189 C C . GLN A 1 679 ? 11.434 -8.895 27.135 1.00 93.31 679 GLN A C 1
ATOM 5191 O O . GLN A 1 679 ? 11.442 -8.874 28.369 1.00 93.31 679 GLN A O 1
ATOM 5196 N N . LEU A 1 680 ? 10.309 -8.945 26.413 1.00 93.19 680 LEU A N 1
ATOM 5197 C CA . LEU A 1 680 ? 8.974 -8.985 27.012 1.00 93.19 680 LEU A CA 1
ATOM 5198 C C . LEU A 1 680 ? 8.814 -10.211 27.903 1.00 93.19 680 LEU A C 1
ATOM 5200 O O . LEU A 1 680 ? 8.433 -10.094 29.066 1.00 93.19 680 LEU A O 1
ATOM 5204 N N . ARG A 1 681 ? 9.158 -11.391 27.377 1.00 92.75 681 ARG A N 1
ATOM 5205 C CA . ARG A 1 681 ? 9.015 -12.660 28.093 1.00 92.75 681 ARG A CA 1
ATOM 5206 C C . ARG A 1 681 ? 9.843 -12.674 29.374 1.00 92.75 681 ARG A C 1
ATOM 5208 O O . ARG A 1 681 ? 9.350 -13.143 30.392 1.00 92.75 681 ARG A O 1
ATOM 5215 N N . ARG A 1 682 ? 11.063 -12.129 29.361 1.00 90.94 682 ARG A N 1
ATOM 5216 C CA . ARG A 1 682 ? 11.906 -12.016 30.566 1.00 90.94 682 ARG A CA 1
ATOM 5217 C C . ARG A 1 682 ? 11.296 -11.108 31.634 1.00 90.94 682 ARG A C 1
ATOM 5219 O O . ARG A 1 682 ? 11.419 -11.410 32.814 1.00 90.94 682 ARG A O 1
ATOM 5226 N N . ARG A 1 683 ? 10.652 -10.006 31.241 1.00 89.25 683 ARG A N 1
ATOM 5227 C CA . ARG A 1 683 ? 10.126 -8.997 32.178 1.00 89.25 683 ARG A CA 1
ATOM 5228 C C . ARG A 1 683 ? 8.723 -9.313 32.686 1.00 89.25 683 ARG A C 1
ATOM 5230 O O . ARG A 1 683 ? 8.448 -9.139 33.867 1.00 89.25 683 ARG A O 1
ATOM 5237 N N . LEU A 1 684 ? 7.840 -9.768 31.803 1.00 90.50 684 LEU A N 1
ATOM 5238 C CA . LEU A 1 684 ? 6.409 -9.868 32.080 1.00 90.50 684 LEU A CA 1
ATOM 5239 C C . LEU A 1 684 ? 5.984 -11.246 32.599 1.00 90.50 684 LEU A C 1
ATOM 5241 O O . LEU A 1 684 ? 5.014 -11.349 33.347 1.00 90.50 684 LEU A O 1
ATOM 5245 N N . ARG A 1 685 ? 6.714 -12.312 32.242 1.00 90.44 685 ARG A N 1
ATOM 5246 C CA . ARG A 1 685 ? 6.322 -13.694 32.563 1.00 90.44 685 ARG A CA 1
ATOM 5247 C C . ARG A 1 685 ? 6.158 -13.931 34.059 1.00 90.44 685 ARG A C 1
ATOM 5249 O O . ARG A 1 685 ? 5.192 -14.580 34.439 1.00 90.44 685 ARG A O 1
ATOM 5256 N N . THR A 1 686 ? 7.060 -13.417 34.894 1.00 89.81 686 THR A N 1
ATOM 5257 C CA . THR A 1 686 ? 6.979 -13.597 36.353 1.00 89.81 686 THR A CA 1
ATOM 5258 C C . THR A 1 686 ? 5.762 -12.882 36.927 1.00 89.81 686 THR A C 1
ATOM 5260 O O . THR A 1 686 ? 4.984 -13.493 37.650 1.00 89.81 686 THR A O 1
ATOM 5263 N N . ALA A 1 687 ? 5.539 -11.626 36.538 1.00 89.12 687 ALA A N 1
ATOM 5264 C CA . ALA A 1 687 ? 4.421 -10.832 37.037 1.00 89.12 687 ALA A CA 1
ATOM 5265 C C . ALA A 1 687 ? 3.057 -11.402 36.600 1.00 89.12 687 ALA A C 1
ATOM 5267 O O . ALA A 1 687 ? 2.158 -11.548 37.428 1.00 89.12 687 ALA A O 1
ATOM 5268 N N . LEU A 1 688 ? 2.918 -11.815 35.332 1.00 89.69 688 LEU A N 1
ATOM 5269 C CA . LEU A 1 688 ? 1.713 -12.506 34.858 1.00 89.69 688 LEU A CA 1
ATOM 5270 C C . LEU A 1 688 ? 1.533 -13.871 35.526 1.00 89.69 688 LEU A C 1
ATOM 5272 O O . LEU A 1 688 ? 0.408 -14.228 35.861 1.00 89.69 688 LEU A O 1
ATOM 5276 N N . ARG A 1 689 ? 2.613 -14.631 35.754 1.00 91.44 689 ARG A N 1
ATOM 5277 C CA . ARG A 1 689 ? 2.538 -15.916 36.466 1.00 91.44 689 ARG A CA 1
ATOM 5278 C C . ARG A 1 689 ? 1.988 -15.722 37.875 1.00 91.44 689 ARG A C 1
ATOM 5280 O O . ARG A 1 689 ? 1.120 -16.489 38.274 1.00 91.44 689 ARG A O 1
ATOM 5287 N N . THR A 1 690 ? 2.450 -14.704 38.598 1.00 90.12 690 THR A N 1
ATOM 5288 C CA . THR A 1 690 ? 1.923 -14.366 39.926 1.00 90.12 690 THR A CA 1
ATOM 5289 C C . THR A 1 690 ? 0.453 -13.968 39.849 1.00 90.12 690 THR A C 1
ATOM 5291 O O . THR A 1 690 ? -0.354 -14.505 40.598 1.00 90.12 690 THR A O 1
ATOM 5294 N N . GLN A 1 691 ? 0.072 -13.104 38.904 1.00 88.25 691 GLN A N 1
ATOM 5295 C CA . GLN A 1 691 ? -1.324 -12.695 38.741 1.00 88.25 691 GLN A CA 1
ATOM 5296 C C . GLN A 1 691 ? -2.246 -13.886 38.432 1.00 88.25 691 GLN A C 1
ATOM 5298 O O . GLN A 1 691 ? -3.282 -14.025 39.066 1.00 88.25 691 GLN A O 1
ATOM 5303 N N . VAL A 1 692 ? -1.867 -14.760 37.493 1.00 88.62 692 VAL A N 1
ATOM 5304 C CA . VAL A 1 692 ? -2.651 -15.951 37.118 1.00 88.62 692 VAL A CA 1
ATOM 5305 C C . VAL A 1 692 ? -2.687 -16.978 38.254 1.00 88.62 692 VAL A C 1
ATOM 5307 O O . VAL A 1 692 ? -3.703 -17.642 38.444 1.00 88.62 692 VAL A O 1
ATOM 5310 N N . LYS A 1 693 ? -1.612 -17.098 39.049 1.00 88.00 693 LYS A N 1
ATOM 5311 C CA . LYS A 1 693 ? -1.582 -17.983 40.225 1.00 88.00 693 LYS A CA 1
ATOM 5312 C C . LYS A 1 693 ? -2.705 -17.640 41.209 1.00 88.00 693 LYS A C 1
ATOM 5314 O O . LYS A 1 693 ? -3.326 -18.567 41.723 1.00 88.00 693 LYS A O 1
ATOM 5319 N N . TRP A 1 694 ? -2.979 -16.353 41.412 1.00 85.06 694 TRP A N 1
ATOM 5320 C CA . TRP A 1 694 ? -3.955 -15.850 42.385 1.00 85.06 694 TRP A CA 1
ATOM 5321 C C . TRP A 1 694 ? -5.302 -15.419 41.774 1.00 85.06 694 TRP A C 1
ATOM 5323 O O . TRP A 1 694 ? -6.175 -14.950 42.496 1.00 85.06 694 TRP A O 1
ATOM 5333 N N . ASP A 1 695 ? -5.503 -15.568 40.460 1.00 83.69 695 ASP A N 1
ATOM 5334 C CA . ASP A 1 695 ? -6.775 -15.239 39.802 1.00 83.69 695 ASP A CA 1
ATOM 5335 C C . ASP A 1 695 ? -7.782 -16.371 40.045 1.00 83.69 695 ASP A C 1
ATOM 5337 O O . ASP A 1 695 ? -7.762 -17.388 39.353 1.00 83.69 695 ASP A O 1
ATOM 5341 N N . ALA A 1 696 ? -8.658 -16.203 41.040 1.00 80.25 696 ALA A N 1
ATOM 5342 C CA . ALA A 1 696 ? -9.676 -17.194 41.407 1.00 80.25 696 ALA A CA 1
ATOM 5343 C C . ALA A 1 696 ? -10.662 -17.517 40.265 1.00 80.25 696 ALA A C 1
ATOM 5345 O O . ALA A 1 696 ? -11.295 -18.564 40.275 1.00 80.25 696 ALA A O 1
ATOM 5346 N N . ARG A 1 697 ? -10.759 -16.643 39.254 1.00 77.62 697 ARG A N 1
ATOM 5347 C CA . ARG A 1 697 ? -11.590 -16.847 38.054 1.00 77.62 697 ARG A CA 1
ATOM 5348 C C . ARG A 1 697 ? -10.976 -17.818 37.044 1.00 77.62 697 ARG A C 1
ATOM 5350 O O . ARG A 1 697 ? -11.621 -18.133 36.050 1.00 77.62 697 ARG A O 1
ATOM 5357 N N . VAL A 1 698 ? -9.719 -18.224 37.236 1.00 81.75 698 VAL A N 1
ATOM 5358 C CA . VAL A 1 698 ? -9.010 -19.138 36.335 1.00 81.75 698 VAL A CA 1
ATOM 5359 C C . VAL A 1 698 ? -8.856 -20.498 37.025 1.00 81.75 698 VAL A C 1
ATOM 5361 O O . VAL A 1 698 ? -8.109 -20.583 38.009 1.00 81.75 698 VAL A O 1
ATOM 5364 N N . PRO A 1 699 ? -9.496 -21.565 36.507 1.00 80.19 699 PRO A N 1
ATOM 5365 C CA . PRO A 1 699 ? -9.340 -22.923 37.028 1.00 80.19 699 PRO A CA 1
ATOM 5366 C C . PRO A 1 699 ? -7.874 -23.356 37.082 1.00 80.19 699 PRO A C 1
ATOM 5368 O O . PRO A 1 699 ? -7.085 -22.980 36.208 1.00 80.19 699 PRO A O 1
ATOM 5371 N N . LEU A 1 700 ? -7.506 -24.151 38.096 1.00 80.38 700 LEU A N 1
ATOM 5372 C CA . LEU A 1 700 ? -6.119 -24.564 38.354 1.00 80.38 700 LEU A CA 1
ATOM 5373 C C . LEU A 1 700 ? -5.456 -25.187 37.117 1.00 80.38 700 LEU A C 1
ATOM 5375 O O . LEU A 1 700 ? -4.361 -24.755 36.740 1.00 80.38 700 LEU A O 1
ATOM 5379 N N . ASP A 1 701 ? -6.159 -26.084 36.430 1.00 80.62 701 ASP A N 1
ATOM 5380 C CA . ASP A 1 701 ? -5.640 -26.838 35.279 1.00 80.62 701 ASP A CA 1
ATOM 5381 C C . ASP A 1 701 ? -5.414 -25.952 34.044 1.00 80.62 701 ASP A C 1
ATOM 5383 O O . ASP A 1 701 ? -4.518 -26.181 33.230 1.00 80.62 701 ASP A O 1
ATOM 5387 N N . SER A 1 702 ? -6.158 -24.848 33.941 1.00 84.25 702 SER A N 1
ATOM 5388 C CA . SER A 1 702 ? -6.072 -23.903 32.822 1.00 84.25 702 SER A CA 1
ATOM 5389 C C . SER A 1 702 ? -5.010 -22.812 33.012 1.00 84.25 702 SER A C 1
ATOM 5391 O O . SER A 1 702 ? -4.670 -22.103 32.056 1.00 84.25 702 SER A O 1
ATOM 5393 N N . LYS A 1 703 ? -4.421 -22.667 34.211 1.00 86.50 703 LYS A N 1
ATOM 5394 C CA . LYS A 1 703 ? -3.494 -21.560 34.537 1.00 86.50 703 LYS A CA 1
ATOM 5395 C C . LYS A 1 703 ? -2.281 -21.485 33.605 1.00 86.50 703 LYS A C 1
ATOM 5397 O O . LYS A 1 703 ? -1.878 -20.390 33.203 1.00 86.50 703 LYS A O 1
ATOM 5402 N N . ARG A 1 704 ? -1.686 -22.625 33.224 1.00 88.19 704 ARG A N 1
ATOM 5403 C CA . ARG A 1 704 ? -0.500 -22.654 32.339 1.00 88.19 704 ARG A CA 1
ATOM 5404 C C . ARG A 1 704 ? -0.828 -22.163 30.931 1.00 88.19 704 ARG A C 1
ATOM 5406 O O . ARG A 1 704 ? -0.064 -21.381 30.360 1.00 88.19 704 ARG A O 1
ATOM 5413 N N . ALA A 1 705 ? -1.950 -22.610 30.382 1.00 86.75 705 ALA A N 1
ATOM 5414 C CA . ALA A 1 705 ? -2.356 -22.256 29.034 1.00 86.75 705 ALA A CA 1
ATOM 5415 C C . ALA A 1 705 ? -2.879 -20.803 28.971 1.00 86.75 705 ALA A C 1
ATOM 5417 O O . ALA A 1 705 ? -2.519 -20.069 28.044 1.00 86.75 705 ALA A O 1
ATOM 5418 N N . VAL A 1 706 ? -3.581 -20.326 30.010 1.00 89.44 706 VAL A N 1
ATOM 5419 C CA . VAL A 1 706 ? -3.983 -18.912 30.155 1.00 89.44 706 VAL A CA 1
ATOM 5420 C C . VAL A 1 706 ? -2.765 -17.993 30.202 1.00 89.44 706 VAL A C 1
ATOM 5422 O O . VAL A 1 706 ? -2.727 -16.985 29.494 1.00 89.44 706 VAL A O 1
ATOM 5425 N N . LEU A 1 707 ? -1.723 -18.358 30.959 1.00 91.94 707 LEU A N 1
ATOM 5426 C CA . LEU A 1 707 ? -0.471 -17.597 31.000 1.00 91.94 707 LEU A CA 1
ATOM 5427 C C . LEU A 1 707 ? 0.151 -17.439 29.603 1.00 91.94 707 LEU A C 1
ATOM 5429 O O . LEU A 1 707 ? 0.601 -16.348 29.253 1.00 91.94 707 LEU A O 1
ATOM 5433 N N . GLY A 1 708 ? 0.165 -18.507 28.799 1.00 91.31 708 GLY A N 1
ATOM 5434 C CA . GLY A 1 708 ? 0.659 -18.462 27.420 1.00 91.31 708 GLY A CA 1
ATOM 5435 C C . GLY A 1 708 ? -0.152 -17.512 26.534 1.00 91.31 708 GLY A C 1
ATOM 5436 O O . GLY A 1 708 ? 0.423 -16.689 25.820 1.00 91.31 708 GLY A O 1
ATOM 5437 N N . LYS A 1 709 ? -1.485 -17.567 26.620 1.00 91.38 709 LYS A N 1
ATOM 5438 C CA . LYS A 1 709 ? -2.381 -16.699 25.841 1.00 91.38 709 LYS A CA 1
ATOM 5439 C C . LYS A 1 709 ? -2.293 -15.228 26.267 1.00 91.38 709 LYS A C 1
ATOM 5441 O O . LYS A 1 709 ? -2.164 -14.376 25.392 1.00 91.38 709 LYS A O 1
ATOM 5446 N N . ARG A 1 710 ? -2.246 -14.924 27.573 1.00 92.62 710 ARG A N 1
ATOM 5447 C CA . ARG A 1 710 ? -2.012 -13.555 28.081 1.00 92.62 710 ARG A CA 1
ATOM 5448 C C . ARG A 1 710 ? -0.651 -13.003 27.639 1.00 92.62 710 ARG A C 1
ATOM 5450 O O . ARG A 1 710 ? -0.558 -11.832 27.296 1.00 92.62 710 ARG A O 1
ATOM 5457 N N . LEU A 1 711 ? 0.403 -13.829 27.593 1.00 92.75 711 LEU A N 1
ATOM 5458 C CA . LEU A 1 711 ? 1.719 -13.413 27.079 1.00 92.75 711 LEU A CA 1
ATOM 5459 C C . LEU A 1 711 ? 1.692 -13.076 25.582 1.00 92.75 711 LEU A C 1
ATOM 5461 O O . LEU A 1 711 ? 2.315 -12.100 25.168 1.00 92.75 711 LEU A O 1
ATOM 5465 N N . ASN A 1 712 ? 0.976 -13.863 24.777 1.00 90.69 712 ASN A N 1
ATOM 5466 C CA . ASN A 1 712 ? 0.837 -13.598 23.345 1.00 90.69 712 ASN A CA 1
ATOM 5467 C C . ASN A 1 712 ? -0.004 -12.340 23.081 1.00 90.69 712 ASN A C 1
ATOM 5469 O O . ASN A 1 712 ? 0.385 -11.524 22.247 1.00 90.69 712 ASN A O 1
ATOM 5473 N N . ALA A 1 713 ? -1.098 -12.144 23.827 1.00 90.81 713 ALA A N 1
ATOM 5474 C CA . ALA A 1 713 ? -1.884 -10.911 23.785 1.00 90.81 713 ALA A CA 1
ATOM 5475 C C . ALA A 1 713 ? -1.030 -9.698 24.180 1.00 90.81 713 ALA A C 1
ATOM 5477 O O . ALA A 1 713 ? -0.954 -8.722 23.438 1.00 90.81 713 ALA A O 1
ATOM 5478 N N . ALA A 1 714 ? -0.262 -9.812 25.268 1.00 92.38 714 ALA A N 1
ATOM 5479 C CA . ALA A 1 714 ? 0.667 -8.770 25.680 1.00 92.38 714 ALA A CA 1
ATOM 5480 C C . ALA A 1 714 ? 1.683 -8.430 24.580 1.00 92.38 714 ALA A C 1
ATOM 5482 O O . ALA A 1 714 ? 1.948 -7.252 24.349 1.00 92.38 714 ALA A O 1
ATOM 5483 N N . PHE A 1 715 ? 2.238 -9.422 23.877 1.00 92.50 715 PHE A N 1
ATOM 5484 C CA . PHE A 1 715 ? 3.144 -9.169 22.755 1.00 92.50 715 PHE A CA 1
ATOM 5485 C C . PHE A 1 715 ? 2.453 -8.413 21.613 1.00 92.50 715 PHE A C 1
ATOM 5487 O O . PHE A 1 715 ? 2.998 -7.414 21.140 1.00 92.50 715 PHE A O 1
ATOM 5494 N N . ALA A 1 716 ? 1.232 -8.814 21.245 1.00 89.19 716 ALA A N 1
ATOM 5495 C CA . ALA A 1 716 ? 0.421 -8.124 20.241 1.00 89.19 716 ALA A CA 1
ATOM 5496 C C . ALA A 1 716 ? 0.112 -6.667 20.634 1.00 89.19 716 ALA A C 1
ATOM 5498 O O . ALA A 1 716 ? 0.242 -5.769 19.804 1.00 89.19 716 ALA A O 1
ATOM 5499 N N . HIS A 1 717 ? -0.156 -6.391 21.916 1.00 89.62 717 HIS A N 1
ATOM 5500 C CA . HIS A 1 717 ? -0.374 -5.029 22.426 1.00 89.62 717 HIS A CA 1
ATOM 5501 C C . HIS A 1 717 ? 0.844 -4.096 22.252 1.00 89.62 717 HIS A C 1
ATOM 5503 O O . HIS A 1 717 ? 0.717 -2.883 22.416 1.00 89.62 717 HIS A O 1
ATOM 5509 N N . ARG A 1 718 ? 2.039 -4.624 21.930 1.00 92.12 718 ARG A N 1
ATOM 5510 C CA . ARG A 1 718 ? 3.257 -3.838 21.637 1.00 92.12 718 ARG A CA 1
ATOM 5511 C C . ARG A 1 718 ? 3.528 -3.690 20.137 1.00 92.12 718 ARG A C 1
ATOM 5513 O O . ARG A 1 718 ? 4.587 -3.173 19.782 1.00 92.12 718 ARG A O 1
ATOM 5520 N N . ALA A 1 719 ? 2.602 -4.086 19.260 1.00 89.19 719 ALA A N 1
ATOM 5521 C CA . ALA A 1 719 ? 2.771 -3.997 17.808 1.00 89.19 719 ALA A CA 1
ATOM 5522 C C . ALA A 1 719 ? 3.199 -2.594 17.343 1.00 89.19 719 ALA A C 1
ATOM 5524 O O . ALA A 1 719 ? 4.142 -2.483 16.566 1.00 89.19 719 ALA A O 1
ATOM 5525 N N . GLU A 1 720 ? 2.613 -1.524 17.897 1.00 91.31 720 GLU A N 1
ATOM 5526 C CA . GLU A 1 720 ? 3.012 -0.140 17.587 1.00 91.31 720 GLU A CA 1
ATOM 5527 C C . GLU A 1 720 ? 4.520 0.079 17.805 1.00 91.31 720 GLU A C 1
ATOM 5529 O O . GLU A 1 720 ? 5.202 0.644 16.949 1.00 91.31 720 GLU A O 1
ATOM 5534 N N . ARG A 1 721 ? 5.072 -0.438 18.913 1.00 92.00 721 ARG A N 1
ATOM 5535 C CA . ARG A 1 721 ? 6.498 -0.308 19.229 1.00 92.00 721 ARG A CA 1
ATOM 5536 C C . ARG A 1 721 ? 7.382 -1.172 18.329 1.00 92.00 721 ARG A C 1
ATOM 5538 O O . ARG A 1 721 ? 8.504 -0.760 18.048 1.00 92.00 721 ARG A O 1
ATOM 5545 N N . ILE A 1 722 ? 6.906 -2.340 17.890 1.00 93.69 722 ILE A N 1
ATOM 5546 C CA . ILE A 1 722 ? 7.612 -3.157 16.885 1.00 93.69 722 ILE A CA 1
ATOM 5547 C C . ILE A 1 722 ? 7.716 -2.361 15.591 1.00 93.69 722 ILE A C 1
ATOM 5549 O O . ILE A 1 722 ? 8.817 -2.164 15.092 1.00 93.69 722 ILE A O 1
ATOM 5553 N N . VAL A 1 723 ? 6.589 -1.842 15.101 1.00 93.19 723 VAL A N 1
ATOM 5554 C CA . VAL A 1 723 ? 6.540 -1.062 13.861 1.00 93.19 723 VAL A CA 1
ATOM 5555 C C . VAL A 1 723 ? 7.405 0.197 13.961 1.00 93.19 723 VAL A C 1
ATOM 5557 O O . VAL A 1 723 ? 8.074 0.540 12.997 1.00 93.19 723 VAL A O 1
ATOM 5560 N N . GLU A 1 724 ? 7.483 0.848 15.128 1.00 92.31 724 GLU A N 1
ATOM 5561 C CA . GLU A 1 724 ? 8.401 1.980 15.340 1.00 92.31 724 GLU A CA 1
ATOM 5562 C C . GLU A 1 724 ? 9.875 1.585 15.138 1.00 92.31 724 GLU A C 1
ATOM 5564 O O . GLU A 1 724 ? 10.631 2.305 14.489 1.00 92.31 724 GLU A O 1
ATOM 5569 N N . LEU A 1 725 ? 10.290 0.439 15.692 1.00 93.69 725 LEU A N 1
ATOM 5570 C CA . LEU A 1 725 ? 11.661 -0.064 15.557 1.00 93.69 725 LEU A CA 1
ATOM 5571 C C . LEU A 1 725 ? 11.959 -0.501 14.120 1.00 93.69 725 LEU A C 1
ATOM 5573 O O . LEU A 1 725 ? 13.030 -0.187 13.605 1.00 93.69 725 LEU A O 1
ATOM 5577 N N . LEU A 1 726 ? 11.008 -1.181 13.475 1.00 95.00 726 LEU A N 1
ATOM 5578 C CA . LEU A 1 726 ? 11.121 -1.577 12.073 1.00 95.00 726 LEU A CA 1
ATOM 5579 C C . LEU A 1 726 ? 11.178 -0.360 11.150 1.00 95.00 726 LEU A C 1
ATOM 5581 O O . LEU A 1 726 ? 11.996 -0.351 10.244 1.00 95.00 726 LEU A O 1
ATOM 5585 N N . GLY A 1 727 ? 10.396 0.689 11.415 1.00 92.94 727 GLY A N 1
ATOM 5586 C CA . GLY A 1 727 ? 10.465 1.945 10.669 1.00 92.94 727 GLY A CA 1
ATOM 5587 C C . GLY A 1 727 ? 11.827 2.628 10.807 1.00 92.94 727 GLY A C 1
ATOM 5588 O O . GLY A 1 727 ? 12.377 3.094 9.815 1.00 92.94 727 GLY A O 1
ATOM 5589 N N . GLY A 1 728 ? 12.418 2.629 12.008 1.00 92.62 728 GLY A N 1
ATOM 5590 C CA . GLY A 1 728 ? 13.791 3.105 12.211 1.00 92.62 728 GLY A CA 1
ATOM 5591 C C . GLY A 1 728 ? 14.825 2.297 11.417 1.00 92.62 728 GLY A C 1
ATOM 5592 O O . GLY A 1 728 ? 15.689 2.885 10.772 1.00 92.62 728 GLY A O 1
ATOM 5593 N N . LEU A 1 729 ? 14.700 0.964 11.414 1.00 95.50 729 LEU A N 1
ATOM 5594 C CA . LEU A 1 729 ? 15.532 0.078 10.594 1.00 95.50 729 LEU A CA 1
ATOM 5595 C C . LEU A 1 729 ? 15.346 0.358 9.094 1.00 95.50 729 LEU A C 1
ATOM 5597 O O . LEU A 1 729 ? 16.335 0.480 8.382 1.00 95.50 729 LEU A O 1
ATOM 5601 N N . THR A 1 730 ? 14.104 0.515 8.623 1.00 95.06 730 THR A N 1
ATOM 5602 C CA . THR A 1 730 ? 13.799 0.847 7.224 1.00 95.06 730 THR A CA 1
ATOM 5603 C C . THR A 1 730 ? 14.459 2.156 6.814 1.00 95.06 730 THR A C 1
ATOM 5605 O O . THR A 1 730 ? 15.102 2.188 5.776 1.00 95.06 730 THR A O 1
ATOM 5608 N N . VAL A 1 731 ? 14.363 3.223 7.618 1.00 93.12 731 VAL A N 1
ATOM 5609 C CA . VAL A 1 731 ? 15.001 4.509 7.278 1.00 93.12 731 VAL A CA 1
ATOM 5610 C C . VAL A 1 731 ? 16.520 4.356 7.168 1.00 93.12 731 VAL A C 1
ATOM 5612 O O . VAL A 1 731 ? 17.101 4.860 6.213 1.00 93.12 731 VAL A O 1
ATOM 5615 N N . ALA A 1 732 ? 17.163 3.638 8.095 1.00 93.69 732 ALA A N 1
ATOM 5616 C CA . ALA A 1 732 ? 18.604 3.397 8.023 1.00 93.69 732 ALA A CA 1
ATOM 5617 C C . ALA A 1 732 ? 18.994 2.633 6.744 1.00 93.69 732 ALA A C 1
ATOM 5619 O O . ALA A 1 732 ? 19.904 3.051 6.034 1.00 93.69 732 ALA A O 1
ATOM 5620 N N . VAL A 1 733 ? 18.264 1.562 6.415 1.00 95.00 733 VAL A N 1
ATOM 5621 C CA . VAL A 1 733 ? 18.495 0.763 5.202 1.00 95.00 733 VAL A CA 1
ATOM 5622 C C . VAL A 1 733 ? 18.249 1.581 3.930 1.00 95.00 733 VAL A C 1
ATOM 5624 O O . VAL A 1 733 ? 19.055 1.514 3.011 1.00 95.00 733 VAL A O 1
ATOM 5627 N N . VAL A 1 734 ? 17.184 2.386 3.876 1.00 92.50 734 VAL A N 1
ATOM 5628 C CA . VAL A 1 734 ? 16.858 3.251 2.728 1.00 92.50 734 VAL A CA 1
ATOM 5629 C C . VAL A 1 734 ? 17.940 4.300 2.487 1.00 92.50 734 VAL A C 1
ATOM 5631 O O . VAL A 1 734 ? 18.304 4.544 1.341 1.00 92.50 734 VAL A O 1
ATOM 5634 N N . LEU A 1 735 ? 18.476 4.914 3.543 1.00 90.12 735 LEU A N 1
ATOM 5635 C CA . LEU A 1 735 ? 19.545 5.900 3.397 1.00 90.12 735 LEU A CA 1
ATOM 5636 C C . LEU A 1 735 ? 20.844 5.259 2.889 1.00 90.12 735 LEU A C 1
ATOM 5638 O O . LEU A 1 735 ? 21.492 5.831 2.020 1.00 90.12 735 LEU A O 1
ATOM 5642 N N . VAL A 1 736 ? 21.192 4.062 3.374 1.00 90.56 736 VAL A N 1
ATOM 5643 C CA . VAL A 1 736 ? 22.330 3.291 2.842 1.00 90.56 736 VAL A CA 1
ATOM 5644 C C . VAL A 1 736 ? 22.087 2.911 1.381 1.00 90.56 736 VAL A C 1
ATOM 5646 O O . VAL A 1 736 ? 22.966 3.116 0.552 1.00 90.56 736 VAL A O 1
ATOM 5649 N N . LEU A 1 737 ? 20.885 2.434 1.045 1.00 90.81 737 LEU A N 1
ATOM 5650 C CA . LEU A 1 737 ? 20.491 2.106 -0.326 1.00 90.81 737 LEU A CA 1
ATOM 5651 C C . LEU A 1 737 ? 20.641 3.311 -1.264 1.00 90.81 737 LEU A C 1
ATOM 5653 O O . LEU A 1 737 ? 21.196 3.149 -2.344 1.00 90.81 737 LEU A O 1
ATOM 5657 N N . LEU A 1 738 ? 20.192 4.506 -0.858 1.00 85.94 738 LEU A N 1
ATOM 5658 C CA . LEU A 1 738 ? 20.340 5.737 -1.647 1.00 85.94 738 LEU A CA 1
ATOM 5659 C C . LEU A 1 738 ? 21.810 6.060 -1.937 1.00 85.94 738 LEU A C 1
ATOM 5661 O O . LEU A 1 738 ? 22.143 6.413 -3.064 1.00 85.94 738 LEU A O 1
ATOM 5665 N N . VAL A 1 739 ? 22.685 5.904 -0.941 1.00 83.38 739 VAL A N 1
ATOM 5666 C CA . VAL A 1 739 ? 24.123 6.155 -1.102 1.00 83.38 739 VAL A CA 1
ATOM 5667 C C . VAL A 1 739 ? 24.775 5.100 -2.002 1.00 83.38 739 VAL A C 1
ATOM 5669 O O . VAL A 1 739 ? 25.508 5.454 -2.920 1.00 83.38 739 VAL A O 1
ATOM 5672 N N . LEU A 1 740 ? 24.483 3.813 -1.803 1.00 83.88 740 LEU A N 1
ATOM 5673 C CA . LEU A 1 740 ? 25.045 2.738 -2.634 1.00 83.88 740 LEU A CA 1
ATOM 5674 C C . LEU A 1 740 ? 24.576 2.836 -4.089 1.00 83.88 740 LEU A C 1
ATOM 5676 O O . LEU A 1 740 ? 25.387 2.770 -5.003 1.00 83.88 740 LEU A O 1
ATOM 5680 N N . THR A 1 741 ? 23.288 3.105 -4.297 1.00 81.31 741 THR A N 1
ATOM 5681 C CA . THR A 1 741 ? 22.695 3.335 -5.625 1.00 81.31 741 THR A CA 1
ATOM 5682 C C . THR A 1 741 ? 23.339 4.515 -6.350 1.00 81.31 741 THR A C 1
ATOM 5684 O O . THR A 1 741 ? 23.421 4.525 -7.572 1.00 81.31 741 THR A O 1
ATOM 5687 N N . SER A 1 742 ? 23.784 5.530 -5.610 1.00 73.12 742 SER A N 1
ATOM 5688 C CA . SER A 1 742 ? 24.423 6.702 -6.208 1.00 73.12 742 SER A CA 1
ATOM 5689 C C . SER A 1 742 ? 25.870 6.485 -6.636 1.00 73.12 742 SER A C 1
ATOM 5691 O O . SER A 1 742 ? 26.423 7.332 -7.330 1.00 73.12 742 SER A O 1
ATOM 5693 N N . SER A 1 743 ? 26.484 5.371 -6.224 1.00 72.00 743 SER A N 1
ATOM 5694 C CA . SER A 1 743 ? 27.875 5.061 -6.564 1.00 72.00 743 SER A CA 1
ATOM 5695 C C . SER A 1 743 ? 28.088 4.785 -8.050 1.00 72.00 743 SER A C 1
ATOM 5697 O O . SER A 1 743 ? 29.220 4.870 -8.509 1.00 72.00 743 SER A O 1
ATOM 5699 N N . GLY A 1 744 ? 27.034 4.455 -8.799 1.00 71.06 744 GLY A N 1
ATOM 5700 C CA . GLY A 1 744 ? 27.187 4.065 -10.193 1.00 71.06 744 GLY A CA 1
ATOM 5701 C C . GLY A 1 744 ? 27.602 2.597 -10.374 1.00 71.06 744 GLY A C 1
ATOM 5702 O O . GLY A 1 744 ? 27.685 2.137 -11.513 1.00 71.06 744 GLY A O 1
ATOM 5703 N N . GLU A 1 745 ? 27.798 1.832 -9.299 1.00 73.25 745 GLU A N 1
ATOM 5704 C CA . GLU A 1 745 ? 28.396 0.496 -9.353 1.00 73.25 745 GLU A CA 1
ATOM 5705 C C . GLU A 1 745 ? 27.460 -0.606 -8.843 1.00 73.25 745 GLU A C 1
ATOM 5707 O O . GLU A 1 745 ? 26.751 -0.455 -7.841 1.00 73.25 745 GLU A O 1
ATOM 5712 N N . ALA A 1 746 ? 27.508 -1.759 -9.517 1.00 77.44 746 ALA A N 1
ATOM 5713 C CA . ALA A 1 746 ? 26.878 -2.989 -9.053 1.00 77.44 746 ALA A CA 1
ATOM 5714 C C . ALA A 1 746 ? 27.615 -3.559 -7.816 1.00 77.44 746 ALA A C 1
ATOM 5716 O O . ALA A 1 746 ? 28.801 -3.278 -7.615 1.00 77.44 746 ALA A O 1
ATOM 5717 N N . PRO A 1 747 ? 26.959 -4.400 -6.989 1.00 80.38 747 PRO A N 1
ATOM 5718 C CA . PRO A 1 747 ? 27.539 -4.909 -5.746 1.00 80.38 747 PRO A CA 1
ATOM 5719 C C . PRO A 1 747 ? 28.894 -5.606 -5.891 1.00 80.38 747 PRO A C 1
ATOM 5721 O O . PRO A 1 747 ? 29.777 -5.367 -5.070 1.00 80.38 747 PRO A O 1
ATOM 5724 N N . ALA A 1 748 ? 29.075 -6.442 -6.917 1.00 77.62 748 ALA A N 1
ATOM 5725 C CA . ALA A 1 748 ? 30.338 -7.142 -7.150 1.00 77.62 748 ALA A CA 1
ATOM 5726 C C . ALA A 1 748 ? 31.473 -6.164 -7.510 1.00 77.62 748 ALA A C 1
ATOM 5728 O O . ALA A 1 748 ? 32.518 -6.180 -6.863 1.00 77.62 748 ALA A O 1
ATOM 5729 N N . ALA A 1 749 ? 31.215 -5.239 -8.441 1.00 75.19 749 ALA A N 1
ATOM 5730 C CA . ALA A 1 749 ? 32.181 -4.230 -8.879 1.00 75.19 749 ALA A CA 1
ATOM 5731 C C . ALA A 1 749 ? 32.641 -3.318 -7.726 1.00 75.19 749 ALA A C 1
ATOM 5733 O O . ALA A 1 749 ? 33.834 -3.053 -7.568 1.00 75.19 749 ALA A O 1
ATOM 5734 N N . LEU A 1 750 ? 31.712 -2.894 -6.860 1.00 76.19 750 LEU A N 1
ATOM 5735 C CA . LEU A 1 750 ? 32.048 -2.068 -5.699 1.00 76.19 750 LEU A CA 1
ATOM 5736 C C . LEU A 1 750 ? 32.952 -2.813 -4.700 1.00 76.19 750 LEU A C 1
ATOM 5738 O O . LEU A 1 750 ? 33.863 -2.213 -4.121 1.00 76.19 750 LEU A O 1
ATOM 5742 N N . VAL A 1 751 ? 32.703 -4.110 -4.480 1.00 76.62 751 VAL A N 1
ATOM 5743 C CA . VAL A 1 751 ? 33.502 -4.961 -3.579 1.00 76.62 751 VAL A CA 1
ATOM 5744 C C . VAL A 1 751 ? 34.915 -5.166 -4.124 1.00 76.62 751 VAL A C 1
ATOM 5746 O O . VAL A 1 751 ? 35.876 -5.058 -3.356 1.00 76.62 751 VAL A O 1
ATOM 5749 N N . GLU A 1 752 ? 35.039 -5.409 -5.429 1.00 73.62 752 GLU A N 1
ATOM 5750 C CA . GLU A 1 752 ? 36.323 -5.558 -6.124 1.00 73.62 752 GLU A CA 1
ATOM 5751 C C . GLU A 1 752 ? 37.156 -4.273 -6.029 1.00 73.62 752 GLU A C 1
ATOM 5753 O O . GLU A 1 752 ? 38.307 -4.318 -5.588 1.00 73.62 752 GLU A O 1
ATOM 5758 N N . ARG A 1 753 ? 36.557 -3.107 -6.313 1.00 73.25 753 ARG A N 1
ATOM 5759 C CA . ARG A 1 753 ? 37.238 -1.805 -6.197 1.00 73.25 753 ARG A CA 1
ATOM 5760 C C . ARG A 1 753 ? 37.658 -1.476 -4.763 1.00 73.25 753 ARG A C 1
ATOM 5762 O O . ARG A 1 753 ? 38.716 -0.893 -4.542 1.00 73.25 753 ARG A O 1
ATOM 5769 N N . SER A 1 754 ? 36.839 -1.836 -3.775 1.00 69.81 754 SER A N 1
ATOM 5770 C CA . SER A 1 754 ? 37.076 -1.490 -2.362 1.00 69.81 754 SER A CA 1
ATOM 5771 C C . SER A 1 754 ? 38.162 -2.343 -1.685 1.00 69.81 754 SER A C 1
ATOM 5773 O O . SER A 1 754 ? 38.379 -2.205 -0.479 1.00 69.81 754 SER A O 1
ATOM 5775 N N . ASN A 1 755 ? 38.839 -3.229 -2.430 1.00 66.06 755 ASN A N 1
ATOM 5776 C CA . ASN A 1 755 ? 39.864 -4.159 -1.943 1.00 66.06 755 ASN A CA 1
ATOM 5777 C C . ASN A 1 755 ? 39.376 -5.053 -0.780 1.00 66.06 755 ASN A C 1
ATOM 5779 O O . ASN A 1 755 ? 40.134 -5.457 0.106 1.00 66.06 755 ASN A O 1
ATOM 5783 N N . TRP A 1 756 ? 38.075 -5.365 -0.751 1.00 71.62 756 TRP A N 1
ATOM 5784 C CA . TRP A 1 756 ? 37.463 -6.226 0.262 1.00 71.62 756 TRP A CA 1
ATOM 5785 C C . TRP A 1 756 ? 37.551 -7.695 -0.155 1.00 71.62 756 TRP A C 1
ATOM 5787 O O . TRP A 1 756 ? 36.535 -8.361 -0.349 1.00 71.62 756 TRP A O 1
ATOM 5797 N N . GLY A 1 757 ? 38.774 -8.221 -0.267 1.00 66.56 757 GLY A N 1
ATOM 5798 C CA . GLY A 1 757 ? 39.019 -9.576 -0.781 1.00 66.56 757 GLY A CA 1
ATOM 5799 C C . GLY A 1 757 ? 38.236 -10.687 -0.061 1.00 66.56 757 GLY A C 1
ATOM 5800 O O . GLY A 1 757 ? 37.836 -11.664 -0.684 1.00 66.56 757 GLY A O 1
ATOM 5801 N N . TRP A 1 758 ? 37.920 -10.520 1.230 1.00 74.94 758 TRP A N 1
ATOM 5802 C CA . TRP A 1 758 ? 37.100 -11.482 1.982 1.00 74.94 758 TRP A CA 1
ATOM 5803 C C . TRP A 1 758 ? 35.605 -11.465 1.601 1.00 74.94 758 TRP A C 1
ATOM 5805 O O . TRP A 1 758 ? 34.919 -12.466 1.800 1.00 74.94 758 TRP A O 1
ATOM 5815 N N . LEU A 1 759 ? 35.095 -10.354 1.054 1.00 76.81 759 LEU A N 1
ATOM 5816 C CA . LEU A 1 759 ? 33.713 -10.214 0.577 1.00 76.81 759 LEU A CA 1
ATOM 5817 C C . LEU A 1 759 ? 33.540 -10.632 -0.883 1.00 76.81 759 LEU A C 1
ATOM 5819 O O . LEU A 1 759 ? 32.419 -10.964 -1.265 1.00 76.81 759 LEU A O 1
ATOM 5823 N N . ALA A 1 760 ? 34.611 -10.654 -1.683 1.00 75.62 760 ALA A N 1
ATOM 5824 C CA . ALA A 1 760 ? 34.552 -11.002 -3.105 1.00 75.62 760 ALA A CA 1
ATOM 5825 C C . ALA A 1 760 ? 33.892 -12.376 -3.336 1.00 75.62 760 ALA A C 1
ATOM 5827 O O . ALA A 1 760 ? 32.968 -12.501 -4.137 1.00 75.62 760 ALA A O 1
ATOM 5828 N N . ASN A 1 761 ? 34.250 -13.373 -2.520 1.00 80.62 761 ASN A N 1
ATOM 5829 C CA . ASN A 1 761 ? 33.683 -14.728 -2.584 1.00 80.62 761 ASN A CA 1
ATOM 5830 C C . ASN A 1 761 ? 32.217 -14.825 -2.109 1.00 80.62 761 ASN A C 1
ATOM 5832 O O . ASN A 1 761 ? 31.579 -15.860 -2.286 1.00 80.62 761 ASN A O 1
ATOM 5836 N N . ILE A 1 762 ? 31.678 -13.780 -1.473 1.00 82.75 762 ILE A N 1
ATOM 5837 C CA . ILE A 1 762 ? 30.329 -13.768 -0.882 1.00 82.75 762 ILE A CA 1
ATOM 5838 C C . ILE A 1 762 ? 29.385 -12.851 -1.671 1.00 82.75 762 ILE A C 1
ATOM 5840 O O . ILE A 1 762 ? 28.178 -13.085 -1.667 1.00 82.75 762 ILE A O 1
ATOM 5844 N N . ALA A 1 763 ? 29.903 -11.843 -2.380 1.00 80.94 763 ALA A N 1
ATOM 5845 C CA . ALA A 1 763 ? 29.103 -10.839 -3.080 1.00 80.94 763 ALA A CA 1
ATOM 5846 C C . ALA A 1 763 ? 28.131 -11.453 -4.104 1.00 80.94 763 ALA A C 1
ATOM 5848 O O . ALA A 1 763 ? 26.934 -11.161 -4.051 1.00 80.94 763 ALA A O 1
ATOM 5849 N N . ARG A 1 764 ? 28.610 -12.358 -4.974 1.00 83.69 764 ARG A N 1
ATOM 5850 C CA . ARG A 1 764 ? 27.765 -13.028 -5.980 1.00 83.69 764 ARG A CA 1
ATOM 5851 C C . ARG A 1 764 ? 26.717 -13.973 -5.359 1.00 83.69 764 ARG A C 1
ATOM 5853 O O . ARG A 1 764 ? 25.528 -13.803 -5.658 1.00 83.69 764 ARG A O 1
ATOM 5860 N N . PRO A 1 765 ? 27.074 -14.904 -4.442 1.00 86.25 765 PRO A N 1
ATOM 5861 C CA . PRO A 1 765 ? 26.077 -15.717 -3.739 1.00 86.25 765 PRO A CA 1
ATOM 5862 C C . PRO A 1 765 ? 25.050 -14.885 -2.968 1.00 86.25 765 PRO A C 1
ATOM 5864 O O . PRO A 1 765 ? 23.870 -15.228 -2.945 1.00 86.25 765 PRO A O 1
ATOM 5867 N N . LEU A 1 766 ? 25.476 -13.782 -2.345 1.00 87.31 766 LEU A N 1
ATOM 5868 C CA . LEU A 1 766 ? 24.592 -12.894 -1.595 1.00 87.31 766 LEU A CA 1
ATOM 5869 C C . LEU A 1 766 ? 23.590 -12.187 -2.511 1.00 87.31 766 LEU A C 1
ATOM 5871 O O . LEU A 1 766 ? 22.407 -12.150 -2.173 1.00 87.31 766 LEU A O 1
ATOM 5875 N N . ALA A 1 767 ? 24.035 -11.658 -3.654 1.00 84.75 767 ALA A N 1
ATOM 5876 C CA . ALA A 1 767 ? 23.156 -11.041 -4.646 1.00 84.75 767 ALA A CA 1
ATOM 5877 C C . ALA A 1 767 ? 22.091 -12.041 -5.127 1.00 84.75 767 ALA A C 1
ATOM 5879 O O . ALA A 1 767 ? 20.892 -11.766 -5.030 1.00 84.75 767 ALA A O 1
ATOM 5880 N N . THR A 1 768 ? 22.517 -13.249 -5.496 1.00 86.81 768 THR A N 1
ATOM 5881 C CA . THR A 1 768 ? 21.633 -14.340 -5.934 1.00 86.81 768 THR A CA 1
ATOM 5882 C C . THR A 1 768 ? 20.640 -14.754 -4.842 1.00 86.81 768 THR A C 1
ATOM 5884 O O . THR A 1 768 ? 19.429 -14.783 -5.062 1.00 86.81 768 THR A O 1
ATOM 5887 N N . LEU A 1 769 ? 21.114 -15.006 -3.617 1.00 90.06 769 LEU A N 1
ATOM 5888 C CA . LEU A 1 769 ? 20.252 -15.338 -2.477 1.00 90.06 769 LEU A CA 1
ATOM 5889 C C . LEU A 1 769 ? 19.236 -14.225 -2.199 1.00 90.06 769 LEU A C 1
ATOM 5891 O O . LEU A 1 769 ? 18.078 -14.499 -1.881 1.00 90.06 769 LEU A O 1
ATOM 5895 N N . SER A 1 770 ? 19.668 -12.968 -2.303 1.00 90.44 770 SER A N 1
ATOM 5896 C CA . SER A 1 770 ? 18.818 -11.814 -2.037 1.00 90.44 770 SER A CA 1
ATOM 5897 C C . SER A 1 770 ? 17.696 -11.660 -3.066 1.00 90.44 770 SER A C 1
ATOM 5899 O O . SER A 1 770 ? 16.571 -11.352 -2.669 1.00 90.44 770 SER A O 1
ATOM 5901 N N . LEU A 1 771 ? 17.947 -11.980 -4.342 1.00 88.69 771 LEU A N 1
ATOM 5902 C CA . LEU A 1 771 ? 16.907 -12.083 -5.367 1.00 88.69 771 LEU A CA 1
ATOM 5903 C C . LEU A 1 771 ? 15.855 -13.113 -4.966 1.00 88.69 771 LEU A C 1
ATOM 5905 O O . LEU A 1 771 ? 14.679 -12.773 -4.842 1.00 88.69 771 LEU A O 1
ATOM 5909 N N . TYR A 1 772 ? 16.264 -14.365 -4.744 1.00 89.88 772 TYR A N 1
ATOM 5910 C CA . TYR A 1 772 ? 15.325 -15.441 -4.424 1.00 89.88 772 TYR A CA 1
ATOM 5911 C C . TYR A 1 772 ? 14.573 -15.174 -3.119 1.00 89.88 772 TYR A C 1
ATOM 5913 O O . TYR A 1 772 ? 13.395 -15.513 -3.008 1.00 89.88 772 TYR A O 1
ATOM 5921 N N . ALA A 1 773 ? 15.204 -14.509 -2.149 1.00 90.25 773 ALA A N 1
ATOM 5922 C CA . ALA A 1 773 ? 14.534 -14.053 -0.937 1.00 90.25 773 ALA A CA 1
ATOM 5923 C C . ALA A 1 773 ? 13.453 -13.002 -1.235 1.00 90.25 773 ALA A C 1
ATOM 5925 O O . ALA A 1 773 ? 12.356 -13.091 -0.687 1.00 90.25 773 ALA A O 1
ATOM 5926 N N . VAL A 1 774 ? 13.723 -12.032 -2.112 1.00 90.56 774 VAL A N 1
ATOM 5927 C CA . VAL A 1 774 ? 12.754 -11.008 -2.535 1.00 90.56 774 VAL A CA 1
ATOM 5928 C C . VAL A 1 774 ? 11.620 -11.592 -3.374 1.00 90.56 774 VAL A C 1
ATOM 5930 O O . VAL A 1 774 ? 10.456 -11.249 -3.144 1.00 90.56 774 VAL A O 1
ATOM 5933 N N . LEU A 1 775 ? 11.922 -12.512 -4.289 1.00 90.12 775 LEU A N 1
ATOM 5934 C CA . LEU A 1 775 ? 10.918 -13.251 -5.053 1.00 90.12 775 LEU A CA 1
ATOM 5935 C C . LEU A 1 775 ? 10.066 -14.116 -4.136 1.00 90.12 775 LEU A C 1
ATOM 5937 O O . LEU A 1 775 ? 8.843 -14.038 -4.190 1.00 90.12 775 LEU A O 1
ATOM 5941 N N . GLY A 1 776 ? 10.694 -14.862 -3.230 1.00 89.62 776 GLY A N 1
ATOM 5942 C CA . GLY A 1 776 ? 10.017 -15.664 -2.218 1.00 89.62 776 GLY A CA 1
ATOM 5943 C C . GLY A 1 776 ? 9.176 -14.821 -1.261 1.00 89.62 776 GLY A C 1
ATOM 5944 O O . GLY A 1 776 ? 8.086 -15.242 -0.884 1.00 89.62 776 GLY A O 1
ATOM 5945 N N . LEU A 1 777 ? 9.615 -13.612 -0.901 1.00 88.31 777 LEU A N 1
ATOM 5946 C CA . LEU A 1 777 ? 8.842 -12.681 -0.079 1.00 88.31 777 LEU A CA 1
ATOM 5947 C C . LEU A 1 777 ? 7.652 -12.103 -0.854 1.00 88.31 777 LEU A C 1
ATOM 5949 O O . LEU A 1 777 ? 6.550 -12.045 -0.315 1.00 88.31 777 LEU A O 1
ATOM 5953 N N . SER A 1 778 ? 7.849 -11.713 -2.112 1.00 88.56 778 SER A N 1
ATOM 5954 C CA . SER A 1 778 ? 6.799 -11.161 -2.978 1.00 88.56 778 SER A CA 1
ATOM 5955 C C . SER A 1 778 ? 5.751 -12.216 -3.321 1.00 88.56 778 SER A C 1
ATOM 5957 O O . SER A 1 778 ? 4.559 -12.007 -3.089 1.00 88.56 778 SER A O 1
ATOM 5959 N N . ALA A 1 779 ? 6.190 -13.388 -3.783 1.00 85.25 779 ALA A N 1
ATOM 5960 C CA . ALA A 1 779 ? 5.347 -14.556 -3.995 1.00 85.25 779 ALA A CA 1
ATOM 5961 C C . ALA A 1 779 ? 4.708 -14.999 -2.680 1.00 85.25 779 ALA A C 1
ATOM 5963 O O . ALA A 1 779 ? 3.517 -15.262 -2.649 1.00 85.25 779 ALA A O 1
ATOM 5964 N N . GLY A 1 780 ? 5.451 -14.994 -1.574 1.00 82.00 780 GLY A N 1
ATOM 5965 C CA . GLY A 1 780 ? 4.950 -15.291 -0.238 1.00 82.00 780 GLY A CA 1
ATOM 5966 C C . GLY A 1 780 ? 3.827 -14.352 0.186 1.00 82.00 780 GLY A C 1
ATOM 5967 O O . GLY A 1 780 ? 2.838 -14.842 0.714 1.00 82.00 780 GLY A O 1
ATOM 5968 N N . LEU A 1 781 ? 3.928 -13.044 -0.091 1.00 79.94 781 LEU A N 1
ATOM 5969 C CA . LEU A 1 781 ? 2.869 -12.051 0.131 1.00 79.94 781 LEU A CA 1
ATOM 5970 C C . LEU A 1 781 ? 1.664 -12.284 -0.791 1.00 79.94 781 LEU A C 1
ATOM 5972 O O . LEU A 1 781 ? 0.534 -12.255 -0.320 1.00 79.94 781 LEU A O 1
ATOM 5976 N N . VAL A 1 782 ? 1.869 -12.561 -2.078 1.00 77.12 782 VAL A N 1
ATOM 5977 C CA . VAL A 1 782 ? 0.781 -12.850 -3.036 1.00 77.12 782 VAL A CA 1
ATOM 5978 C C . VAL A 1 782 ? 0.061 -14.159 -2.682 1.00 77.12 782 VAL A C 1
ATOM 5980 O O . VAL A 1 782 ? -1.166 -14.207 -2.574 1.00 77.12 782 VAL A O 1
ATOM 5983 N N . MET A 1 783 ? 0.825 -15.221 -2.425 1.00 71.00 783 MET A N 1
ATOM 5984 C CA . MET A 1 783 ? 0.344 -16.539 -2.012 1.00 71.00 783 MET A CA 1
ATOM 5985 C C . MET A 1 783 ? -0.228 -16.535 -0.605 1.00 71.00 783 MET A C 1
ATOM 5987 O O . MET A 1 783 ? -1.070 -17.378 -0.310 1.00 71.00 783 MET A O 1
ATOM 5991 N N . LEU A 1 784 ? 0.160 -15.579 0.245 1.00 65.94 784 LEU A N 1
ATOM 5992 C CA . LEU A 1 784 ? -0.504 -15.304 1.512 1.00 65.94 784 LEU A CA 1
ATOM 5993 C C . LEU A 1 784 ? -2.013 -15.261 1.237 1.00 65.94 784 LEU A C 1
ATOM 5995 O O . LEU A 1 784 ? -2.742 -16.099 1.749 1.00 65.94 784 LEU A O 1
ATOM 5999 N N . GLY A 1 785 ? -2.459 -14.448 0.273 1.00 58.84 785 GLY A N 1
ATOM 6000 C CA . GLY A 1 785 ? -3.864 -14.345 -0.138 1.00 58.84 785 GLY A CA 1
ATOM 6001 C C . GLY A 1 785 ? -4.540 -15.654 -0.591 1.00 58.84 785 GLY A C 1
ATOM 6002 O O . GLY A 1 785 ? -5.748 -15.803 -0.387 1.00 58.84 785 GLY A O 1
ATOM 6003 N N . SER A 1 786 ? -3.802 -16.620 -1.158 1.00 56.56 786 SER A N 1
ATOM 6004 C CA . SER A 1 786 ? -4.348 -17.875 -1.713 1.00 56.56 786 SER A CA 1
ATOM 6005 C C . SER A 1 786 ? -4.227 -19.097 -0.783 1.00 56.56 786 SER A C 1
ATOM 6007 O O . SER A 1 786 ? -5.156 -19.908 -0.720 1.00 56.56 786 SER A O 1
ATOM 6009 N N . TYR A 1 787 ? -3.149 -19.212 0.001 1.00 49.59 787 TYR A N 1
ATOM 6010 C CA . TYR A 1 787 ? -2.866 -20.312 0.942 1.00 49.59 787 TYR A CA 1
ATOM 6011 C C . TYR A 1 787 ? -3.774 -20.287 2.194 1.00 49.59 787 TYR A C 1
ATOM 6013 O O . TYR A 1 787 ? -3.893 -21.259 2.946 1.00 49.59 787 TYR A O 1
ATOM 6021 N N . PHE A 1 788 ? -4.492 -19.185 2.411 1.00 56.44 788 PHE A N 1
ATOM 6022 C CA . PHE A 1 788 ? -5.223 -18.889 3.644 1.00 56.44 788 PHE A CA 1
ATOM 6023 C C . PHE A 1 788 ? -6.500 -19.651 3.951 1.00 56.44 788 PHE A C 1
ATOM 6025 O O . PHE A 1 788 ? -7.098 -19.411 5.000 1.00 56.44 788 PHE A O 1
ATOM 6032 N N . ARG A 1 789 ? -6.898 -20.633 3.144 1.00 51.56 789 ARG A N 1
ATOM 6033 C CA . ARG A 1 789 ? -8.023 -21.497 3.536 1.00 51.56 789 ARG A CA 1
ATOM 6034 C C . ARG A 1 789 ? -7.698 -22.390 4.743 1.00 51.56 789 ARG A C 1
ATOM 6036 O O . ARG A 1 789 ? -8.621 -22.796 5.437 1.00 51.56 789 ARG A O 1
ATOM 6043 N N . ARG A 1 790 ? -6.415 -22.663 5.032 1.00 51.81 790 ARG A N 1
ATOM 6044 C CA . ARG A 1 790 ? -6.013 -23.726 5.979 1.00 51.81 790 ARG A CA 1
ATOM 6045 C C . ARG A 1 790 ? -5.823 -23.302 7.446 1.00 51.81 790 ARG A C 1
ATOM 6047 O O . ARG A 1 790 ? -5.926 -24.155 8.315 1.00 51.81 790 ARG A O 1
ATOM 6054 N N . SER A 1 791 ? -5.573 -22.022 7.757 1.00 52.28 791 SER A N 1
ATOM 6055 C CA . SER A 1 791 ? -5.309 -21.560 9.140 1.00 52.28 791 SER A CA 1
ATOM 6056 C C . SER A 1 791 ? -6.271 -20.457 9.589 1.00 52.28 791 SER A C 1
ATOM 6058 O O . SER A 1 791 ? -6.383 -19.402 8.965 1.00 52.28 791 SER A O 1
ATOM 6060 N N . GLU A 1 792 ? -6.971 -20.669 10.704 1.00 55.62 792 GLU A N 1
ATOM 6061 C CA . GLU A 1 792 ? -7.872 -19.678 11.310 1.00 55.62 792 GLU A CA 1
ATOM 6062 C C . GLU A 1 792 ? -7.115 -18.500 11.954 1.00 55.62 792 GLU A C 1
ATOM 6064 O O . GLU A 1 792 ? -7.557 -17.355 11.867 1.00 55.62 792 GLU A O 1
ATOM 6069 N N . SER A 1 793 ? -5.948 -18.743 12.561 1.00 53.19 793 SER A N 1
ATOM 6070 C CA . SER A 1 793 ? -5.164 -17.702 13.245 1.00 53.19 793 SER A CA 1
ATOM 6071 C C . SER A 1 793 ? -4.506 -16.725 12.268 1.00 53.19 793 SER A C 1
ATOM 6073 O O . SER A 1 793 ? -4.486 -15.520 12.521 1.00 53.19 793 SER A O 1
ATOM 6075 N N . THR A 1 794 ? -4.024 -17.218 11.127 1.00 50.41 794 THR A N 1
ATOM 6076 C CA . THR A 1 794 ? -3.373 -16.383 10.108 1.00 50.41 794 THR A CA 1
ATOM 6077 C C . THR A 1 794 ? -4.396 -15.564 9.316 1.00 50.41 794 THR A C 1
ATOM 6079 O O . THR A 1 794 ? -4.166 -14.378 9.076 1.00 50.41 794 THR A O 1
ATOM 6082 N N . ARG A 1 795 ? -5.582 -16.133 9.031 1.00 58.88 795 ARG A N 1
ATOM 6083 C CA . ARG A 1 795 ? -6.744 -15.378 8.518 1.00 58.88 795 ARG A CA 1
ATOM 6084 C C . ARG A 1 795 ? -7.119 -14.221 9.443 1.00 58.88 795 ARG A C 1
ATOM 6086 O O . ARG A 1 795 ? -7.393 -13.121 8.962 1.00 58.88 795 ARG A O 1
ATOM 6093 N N . LYS A 1 796 ? -7.099 -14.451 10.763 1.00 60.53 796 LYS A N 1
ATOM 6094 C CA . LYS A 1 796 ? -7.395 -13.425 11.777 1.00 60.53 796 LYS A CA 1
ATOM 6095 C C . LYS A 1 796 ? -6.445 -12.235 11.715 1.00 60.53 796 LYS A C 1
ATOM 6097 O O . LYS A 1 796 ? -6.914 -11.103 11.722 1.00 60.53 796 LYS A O 1
ATOM 6102 N N . ALA A 1 797 ? -5.144 -12.475 11.586 1.00 58.59 797 ALA A N 1
ATOM 6103 C CA . ALA A 1 797 ? -4.146 -11.407 11.535 1.00 58.59 797 ALA A CA 1
ATOM 6104 C C . ALA A 1 797 ? -4.229 -10.553 10.254 1.00 58.59 797 ALA A C 1
ATOM 6106 O O . ALA A 1 797 ? -4.216 -9.327 10.341 1.00 58.59 797 ALA A O 1
ATOM 6107 N N . VAL A 1 798 ? -4.350 -11.178 9.075 1.00 60.00 798 VAL A N 1
ATOM 6108 C CA . VAL A 1 798 ? -4.401 -10.442 7.795 1.00 60.00 798 VAL A CA 1
ATOM 6109 C C . VAL A 1 798 ? -5.740 -9.740 7.586 1.00 60.00 798 VAL A C 1
ATOM 6111 O O . VAL A 1 798 ? -5.756 -8.603 7.121 1.00 60.00 798 VAL A O 1
ATOM 6114 N N . GLY A 1 799 ? -6.849 -10.363 8.001 1.00 64.06 799 GLY A N 1
ATOM 6115 C CA . GLY A 1 799 ? -8.168 -9.728 7.947 1.00 64.06 799 GLY A CA 1
ATOM 6116 C C . GLY A 1 799 ? -8.196 -8.389 8.686 1.00 64.06 799 GLY A C 1
ATOM 6117 O O . GLY A 1 799 ? -8.755 -7.430 8.179 1.00 64.06 799 GLY A O 1
ATOM 6118 N N . VAL A 1 800 ? -7.520 -8.275 9.833 1.00 67.31 800 VAL A N 1
ATOM 6119 C CA . VAL A 1 800 ? -7.458 -7.012 10.592 1.00 67.31 800 VAL A CA 1
ATOM 6120 C C . VAL A 1 800 ? -6.779 -5.892 9.802 1.00 67.31 800 VAL A C 1
ATOM 6122 O O . VAL A 1 800 ? -7.262 -4.766 9.820 1.00 67.31 800 VAL A O 1
ATOM 6125 N N . ILE A 1 801 ? -5.678 -6.180 9.099 1.00 68.94 801 ILE A N 1
ATOM 6126 C CA . ILE A 1 801 ? -4.984 -5.185 8.259 1.00 68.94 801 ILE A CA 1
ATOM 6127 C C . ILE A 1 801 ? -5.868 -4.786 7.072 1.00 68.94 801 ILE A C 1
ATOM 6129 O O . ILE A 1 801 ? -5.952 -3.610 6.715 1.00 68.94 801 ILE A O 1
ATOM 6133 N N . TRP A 1 802 ? -6.553 -5.756 6.470 1.00 74.88 802 TRP A N 1
ATOM 6134 C CA . TRP A 1 802 ? -7.448 -5.498 5.348 1.00 74.88 802 TRP A CA 1
ATOM 6135 C C . TRP A 1 802 ? -8.660 -4.653 5.754 1.00 74.88 802 TRP A C 1
ATOM 6137 O O . TRP A 1 802 ? -8.960 -3.650 5.113 1.00 74.88 802 TRP A O 1
ATOM 6147 N N . ASP A 1 803 ? -9.301 -4.968 6.871 1.00 74.19 803 ASP A N 1
ATOM 6148 C CA . ASP A 1 803 ? -10.448 -4.206 7.371 1.00 74.19 803 ASP A CA 1
ATOM 6149 C C . ASP A 1 803 ? -10.044 -2.807 7.845 1.00 74.19 803 ASP A C 1
ATOM 6151 O O . ASP A 1 803 ? -10.766 -1.836 7.620 1.00 74.19 803 ASP A O 1
ATOM 6155 N N . LEU A 1 804 ? -8.838 -2.674 8.409 1.00 81.50 804 LEU A N 1
ATOM 6156 C CA . LEU A 1 804 ? -8.247 -1.376 8.724 1.00 81.50 804 LEU A CA 1
ATOM 6157 C C . LEU A 1 804 ? -8.109 -0.496 7.478 1.00 81.50 804 LEU A C 1
ATOM 6159 O O . LEU A 1 804 ? -8.284 0.713 7.580 1.00 81.50 804 LEU A O 1
ATOM 6163 N N . THR A 1 805 ? -7.786 -1.077 6.322 1.00 82.00 805 THR A N 1
ATOM 6164 C CA . THR A 1 805 ? -7.576 -0.325 5.073 1.00 82.00 805 THR A CA 1
ATOM 6165 C C . THR A 1 805 ? -8.854 -0.119 4.257 1.00 82.00 805 THR A C 1
ATOM 6167 O O . THR A 1 805 ? -8.960 0.894 3.572 1.00 82.00 805 THR A O 1
ATOM 6170 N N . THR A 1 806 ? -9.842 -1.010 4.378 1.00 85.25 806 THR A N 1
ATOM 6171 C CA . THR A 1 806 ? -11.143 -0.953 3.675 1.00 85.25 806 THR A CA 1
ATOM 6172 C C . THR A 1 806 ? -12.248 -0.235 4.455 1.00 85.25 806 THR A C 1
ATOM 6174 O O . THR A 1 806 ? -13.343 -0.044 3.934 1.00 85.25 806 THR A O 1
ATOM 6177 N N . PHE A 1 807 ? -11.995 0.195 5.694 1.00 88.62 807 PHE A N 1
ATOM 6178 C CA . PHE A 1 807 ? -12.919 1.073 6.424 1.00 88.62 807 PHE A CA 1
ATOM 6179 C C . PHE A 1 807 ? -12.922 2.513 5.886 1.00 88.62 807 PHE A C 1
ATOM 6181 O O . PHE A 1 807 ? -13.881 3.250 6.101 1.00 88.62 807 PHE A O 1
ATOM 6188 N N . TRP A 1 808 ? -11.837 2.942 5.238 1.00 89.69 808 TRP A N 1
ATOM 6189 C CA . TRP A 1 808 ? -11.632 4.345 4.892 1.00 89.69 808 TRP A CA 1
ATOM 6190 C C . TRP A 1 808 ? -12.002 4.651 3.444 1.00 89.69 808 TRP A C 1
ATOM 6192 O O . TRP A 1 808 ? -11.564 3.925 2.549 1.00 89.69 808 TRP A O 1
ATOM 6202 N N . PRO A 1 809 ? -12.690 5.777 3.185 1.00 87.75 809 PRO A N 1
ATOM 6203 C CA . PRO A 1 809 ? -12.924 6.236 1.826 1.00 87.75 809 PRO A CA 1
ATOM 6204 C C . PRO A 1 809 ? -11.616 6.442 1.050 1.00 87.75 809 PRO A C 1
ATOM 6206 O O . PRO A 1 809 ? -10.580 6.824 1.617 1.00 87.75 809 PRO A O 1
ATOM 6209 N N . ARG A 1 810 ? -11.661 6.214 -0.266 1.00 88.06 810 ARG A N 1
ATOM 6210 C CA . ARG A 1 810 ? -10.530 6.460 -1.171 1.00 88.06 810 ARG A CA 1
ATOM 6211 C C . ARG A 1 810 ? -10.268 7.958 -1.276 1.00 88.06 810 ARG A C 1
ATOM 6213 O O . ARG A 1 810 ? -11.093 8.688 -1.814 1.00 88.06 810 ARG A O 1
ATOM 6220 N N . ALA A 1 811 ? -9.127 8.419 -0.778 1.00 87.38 811 ALA A N 1
ATOM 6221 C CA . ALA A 1 811 ? -8.785 9.842 -0.718 1.00 87.38 811 ALA A CA 1
ATOM 6222 C C . ALA A 1 811 ? -7.574 10.233 -1.578 1.00 87.38 811 ALA A C 1
ATOM 6224 O O . ALA A 1 811 ? -7.387 11.419 -1.875 1.00 87.38 811 ALA A O 1
ATOM 6225 N N . VAL A 1 812 ? -6.743 9.255 -1.955 1.00 89.44 812 VAL A N 1
ATOM 6226 C CA . VAL A 1 812 ? -5.454 9.516 -2.622 1.00 89.44 812 VAL A CA 1
ATOM 6227 C C . VAL A 1 812 ? -5.174 8.661 -3.847 1.00 89.44 812 VAL A C 1
ATOM 6229 O O . VAL A 1 812 ? -4.354 9.076 -4.650 1.00 89.44 812 VAL A O 1
ATOM 6232 N N . HIS A 1 813 ? -5.796 7.486 -3.997 1.00 91.56 813 HIS A N 1
ATOM 6233 C CA . HIS A 1 813 ? -5.492 6.587 -5.112 1.00 91.56 813 HIS A CA 1
ATOM 6234 C C . HIS A 1 813 ? -6.716 5.748 -5.526 1.00 91.56 813 HIS A C 1
ATOM 6236 O O . HIS A 1 813 ? -7.378 5.186 -4.649 1.00 91.56 813 HIS A O 1
ATOM 6242 N N . PRO A 1 814 ? -7.008 5.590 -6.833 1.00 89.25 814 PRO A N 1
ATOM 6243 C CA . PRO A 1 814 ? -8.177 4.841 -7.322 1.00 89.25 814 PRO A CA 1
ATOM 6244 C C . PRO A 1 814 ? -8.086 3.317 -7.121 1.00 89.25 814 PRO A C 1
ATOM 6246 O O . PRO A 1 814 ? -9.107 2.635 -7.075 1.00 89.25 814 PRO A O 1
ATOM 6249 N N . LEU A 1 815 ? -6.869 2.774 -6.995 1.00 88.50 815 LEU A N 1
ATOM 6250 C CA . LEU A 1 815 ? -6.621 1.357 -6.670 1.00 88.50 815 LEU A CA 1
ATOM 6251 C C . LEU A 1 815 ? -6.570 1.064 -5.164 1.00 88.50 815 LEU A C 1
ATOM 6253 O O . LEU A 1 815 ? -6.325 -0.078 -4.778 1.00 88.50 815 LEU A O 1
ATOM 6257 N N . ALA A 1 816 ? -6.776 2.066 -4.301 1.00 88.75 816 ALA A N 1
ATOM 6258 C CA . ALA A 1 816 ? -6.965 1.784 -2.883 1.00 88.75 816 ALA A CA 1
ATOM 6259 C C . ALA A 1 816 ? -8.188 0.855 -2.703 1.00 88.75 816 ALA A C 1
ATOM 6261 O O . ALA A 1 816 ? -9.111 0.888 -3.528 1.00 88.75 816 ALA A O 1
ATOM 6262 N N . PRO A 1 817 ? -8.225 0.002 -1.668 1.00 83.50 817 PRO A N 1
ATOM 6263 C CA . PRO A 1 817 ? -9.352 -0.898 -1.459 1.00 83.50 817 PRO A CA 1
ATOM 6264 C C . PRO A 1 817 ? -10.685 -0.132 -1.369 1.00 83.50 817 PRO A C 1
ATOM 6266 O O . PRO A 1 817 ? -10.698 0.987 -0.848 1.00 83.50 817 PRO A O 1
ATOM 6269 N N . PRO A 1 818 ? -11.793 -0.683 -1.899 1.00 81.38 818 PRO A N 1
ATOM 6270 C CA . PRO A 1 818 ? -13.099 -0.040 -1.794 1.00 81.38 818 PRO A CA 1
ATOM 6271 C C . PRO A 1 818 ? -13.527 0.067 -0.330 1.00 81.38 818 PRO A C 1
ATOM 6273 O O . PRO A 1 818 ? -13.253 -0.826 0.479 1.00 81.38 818 PRO A O 1
ATOM 6276 N N . CYS A 1 819 ? -14.217 1.157 -0.001 1.00 85.75 819 CYS A N 1
ATOM 6277 C CA . CYS A 1 819 ? -14.661 1.414 1.356 1.00 85.75 819 CYS A CA 1
ATOM 6278 C C . CYS A 1 819 ? -15.982 0.694 1.642 1.00 85.75 819 CYS A C 1
ATOM 6280 O O . CYS A 1 819 ? -17.037 1.112 1.171 1.00 85.75 819 CYS A O 1
ATOM 6282 N N . TYR A 1 820 ? -15.969 -0.363 2.458 1.00 84.62 820 TYR A N 1
ATOM 6283 C CA . TYR A 1 820 ? -17.229 -1.020 2.834 1.00 84.62 820 TYR A CA 1
ATOM 6284 C C . TYR A 1 820 ? -18.092 -0.113 3.733 1.00 84.62 820 TYR A C 1
ATOM 6286 O O . TYR A 1 820 ? -19.313 -0.261 3.790 1.00 84.62 820 TYR A O 1
ATOM 6294 N N . ALA A 1 821 ? -17.470 0.815 4.469 1.00 87.75 821 ALA A N 1
ATOM 6295 C CA . ALA A 1 821 ? -18.152 1.643 5.456 1.00 87.75 821 ALA A CA 1
ATOM 6296 C C . ALA A 1 821 ? -19.033 2.732 4.817 1.00 87.75 821 ALA A C 1
ATOM 6298 O O . ALA A 1 821 ? -20.042 3.099 5.417 1.00 87.75 821 ALA A O 1
ATOM 6299 N N . GLU A 1 822 ? -18.724 3.162 3.584 1.00 84.56 822 GLU A N 1
ATOM 6300 C CA . GLU A 1 822 ? -19.583 4.039 2.762 1.00 84.56 822 GLU A CA 1
ATOM 6301 C C . GLU A 1 822 ? -20.961 3.419 2.487 1.00 84.56 822 GLU A C 1
ATOM 6303 O O . GLU A 1 822 ? -21.930 4.133 2.258 1.00 84.56 822 GLU A O 1
ATOM 6308 N N . ARG A 1 823 ? -21.078 2.093 2.604 1.00 85.31 823 ARG A N 1
ATOM 6309 C CA . ARG A 1 823 ? -22.345 1.367 2.503 1.00 85.31 823 ARG A CA 1
ATOM 6310 C C . ARG A 1 823 ? -22.900 0.955 3.867 1.00 85.31 823 ARG A C 1
ATOM 6312 O O . ARG A 1 823 ? -24.055 1.221 4.190 1.00 85.31 823 ARG A O 1
ATOM 6319 N N . VAL A 1 824 ? -22.063 0.340 4.701 1.00 89.62 824 VAL A N 1
ATOM 6320 C CA . VAL A 1 824 ? -22.495 -0.255 5.974 1.00 89.62 824 VAL A CA 1
ATOM 6321 C C . VAL A 1 824 ? -22.987 0.790 6.986 1.00 89.62 824 VAL A C 1
ATOM 6323 O O . VAL A 1 824 ? -23.983 0.558 7.670 1.00 89.62 824 VAL A O 1
ATOM 6326 N N . VAL A 1 825 ? -22.313 1.938 7.107 1.00 91.69 825 VAL A N 1
ATOM 6327 C CA . VAL A 1 825 ? -22.678 2.956 8.107 1.00 91.69 825 VAL A CA 1
ATOM 6328 C C . VAL A 1 825 ? -24.050 3.584 7.799 1.00 91.69 825 VAL A C 1
ATOM 6330 O O . VAL A 1 825 ? -24.881 3.642 8.715 1.00 91.69 825 VAL A O 1
ATOM 6333 N N . PRO A 1 826 ? -24.359 4.009 6.554 1.00 88.25 826 PRO A N 1
ATOM 6334 C CA . PRO A 1 826 ? -25.709 4.456 6.189 1.00 88.25 826 PRO A CA 1
ATOM 6335 C C . PRO A 1 826 ? -26.808 3.398 6.382 1.00 88.25 826 PRO A C 1
ATOM 6337 O O . PRO A 1 826 ? -27.877 3.721 6.908 1.00 88.25 826 PRO A O 1
ATOM 6340 N N . GLU A 1 827 ? -26.560 2.134 6.023 1.00 89.81 827 GLU A N 1
ATOM 6341 C CA . GLU A 1 827 ? -27.547 1.051 6.183 1.00 89.81 827 GLU A CA 1
ATOM 6342 C C . GLU A 1 827 ? -27.922 0.829 7.657 1.00 89.81 827 GLU A C 1
ATOM 6344 O O . GLU A 1 827 ? -29.105 0.787 8.010 1.00 89.81 827 GLU A O 1
ATOM 6349 N N . ILE A 1 828 ? -26.928 0.765 8.550 1.00 93.50 828 ILE A N 1
ATOM 6350 C CA . ILE A 1 828 ? -27.167 0.607 9.992 1.00 93.50 828 ILE A CA 1
ATOM 6351 C C . ILE A 1 828 ? -27.851 1.857 10.562 1.00 93.50 828 ILE A C 1
ATOM 6353 O O . ILE A 1 828 ? -28.775 1.729 11.367 1.00 93.50 828 ILE A O 1
ATOM 6357 N N . THR A 1 829 ? -27.459 3.057 10.116 1.00 92.44 829 THR A N 1
ATOM 6358 C CA . THR A 1 829 ? -28.113 4.320 10.515 1.00 92.44 829 THR A CA 1
ATOM 6359 C C . THR A 1 829 ? -29.607 4.268 10.198 1.00 92.44 829 THR A C 1
ATOM 6361 O O . THR A 1 829 ? -30.445 4.525 11.065 1.00 92.44 829 THR A O 1
ATOM 6364 N N . THR A 1 830 ? -29.942 3.852 8.976 1.00 90.75 830 THR A N 1
ATOM 6365 C CA . THR A 1 830 ? -31.324 3.689 8.511 1.00 90.75 830 THR A CA 1
ATOM 6366 C C . THR A 1 830 ? -32.071 2.654 9.349 1.00 90.75 830 THR A C 1
ATOM 6368 O O . THR A 1 830 ? -33.203 2.902 9.770 1.00 90.75 830 THR A O 1
ATOM 6371 N N . ARG A 1 831 ? -31.435 1.517 9.665 1.00 92.88 831 ARG A N 1
ATOM 6372 C CA . ARG A 1 831 ? -32.055 0.459 10.477 1.00 92.88 831 ARG A CA 1
ATOM 6373 C C . ARG A 1 831 ? -32.358 0.912 11.905 1.00 92.88 831 ARG A C 1
ATOM 6375 O O . ARG A 1 831 ? -33.448 0.629 12.404 1.00 92.88 831 ARG A O 1
ATOM 6382 N N . ILE A 1 832 ? -31.439 1.638 12.542 1.00 94.50 832 ILE A N 1
ATOM 6383 C CA . ILE A 1 832 ? -31.642 2.191 13.890 1.00 94.50 832 ILE A CA 1
ATOM 6384 C C . ILE A 1 832 ? -32.794 3.200 13.875 1.00 94.50 832 ILE A C 1
ATOM 6386 O O . ILE A 1 832 ? -33.707 3.097 14.693 1.00 94.50 832 ILE A O 1
ATOM 6390 N N . ARG A 1 833 ? -32.803 4.135 12.917 1.00 93.56 833 ARG A N 1
ATOM 6391 C CA . ARG A 1 833 ? -33.884 5.125 12.777 1.00 93.56 833 ARG A CA 1
ATOM 6392 C C . ARG A 1 833 ? -35.238 4.477 12.547 1.00 93.56 833 ARG A C 1
ATOM 6394 O O . ARG A 1 833 ? -36.216 4.872 13.177 1.00 93.56 833 ARG A O 1
ATOM 6401 N N . TRP A 1 834 ? -35.296 3.468 11.682 1.00 91.50 834 TRP A N 1
ATOM 6402 C CA . TRP A 1 834 ? -36.510 2.693 11.450 1.00 91.50 834 TRP A CA 1
ATOM 6403 C C . TRP A 1 834 ? -37.043 2.077 12.751 1.00 91.50 834 TRP A C 1
ATOM 6405 O O . TRP A 1 834 ? -38.228 2.217 13.048 1.00 91.50 834 TRP A O 1
ATOM 6415 N N . ALA A 1 835 ? -36.174 1.472 13.565 1.00 91.38 835 ALA A N 1
ATOM 6416 C CA . ALA A 1 835 ? -36.568 0.886 14.845 1.00 91.38 835 ALA A CA 1
ATOM 6417 C C . ALA A 1 835 ? -37.049 1.947 15.851 1.00 91.38 835 ALA A C 1
ATOM 6419 O O . ALA A 1 835 ? -38.084 1.775 16.492 1.00 91.38 835 ALA A O 1
ATOM 6420 N N . LEU A 1 836 ? -36.355 3.086 15.938 1.00 92.00 836 LEU A N 1
ATOM 6421 C CA . LEU A 1 836 ? -36.721 4.197 16.823 1.00 92.00 836 LEU A CA 1
ATOM 6422 C C . LEU A 1 836 ? -38.043 4.883 16.437 1.00 92.00 836 LEU A C 1
ATOM 6424 O O . LEU A 1 836 ? -38.675 5.494 17.304 1.00 92.00 836 LEU A O 1
ATOM 6428 N N . ARG A 1 837 ? -38.458 4.800 15.164 1.00 90.25 837 ARG A N 1
ATOM 6429 C CA . ARG A 1 837 ? -39.729 5.350 14.653 1.00 90.25 837 ARG A CA 1
ATOM 6430 C C . ARG A 1 837 ? -40.942 4.466 14.959 1.00 90.25 837 ARG A C 1
ATOM 6432 O O . ARG A 1 837 ? -42.055 4.972 14.891 1.00 90.25 837 ARG A O 1
ATOM 6439 N N . GLN A 1 838 ? -40.758 3.191 15.322 1.00 85.12 838 GLN A N 1
ATOM 6440 C CA . GLN A 1 838 ? -41.889 2.291 15.604 1.00 85.12 838 GLN A CA 1
ATOM 6441 C C . GLN A 1 838 ? -42.736 2.743 16.802 1.00 85.12 838 GLN A C 1
ATOM 6443 O O . GLN A 1 838 ? -43.944 2.538 16.831 1.00 85.12 838 GLN A O 1
ATOM 6448 N N . SER A 1 839 ? -42.103 3.358 17.800 1.00 80.94 839 SER A N 1
ATOM 6449 C CA . SER A 1 839 ? -42.766 3.938 18.969 1.00 80.94 839 SER A CA 1
ATOM 6450 C C . SER A 1 839 ? -41.860 4.981 19.616 1.00 80.94 839 SER A C 1
ATOM 6452 O O . SER A 1 839 ? -40.643 4.790 19.693 1.00 80.94 839 SER A O 1
ATOM 6454 N N . GLY A 1 840 ? -42.454 6.049 20.158 1.00 76.88 840 GLY A N 1
ATOM 6455 C CA . GLY A 1 840 ? -41.735 7.093 20.899 1.00 76.88 840 GLY A CA 1
ATOM 6456 C C . GLY A 1 840 ? -41.022 6.590 22.161 1.00 76.88 840 GLY A C 1
ATOM 6457 O O . GLY A 1 840 ? -40.154 7.280 22.683 1.00 76.88 840 GLY A O 1
ATOM 6458 N N . ARG A 1 841 ? -41.336 5.374 22.633 1.00 82.06 841 ARG A N 1
ATOM 6459 C CA . ARG A 1 841 ? -40.649 4.740 23.770 1.00 82.06 841 ARG A CA 1
ATOM 6460 C C . ARG A 1 841 ? -39.549 3.761 23.362 1.00 82.06 841 ARG A C 1
ATOM 6462 O O . ARG A 1 841 ? -38.799 3.355 24.236 1.00 82.06 841 ARG A O 1
ATOM 6469 N N . SER A 1 842 ? -39.444 3.385 22.083 1.00 87.50 842 SER A N 1
ATOM 6470 C CA . SER A 1 842 ? -38.615 2.246 21.651 1.00 87.50 842 SER A CA 1
ATOM 6471 C C . SER A 1 842 ? -37.151 2.375 22.061 1.00 87.50 842 SER A C 1
ATOM 6473 O O . SER A 1 842 ? -36.588 3.459 21.925 1.00 87.50 842 SER A O 1
ATOM 6475 N N . ILE A 1 843 ? -36.537 1.270 22.492 1.00 91.75 843 ILE A N 1
ATOM 6476 C CA . ILE A 1 843 ? -35.115 1.206 22.872 1.00 91.75 843 ILE A CA 1
ATOM 6477 C C . ILE A 1 843 ? -34.337 0.396 21.833 1.00 91.75 843 ILE A C 1
ATOM 6479 O O . ILE A 1 843 ? -34.781 -0.673 21.415 1.00 91.75 843 ILE A O 1
ATOM 6483 N N . VAL A 1 844 ? -33.151 0.868 21.441 1.00 95.94 844 VAL A N 1
ATOM 6484 C CA . VAL A 1 844 ? -32.254 0.128 20.538 1.00 95.94 844 VAL A CA 1
ATOM 6485 C C . VAL A 1 844 ? -30.935 -0.197 21.237 1.00 95.94 844 VAL A C 1
ATOM 6487 O O . VAL A 1 844 ? -30.201 0.702 21.635 1.00 95.94 844 VAL A O 1
ATOM 6490 N N . VAL A 1 845 ? -30.601 -1.481 21.360 1.00 96.50 845 VAL A N 1
ATOM 6491 C CA . VAL A 1 845 ? -29.302 -1.961 21.847 1.00 96.50 845 VAL A CA 1
ATOM 6492 C C . VAL A 1 845 ? -28.408 -2.279 20.653 1.00 96.50 845 VAL A C 1
ATOM 6494 O O . VAL A 1 845 ? -28.644 -3.239 19.927 1.00 96.50 845 VAL A O 1
ATOM 6497 N N . VAL A 1 846 ? -27.341 -1.515 20.456 1.00 97.81 846 VAL A N 1
ATOM 6498 C CA . VAL A 1 846 ? -26.341 -1.788 19.418 1.00 97.81 846 VAL A CA 1
ATOM 6499 C C . VAL A 1 846 ? -25.200 -2.593 20.028 1.00 97.81 846 VAL A C 1
ATOM 6501 O O . VAL A 1 846 ? -24.571 -2.169 20.995 1.00 97.81 846 VAL A O 1
ATOM 6504 N N . SER A 1 847 ? -24.931 -3.768 19.468 1.00 96.38 847 SER A N 1
ATOM 6505 C CA . SER A 1 847 ? -23.901 -4.696 19.935 1.00 96.38 847 SER A CA 1
ATOM 6506 C C . SER A 1 847 ? -22.796 -4.837 18.898 1.00 96.38 847 SER A C 1
ATOM 6508 O O . SER A 1 847 ? -22.995 -5.493 17.881 1.00 96.38 847 SER A O 1
ATOM 6510 N N . GLY A 1 848 ? -21.626 -4.256 19.157 1.00 95.56 848 GLY A N 1
ATOM 6511 C CA . GLY A 1 848 ? -20.482 -4.300 18.247 1.00 95.56 848 GLY A CA 1
ATOM 6512 C C . GLY A 1 848 ? -19.383 -5.251 18.719 1.00 95.56 848 GLY A C 1
ATOM 6513 O O . GLY A 1 848 ? -18.855 -5.095 19.820 1.00 95.56 848 GLY A O 1
ATOM 6514 N N . HIS A 1 849 ? -18.990 -6.201 17.870 1.00 92.38 849 HIS A N 1
ATOM 6515 C CA . HIS A 1 849 ? -17.819 -7.058 18.087 1.00 92.38 849 HIS A CA 1
ATOM 6516 C C . HIS A 1 849 ? -16.630 -6.572 17.263 1.00 92.38 849 HIS A C 1
ATOM 6518 O O . HIS A 1 849 ? -16.765 -6.446 16.051 1.00 92.38 849 HIS A O 1
ATOM 6524 N N . SER A 1 850 ? -15.451 -6.365 17.857 1.00 90.56 850 SER A N 1
ATOM 6525 C CA . SER A 1 850 ? -14.218 -6.076 17.100 1.00 90.56 850 SER A CA 1
ATOM 6526 C C . SER A 1 850 ? -14.409 -4.896 16.130 1.00 90.56 850 SER A C 1
ATOM 6528 O O . SER A 1 850 ? -14.825 -3.828 16.583 1.00 90.56 850 SER A O 1
ATOM 6530 N N . GLN A 1 851 ? -14.208 -5.081 14.819 1.00 90.06 851 GLN A N 1
ATOM 6531 C CA . GLN A 1 851 ? -14.494 -4.078 13.780 1.00 90.06 851 GLN A CA 1
ATOM 6532 C C . GLN A 1 851 ? -15.956 -3.589 13.787 1.00 90.06 851 GLN A C 1
ATOM 6534 O O . GLN A 1 851 ? -16.221 -2.415 13.537 1.00 90.06 851 GLN A O 1
ATOM 6539 N N . GLY A 1 852 ? -16.911 -4.437 14.171 1.00 93.31 852 GLY A N 1
ATOM 6540 C CA . GLY A 1 852 ? -18.306 -4.060 14.395 1.00 93.31 852 GLY A CA 1
ATOM 6541 C C . GLY A 1 852 ? -18.483 -3.025 15.509 1.00 93.31 852 GLY A C 1
ATOM 6542 O O . GLY A 1 852 ? -19.395 -2.207 15.434 1.00 93.31 852 GLY A O 1
ATOM 6543 N N . SER A 1 853 ? -17.578 -2.975 16.498 1.00 94.94 853 SER A N 1
ATOM 6544 C CA . SER A 1 853 ? -17.548 -1.890 17.498 1.00 94.94 853 SER A CA 1
ATOM 6545 C C . SER A 1 853 ? -17.242 -0.544 16.844 1.00 94.94 853 SER A C 1
ATOM 6547 O O . SER A 1 853 ? -17.860 0.460 17.187 1.00 94.94 853 SER A O 1
ATOM 6549 N N . LEU A 1 854 ? -16.299 -0.521 15.898 1.00 94.38 854 LEU A N 1
ATOM 6550 C CA . LEU A 1 854 ? -15.911 0.686 15.169 1.00 94.38 854 LEU A CA 1
ATOM 6551 C C . LEU A 1 854 ? -17.043 1.173 14.261 1.00 94.38 854 LEU A C 1
ATOM 6553 O O . LEU A 1 854 ? -17.390 2.351 14.288 1.00 94.38 854 LEU A O 1
ATOM 6557 N N . ILE A 1 855 ? -17.635 0.251 13.497 1.00 94.75 855 ILE A N 1
ATOM 6558 C CA . ILE A 1 855 ? -18.775 0.514 12.613 1.00 94.75 855 ILE A CA 1
ATOM 6559 C C . ILE A 1 855 ? -19.951 1.077 13.418 1.00 94.75 855 ILE A C 1
ATOM 6561 O O . ILE A 1 855 ? -20.523 2.104 13.048 1.00 94.75 855 ILE A O 1
ATOM 6565 N N . ALA A 1 856 ? -20.284 0.437 14.542 1.00 96.62 856 ALA A N 1
ATOM 6566 C CA . ALA A 1 856 ? -21.333 0.901 15.438 1.00 96.62 856 ALA A CA 1
ATOM 6567 C C . ALA A 1 856 ? -21.024 2.302 15.982 1.00 96.62 856 ALA A C 1
ATOM 6569 O O . ALA A 1 856 ? -21.867 3.185 15.879 1.00 96.62 856 ALA A O 1
ATOM 6570 N N . ALA A 1 857 ? -19.808 2.549 16.477 1.00 96.69 857 ALA A N 1
ATOM 6571 C CA . ALA A 1 857 ? -19.419 3.869 16.973 1.00 96.69 857 ALA A CA 1
ATOM 6572 C C . ALA A 1 857 ? -19.519 4.954 15.884 1.00 96.69 857 ALA A C 1
ATOM 6574 O O . ALA A 1 857 ? -20.089 6.015 16.134 1.00 96.69 857 ALA A O 1
ATOM 6575 N N . ALA A 1 858 ? -19.033 4.679 14.668 1.00 95.00 858 ALA A N 1
ATOM 6576 C CA . ALA A 1 858 ? -19.142 5.591 13.528 1.00 95.00 858 ALA A CA 1
ATOM 6577 C C . ALA A 1 858 ? -20.606 5.886 13.158 1.00 95.00 858 ALA A C 1
ATOM 6579 O O . ALA A 1 858 ? -20.946 7.030 12.866 1.00 95.00 858 ALA A O 1
ATOM 6580 N N . THR A 1 859 ? -21.478 4.878 13.239 1.00 95.31 859 THR A N 1
ATOM 6581 C CA . THR A 1 859 ? -22.925 5.024 13.026 1.00 95.31 859 THR A CA 1
ATOM 6582 C C . THR A 1 859 ? -23.559 5.910 14.098 1.00 95.31 859 THR A C 1
ATOM 6584 O O . THR A 1 859 ? -24.248 6.875 13.777 1.00 95.31 859 THR A O 1
ATOM 6587 N N . LEU A 1 860 ? -23.296 5.631 15.378 1.00 96.25 860 LEU A N 1
ATOM 6588 C CA . LEU A 1 860 ? -23.899 6.364 16.494 1.00 96.25 860 LEU A CA 1
ATOM 6589 C C . LEU A 1 860 ? -23.454 7.832 16.546 1.00 96.25 860 LEU A C 1
ATOM 6591 O O . LEU A 1 860 ? -24.247 8.695 16.909 1.00 96.25 860 LEU A O 1
ATOM 6595 N N . ILE A 1 861 ? -22.226 8.148 16.118 1.00 93.81 861 ILE A N 1
ATOM 6596 C CA . ILE A 1 861 ? -21.747 9.537 16.011 1.00 93.81 861 ILE A CA 1
ATOM 6597 C C . ILE A 1 861 ? -22.662 10.389 15.109 1.00 93.81 861 ILE A C 1
ATOM 6599 O O . ILE A 1 861 ? -22.827 11.581 15.384 1.00 93.81 861 ILE A O 1
ATOM 6603 N N . ARG A 1 862 ? -23.291 9.788 14.087 1.00 90.12 862 ARG A N 1
ATOM 6604 C CA . ARG A 1 862 ? -24.180 10.465 13.123 1.00 90.12 862 ARG A CA 1
ATOM 6605 C C . ARG A 1 862 ? -25.610 10.690 13.622 1.00 90.12 862 ARG A C 1
ATOM 6607 O O . ARG A 1 862 ? -26.334 11.477 13.014 1.00 90.12 862 ARG A O 1
ATOM 6614 N N . LEU A 1 863 ? -26.042 9.984 14.666 1.00 91.94 863 LEU A N 1
ATOM 6615 C CA . LEU A 1 863 ? -27.400 10.121 15.200 1.00 91.94 863 LEU A CA 1
ATOM 6616 C C . LEU A 1 863 ? -27.565 11.454 15.932 1.00 91.94 863 LEU A C 1
ATOM 6618 O O . LEU A 1 863 ? -26.582 12.017 16.412 1.00 91.94 863 LEU A O 1
ATOM 6622 N N . LYS A 1 864 ? -28.792 11.967 16.009 1.00 91.25 864 LYS A N 1
ATOM 6623 C CA . LYS A 1 864 ? -29.161 13.150 16.802 1.00 91.25 864 LYS A CA 1
ATOM 6624 C C . LYS A 1 864 ? -29.209 12.803 18.291 1.00 91.25 864 LYS A C 1
ATOM 6626 O O . LYS A 1 864 ? -29.366 11.641 18.650 1.00 91.25 864 LYS A O 1
ATOM 6631 N N . ASP A 1 865 ? -29.127 13.810 19.155 1.00 91.31 865 ASP A N 1
ATOM 6632 C CA . ASP A 1 865 ? -29.118 13.595 20.611 1.00 91.31 865 ASP A CA 1
ATOM 6633 C C . ASP A 1 865 ? -30.424 12.925 21.092 1.00 91.31 865 ASP A C 1
ATOM 6635 O O . ASP A 1 865 ? -30.373 11.908 21.775 1.00 91.31 865 ASP A O 1
ATOM 6639 N N . GLU A 1 866 ? -31.579 13.355 20.570 1.00 90.88 866 GLU A N 1
ATOM 6640 C CA . GLU A 1 866 ? -32.896 12.733 20.825 1.00 90.88 866 GLU A CA 1
ATOM 6641 C C . GLU A 1 866 ? -32.988 11.254 20.389 1.00 90.88 866 GLU A C 1
ATOM 6643 O O . GLU A 1 866 ? -33.776 10.464 20.919 1.00 90.88 866 GLU A O 1
ATOM 6648 N N . GLU A 1 867 ? -32.218 10.869 19.365 1.00 94.06 867 GLU A N 1
ATOM 6649 C CA . GLU A 1 867 ? -32.131 9.479 18.913 1.00 94.06 867 GLU A CA 1
ATOM 6650 C C . GLU A 1 867 ? -31.239 8.673 19.871 1.00 94.06 867 GLU A C 1
ATOM 6652 O O . GLU A 1 867 ? -31.586 7.545 20.224 1.00 94.06 867 GLU A O 1
ATOM 6657 N N . LEU A 1 868 ? -30.123 9.258 20.321 1.00 94.62 868 LEU A N 1
ATOM 6658 C CA . LEU A 1 868 ? -29.137 8.622 21.200 1.00 94.62 868 LEU A CA 1
ATOM 6659 C C . LEU A 1 868 ? -29.657 8.356 22.617 1.00 94.62 868 LEU A C 1
ATOM 6661 O O . LEU A 1 868 ? -29.289 7.330 23.190 1.00 94.62 868 LEU A O 1
ATOM 6665 N N . ASP A 1 869 ? -30.560 9.183 23.149 1.00 92.88 869 ASP A N 1
ATOM 6666 C CA . ASP A 1 869 ? -31.175 8.979 24.476 1.00 92.88 869 ASP A CA 1
ATOM 6667 C C . ASP A 1 869 ? -31.831 7.592 24.627 1.00 92.88 869 ASP A C 1
ATOM 6669 O O . ASP A 1 869 ? -31.873 6.984 25.709 1.00 92.88 869 ASP A O 1
ATOM 6673 N N . ARG A 1 870 ? -32.315 7.052 23.505 1.00 93.62 870 ARG A N 1
ATOM 6674 C CA . ARG A 1 870 ? -33.003 5.759 23.404 1.00 93.62 870 ARG A CA 1
ATOM 6675 C C . ARG A 1 870 ? -32.109 4.627 22.896 1.00 93.62 870 ARG A C 1
ATOM 6677 O O . ARG A 1 870 ? -32.586 3.512 22.677 1.00 93.62 870 ARG A O 1
ATOM 6684 N N . VAL A 1 871 ? -30.815 4.885 22.738 1.00 96.56 871 VAL A N 1
ATOM 6685 C CA . VAL A 1 871 ? -29.827 3.890 22.325 1.00 96.56 871 VAL A CA 1
ATOM 6686 C C . VAL A 1 871 ? -29.021 3.413 23.531 1.00 96.56 871 VAL A C 1
ATOM 6688 O O . VAL A 1 871 ? -28.694 4.169 24.446 1.00 96.56 871 VAL A O 1
ATOM 6691 N N . ARG A 1 872 ? -28.689 2.124 23.545 1.00 97.06 872 ARG A N 1
ATOM 6692 C CA . ARG A 1 872 ? -27.697 1.525 24.442 1.00 97.06 872 ARG A CA 1
ATOM 6693 C C . ARG A 1 872 ? -26.618 0.866 23.598 1.00 97.06 872 ARG A C 1
ATOM 6695 O O . ARG A 1 872 ? -26.923 0.245 22.583 1.00 97.06 872 ARG A O 1
ATOM 6702 N N . PHE A 1 873 ? -25.361 0.996 23.994 1.00 97.94 873 PHE A N 1
ATOM 6703 C CA . PHE A 1 873 ? -24.221 0.550 23.207 1.00 97.94 873 PHE A CA 1
ATOM 6704 C C . PHE A 1 873 ? -23.371 -0.438 23.998 1.00 97.94 873 PHE A C 1
ATOM 6706 O O . PHE A 1 873 ? -22.856 -0.124 25.069 1.00 97.94 873 PHE A O 1
ATOM 6713 N N . ILE A 1 874 ? -23.190 -1.643 23.468 1.00 97.50 874 ILE A N 1
ATOM 6714 C CA . ILE A 1 874 ? -22.257 -2.616 24.028 1.00 97.50 874 ILE A CA 1
ATOM 6715 C C . ILE A 1 874 ? -21.180 -2.960 23.010 1.00 97.50 874 ILE A C 1
ATOM 6717 O O . ILE A 1 874 ? -21.466 -3.370 21.886 1.00 97.50 874 ILE A O 1
ATOM 6721 N N . THR A 1 875 ? -19.924 -2.793 23.411 1.00 97.19 875 THR A N 1
ATOM 6722 C CA . THR A 1 875 ? -18.760 -3.145 22.591 1.00 97.19 875 THR A CA 1
ATOM 6723 C C . THR A 1 875 ? -18.003 -4.298 23.211 1.00 97.19 875 THR A C 1
ATOM 6725 O O . THR A 1 875 ? -17.993 -4.464 24.430 1.00 97.19 875 THR A O 1
ATOM 6728 N N . TYR A 1 876 ? -17.357 -5.117 22.393 1.00 94.44 876 TYR A N 1
ATOM 6729 C CA . TYR A 1 876 ? -16.543 -6.216 22.896 1.00 94.44 876 TYR A CA 1
ATOM 6730 C C . TYR A 1 876 ? -15.477 -6.628 21.891 1.00 94.44 876 TYR A C 1
ATOM 6732 O O . TYR A 1 876 ? -15.674 -6.523 20.681 1.00 94.44 876 TYR A O 1
ATOM 6740 N N . GLY A 1 877 ? -14.305 -7.038 22.383 1.00 91.06 877 GLY A N 1
ATOM 6741 C CA . GLY A 1 877 ? -13.128 -7.189 21.519 1.00 91.06 877 GLY A CA 1
ATOM 6742 C C . GLY A 1 877 ? -12.723 -5.868 20.841 1.00 91.06 877 GLY A C 1
ATOM 6743 O O . GLY A 1 877 ? -12.180 -5.884 19.743 1.00 91.06 877 GLY A O 1
ATOM 6744 N N . SER A 1 878 ? -13.044 -4.723 21.454 1.00 93.25 878 SER A N 1
ATOM 6745 C CA . SER A 1 878 ? -12.986 -3.403 20.818 1.00 93.25 878 SER A CA 1
ATOM 6746 C C . SER A 1 878 ? -11.563 -2.854 20.677 1.00 93.25 878 SER A C 1
ATOM 6748 O O . SER A 1 878 ? -10.760 -2.910 21.610 1.00 93.25 878 SER A O 1
ATOM 6750 N N . GLN A 1 879 ? -11.277 -2.248 19.520 1.00 90.88 879 GLN A N 1
ATOM 6751 C CA . GLN A 1 879 ? -9.984 -1.627 19.189 1.00 90.88 879 GLN A CA 1
ATOM 6752 C C . GLN A 1 879 ? -10.046 -0.088 19.189 1.00 90.88 879 GLN A C 1
ATOM 6754 O O . GLN A 1 879 ? -9.046 0.570 18.886 1.00 90.88 879 GLN A O 1
ATOM 6759 N N . ILE A 1 880 ? -11.214 0.492 19.509 1.00 93.00 880 ILE A N 1
ATOM 6760 C CA . ILE A 1 880 ? -11.527 1.917 19.302 1.00 93.00 880 ILE A CA 1
ATOM 6761 C C . ILE A 1 880 ? -10.474 2.822 19.943 1.00 93.00 880 ILE A C 1
ATOM 6763 O O . ILE A 1 880 ? -9.924 3.683 19.269 1.00 93.00 880 ILE A O 1
ATOM 6767 N N . ARG A 1 881 ? -10.144 2.613 21.223 1.00 91.81 881 ARG A N 1
ATOM 6768 C CA . ARG A 1 881 ? -9.196 3.479 21.941 1.00 91.81 881 ARG A CA 1
ATOM 6769 C C . ARG A 1 881 ? -7.737 3.176 21.607 1.00 91.81 881 ARG A C 1
ATOM 6771 O O . ARG A 1 881 ? -6.976 4.076 21.265 1.00 91.81 881 ARG A O 1
ATOM 6778 N N . ALA A 1 882 ? -7.334 1.918 21.771 1.00 86.06 882 ALA A N 1
ATOM 6779 C CA . ALA A 1 882 ? -5.921 1.540 21.791 1.00 86.06 882 ALA A CA 1
ATOM 6780 C C . ALA A 1 882 ? -5.277 1.463 20.399 1.00 86.06 882 ALA A C 1
ATOM 6782 O O . ALA A 1 882 ? -4.057 1.564 20.305 1.00 86.06 882 ALA A O 1
ATOM 6783 N N . LEU A 1 883 ? -6.072 1.311 19.333 1.00 87.94 883 LEU A N 1
ATOM 6784 C CA . LEU A 1 883 ? -5.586 1.278 17.954 1.00 87.94 883 LEU A CA 1
ATOM 6785 C C . LEU A 1 883 ? -6.114 2.482 17.168 1.00 87.94 883 LEU A C 1
ATOM 6787 O O . LEU A 1 883 ? -5.352 3.395 16.852 1.00 87.94 883 LEU A O 1
ATOM 6791 N N . TYR A 1 884 ? -7.423 2.519 16.901 1.00 91.50 884 TYR A N 1
ATOM 6792 C CA . TYR A 1 884 ? -8.018 3.515 16.005 1.00 91.50 884 TYR A CA 1
ATOM 6793 C C . TYR A 1 884 ? -7.869 4.940 16.528 1.00 91.50 884 TYR A C 1
ATOM 6795 O O . TYR A 1 884 ? -7.461 5.829 15.791 1.00 91.50 884 TYR A O 1
ATOM 6803 N N . GLY A 1 885 ? -8.112 5.157 17.813 1.00 92.56 885 GLY A N 1
ATOM 6804 C CA . GLY A 1 885 ? -8.023 6.467 18.437 1.00 92.56 885 GLY A CA 1
ATOM 6805 C C . GLY A 1 885 ? -6.604 7.027 18.540 1.00 92.56 885 GLY A C 1
ATOM 6806 O O . GLY A 1 885 ? -6.422 8.243 18.625 1.00 92.56 885 GLY A O 1
ATOM 6807 N N . ARG A 1 886 ? -5.584 6.159 18.485 1.00 92.44 886 ARG A N 1
ATOM 6808 C CA . ARG A 1 886 ? -4.171 6.565 18.413 1.00 92.44 886 ARG A CA 1
ATOM 6809 C C . ARG A 1 886 ? -3.730 6.843 16.976 1.00 92.44 886 ARG A C 1
ATOM 6811 O O . ARG A 1 886 ? -3.025 7.829 16.760 1.00 92.44 886 ARG A O 1
ATOM 6818 N N . VAL A 1 887 ? -4.105 5.983 16.022 1.00 92.88 887 VAL A N 1
ATOM 6819 C CA . VAL A 1 887 ? -3.691 6.083 14.608 1.00 92.88 887 VAL A CA 1
ATOM 6820 C C . VAL A 1 887 ? -4.494 7.149 13.851 1.00 92.88 887 VAL A C 1
ATOM 6822 O O . VAL A 1 887 ? -3.913 7.893 13.069 1.00 92.88 887 VAL A O 1
ATOM 6825 N N . PHE A 1 888 ? -5.792 7.288 14.136 1.00 93.75 888 PHE A N 1
ATOM 6826 C CA . PHE A 1 888 ? -6.732 8.215 13.483 1.00 93.75 888 PHE A CA 1
ATOM 6827 C C . PHE A 1 888 ? -7.390 9.150 14.511 1.00 93.75 888 PHE A C 1
ATOM 6829 O O . PHE A 1 888 ? -8.607 9.110 14.730 1.00 93.75 888 PHE A O 1
ATOM 6836 N N . PRO A 1 889 ? -6.604 10.018 15.170 1.00 91.38 889 PRO A N 1
ATOM 6837 C CA . PRO A 1 889 ? -7.080 10.817 16.299 1.00 91.38 889 PRO A CA 1
ATOM 6838 C C . PRO A 1 889 ? -8.214 11.787 15.939 1.00 91.38 889 PRO A C 1
ATOM 6840 O O . PRO A 1 889 ? -9.008 12.138 16.803 1.00 91.38 889 PRO A O 1
ATOM 6843 N N . ARG A 1 890 ? -8.326 12.205 14.672 1.00 90.31 890 ARG A N 1
ATOM 6844 C CA . ARG A 1 890 ? -9.399 13.100 14.202 1.00 90.31 890 ARG A CA 1
ATOM 6845 C C . ARG A 1 890 ? -10.741 12.394 13.981 1.00 90.31 890 ARG A C 1
ATOM 6847 O O . ARG A 1 890 ? -11.768 13.060 13.962 1.00 90.31 890 ARG A O 1
ATOM 6854 N N . ALA A 1 891 ? -10.737 11.070 13.832 1.00 90.94 891 ALA A N 1
ATOM 6855 C CA . ALA A 1 891 ? -11.945 10.272 13.627 1.00 90.94 891 ALA A CA 1
ATOM 6856 C C . ALA A 1 891 ? -12.393 9.555 14.907 1.00 90.94 891 ALA A C 1
ATOM 6858 O O . ALA A 1 891 ? -13.581 9.504 15.197 1.00 90.94 891 ALA A O 1
ATOM 6859 N N . PHE A 1 892 ? -11.446 9.024 15.686 1.00 93.75 892 PHE A N 1
ATOM 6860 C CA . PHE A 1 892 ? -11.740 8.203 16.865 1.00 93.75 892 PHE A CA 1
ATOM 6861 C C . PHE A 1 892 ? -10.990 8.657 18.121 1.00 93.75 892 PHE A C 1
ATOM 6863 O O . PHE A 1 892 ? -10.819 7.864 19.037 1.00 93.75 892 PHE A O 1
ATOM 6870 N N . GLY A 1 893 ? -10.513 9.905 18.174 1.00 92.94 893 GLY A N 1
ATOM 6871 C CA . GLY A 1 893 ? -9.825 10.458 19.344 1.00 92.94 893 GLY A CA 1
ATOM 6872 C C . GLY A 1 893 ? -10.734 10.682 20.559 1.00 92.94 893 GLY A C 1
ATOM 6873 O O . GLY A 1 893 ? -11.952 10.542 20.489 1.00 92.94 893 GLY A O 1
ATOM 6874 N N . GLU A 1 894 ? -10.133 11.106 21.676 1.00 92.19 894 GLU A N 1
ATOM 6875 C CA . GLU A 1 894 ? -10.835 11.450 22.931 1.00 92.19 894 GLU A CA 1
ATOM 6876 C C . GLU A 1 894 ? -11.953 12.475 22.721 1.00 92.19 894 GLU A C 1
ATOM 6878 O O . GLU A 1 894 ? -13.060 12.269 23.207 1.00 92.19 894 GLU A O 1
ATOM 6883 N N . ASP A 1 895 ? -11.703 13.512 21.922 1.00 90.94 895 ASP A N 1
ATOM 6884 C CA . ASP A 1 895 ? -12.672 14.588 21.680 1.00 90.94 895 ASP A CA 1
ATOM 6885 C C . ASP A 1 895 ? -13.865 14.133 20.820 1.00 90.94 895 ASP A C 1
ATOM 6887 O O . ASP A 1 895 ? -14.913 14.774 20.809 1.00 90.94 895 ASP A O 1
ATOM 6891 N N . VAL A 1 896 ? -13.731 13.001 20.120 1.00 92.69 896 VAL A N 1
ATOM 6892 C CA . VAL A 1 896 ? -14.806 12.413 19.308 1.00 92.69 896 VAL A CA 1
ATOM 6893 C C . VAL A 1 896 ? -15.542 11.320 20.076 1.00 92.69 896 VAL A C 1
ATOM 6895 O O . VAL A 1 896 ? -16.768 11.265 20.051 1.00 92.69 896 VAL A O 1
ATOM 6898 N N . VAL A 1 897 ? -14.814 10.452 20.781 1.00 94.81 897 VAL A N 1
ATOM 6899 C CA . VAL A 1 897 ? -15.375 9.241 21.398 1.00 94.81 897 VAL A CA 1
ATOM 6900 C C . VAL A 1 897 ? -15.689 9.418 22.887 1.00 94.81 897 VAL A C 1
ATOM 6902 O O . VAL A 1 897 ? -16.674 8.861 23.363 1.00 94.81 897 VAL A O 1
ATOM 6905 N N . GLY A 1 898 ? -14.896 10.199 23.626 1.00 93.44 898 GLY A N 1
ATOM 6906 C CA . GLY A 1 898 ? -15.113 10.481 25.053 1.00 93.44 898 GLY A CA 1
ATOM 6907 C C . GLY A 1 898 ? -14.413 9.519 26.021 1.00 93.44 898 GLY A C 1
ATOM 6908 O O . GLY A 1 898 ? -14.886 9.302 27.139 1.00 93.44 898 GLY A O 1
ATOM 6909 N N . TYR A 1 899 ? -13.302 8.907 25.601 1.00 93.31 899 TYR A N 1
ATOM 6910 C CA . TYR A 1 899 ? -12.429 8.098 26.462 1.00 93.31 899 TYR A CA 1
ATOM 6911 C C . TYR A 1 899 ? -11.196 8.887 26.918 1.00 93.31 899 TYR A C 1
ATOM 6913 O O . TYR A 1 899 ? -10.795 9.841 26.263 1.00 93.31 899 TYR A O 1
ATOM 6921 N N . ARG A 1 900 ? -10.490 8.413 27.952 1.00 90.75 900 ARG A N 1
ATOM 6922 C CA . ARG A 1 900 ? -9.197 8.986 28.362 1.00 90.75 900 ARG A CA 1
ATOM 6923 C C . ARG A 1 900 ? -8.053 8.510 27.463 1.00 90.75 900 ARG A C 1
ATOM 6925 O O . ARG A 1 900 ? -7.823 7.298 27.351 1.00 90.75 900 ARG A O 1
ATOM 6932 N N . LYS A 1 901 ? -7.304 9.439 26.855 1.00 88.19 901 LYS A N 1
ATOM 6933 C CA . LYS A 1 901 ? -6.151 9.127 25.980 1.00 88.19 901 LYS A CA 1
ATOM 6934 C C . LYS A 1 901 ? -5.194 8.108 26.613 1.00 88.19 901 LYS A C 1
ATOM 6936 O O . LYS A 1 901 ? -4.769 8.263 27.758 1.00 88.19 901 LYS A O 1
ATOM 6941 N N . THR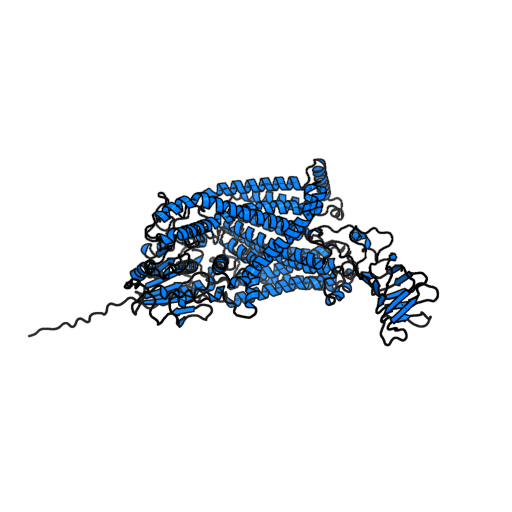 A 1 902 ? -4.796 7.096 25.839 1.00 82.50 902 THR A N 1
ATOM 6942 C CA . THR A 1 902 ? -3.696 6.199 26.219 1.00 82.50 902 THR A CA 1
ATOM 6943 C C . THR A 1 902 ? -2.409 7.023 26.307 1.00 82.50 902 THR A C 1
ATOM 6945 O O . THR A 1 902 ? -2.039 7.626 25.301 1.00 82.50 902 THR A O 1
ATOM 6948 N N . PRO A 1 903 ? -1.697 7.058 27.450 1.00 79.06 903 PRO A N 1
ATOM 6949 C CA . PRO A 1 903 ? -0.582 7.987 27.636 1.00 79.06 903 PRO A CA 1
ATOM 6950 C C . PRO A 1 903 ? 0.550 7.802 26.624 1.00 79.06 903 PRO A C 1
ATOM 6952 O O . PRO A 1 903 ? 1.184 8.778 26.246 1.00 79.06 903 PRO A O 1
ATOM 6955 N N . ARG A 1 904 ? 0.826 6.555 26.215 1.00 85.94 904 ARG A N 1
ATOM 6956 C CA . ARG A 1 904 ? 1.796 6.180 25.173 1.00 85.94 904 ARG A CA 1
ATOM 6957 C C . ARG A 1 904 ? 1.709 4.706 24.813 1.00 85.94 904 ARG A C 1
ATOM 6959 O O . ARG A 1 904 ? 1.165 3.917 25.584 1.00 85.94 904 ARG A O 1
ATOM 6966 N N . ALA A 1 905 ? 2.355 4.333 23.709 1.00 86.62 905 ALA A N 1
ATOM 6967 C CA . ALA A 1 905 ? 2.600 2.940 23.366 1.00 86.62 905 ALA A CA 1
ATOM 6968 C C . ALA A 1 905 ? 3.323 2.198 24.514 1.00 86.62 905 ALA A C 1
ATOM 6970 O O . ALA A 1 905 ? 4.307 2.718 25.078 1.00 86.62 905 ALA A O 1
ATOM 6971 N N . PRO A 1 906 ? 2.869 0.986 24.876 1.00 87.75 906 PRO A N 1
ATOM 6972 C CA . PRO A 1 906 ? 3.534 0.178 25.886 1.00 87.75 906 PRO A CA 1
ATOM 6973 C C . PRO A 1 906 ? 4.926 -0.246 25.402 1.00 87.75 906 PRO A C 1
ATOM 6975 O O . PRO A 1 906 ? 5.117 -0.669 24.264 1.00 87.75 906 PRO A O 1
ATOM 6978 N N . ARG A 1 907 ? 5.935 -0.142 26.276 1.00 89.50 907 ARG A N 1
ATOM 6979 C CA . ARG A 1 907 ? 7.292 -0.634 25.980 1.00 89.50 907 ARG A CA 1
ATOM 6980 C C . ARG A 1 907 ? 7.415 -2.104 26.373 1.00 89.50 907 ARG A C 1
ATOM 6982 O O . ARG A 1 907 ? 6.767 -2.561 27.308 1.00 89.50 907 ARG A O 1
ATOM 6989 N N . PHE A 1 908 ? 8.349 -2.823 25.754 1.00 90.38 908 PHE A N 1
ATOM 6990 C CA . PHE A 1 908 ? 8.650 -4.223 26.099 1.00 90.38 908 PHE A CA 1
ATOM 6991 C C . PHE A 1 908 ? 9.171 -4.433 27.523 1.00 90.38 908 PHE A C 1
ATOM 6993 O O . PHE A 1 908 ? 9.104 -5.537 28.054 1.00 90.38 908 PHE A O 1
ATOM 7000 N N . LYS A 1 909 ? 9.694 -3.377 28.155 1.00 86.62 909 LYS A N 1
ATOM 7001 C CA . LYS A 1 909 ? 10.146 -3.411 29.552 1.00 86.62 909 LYS A CA 1
ATOM 7002 C C . LYS A 1 909 ? 9.009 -3.199 30.558 1.00 86.62 909 LYS A C 1
ATOM 7004 O O . LYS A 1 909 ? 9.259 -3.277 31.755 1.00 86.62 909 LYS A O 1
ATOM 7009 N N . GLU A 1 910 ? 7.795 -2.907 30.097 1.00 86.19 910 GLU A N 1
ATOM 7010 C CA . GLU A 1 910 ? 6.675 -2.512 30.946 1.00 86.19 910 GLU A CA 1
ATOM 7011 C C . GLU A 1 910 ? 5.566 -3.550 30.985 1.00 86.19 910 GLU A C 1
ATOM 7013 O O . GLU A 1 910 ? 5.263 -4.220 29.999 1.00 86.19 910 GLU A O 1
ATOM 7018 N N . THR A 1 911 ? 4.910 -3.613 32.140 1.00 85.62 911 THR A N 1
ATOM 7019 C CA . THR A 1 911 ? 3.778 -4.501 32.409 1.00 85.62 911 THR A CA 1
ATOM 7020 C C . THR A 1 911 ? 2.423 -3.947 31.968 1.00 85.62 911 THR A C 1
ATOM 7022 O O . THR A 1 911 ? 1.443 -4.677 31.938 1.00 85.62 911 THR A O 1
ATOM 7025 N N . PHE A 1 912 ? 2.365 -2.663 31.621 1.00 82.44 912 PHE A N 1
ATOM 7026 C CA . PHE A 1 912 ? 1.171 -1.995 31.109 1.00 82.44 912 PHE A CA 1
ATOM 7027 C C . PHE A 1 912 ? 0.967 -2.313 29.620 1.00 82.44 912 PHE A C 1
ATOM 7029 O O . PHE A 1 912 ? 1.970 -2.347 28.902 1.00 82.44 912 PHE A O 1
ATOM 7036 N N . PRO A 1 913 ? -0.279 -2.459 29.129 1.00 81.00 913 PRO A N 1
ATOM 7037 C CA . PRO A 1 913 ? -1.551 -2.336 29.859 1.00 81.00 913 PRO A CA 1
ATOM 7038 C C . PRO A 1 913 ? -2.042 -3.641 30.515 1.00 81.00 913 PRO A C 1
ATOM 7040 O O . PRO A 1 913 ? -3.108 -3.654 31.120 1.00 81.00 913 PRO A O 1
ATOM 7043 N N . ASP A 1 914 ? -1.293 -4.743 30.415 1.00 85.62 914 ASP A N 1
ATOM 7044 C CA . ASP A 1 914 ? -1.796 -6.077 30.801 1.00 85.62 914 ASP A CA 1
ATOM 7045 C C . ASP A 1 914 ? -1.940 -6.256 32.319 1.00 85.62 914 ASP A C 1
ATOM 7047 O O . ASP A 1 914 ? -2.765 -7.042 32.791 1.00 85.62 914 ASP A O 1
ATOM 7051 N N . LEU A 1 915 ? -1.139 -5.521 33.094 1.00 80.88 915 LEU A N 1
ATOM 7052 C CA . LEU A 1 915 ? -1.285 -5.394 34.540 1.00 80.88 915 LEU A CA 1
ATOM 7053 C C . LEU A 1 915 ? -1.782 -3.989 34.885 1.00 80.88 915 LEU A C 1
ATOM 7055 O O . LEU A 1 915 ? -1.168 -2.991 34.495 1.00 80.88 915 LEU A O 1
ATOM 7059 N N . ALA A 1 916 ? -2.863 -3.921 35.666 1.00 67.38 916 ALA A N 1
ATOM 7060 C CA . ALA A 1 916 ? -3.354 -2.671 36.231 1.00 67.38 916 ALA A CA 1
ATOM 7061 C C . ALA A 1 916 ? -2.262 -2.033 37.107 1.00 67.38 916 ALA A C 1
ATOM 7063 O O . ALA A 1 916 ? -1.678 -2.699 37.964 1.00 67.38 916 ALA A O 1
ATOM 7064 N N . ARG A 1 917 ? -1.972 -0.744 36.894 1.00 67.25 917 ARG A N 1
ATOM 7065 C CA . ARG A 1 917 ? -1.110 0.033 37.800 1.00 67.25 917 ARG A CA 1
ATOM 7066 C C . ARG A 1 917 ? -1.992 0.754 38.812 1.00 67.25 917 ARG A C 1
ATOM 7068 O O . ARG A 1 917 ? -2.959 1.387 38.395 1.00 67.25 917 ARG A O 1
ATOM 7075 N N . HIS A 1 918 ? -1.617 0.736 40.093 1.00 59.22 918 HIS A N 1
ATOM 7076 C CA . HIS A 1 918 ? -2.334 1.449 41.165 1.00 59.22 918 HIS A CA 1
ATOM 7077 C C . HIS A 1 918 ? -2.481 2.961 40.915 1.00 59.22 918 HIS A C 1
ATOM 7079 O O . HIS A 1 918 ? -3.415 3.572 41.409 1.00 59.22 918 HIS A O 1
ATOM 7085 N N . SER A 1 919 ? -1.602 3.558 40.104 1.00 61.59 919 SER A N 1
ATOM 7086 C CA . SER A 1 919 ? -1.642 4.975 39.724 1.00 61.59 919 SER A CA 1
ATOM 7087 C C . SER A 1 919 ? -2.443 5.274 38.450 1.00 61.59 919 SER A C 1
ATOM 7089 O O . SER A 1 919 ? -2.426 6.409 37.975 1.00 61.59 919 SER A O 1
ATOM 7091 N N . THR A 1 920 ? -3.113 4.281 37.851 1.00 66.00 920 THR A N 1
ATOM 7092 C CA . THR A 1 920 ? -3.911 4.508 36.638 1.00 66.00 920 THR A CA 1
ATOM 7093 C C . THR A 1 920 ? -5.236 5.148 37.031 1.00 66.00 920 THR A C 1
ATOM 7095 O O . THR A 1 920 ? -6.011 4.511 37.742 1.00 66.00 920 THR A O 1
ATOM 7098 N N . PRO A 1 921 ? -5.538 6.375 36.587 1.00 70.69 921 PRO A N 1
ATOM 7099 C CA . PRO A 1 921 ? -6.762 7.026 37.015 1.00 70.69 921 PRO A CA 1
ATOM 7100 C C . PRO A 1 921 ? -7.987 6.365 36.380 1.00 70.69 921 PRO A C 1
ATOM 7102 O O . PRO A 1 921 ? -7.934 5.893 35.236 1.00 70.69 921 PRO A O 1
ATOM 7105 N N . ALA A 1 922 ? -9.104 6.405 37.103 1.00 76.19 922 ALA A N 1
ATOM 7106 C CA . ALA A 1 922 ? -10.410 6.024 36.585 1.00 76.19 922 ALA A CA 1
ATOM 7107 C C . ALA A 1 922 ? -10.755 6.795 35.288 1.00 76.19 922 ALA A C 1
ATOM 7109 O O . ALA A 1 922 ? -10.149 7.841 34.996 1.00 76.19 922 ALA A O 1
ATOM 7110 N N . PRO A 1 923 ? -11.708 6.291 34.482 1.00 80.75 923 PRO A N 1
ATOM 7111 C CA . PRO A 1 923 ? -12.254 7.057 33.367 1.00 80.75 923 PRO A CA 1
ATOM 7112 C C . PRO A 1 923 ? -12.704 8.437 33.863 1.00 80.75 923 PRO A C 1
ATOM 7114 O O . PRO A 1 923 ? -13.497 8.526 34.794 1.00 80.75 923 PRO A O 1
ATOM 7117 N N . GLY A 1 924 ? -12.155 9.505 33.279 1.00 79.31 924 GLY A N 1
ATOM 7118 C CA . GLY A 1 924 ? -12.585 10.870 33.586 1.00 79.31 924 GLY A CA 1
ATOM 7119 C C . GLY A 1 924 ? -13.968 11.170 33.002 1.00 79.31 924 GLY A C 1
ATOM 7120 O O . GLY A 1 924 ? -14.544 10.336 32.292 1.00 79.31 924 GLY A O 1
ATOM 7121 N N . ARG A 1 925 ? -14.478 12.380 33.267 1.00 87.62 925 ARG A N 1
ATOM 7122 C CA . ARG A 1 925 ? -15.667 12.904 32.581 1.00 87.62 925 ARG A CA 1
ATOM 7123 C C . ARG A 1 925 ? -15.399 12.928 31.064 1.00 87.62 925 ARG A C 1
ATOM 7125 O O . ARG A 1 925 ? -14.305 13.347 30.680 1.00 87.62 925 ARG A O 1
ATOM 7132 N N . PRO A 1 926 ? -16.331 12.448 30.218 1.00 91.50 926 PRO A N 1
ATOM 7133 C CA . PRO A 1 926 ? -16.140 12.481 28.772 1.00 91.50 926 PRO A CA 1
ATOM 7134 C C . PRO A 1 926 ? -16.025 13.926 28.266 1.00 91.50 926 PRO A C 1
ATOM 7136 O O . PRO A 1 926 ? -16.591 14.843 28.861 1.00 91.50 926 PRO A O 1
ATOM 7139 N N . SER A 1 927 ? -15.290 14.124 27.168 1.00 91.44 927 SER A N 1
ATOM 7140 C CA . SER A 1 927 ? -15.219 15.421 26.488 1.00 91.44 927 SER A CA 1
ATOM 7141 C C . SER A 1 927 ? -16.610 15.848 26.015 1.00 91.44 927 SER A C 1
ATOM 7143 O O . SER A 1 927 ? -17.356 15.025 25.479 1.00 91.44 927 SER A O 1
ATOM 7145 N N . VAL A 1 928 ? -16.941 17.129 26.180 1.00 90.69 928 VAL A N 1
ATOM 7146 C CA . VAL A 1 928 ? -18.243 17.684 25.780 1.00 90.69 928 VAL A CA 1
ATOM 7147 C C . VAL A 1 928 ? -18.491 17.445 24.289 1.00 90.69 928 VAL A C 1
ATOM 7149 O O . VAL A 1 928 ? -17.612 17.697 23.464 1.00 90.69 928 VAL A O 1
ATOM 7152 N N . GLY A 1 929 ? -19.674 16.937 23.938 1.00 88.50 929 GLY A N 1
ATOM 7153 C CA . GLY A 1 929 ? -20.066 16.660 22.550 1.00 88.50 929 GLY A CA 1
ATOM 7154 C C . GLY A 1 929 ? -19.436 15.402 21.933 1.00 88.50 929 GLY A C 1
ATOM 7155 O O . GLY A 1 929 ? -19.696 15.084 20.764 1.00 88.50 929 GLY A O 1
ATOM 7156 N N . SER A 1 930 ? -18.633 14.658 22.697 1.00 93.50 930 SER A N 1
ATOM 7157 C CA . SER A 1 930 ? -18.158 13.330 22.300 1.00 93.50 930 SER A CA 1
ATOM 7158 C C . SER A 1 930 ? -19.295 12.302 22.298 1.00 93.50 930 SER A C 1
ATOM 7160 O O . SER A 1 930 ? -20.338 12.508 22.917 1.00 93.50 930 SER A O 1
ATOM 7162 N N . LEU A 1 931 ? -19.102 11.162 21.627 1.00 95.25 931 LEU A N 1
ATOM 7163 C CA . LEU A 1 931 ? -20.097 10.088 21.582 1.00 95.25 931 LEU A CA 1
ATOM 7164 C C . LEU A 1 931 ? -20.531 9.650 22.987 1.00 95.25 931 LEU A C 1
ATOM 7166 O O . LEU A 1 931 ? -21.724 9.531 23.240 1.00 95.25 931 LEU A O 1
ATOM 7170 N N . ARG A 1 932 ? -19.585 9.430 23.908 1.00 94.56 932 ARG A N 1
ATOM 7171 C CA . ARG A 1 932 ? -19.899 8.988 25.275 1.00 94.56 932 ARG A CA 1
ATOM 7172 C C . ARG A 1 932 ? -20.638 10.048 26.093 1.00 94.56 932 ARG A C 1
ATOM 7174 O O . ARG A 1 932 ? -21.464 9.681 26.919 1.00 94.56 932 ARG A O 1
ATOM 7181 N N . ASP A 1 933 ? -20.333 11.327 25.880 1.00 94.56 933 ASP A N 1
ATOM 7182 C CA . ASP A 1 933 ? -21.047 12.437 26.523 1.00 94.56 933 ASP A CA 1
ATOM 7183 C C . ASP A 1 933 ? -22.506 12.485 26.050 1.00 94.56 933 ASP A C 1
ATOM 7185 O O . ASP A 1 933 ? -23.419 12.455 26.867 1.00 94.56 933 ASP A O 1
ATOM 7189 N N . ARG A 1 934 ? -22.716 12.416 24.730 1.00 94.62 934 ARG A N 1
ATOM 7190 C CA . ARG A 1 934 ? -24.043 12.460 24.093 1.00 94.62 934 ARG A CA 1
ATOM 7191 C C . ARG A 1 934 ? -24.897 11.223 24.360 1.00 94.62 934 ARG A C 1
ATOM 7193 O O . ARG A 1 934 ? -26.108 11.327 24.450 1.00 94.62 934 ARG A O 1
ATOM 7200 N N . LEU A 1 935 ? -24.278 10.047 24.456 1.00 94.12 935 LEU A N 1
ATOM 7201 C CA . LEU A 1 935 ? -24.978 8.791 24.732 1.00 94.12 935 LEU A CA 1
ATOM 7202 C C . LEU A 1 935 ? -25.325 8.642 26.226 1.00 94.12 935 LEU A C 1
ATOM 7204 O O . LEU A 1 935 ? -26.283 7.954 26.566 1.00 94.12 935 LEU A O 1
ATOM 7208 N N . GLY A 1 936 ? -24.544 9.265 27.114 1.00 91.19 936 GLY A N 1
ATOM 7209 C CA . GLY A 1 936 ? -24.597 9.060 28.560 1.00 91.19 936 GLY A CA 1
ATOM 7210 C C . GLY A 1 936 ? -23.684 7.919 29.027 1.00 91.19 936 GLY A C 1
ATOM 7211 O O . GLY A 1 936 ? -23.567 6.869 28.390 1.00 91.19 936 GLY A O 1
ATOM 7212 N N . THR A 1 937 ? -23.021 8.101 30.174 1.00 88.12 937 THR A N 1
ATOM 7213 C CA . THR A 1 937 ? -21.987 7.163 30.655 1.00 88.12 937 THR A CA 1
ATOM 7214 C C . THR A 1 937 ? -22.523 5.772 30.982 1.00 88.12 937 THR A C 1
ATOM 7216 O O . THR A 1 937 ? -21.808 4.797 30.775 1.00 88.12 937 THR A O 1
ATOM 7219 N N . GLU A 1 938 ? -23.770 5.667 31.444 1.00 89.25 938 GLU A N 1
ATOM 7220 C CA . GLU A 1 938 ? -24.415 4.396 31.819 1.00 89.25 938 GLU A CA 1
ATOM 7221 C C . GLU A 1 938 ? -24.966 3.610 30.621 1.00 89.25 938 GLU A C 1
ATOM 7223 O O . GLU A 1 938 ? -25.334 2.439 30.736 1.00 89.25 938 GLU A O 1
ATOM 7228 N N . HIS A 1 939 ? -25.018 4.241 29.449 1.00 94.31 939 HIS A N 1
ATOM 7229 C CA . HIS A 1 939 ? -25.577 3.656 28.236 1.00 94.31 939 HIS A CA 1
ATOM 7230 C C . HIS A 1 939 ? -24.513 3.006 27.349 1.00 94.31 939 HIS A C 1
ATOM 7232 O O . HIS A 1 939 ? -24.865 2.444 26.314 1.00 94.31 939 HIS A O 1
ATOM 7238 N N . TRP A 1 940 ? -23.234 3.036 27.751 1.00 96.06 940 TRP A N 1
ATOM 7239 C CA . TRP A 1 940 ? -22.148 2.351 27.053 1.00 96.06 940 TRP A CA 1
ATOM 7240 C C . TRP A 1 940 ? -21.324 1.457 27.980 1.00 96.06 940 TRP A C 1
ATOM 7242 O O . TRP A 1 940 ? -20.642 1.931 28.887 1.00 96.06 940 TRP A O 1
ATOM 7252 N N . VAL A 1 941 ? -21.329 0.153 27.696 1.00 96.38 941 VAL A N 1
ATOM 7253 C CA . VAL A 1 941 ? -20.477 -0.845 28.358 1.00 96.38 941 VAL A CA 1
ATOM 7254 C C . VAL A 1 941 ? -19.553 -1.518 27.342 1.00 96.38 941 VAL A C 1
ATOM 7256 O O . VAL A 1 941 ? -19.963 -1.863 26.238 1.00 96.38 941 VAL A O 1
ATOM 7259 N N . ASN A 1 942 ? -18.299 -1.744 27.718 1.00 96.75 942 ASN A N 1
ATOM 7260 C CA . ASN A 1 942 ? -17.320 -2.490 26.942 1.00 96.75 942 ASN A CA 1
ATOM 7261 C C . ASN A 1 942 ? -16.916 -3.780 27.668 1.00 96.75 942 ASN A C 1
ATOM 7263 O O . ASN A 1 942 ? -16.676 -3.770 28.874 1.00 96.75 942 ASN A O 1
ATOM 7267 N N . LEU A 1 943 ? -16.799 -4.883 26.930 1.00 95.44 943 LEU A N 1
ATOM 7268 C CA . LEU A 1 943 ? -16.325 -6.166 27.442 1.00 95.44 943 LEU A CA 1
ATOM 7269 C C . LEU A 1 943 ? -14.944 -6.506 26.871 1.00 95.44 943 LEU A C 1
ATOM 7271 O O . LEU A 1 943 ? -14.717 -6.406 25.664 1.00 95.44 943 LEU A O 1
ATOM 7275 N N . PHE A 1 944 ? -14.030 -6.980 27.718 1.00 92.94 944 PHE A N 1
ATOM 7276 C CA . PHE A 1 944 ? -12.678 -7.361 27.290 1.00 92.94 944 PHE A CA 1
ATOM 7277 C C . PHE A 1 944 ? -12.171 -8.619 28.010 1.00 92.94 944 PHE A C 1
ATOM 7279 O O . PHE A 1 944 ? -12.587 -8.923 29.130 1.00 92.94 944 PHE A O 1
ATOM 7286 N N . ARG A 1 945 ? -11.244 -9.349 27.381 1.00 91.00 945 ARG A N 1
ATOM 7287 C CA . ARG A 1 945 ? -10.475 -10.448 27.994 1.00 91.00 945 ARG A CA 1
ATOM 7288 C C . ARG A 1 945 ? -8.992 -10.105 27.981 1.00 91.00 945 ARG A C 1
ATOM 7290 O O . ARG A 1 945 ? -8.519 -9.470 27.048 1.00 91.00 945 ARG A O 1
ATOM 7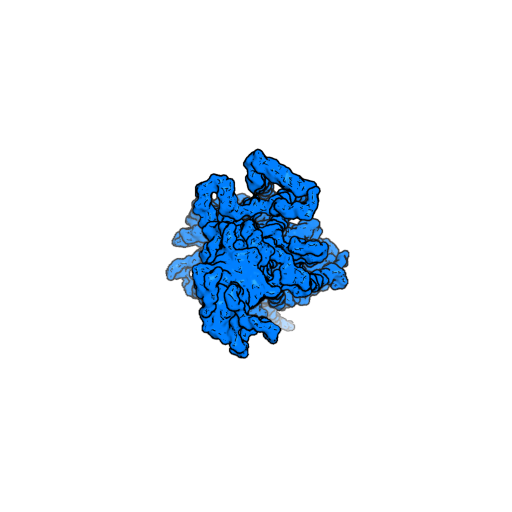297 N N . ARG A 1 946 ? -8.219 -10.566 28.971 1.00 89.81 946 ARG A N 1
ATOM 7298 C CA . ARG A 1 946 ? -6.759 -10.322 28.989 1.00 89.81 946 ARG A CA 1
ATOM 7299 C C . ARG A 1 946 ? -5.992 -11.267 28.059 1.00 89.81 946 ARG A C 1
ATOM 7301 O O . ARG A 1 946 ? -4.818 -11.039 27.784 1.00 89.81 946 ARG A O 1
ATOM 7308 N N . THR A 1 947 ? -6.642 -12.325 27.582 1.00 90.38 947 THR A N 1
ATOM 7309 C CA . THR A 1 947 ? -6.152 -13.237 26.537 1.00 90.38 947 THR A CA 1
ATOM 7310 C C . THR A 1 947 ? -6.458 -12.757 25.120 1.00 90.38 947 THR A C 1
ATOM 7312 O O . THR A 1 947 ? -6.040 -13.412 24.164 1.00 90.38 947 THR A O 1
ATOM 7315 N N . ASP A 1 948 ? -7.198 -11.658 24.962 1.00 90.75 948 ASP A N 1
ATOM 7316 C CA . ASP A 1 948 ? -7.564 -11.120 23.658 1.00 90.75 948 ASP A CA 1
ATOM 7317 C C . ASP A 1 948 ? -6.439 -10.217 23.114 1.00 90.75 948 ASP A C 1
ATOM 7319 O O . ASP A 1 948 ? -6.142 -9.205 23.739 1.00 90.75 948 ASP A O 1
ATOM 7323 N N . PRO A 1 949 ? -5.797 -10.553 21.976 1.00 88.06 949 PRO A N 1
ATOM 7324 C CA . PRO A 1 949 ? -4.728 -9.738 21.388 1.00 88.06 949 PRO A CA 1
ATOM 7325 C C . PRO A 1 949 ? -5.218 -8.443 20.716 1.00 88.06 949 PRO A C 1
ATOM 7327 O O . PRO A 1 949 ? -4.397 -7.606 20.334 1.00 88.06 949 PRO A O 1
ATOM 7330 N N . LEU A 1 950 ? -6.529 -8.304 20.504 1.00 86.44 950 LEU A N 1
ATOM 7331 C CA . LEU A 1 950 ? -7.148 -7.180 19.796 1.00 86.44 950 LEU A CA 1
ATOM 7332 C C . LEU A 1 950 ? -8.228 -6.476 20.628 1.00 86.44 950 LEU A C 1
ATOM 7334 O O . LEU A 1 950 ? -8.642 -5.378 20.269 1.00 86.44 950 LEU A O 1
ATOM 7338 N N . GLY A 1 951 ? -8.700 -7.099 21.706 1.00 87.75 951 GLY A N 1
ATOM 7339 C CA . GLY A 1 951 ? -9.743 -6.577 22.580 1.00 87.75 951 GLY A CA 1
ATOM 7340 C C . GLY A 1 951 ? -9.184 -5.763 23.732 1.00 87.75 951 GLY A C 1
ATOM 7341 O O . GLY A 1 951 ? -8.651 -6.312 24.694 1.00 87.75 951 GLY A O 1
ATOM 7342 N N . TYR A 1 952 ? -9.370 -4.450 23.663 1.00 88.62 952 TYR A N 1
ATOM 7343 C CA . TYR A 1 952 ? -8.877 -3.515 24.664 1.00 88.62 952 TYR A CA 1
ATOM 7344 C C . TYR A 1 952 ? -10.004 -2.961 25.539 1.00 88.62 952 TYR A C 1
ATOM 7346 O O . TYR A 1 952 ? -11.188 -2.980 25.191 1.00 88.62 952 TYR A O 1
ATOM 7354 N N . ARG A 1 953 ? -9.605 -2.387 26.678 1.00 91.94 953 ARG A N 1
ATOM 7355 C CA . ARG A 1 953 ? -10.446 -1.446 27.428 1.00 91.94 953 ARG A CA 1
ATOM 7356 C C . ARG A 1 953 ? -10.680 -0.184 26.599 1.00 91.94 953 ARG A C 1
ATOM 7358 O O . ARG A 1 953 ? -9.722 0.359 26.029 1.00 91.94 953 ARG A O 1
ATOM 7365 N N . VAL A 1 954 ? -11.913 0.307 26.567 1.00 93.69 954 VAL A N 1
ATOM 7366 C CA . VAL A 1 954 ? -12.327 1.443 25.733 1.00 93.69 954 VAL A CA 1
ATOM 7367 C C . VAL A 1 954 ? -12.229 2.769 26.473 1.00 93.69 954 VAL A C 1
ATOM 7369 O O . VAL A 1 954 ? -11.885 3.751 25.826 1.00 93.69 954 VAL A O 1
ATOM 7372 N N . PHE A 1 955 ? -12.468 2.839 27.785 1.00 92.56 955 PHE A N 1
ATOM 7373 C CA . PHE A 1 955 ? -12.618 4.132 28.469 1.00 92.56 955 PHE A CA 1
ATOM 7374 C C . PHE A 1 955 ? -11.351 4.605 29.174 1.00 92.56 955 PHE A C 1
ATOM 7376 O O . PHE A 1 955 ? -10.998 5.785 29.094 1.00 92.56 955 PHE A O 1
ATOM 7383 N N . SER A 1 956 ? -10.652 3.705 29.858 1.00 88.56 956 SER A N 1
ATOM 7384 C CA . SER A 1 956 ? -9.328 3.976 30.417 1.00 88.56 956 SER A CA 1
ATOM 7385 C C . SER A 1 956 ? -8.542 2.682 30.612 1.00 88.56 956 SER A C 1
ATOM 7387 O O . SER A 1 956 ? -9.038 1.579 30.399 1.00 88.56 956 SER A O 1
ATOM 7389 N N . ASP A 1 957 ? -7.277 2.806 31.005 1.00 83.50 957 ASP A N 1
ATOM 7390 C CA . ASP A 1 957 ? -6.468 1.645 31.375 1.00 83.50 957 ASP A CA 1
ATOM 7391 C C . ASP A 1 957 ? -6.694 1.200 32.826 1.00 83.50 957 ASP A C 1
ATOM 7393 O O . ASP A 1 957 ? -6.047 0.256 33.272 1.00 83.50 957 ASP A O 1
ATOM 7397 N N . ALA A 1 958 ? -7.589 1.849 33.576 1.00 81.88 958 ALA A N 1
ATOM 7398 C CA . ALA A 1 958 ? -7.983 1.425 34.916 1.00 81.88 958 ALA A CA 1
ATOM 7399 C C . ALA A 1 958 ? -9.153 0.434 34.849 1.00 81.88 958 ALA A C 1
ATOM 7401 O O . ALA A 1 958 ? -9.878 0.376 33.857 1.00 81.88 958 ALA A O 1
ATOM 7402 N N . ASP A 1 959 ? -9.323 -0.368 35.899 1.00 78.81 959 ASP A N 1
ATOM 7403 C CA . ASP A 1 959 ? -10.560 -1.130 36.058 1.00 78.81 959 ASP A CA 1
ATOM 7404 C C . ASP A 1 959 ? -11.720 -0.153 36.285 1.00 78.81 959 ASP A C 1
ATOM 7406 O O . ASP A 1 959 ? -11.576 0.854 36.982 1.00 78.81 959 ASP A O 1
ATOM 7410 N N . SER A 1 960 ? -12.859 -0.418 35.653 1.00 84.25 960 SER A N 1
ATOM 7411 C CA . SER A 1 960 ? -14.043 0.425 35.772 1.00 84.25 960 SER A CA 1
ATOM 7412 C C . SER A 1 960 ? -15.315 -0.392 35.575 1.00 84.25 960 SER A C 1
ATOM 7414 O O . SER A 1 960 ? -15.276 -1.482 35.011 1.00 84.25 960 SER A O 1
ATOM 7416 N N . VAL A 1 961 ? -16.455 0.132 36.026 1.00 86.00 961 VAL A N 1
ATOM 7417 C CA . VAL A 1 961 ? -17.753 -0.553 35.875 1.00 86.00 961 VAL A CA 1
ATOM 7418 C C . VAL A 1 961 ? -18.235 -0.606 34.420 1.00 86.00 961 VAL A C 1
ATOM 7420 O O . VAL A 1 961 ? -19.048 -1.467 34.070 1.00 86.00 961 VAL A O 1
ATOM 7423 N N . TRP A 1 962 ? -17.703 0.284 33.574 1.00 90.62 962 TRP A N 1
ATOM 7424 C CA . TRP A 1 962 ? -18.013 0.371 32.148 1.00 90.62 962 TRP A CA 1
ATOM 7425 C C . TRP A 1 962 ? -17.098 -0.525 31.299 1.00 90.62 962 TRP A C 1
ATOM 7427 O O . TRP A 1 962 ? -17.551 -1.037 30.286 1.00 90.62 962 TRP A O 1
ATOM 7437 N N . ASP A 1 963 ? -15.846 -0.770 31.707 1.00 92.44 963 ASP A N 1
ATOM 7438 C CA . ASP A 1 963 ? -14.939 -1.753 31.086 1.00 92.44 963 ASP A CA 1
ATOM 7439 C C . ASP A 1 963 ? -14.951 -3.065 31.891 1.00 92.44 963 ASP A C 1
ATOM 7441 O O . ASP A 1 963 ? -14.164 -3.251 32.823 1.00 92.44 963 ASP A O 1
ATOM 7445 N N . ARG A 1 964 ? -15.838 -3.999 31.534 1.00 91.31 964 ARG A N 1
ATOM 7446 C CA . ARG A 1 964 ? -16.060 -5.236 32.296 1.00 91.31 964 ARG A CA 1
ATOM 7447 C C . ARG A 1 964 ? -15.179 -6.391 31.796 1.00 91.31 964 ARG A C 1
ATOM 7449 O O . ARG A 1 964 ? -15.230 -6.734 30.611 1.00 91.31 964 ARG A O 1
ATOM 7456 N N . PRO A 1 965 ? -14.395 -7.042 32.675 1.00 89.06 965 PRO A N 1
ATOM 7457 C CA . PRO A 1 965 ? -13.625 -8.218 32.298 1.00 89.06 965 PRO A CA 1
ATOM 7458 C C . PRO A 1 965 ? -14.545 -9.429 32.099 1.00 89.06 965 PRO A C 1
ATOM 7460 O O . PRO A 1 965 ? -15.421 -9.701 32.920 1.00 89.06 965 PRO A O 1
ATOM 7463 N N . VAL A 1 966 ? -14.302 -10.193 31.039 1.00 89.31 966 VAL A N 1
ATOM 7464 C CA . VAL A 1 966 ? -15.000 -11.453 30.750 1.00 89.31 966 VAL A CA 1
ATOM 7465 C C . VAL A 1 966 ? -14.093 -12.636 31.108 1.00 89.31 966 VAL A C 1
ATOM 7467 O O . VAL A 1 966 ? -12.892 -12.570 30.831 1.00 89.31 966 VAL A O 1
ATOM 7470 N N . PRO A 1 967 ? -14.624 -13.720 31.708 1.00 84.31 967 PRO A N 1
ATOM 7471 C CA . PRO A 1 967 ? -13.854 -14.935 31.950 1.00 84.31 967 PRO A CA 1
ATOM 7472 C C . PRO A 1 967 ? -13.195 -15.481 30.674 1.00 84.31 967 PRO A C 1
ATOM 7474 O O . PRO A 1 967 ? -13.776 -15.478 29.585 1.00 84.31 967 PRO A O 1
ATOM 7477 N N . GLU A 1 968 ? -11.949 -15.926 30.821 1.00 86.50 968 GLU A N 1
ATOM 7478 C CA . GLU A 1 968 ? -11.127 -16.490 29.738 1.00 86.50 968 GLU A CA 1
ATOM 7479 C C . GLU A 1 968 ? -11.369 -17.988 29.574 1.00 86.50 968 GLU A C 1
ATOM 7481 O O . GLU A 1 968 ? -11.170 -18.537 28.493 1.00 86.50 968 GLU A O 1
ATOM 7486 N N . VAL A 1 969 ? -11.803 -18.629 30.655 1.00 81.81 969 VAL A N 1
ATOM 7487 C CA . VAL A 1 969 ? -12.176 -20.035 30.702 1.00 81.81 969 VAL A CA 1
ATOM 7488 C C . VAL A 1 969 ? -13.692 -20.079 30.913 1.00 81.81 969 VAL A C 1
ATOM 7490 O O . VAL A 1 969 ? -14.178 -19.440 31.851 1.00 81.81 969 VAL A O 1
ATOM 7493 N N . PRO A 1 970 ? -14.450 -20.731 30.015 1.00 71.25 970 PRO A N 1
ATOM 7494 C CA . PRO A 1 970 ? -15.858 -21.051 30.236 1.00 71.25 970 PRO A CA 1
ATOM 7495 C C . PRO A 1 970 ? -16.073 -21.843 31.536 1.00 71.25 970 PRO A C 1
ATOM 7497 O O . PRO A 1 970 ? -15.134 -22.428 32.070 1.00 71.25 970 PRO A O 1
ATOM 7500 N N . ASP A 1 971 ? -17.302 -21.850 32.051 1.00 63.47 971 ASP A N 1
ATOM 7501 C CA . ASP A 1 971 ? -17.638 -22.535 33.306 1.00 63.47 971 ASP A CA 1
ATOM 7502 C C . ASP A 1 971 ? -17.406 -24.063 33.223 1.00 63.47 971 ASP A C 1
ATOM 7504 O O . ASP A 1 971 ? -17.524 -24.654 32.150 1.00 63.47 971 ASP A O 1
ATOM 7508 N N . ALA A 1 972 ? -17.061 -24.692 34.350 1.00 48.56 972 ALA A N 1
ATOM 7509 C CA . ALA A 1 972 ? -16.359 -25.983 34.442 1.00 48.56 972 ALA A CA 1
ATOM 7510 C C . ALA A 1 972 ? -17.151 -27.241 34.011 1.00 48.56 972 ALA A C 1
ATOM 7512 O O . ALA A 1 972 ? -16.581 -28.325 33.957 1.00 48.56 972 ALA A O 1
ATOM 7513 N N . ALA A 1 973 ? -18.434 -27.129 33.664 1.00 50.03 973 ALA A N 1
ATOM 7514 C CA . ALA A 1 973 ? -19.283 -28.260 33.261 1.00 50.03 973 ALA A CA 1
ATOM 7515 C C . ALA A 1 973 ? -19.135 -28.665 31.771 1.00 50.03 973 ALA A C 1
ATOM 7517 O O . ALA A 1 973 ? -20.109 -29.109 31.171 1.00 50.03 973 ALA A O 1
ATOM 7518 N N . ALA A 1 974 ? -17.966 -28.450 31.154 1.00 45.09 974 ALA A N 1
ATOM 7519 C CA . ALA A 1 974 ? -17.772 -28.431 29.693 1.00 45.09 974 ALA A CA 1
ATOM 7520 C C . ALA A 1 974 ? -17.031 -29.654 29.099 1.00 45.09 974 ALA A C 1
ATOM 7522 O O . ALA A 1 974 ? -16.466 -29.547 28.013 1.00 45.09 974 ALA A O 1
ATOM 7523 N N . GLY A 1 975 ? -17.014 -30.784 29.813 1.00 45.53 975 GLY A N 1
ATOM 7524 C CA . GLY A 1 975 ? -16.505 -32.064 29.303 1.00 45.53 975 GLY A CA 1
ATOM 7525 C C . GLY A 1 975 ? -14.977 -32.202 29.211 1.00 45.53 975 GLY A C 1
ATOM 7526 O O . GLY A 1 975 ? -14.218 -31.263 29.470 1.00 45.53 975 GLY A O 1
ATOM 7527 N N . GLU A 1 976 ? -14.531 -33.418 28.871 1.00 42.47 976 GLU A N 1
ATOM 7528 C CA . GLU A 1 976 ? -13.147 -33.730 28.499 1.00 42.47 976 GLU A CA 1
ATOM 7529 C C . GLU A 1 976 ? -12.986 -33.787 26.968 1.00 42.47 976 GLU A C 1
ATOM 7531 O O . GLU A 1 976 ? -13.820 -34.391 26.290 1.00 42.47 976 GLU A O 1
ATOM 7536 N N . PRO A 1 977 ? -11.893 -33.234 26.408 1.00 50.41 977 PRO A N 1
ATOM 7537 C CA . PRO A 1 977 ? -10.840 -32.482 27.094 1.00 50.41 977 PRO A CA 1
ATOM 7538 C C . PRO A 1 977 ? -11.351 -31.122 27.606 1.00 50.41 977 PRO A C 1
ATOM 7540 O O . PRO A 1 977 ? -12.274 -30.554 27.034 1.00 50.41 977 PRO A O 1
ATOM 7543 N N . GLY A 1 978 ? -10.737 -30.606 28.680 1.00 51.59 978 GLY A N 1
ATOM 7544 C CA . GLY A 1 978 ? -11.193 -29.391 29.371 1.00 51.59 978 GLY A CA 1
ATOM 7545 C C . GLY A 1 978 ? -11.401 -28.158 28.466 1.00 51.59 978 GLY A C 1
ATOM 7546 O O . GLY A 1 978 ? -10.855 -28.085 27.360 1.00 51.59 978 GLY A O 1
ATOM 7547 N N . PRO A 1 979 ? -12.156 -27.143 28.931 1.00 60.03 979 PRO A N 1
ATOM 7548 C CA . PRO A 1 979 ? -12.712 -26.106 28.066 1.00 60.03 979 PRO A CA 1
ATOM 7549 C C . PRO A 1 979 ? -11.637 -25.269 27.345 1.00 60.03 979 PRO A C 1
ATOM 7551 O O . PRO A 1 979 ? -10.647 -24.848 27.958 1.00 60.03 979 PRO A O 1
ATOM 7554 N N . PRO A 1 980 ? -11.829 -24.944 26.051 1.00 70.69 980 PRO A N 1
ATOM 7555 C CA . PRO A 1 980 ? -10.880 -24.137 25.295 1.00 70.69 980 PRO A CA 1
ATOM 7556 C C . PRO A 1 980 ? -10.776 -22.713 25.861 1.00 70.69 980 PRO A C 1
ATOM 7558 O O . PRO A 1 980 ? -11.776 -22.059 26.162 1.00 70.69 980 PRO A O 1
ATOM 7561 N N . ILE A 1 981 ? -9.546 -22.192 25.958 1.00 83.88 981 ILE A N 1
ATOM 7562 C CA . ILE A 1 981 ? -9.304 -20.816 26.417 1.00 83.88 981 ILE A CA 1
ATOM 7563 C C . ILE A 1 981 ? -9.791 -19.829 25.364 1.00 83.88 981 ILE A C 1
ATOM 7565 O O . ILE A 1 981 ? -9.244 -19.738 24.257 1.00 83.88 981 ILE A O 1
ATOM 7569 N N . MET A 1 982 ? -10.770 -19.025 25.758 1.00 85.94 982 MET A N 1
ATOM 7570 C CA . MET A 1 982 ? -11.366 -17.996 24.929 1.00 85.94 982 MET A CA 1
ATOM 7571 C C . MET A 1 982 ? -10.413 -16.811 24.765 1.00 85.94 982 MET A C 1
ATOM 7573 O O . MET A 1 982 ? -9.703 -16.400 25.686 1.00 85.94 982 MET A O 1
ATOM 7577 N N . THR A 1 983 ? -10.402 -16.249 23.557 1.00 86.75 983 THR A N 1
ATOM 7578 C CA . THR A 1 983 ? -9.572 -15.094 23.185 1.00 86.75 983 THR A CA 1
ATOM 7579 C C . THR A 1 983 ? -10.465 -13.998 22.602 1.00 86.75 983 THR A C 1
ATOM 7581 O O . THR A 1 983 ? -11.195 -13.355 23.352 1.00 86.75 983 THR A O 1
ATOM 7584 N N . HIS A 1 984 ? -10.472 -13.820 21.280 1.00 86.06 984 HIS A N 1
ATOM 7585 C CA . HIS A 1 984 ? -11.137 -12.703 20.609 1.00 86.06 984 HIS A CA 1
ATOM 7586 C C . HIS A 1 984 ? -12.626 -12.924 20.287 1.00 86.06 984 HIS A C 1
ATOM 7588 O O . HIS A 1 984 ? -13.344 -11.964 20.033 1.00 86.06 984 HIS A O 1
ATOM 7594 N N . SER A 1 985 ? -13.123 -14.162 20.285 1.00 81.62 985 SER A N 1
ATOM 7595 C CA . SER A 1 985 ? -14.492 -14.512 19.861 1.00 81.62 985 SER A CA 1
ATOM 7596 C C . SER A 1 985 ? -15.404 -14.913 21.027 1.00 81.62 985 SER A C 1
ATOM 7598 O O . SER A 1 985 ? -14.940 -15.184 22.133 1.00 81.62 985 SER A O 1
ATOM 7600 N N . GLY A 1 986 ? -16.720 -14.959 20.798 1.00 78.38 986 GLY A N 1
ATOM 7601 C CA . GLY A 1 986 ? -17.683 -15.551 21.738 1.00 78.38 986 GLY A CA 1
ATOM 7602 C C . GLY A 1 986 ? -17.967 -14.723 22.994 1.00 78.38 986 GLY A C 1
ATOM 7603 O O . GLY A 1 986 ? -18.289 -15.272 24.045 1.00 78.38 986 GLY A O 1
ATOM 7604 N N . TYR A 1 987 ? -17.815 -13.402 22.928 1.00 85.44 987 TYR A N 1
ATOM 7605 C CA . TYR A 1 987 ? -18.181 -12.498 24.024 1.00 85.44 987 TYR A CA 1
ATOM 7606 C C . TYR A 1 987 ? -19.698 -12.465 24.256 1.00 85.44 987 TYR A C 1
ATOM 7608 O O . TYR A 1 987 ? -20.150 -12.489 25.403 1.00 85.44 987 TYR A O 1
ATOM 7616 N N . GLN A 1 988 ? -20.476 -12.480 23.172 1.00 80.56 988 GLN A N 1
ATOM 7617 C CA . GLN A 1 988 ? -21.938 -12.407 23.166 1.00 80.56 988 GLN A CA 1
ATOM 7618 C C . GLN A 1 988 ? -22.625 -13.607 23.841 1.00 80.56 988 GLN A C 1
ATOM 7620 O O . GLN A 1 988 ? -23.764 -13.510 24.286 1.00 80.56 988 GLN A O 1
ATOM 7625 N N . HIS A 1 989 ? -21.923 -14.735 23.972 1.00 76.38 989 HIS A N 1
ATOM 7626 C CA . HIS A 1 989 ? -22.451 -15.940 24.621 1.00 76.38 989 HIS A CA 1
ATOM 7627 C C . HIS A 1 989 ? -22.187 -15.965 26.134 1.00 76.38 989 HIS A C 1
ATOM 7629 O O . HIS A 1 989 ? -22.662 -16.853 26.847 1.00 76.38 989 HIS A O 1
ATOM 7635 N N . THR A 1 990 ? -21.455 -14.983 26.663 1.00 80.00 990 THR A N 1
ATOM 7636 C CA . THR A 1 990 ? -21.064 -14.978 28.076 1.00 80.00 990 THR A CA 1
ATOM 7637 C C . THR A 1 990 ? -22.188 -14.495 28.999 1.00 80.00 990 THR A C 1
ATOM 7639 O O . THR A 1 990 ? -23.021 -13.679 28.591 1.00 80.00 990 THR A O 1
ATOM 7642 N N . PRO A 1 991 ? -22.212 -14.945 30.269 1.00 81.88 991 PRO A N 1
ATOM 7643 C CA . PRO A 1 991 ? -23.140 -14.416 31.269 1.00 81.88 991 PRO A CA 1
ATOM 7644 C C . PRO A 1 991 ? -23.001 -12.901 31.464 1.00 81.88 991 PRO A C 1
ATOM 7646 O O . PRO A 1 991 ? -24.000 -12.214 31.637 1.00 81.88 991 PRO A O 1
ATOM 7649 N N . VAL A 1 992 ? -21.776 -12.368 31.364 1.00 87.75 992 VAL A N 1
ATOM 7650 C CA . VAL A 1 992 ? -21.497 -10.930 31.520 1.00 87.75 992 VAL A CA 1
ATOM 7651 C C . VAL A 1 992 ? -22.217 -10.107 30.450 1.00 87.75 992 VAL A C 1
ATOM 7653 O O . VAL A 1 992 ? -22.862 -9.114 30.775 1.00 87.75 992 VAL A O 1
ATOM 7656 N N . TYR A 1 993 ? -22.158 -10.536 29.185 1.00 89.44 993 TYR A N 1
ATOM 7657 C CA . TYR A 1 993 ? -22.891 -9.887 28.094 1.00 89.44 993 TYR A CA 1
ATOM 7658 C C . TYR A 1 993 ? -24.404 -9.914 28.337 1.00 89.44 993 TYR A C 1
ATOM 7660 O O . TYR A 1 993 ? -25.072 -8.884 28.240 1.00 89.44 993 TYR A O 1
ATOM 7668 N N . ARG A 1 994 ? -24.934 -11.078 28.733 1.00 86.38 994 ARG A N 1
ATOM 7669 C CA . ARG A 1 994 ? -26.364 -11.268 29.018 1.00 86.38 994 ARG A CA 1
ATOM 7670 C C . ARG A 1 994 ? -26.859 -10.405 30.175 1.00 86.38 994 ARG A C 1
ATOM 7672 O O . ARG A 1 994 ? -27.944 -9.852 30.075 1.00 86.38 994 ARG A O 1
ATOM 7679 N N . GLN A 1 995 ? -26.076 -10.258 31.240 1.00 87.88 995 GLN A N 1
ATOM 7680 C CA . GLN A 1 995 ? -26.428 -9.401 32.375 1.00 87.88 995 GLN A CA 1
ATOM 7681 C C . GLN A 1 995 ? -26.543 -7.927 31.976 1.00 87.88 995 GLN A C 1
ATOM 7683 O O . GLN A 1 995 ? -27.440 -7.238 32.449 1.00 87.88 995 GLN A O 1
ATOM 7688 N N . VAL A 1 996 ? -25.658 -7.443 31.100 1.00 91.12 996 VAL A N 1
ATOM 7689 C CA . VAL A 1 996 ? -25.702 -6.052 30.626 1.00 91.12 996 VAL A CA 1
ATOM 7690 C C . VAL A 1 996 ? -26.912 -5.829 29.723 1.00 91.12 996 VAL A C 1
ATOM 7692 O O . VAL A 1 996 ? -27.736 -4.963 30.004 1.00 91.12 996 VAL A O 1
ATOM 7695 N N . VAL A 1 997 ? -27.041 -6.631 28.661 1.00 90.31 997 VAL A N 1
ATOM 7696 C CA . VAL A 1 997 ? -28.120 -6.462 27.676 1.00 90.31 997 VAL A CA 1
ATOM 7697 C C . VAL A 1 997 ? -29.486 -6.749 28.300 1.00 90.31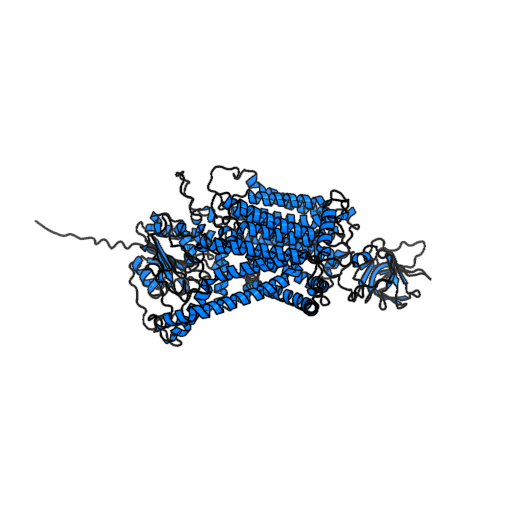 997 VAL A C 1
ATOM 7699 O O . VAL A 1 997 ? -30.420 -5.976 28.110 1.00 90.31 997 VAL A O 1
ATOM 7702 N N . GLY A 1 998 ? -29.590 -7.809 29.104 1.00 86.38 998 GLY A N 1
ATOM 7703 C CA . GLY A 1 998 ? -30.816 -8.150 29.819 1.00 86.38 998 GLY A CA 1
ATOM 7704 C C . GLY A 1 998 ? -31.225 -7.082 30.830 1.00 86.38 998 GLY A C 1
ATOM 7705 O O . GLY A 1 998 ? -32.407 -6.796 30.941 1.00 86.38 998 GLY A O 1
ATOM 7706 N N . GLY A 1 999 ? -30.270 -6.420 31.494 1.00 87.69 999 GLY A N 1
ATOM 7707 C CA . GLY A 1 999 ? -30.564 -5.288 32.377 1.00 87.69 999 GLY A CA 1
ATOM 7708 C C . GLY A 1 999 ? -31.151 -4.076 31.644 1.00 87.69 999 GLY A C 1
ATOM 7709 O O . GLY A 1 999 ? -32.034 -3.413 32.176 1.00 87.69 999 GLY A O 1
ATOM 7710 N N . TRP A 1 1000 ? -30.710 -3.797 30.414 1.00 90.75 1000 TRP A N 1
ATOM 7711 C CA . TRP A 1 1000 ? -31.263 -2.702 29.604 1.00 90.75 1000 TRP A CA 1
ATOM 7712 C C . TRP A 1 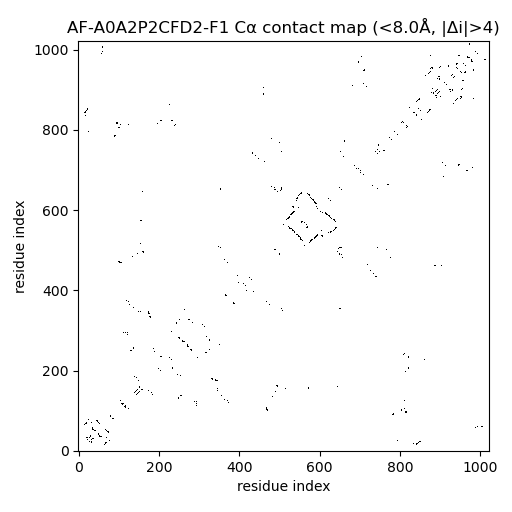1000 ? -32.617 -3.022 28.969 1.00 90.75 1000 TRP A C 1
ATOM 7714 O O . TRP A 1 1000 ? -33.417 -2.113 28.762 1.00 90.75 1000 TRP A O 1
ATOM 7724 N N . LEU A 1 1001 ? -32.859 -4.293 28.647 1.00 87.81 1001 LEU A N 1
ATOM 7725 C CA . LEU A 1 1001 ? -34.093 -4.770 28.015 1.00 87.81 1001 LEU A CA 1
ATOM 7726 C C . LEU A 1 1001 ? -35.108 -5.334 29.021 1.00 87.81 1001 LEU A C 1
ATOM 7728 O O . LEU A 1 1001 ? -36.173 -5.805 28.623 1.00 87.81 1001 LEU A O 1
ATOM 7732 N N . ASP A 1 1002 ? -34.781 -5.294 30.316 1.00 81.44 1002 ASP A N 1
ATOM 7733 C CA . ASP A 1 1002 ? -35.572 -5.874 31.405 1.00 81.44 1002 ASP A CA 1
ATOM 7734 C C . ASP A 1 1002 ? -35.865 -7.382 31.181 1.00 81.44 1002 ASP A C 1
ATOM 7736 O O . ASP A 1 1002 ? -36.926 -7.920 31.498 1.00 81.44 1002 ASP A O 1
ATOM 7740 N N . GLU A 1 1003 ? -34.920 -8.115 30.591 1.00 82.06 1003 GLU A N 1
ATOM 7741 C CA . GLU A 1 1003 ? -35.049 -9.553 30.338 1.00 82.06 1003 GLU A CA 1
ATOM 7742 C C . GLU A 1 1003 ? -34.587 -10.397 31.531 1.00 82.06 1003 GLU A C 1
ATOM 7744 O O . GLU A 1 1003 ? -33.589 -10.103 32.192 1.00 82.06 1003 GLU A O 1
ATOM 7749 N N . LYS A 1 1004 ? -35.256 -11.537 31.758 1.00 72.69 1004 LYS A N 1
ATOM 7750 C CA . LYS A 1 1004 ? -34.782 -12.533 32.726 1.00 72.69 1004 LYS A CA 1
ATOM 7751 C C . LYS A 1 1004 ? -33.526 -13.225 32.190 1.00 72.69 1004 LYS A C 1
ATOM 7753 O O . LYS A 1 1004 ? -33.586 -13.962 31.205 1.00 72.69 1004 LYS A O 1
ATOM 7758 N N . VAL A 1 1005 ? -32.396 -13.031 32.869 1.00 68.12 1005 VAL A N 1
ATOM 7759 C CA . VAL A 1 1005 ? -31.142 -13.731 32.560 1.00 68.12 1005 VAL A CA 1
ATOM 7760 C C . VAL A 1 1005 ? -31.279 -15.201 32.960 1.00 68.12 1005 VAL A C 1
ATOM 7762 O O . VAL A 1 1005 ? -31.427 -15.515 34.139 1.00 68.12 1005 VAL A O 1
ATOM 7765 N N . VAL A 1 1006 ? -31.228 -16.107 31.981 1.00 66.06 1006 VAL A N 1
ATOM 7766 C CA . VAL A 1 1006 ? -31.271 -17.554 32.232 1.00 66.06 1006 VAL A CA 1
ATOM 7767 C C . VAL A 1 1006 ? -29.855 -18.037 32.586 1.00 66.06 1006 VAL A C 1
ATOM 7769 O O . VAL A 1 1006 ? -28.931 -17.822 31.786 1.00 66.06 1006 VAL A O 1
ATOM 7772 N N . PRO A 1 1007 ? -29.639 -18.654 33.766 1.00 60.81 1007 PRO A N 1
ATOM 7773 C CA . PRO A 1 1007 ? -28.351 -19.252 34.099 1.00 60.81 1007 PRO A CA 1
ATOM 7774 C C . PRO A 1 1007 ? -28.036 -20.406 33.131 1.00 60.81 1007 PRO A C 1
ATOM 7776 O O . PRO A 1 1007 ? -28.959 -21.051 32.629 1.00 60.81 1007 PRO A O 1
ATOM 7779 N N . PRO A 1 1008 ? -26.754 -20.656 32.812 1.00 56.28 1008 PRO A N 1
ATOM 7780 C CA . PRO A 1 1008 ? -26.383 -21.808 31.996 1.00 56.28 1008 PRO A CA 1
ATOM 7781 C C . PRO A 1 1008 ? -26.864 -23.103 32.668 1.00 56.28 1008 PRO A C 1
ATOM 7783 O O . PRO A 1 1008 ? -26.663 -23.290 33.866 1.00 56.28 1008 PRO A O 1
ATOM 7786 N N . VAL A 1 1009 ? -27.514 -23.985 31.904 1.00 48.75 1009 VAL A N 1
ATOM 7787 C CA . VAL A 1 1009 ? -27.877 -25.326 32.386 1.00 48.75 1009 VAL A CA 1
ATOM 7788 C C . VAL A 1 1009 ? -26.588 -26.161 32.439 1.00 48.75 1009 VAL A C 1
ATOM 7790 O O . VAL A 1 1009 ? -25.843 -26.142 31.449 1.00 48.75 1009 VAL A O 1
ATOM 7793 N N . PRO A 1 1010 ? -26.284 -26.864 33.548 1.00 39.75 1010 PRO A N 1
ATOM 7794 C CA . PRO A 1 1010 ? -25.135 -27.769 33.618 1.00 39.75 1010 PRO A CA 1
ATOM 7795 C C . PRO A 1 1010 ? -25.156 -28.765 32.444 1.00 39.75 1010 PRO A C 1
ATOM 7797 O O . PRO A 1 1010 ? -26.194 -29.366 32.188 1.00 39.75 1010 PRO A O 1
ATOM 7800 N N . GLY A 1 1011 ? -24.046 -28.898 31.705 1.00 41.22 1011 GLY A N 1
ATOM 7801 C CA . GLY A 1 1011 ? -23.932 -29.803 30.545 1.00 41.22 1011 GLY A CA 1
ATOM 7802 C C . GLY A 1 1011 ? -24.380 -29.244 29.182 1.00 41.22 1011 GLY A C 1
ATOM 7803 O O . GLY A 1 1011 ? -24.359 -29.964 28.196 1.00 41.22 1011 GLY A O 1
ATOM 7804 N N . SER A 1 1012 ? -24.769 -27.965 29.074 1.00 38.75 1012 SER A N 1
ATOM 7805 C CA . SER A 1 1012 ? -25.246 -27.373 27.799 1.00 38.75 1012 SER A CA 1
ATOM 7806 C C . SER A 1 1012 ? -24.159 -26.765 26.894 1.00 38.75 1012 SER A C 1
ATOM 7808 O O . SER A 1 1012 ? -24.466 -26.288 25.804 1.00 38.75 1012 SER A O 1
ATOM 7810 N N . ILE A 1 1013 ? -22.887 -26.749 27.319 1.00 42.78 1013 ILE A N 1
ATOM 7811 C CA . ILE A 1 1013 ? -21.783 -26.238 26.479 1.00 42.78 1013 ILE A CA 1
ATOM 7812 C C . ILE A 1 1013 ? -21.361 -27.272 25.421 1.00 42.78 1013 ILE A C 1
ATOM 7814 O O . ILE A 1 1013 ? -20.831 -26.873 24.385 1.00 42.78 1013 ILE A O 1
ATOM 7818 N N . ASP A 1 1014 ? -21.703 -28.551 25.614 1.00 38.59 1014 ASP A N 1
ATOM 7819 C CA . ASP A 1 1014 ? -21.459 -29.637 24.651 1.00 38.59 1014 ASP A CA 1
ATOM 7820 C C . ASP A 1 1014 ? -22.176 -29.419 23.304 1.00 38.59 1014 ASP A C 1
ATOM 7822 O O . ASP A 1 1014 ? -21.791 -29.989 22.284 1.00 38.59 1014 ASP A O 1
ATOM 7826 N N . GLU A 1 1015 ? -23.176 -28.530 23.259 1.00 38.19 1015 GLU A N 1
ATOM 7827 C CA . GLU A 1 1015 ? -23.881 -28.151 22.031 1.00 38.19 1015 GLU A CA 1
ATOM 7828 C C . GLU A 1 1015 ? -23.292 -26.942 21.295 1.00 38.19 1015 GLU A C 1
ATOM 7830 O O . GLU A 1 1015 ? -23.727 -26.638 20.178 1.00 38.19 1015 GLU A O 1
ATOM 7835 N N . PHE A 1 1016 ? -22.248 -26.292 21.827 1.00 42.12 1016 PHE A N 1
ATOM 7836 C CA . PHE A 1 1016 ? -21.372 -25.511 20.959 1.00 42.12 1016 PHE A CA 1
ATOM 7837 C C . PHE A 1 1016 ? -20.555 -26.502 20.142 1.00 42.12 1016 PHE A C 1
ATOM 7839 O O . PHE A 1 1016 ? -19.374 -26.733 20.408 1.00 42.12 1016 PHE A O 1
ATOM 7846 N N . ARG A 1 1017 ? -21.201 -27.065 19.108 1.00 34.84 1017 ARG A N 1
ATOM 7847 C CA . ARG A 1 1017 ? -20.502 -27.677 17.984 1.00 34.84 1017 ARG A CA 1
ATOM 7848 C C . ARG A 1 1017 ? -19.320 -26.755 17.686 1.00 34.84 1017 ARG A C 1
ATOM 7850 O O . ARG A 1 1017 ? -19.548 -25.539 17.581 1.00 34.84 1017 ARG A O 1
ATOM 7857 N N . PRO A 1 1018 ? -18.080 -27.273 17.575 1.00 34.81 1018 PRO A N 1
ATOM 7858 C CA . PRO A 1 1018 ? -17.028 -26.485 16.956 1.00 34.81 1018 PRO A CA 1
ATOM 7859 C C . PRO A 1 1018 ? -17.656 -25.867 15.714 1.00 34.81 1018 PRO A C 1
ATOM 7861 O O . PRO A 1 1018 ? -18.365 -26.580 14.995 1.00 34.81 1018 PRO A O 1
ATOM 7864 N N . LEU A 1 1019 ? -17.517 -24.537 15.571 1.00 37.12 1019 LEU A N 1
ATOM 7865 C CA . LEU A 1 1019 ? -18.001 -23.787 14.408 1.00 37.12 1019 LEU A CA 1
ATOM 7866 C C . LEU A 1 1019 ? -17.900 -24.722 13.205 1.00 37.12 1019 LEU A C 1
ATOM 7868 O O . LEU A 1 1019 ? -16.797 -25.257 13.031 1.00 37.12 1019 LEU A O 1
ATOM 7872 N N . PRO A 1 1020 ? -18.999 -25.014 12.475 1.00 25.95 1020 PRO A N 1
ATOM 7873 C CA . PRO A 1 1020 ? -18.922 -25.943 11.359 1.00 25.95 1020 PRO A CA 1
ATOM 7874 C C . PRO A 1 1020 ? -17.698 -25.544 10.548 1.00 25.95 1020 PRO A C 1
ATOM 7876 O O . PRO A 1 1020 ? -17.543 -24.364 10.213 1.00 25.95 1020 PRO A O 1
ATOM 7879 N N . LEU A 1 1021 ? -16.763 -26.487 10.386 1.00 28.84 1021 LEU A N 1
ATOM 7880 C CA . LEU A 1 1021 ? -15.607 -26.253 9.535 1.00 28.84 1021 LEU A CA 1
ATOM 7881 C C . LEU A 1 1021 ? -16.183 -25.760 8.198 1.00 28.84 1021 LEU A C 1
ATOM 7883 O O . LEU A 1 1021 ? -17.066 -26.439 7.670 1.00 28.84 1021 LEU A O 1
ATOM 7887 N N . PRO A 1 1022 ? -15.805 -24.552 7.742 1.00 30.62 1022 PRO A N 1
ATOM 7888 C CA . PRO A 1 1022 ? -16.414 -23.952 6.566 1.00 30.62 1022 PRO A CA 1
ATOM 7889 C C . PRO A 1 1022 ? -16.153 -24.768 5.306 1.00 30.62 1022 PRO A C 1
ATOM 7891 O O . PRO A 1 1022 ? -15.046 -25.352 5.200 1.00 30.62 1022 PRO A O 1
#